Protein 8ACX (pdb70)

Radius of gyration: 32.26 Å; Cα contacts (8 Å, |Δi|>4): 2413; chains: 8; bounding box: 73×63×104 Å

Solvent-accessible surface area: 36405 Å² total

Secondary structure (P-SEA, 3-state):
cccccbbbbbbbbcccccccaaaaaaaacccccccccccccccccccccccccccccccccccccccccaaaaaaaaaaaaaaccccccccccccccccccbbbbbbbbccc/ccccccbbbbbbbbbcccccccaaaaaaaaccccccccbbbbbccccccccccccccccccccccbbbbbcaaaaaaaaaaaaaacccccccccccccccccbbbbbbbbccc/cccccccbbbbbbbbbcccccccaaaaaaaaccccccccbbbbbccccccccccccccccccccccbbbbbcaaaaaaaaaaaaaaccccccccccccccccbbbbbbbccc/cccbbbbbbbbbcccccccaaaaaaaaccccccccbbbbbccccccccccccccccccccccccccccaaaaaaaaaaaaaaccccccccccccccccbbbbbbccc/ccccccbbbbbbbbbcccccccaaaaaaaaccccccccbbbbbccccccccccccccccccccccbbbbbcaaaaaaaaaaaaaaccccccccccccccccbbbbbbbccc/cbbbbbbbcccccccaaaaaaaacccccccccccccccccccccccccccccccccccbbbbbcaaaaaaaaaaaaaacccccccccccccccccbbbbbbcc/cccccbbbbbbbbbcccccccaaaaaaaaccccccccbbbbbccccccccccccccccccccccccccccaaaaaaaaaaaaaaccccccccccccccccccbbbbbbbccc/ccccbbbbbbbbcccccccaaaaaaaacccccccccccccccccccccccccccccccccccbbbbbcaaaaaaaaaaaaaacccccccccccccccccccbbbbbbbcc

Foldseek 3Di:
DFWPDWDKDQAADDPPFAFDVVQLVCCLVVPLVPPQDKDKAQAWDWPDGRAFKTKIKHFDPHVFIFIGHSVNCNVVSVVFSVVACHRFWMKIWIWGQRCVRTTIMIMIIGTD/DQAFWDDKDKDQAADDPPFAFDVVQLVCCLVVPLVPPQAKDKAQAWDWPDGRAFKTKIKHFPDHPWIFIHGSVNVNVVSVVFVVVACHRFWMWIWIWGPTCVTTIMIMIIGTD/DPFAFWDDKDKDQAADDDPFAFDVVQLVCCLVVPLVPDQAKDKAQAWDWPDGRAFKTKIKHFPDHPDIFIGTSVNVNVVSVVFSVVADVHRFWMWIWIAGNNTIMIMIIGTD/DWDPKDKDQADDDDPFAFDVVQLVCCLVVPLVPDQAKDKAQAWDWPDGRAFKTKIKHAPPHPFIFIGHSVNVNVVSVVFSVVPPVRFWMWIWIDGHSHIMIMIIGTD/DFAQWDDKDKDQAADDDPFAFDVVQLVCCLVVPLLPDQDKDKAQAWDWPDGRAFKTKIKHFDPHPQIFIGHSVNVNVVSVVFSVVACHRFWMWIWIQGHSSTIMIMIIGTD/DDKDQAADDDVFAFDVVQLVCCLVVPLVPDQDKDKAQAWDWPDGRPSKTKIKHAPDHPWIFIGGSVNVNVSSVPQSVVACHRFWMWDWDDGHTCHIMIMIIGD/DAFWDDKDKDFAADDDPFAFDVVQLVCCLVVPLVPPQDKDKAQAWDWPDGRAFKTKIKHFPPHPFIFIGGSVNVNVVSVVFSVVAPVHRFWMWIWIQGHRCSTIMIMIIGTD/DFDDKDKDQAKDFDPFAFDVVQLVCCLVVNLVPDQDKDKAQAWDWPDGRPSKTKIKHFDPHPDIFIGHSVNVNVNSVVFSVVADVRMGRFWMWIWTQGHVSTIMIMIIGD

Organism: NCBI:txid1276532

Structure (mmCIF, N/CA/C/O backbone):
data_8ACX
#
_entry.id   8ACX
#
_cell.length_a   109.108
_cell.length_b   109.108
_cell.length_c   252.755
_cell.angle_alpha   90.000
_cell.angle_beta   90.000
_cell.angle_gamma   120.000
#
_symmetry.space_group_name_H-M   'H 3'
#
loop_
_entity.id
_entity.type
_entity.pdbx_description
1 polymer 'Hce2 domain-containing protein'
2 water water
#
loop_
_atom_site.group_PDB
_atom_site.id
_atom_site.type_symbol
_atom_site.label_atom_id
_atom_site.label_alt_id
_atom_site.label_comp_id
_atom_site.label_asym_id
_atom_site.label_entity_id
_atom_site.label_seq_id
_atom_site.pdbx_PDB_ins_code
_atom_site.Cartn_x
_atom_site.Cartn_y
_atom_site.Cartn_z
_atom_site.occupancy
_atom_site.B_iso_or_equiv
_atom_site.auth_seq_id
_atom_site.auth_comp_id
_atom_site.auth_asym_id
_atom_site.auth_atom_id
_atom_site.pdbx_PDB_model_num
ATOM 1 N N . ASN A 1 19 ? 51.037 80.477 66.514 1.00 68.48 22 ASN A N 1
ATOM 2 C CA . ASN A 1 19 ? 50.297 80.432 65.225 1.00 66.26 22 ASN A CA 1
ATOM 3 C C . ASN A 1 19 ? 48.814 80.724 65.484 1.00 67.29 22 ASN A C 1
ATOM 4 O O . ASN A 1 19 ? 48.240 81.506 64.710 1.00 63.97 22 ASN A O 1
ATOM 9 N N . ASN A 1 20 ? 48.223 80.139 66.530 1.00 67.27 23 ASN A N 1
ATOM 10 C CA . ASN A 1 20 ? 46.811 80.482 66.849 1.00 62.98 23 ASN A CA 1
ATOM 11 C C . ASN A 1 20 ? 46.623 80.620 68.364 1.00 62.83 23 ASN A C 1
ATOM 12 O O . ASN A 1 20 ? 45.469 80.553 68.810 1.00 69.99 23 ASN A O 1
ATOM 17 N N . CYS A 1 21 ? 47.719 80.746 69.132 1.00 64.01 24 CYS A N 1
ATOM 18 C CA . CYS A 1 21 ? 47.629 80.803 70.623 1.00 67.20 24 CYS A CA 1
ATOM 19 C C . CYS A 1 21 ? 48.684 81.754 71.209 1.00 66.74 24 CYS A C 1
ATOM 20 O O . CYS A 1 21 ? 49.878 81.548 70.919 1.00 67.49 24 CYS A O 1
ATOM 23 N N . ASP A 1 22 ? 48.265 82.746 72.005 1.00 65.66 25 ASP A N 1
ATOM 24 C CA . ASP A 1 22 ? 49.171 83.771 72.608 1.00 65.68 25 ASP A CA 1
ATOM 25 C C . ASP A 1 22 ? 50.051 83.237 73.748 1.00 70.64 25 ASP A C 1
ATOM 26 O O . ASP A 1 22 ? 49.626 82.295 74.400 1.00 68.06 25 ASP A O 1
ATOM 31 N N . GLY A 1 23 ? 51.213 83.851 74.005 1.00 70.31 26 GLY A N 1
ATOM 32 C CA . GLY A 1 23 ? 52.100 83.492 75.142 1.00 66.63 26 GLY A CA 1
ATOM 33 C C . GLY A 1 23 ? 51.818 82.183 75.867 1.00 70.09 26 GLY A C 1
ATOM 34 O O . GLY A 1 23 ? 52.575 81.233 75.584 1.00 72.64 26 GLY A O 1
ATOM 35 N N . SER A 1 24 ? 50.827 82.129 76.774 1.00 65.98 27 SER A N 1
ATOM 36 C CA . SER A 1 24 ? 50.520 80.940 77.634 1.00 69.46 27 SER A CA 1
ATOM 37 C C . SER A 1 24 ? 51.194 81.014 79.009 1.00 62.82 27 SER A C 1
ATOM 38 O O . SER A 1 24 ? 51.911 82.002 79.263 1.00 63.36 27 SER A O 1
ATOM 41 N N . THR A 1 25 ? 50.969 80.002 79.859 1.00 66.77 28 THR A N 1
ATOM 42 C CA . THR A 1 25 ? 51.480 80.006 81.258 1.00 62.65 28 THR A CA 1
ATOM 43 C C . THR A 1 25 ? 52.127 78.655 81.579 1.00 60.12 28 THR A C 1
ATOM 44 O O . THR A 1 25 ? 51.801 77.678 80.880 1.00 59.83 28 THR A O 1
ATOM 48 N N . PHE A 1 26 ? 53.037 78.604 82.561 1.00 61.86 29 PHE A N 1
ATOM 49 C CA . PHE A 1 26 ? 53.761 77.327 82.819 1.00 61.50 29 PHE A CA 1
ATOM 50 C C . PHE A 1 26 ? 53.667 76.880 84.287 1.00 61.54 29 PHE A C 1
ATOM 51 O O . PHE A 1 26 ? 54.129 77.628 85.169 1.00 61.74 29 PHE A O 1
ATOM 59 N N . VAL A 1 27 ? 53.092 75.699 84.532 1.00 60.92 30 VAL A N 1
ATOM 60 C CA . VAL A 1 27 ? 52.957 75.085 85.883 1.00 59.66 30 VAL A CA 1
ATOM 61 C C . VAL A 1 27 ? 53.733 73.777 85.871 1.00 61.92 30 VAL A C 1
ATOM 62 O O . VAL A 1 27 ? 53.398 72.864 85.115 1.00 57.46 30 VAL A O 1
ATOM 66 N N . PRO A 1 28 ? 54.784 73.623 86.704 1.00 56.00 31 PRO A N 1
ATOM 67 C CA . PRO A 1 28 ? 55.471 72.345 86.808 1.00 61.68 31 PRO A CA 1
ATOM 68 C C . PRO A 1 28 ? 54.545 71.353 87.532 1.00 56.46 31 PRO A C 1
ATOM 69 O O . PRO A 1 28 ? 53.987 71.658 88.558 1.00 57.58 31 PRO A O 1
ATOM 73 N N . VAL A 1 29 ? 54.346 70.206 86.907 1.00 55.58 32 VAL A N 1
ATOM 74 C CA . VAL A 1 29 ? 53.475 69.113 87.423 1.00 60.55 32 VAL A CA 1
ATOM 75 C C . VAL A 1 29 ? 54.360 68.153 88.226 1.00 56.98 32 VAL A C 1
ATOM 76 O O . VAL A 1 29 ? 55.359 67.676 87.708 1.00 58.28 32 VAL A O 1
ATOM 80 N N . THR A 1 30 ? 53.993 67.922 89.479 1.00 57.15 33 THR A N 1
ATOM 81 C CA . THR A 1 30 ? 54.710 67.032 90.413 1.00 55.82 33 THR A CA 1
ATOM 82 C C . THR A 1 30 ? 53.997 65.673 90.425 1.00 55.76 33 THR A C 1
ATOM 83 O O . THR A 1 30 ? 52.778 65.601 90.185 1.00 58.34 33 THR A O 1
ATOM 87 N N . GLY A 1 31 ? 54.755 64.621 90.693 1.00 59.35 34 GLY A N 1
ATOM 88 C CA . GLY A 1 31 ? 54.256 63.247 90.796 1.00 59.61 34 GLY A CA 1
ATOM 89 C C . GLY A 1 31 ? 55.283 62.325 91.398 1.00 58.61 34 GLY A C 1
ATOM 90 O O . GLY A 1 31 ? 56.357 62.803 91.751 1.00 58.17 34 GLY A O 1
ATOM 91 N N . SER A 1 32 ? 54.957 61.041 91.486 1.00 56.41 35 SER A N 1
ATOM 92 C CA . SER A 1 32 ? 55.841 59.983 92.026 1.00 60.91 35 SER A CA 1
ATOM 93 C C . SER A 1 32 ? 57.104 59.842 91.160 1.00 59.82 35 SER A C 1
ATOM 94 O O . SER A 1 32 ? 57.032 59.970 89.918 1.00 57.54 35 SER A O 1
ATOM 97 N N . ALA A 1 33 ? 58.244 59.676 91.813 1.00 59.17 36 ALA A N 1
ATOM 98 C CA . ALA A 1 33 ? 59.493 59.147 91.220 1.00 62.29 36 ALA A CA 1
ATOM 99 C C . ALA A 1 33 ? 59.149 57.903 90.390 1.00 55.57 36 ALA A C 1
ATOM 100 O O . ALA A 1 33 ? 58.468 56.997 90.906 1.00 58.84 36 ALA A O 1
ATOM 102 N N . GLY A 1 34 ? 59.547 57.910 89.124 1.00 61.05 37 GLY A N 1
ATOM 103 C CA . GLY A 1 34 ? 59.313 56.843 88.161 1.00 59.00 37 GLY A CA 1
ATOM 104 C C . GLY A 1 34 ? 58.243 57.222 87.177 1.00 57.28 37 GLY A C 1
ATOM 105 O O . GLY A 1 34 ? 58.109 56.490 86.271 1.00 60.38 37 GLY A O 1
ATOM 106 N N . ASN A 1 35 ? 57.559 58.355 87.320 1.00 59.43 38 ASN A N 1
ATOM 107 C CA . ASN A 1 35 ? 56.375 58.650 86.465 1.00 57.61 38 ASN A CA 1
ATOM 108 C C . ASN A 1 35 ? 56.650 59.802 85.515 1.00 55.20 38 ASN A C 1
ATOM 109 O O . ASN A 1 35 ? 55.684 60.277 84.880 1.00 56.56 38 ASN A O 1
ATOM 114 N N . ALA A 1 36 ? 57.890 60.246 85.434 1.00 56.39 39 ALA A N 1
ATOM 115 C CA . ALA A 1 36 ? 58.373 61.240 84.454 1.00 56.87 39 ALA A CA 1
ATOM 116 C C . ALA A 1 36 ? 58.519 60.547 83.109 1.00 57.79 39 ALA A C 1
ATOM 117 O O . ALA A 1 36 ? 59.003 59.425 83.084 1.00 56.19 39 ALA A O 1
ATOM 119 N N . PRO A 1 37 ? 58.147 61.176 81.968 1.00 57.66 40 PRO A N 1
ATOM 120 C CA . PRO A 1 37 ? 58.498 60.637 80.649 1.00 55.89 40 PRO A CA 1
ATOM 121 C C . PRO A 1 37 ? 60.009 60.747 80.464 1.00 59.00 40 PRO A C 1
ATOM 122 O O . PRO A 1 37 ? 60.607 61.622 81.051 1.00 58.63 40 PRO A O 1
ATOM 126 N N . SER A 1 38 ? 60.564 59.874 79.646 1.00 53.74 41 SER A N 1
ATOM 127 C CA . SER A 1 38 ? 61.926 60.014 79.093 1.00 59.35 41 SER A CA 1
ATOM 128 C C . SER A 1 38 ? 61.997 61.304 78.270 1.00 58.96 41 SER A C 1
ATOM 129 O O . SER A 1 38 ? 61.141 61.508 77.397 1.00 54.79 41 SER A O 1
ATOM 132 N N . LYS A 1 39 ? 63.032 62.095 78.514 1.00 55.87 42 LYS A N 1
ATOM 133 C CA . LYS A 1 39 ? 63.253 63.399 77.858 1.00 62.67 42 LYS A CA 1
ATOM 134 C C . LYS A 1 39 ? 63.631 63.201 76.387 1.00 57.80 42 LYS A C 1
ATOM 135 O O . LYS A 1 39 ? 63.227 64.028 75.574 1.00 60.74 42 LYS A O 1
ATOM 141 N N . TRP A 1 40 ? 64.311 62.109 76.057 1.00 60.20 43 TRP A N 1
ATOM 142 C CA . TRP A 1 40 ? 64.587 61.670 74.665 1.00 64.09 43 TRP A CA 1
ATOM 143 C C . TRP A 1 40 ? 63.259 61.496 73.907 1.00 57.45 43 TRP A C 1
ATOM 144 O O . TRP A 1 40 ? 63.158 62.068 72.800 1.00 58.02 43 TRP A O 1
ATOM 155 N N . ASP A 1 41 ? 62.286 60.806 74.502 1.00 60.27 44 ASP A N 1
ATOM 156 C CA . ASP A 1 41 ? 60.922 60.594 73.920 1.00 58.63 44 ASP A CA 1
ATOM 157 C C . ASP A 1 41 ? 60.271 61.968 73.676 1.00 58.62 44 ASP A C 1
ATOM 158 O O . ASP A 1 41 ? 59.705 62.167 72.592 1.00 57.47 44 ASP A O 1
ATOM 163 N N . CYS A 1 42 ? 60.421 62.914 74.602 1.00 56.09 45 CYS A N 1
ATOM 164 C CA . CYS A 1 42 ? 59.837 64.290 74.496 1.00 56.02 45 CYS A CA 1
ATOM 165 C C . CYS A 1 42 ? 60.519 65.088 73.382 1.00 57.65 45 CYS A C 1
ATOM 166 O O . CYS A 1 42 ? 59.792 65.765 72.646 1.00 60.25 45 CYS A O 1
ATOM 169 N N . GLN A 1 43 ? 61.844 64.942 73.208 1.00 58.16 46 GLN A N 1
ATOM 170 C CA . GLN A 1 43 ? 62.639 65.559 72.109 1.00 62.85 46 GLN A CA 1
ATOM 171 C C . GLN A 1 43 ? 62.096 65.074 70.736 1.00 58.83 46 GLN A C 1
ATOM 172 O O . GLN A 1 43 ? 61.817 65.943 69.847 1.00 56.34 46 GLN A O 1
ATOM 178 N N . LEU A 1 44 ? 61.988 63.750 70.560 1.00 58.00 47 LEU A N 1
ATOM 179 C CA . LEU A 1 44 ? 61.461 63.097 69.349 1.00 59.11 47 LEU A CA 1
ATOM 180 C C . LEU A 1 44 ? 60.020 63.546 69.097 1.00 57.68 47 LEU A C 1
ATOM 181 O O . LEU A 1 44 ? 59.693 63.747 67.927 1.00 60.99 47 LEU A O 1
ATOM 186 N N . LEU A 1 45 ? 59.191 63.641 70.139 1.00 58.97 48 LEU A N 1
ATOM 187 C CA . LEU A 1 45 ? 57.792 64.123 70.013 1.00 60.79 48 LEU A CA 1
ATOM 188 C C . LEU A 1 45 ? 57.801 65.512 69.356 1.00 55.90 48 LEU A C 1
ATOM 189 O O . LEU A 1 45 ? 57.043 65.703 68.414 1.00 58.75 48 LEU A O 1
ATOM 194 N N . ARG A 1 46 ? 58.626 66.448 69.819 1.00 59.38 49 ARG A N 1
ATOM 195 C CA . ARG A 1 46 ? 58.635 67.831 69.292 1.00 58.19 49 ARG A CA 1
ATOM 196 C C . ARG A 1 46 ? 59.165 67.831 67.853 1.00 62.51 49 ARG A C 1
ATOM 197 O O . ARG A 1 46 ? 58.415 68.324 66.951 1.00 62.49 49 ARG A O 1
ATOM 205 N N . ASP A 1 47 ? 60.357 67.270 67.628 1.00 64.41 50 ASP A N 1
ATOM 206 C CA . ASP A 1 47 ? 61.122 67.454 66.365 1.00 61.94 50 ASP A CA 1
ATOM 207 C C . ASP A 1 47 ? 60.733 66.431 65.305 1.00 61.36 50 ASP A C 1
ATOM 208 O O . ASP A 1 47 ? 60.689 66.820 64.115 1.00 67.12 50 ASP A O 1
ATOM 213 N N . GLY A 1 48 ? 60.560 65.180 65.723 1.00 59.94 51 GLY A N 1
ATOM 214 C CA . GLY A 1 48 ? 60.263 64.034 64.838 1.00 62.63 51 GLY A CA 1
ATOM 215 C C . GLY A 1 48 ? 58.787 64.000 64.492 1.00 64.37 51 GLY A C 1
ATOM 216 O O . GLY A 1 48 ? 58.454 63.781 63.283 1.00 67.51 51 GLY A O 1
ATOM 217 N N . TYR A 1 49 ? 57.911 64.258 65.452 1.00 61.90 52 TYR A N 1
ATOM 218 C CA . TYR A 1 49 ? 56.458 64.086 65.229 1.00 55.01 52 TYR A CA 1
ATOM 219 C C . TYR A 1 49 ? 55.782 65.444 65.016 1.00 62.20 52 TYR A C 1
ATOM 220 O O . TYR A 1 49 ? 55.279 65.614 63.887 1.00 59.32 52 TYR A O 1
ATOM 229 N N . ILE A 1 50 ? 55.743 66.336 66.013 1.00 58.66 53 ILE A N 1
ATOM 230 C CA . ILE A 1 50 ? 54.875 67.558 65.981 1.00 58.85 53 ILE A CA 1
ATOM 231 C C . ILE A 1 50 ? 55.347 68.424 64.829 1.00 61.07 53 ILE A C 1
ATOM 232 O O . ILE A 1 50 ? 54.469 68.888 64.073 1.00 61.10 53 ILE A O 1
ATOM 237 N N . ALA A 1 51 ? 56.665 68.561 64.689 1.00 61.98 54 ALA A N 1
ATOM 238 C CA . ALA A 1 51 ? 57.311 69.431 63.689 1.00 62.66 54 ALA A CA 1
ATOM 239 C C . ALA A 1 51 ? 56.828 69.058 62.299 1.00 61.37 54 ALA A C 1
ATOM 240 O O . ALA A 1 51 ? 56.758 69.936 61.495 1.00 65.50 54 ALA A O 1
ATOM 242 N N . LYS A 1 52 ? 56.423 67.809 62.057 1.00 65.67 55 LYS A N 1
ATOM 243 C CA . LYS A 1 52 ? 56.030 67.337 60.698 1.00 62.25 55 LYS A CA 1
ATOM 244 C C . LYS A 1 52 ? 54.522 67.443 60.509 1.00 63.88 55 LYS A C 1
ATOM 245 O O . LYS A 1 52 ? 54.045 67.112 59.426 1.00 62.08 55 LYS A O 1
ATOM 251 N N . GLN A 1 53 ? 53.771 67.867 61.510 1.00 64.73 56 GLN A N 1
ATOM 252 C CA . GLN A 1 53 ? 52.293 67.928 61.392 1.00 67.72 56 GLN A CA 1
ATOM 253 C C . GLN A 1 53 ? 51.910 69.341 60.930 1.00 63.20 56 GLN A C 1
ATOM 254 O O . GLN A 1 53 ? 51.844 70.255 61.774 1.00 65.04 56 GLN A O 1
ATOM 260 N N . ASN A 1 54 ? 51.665 69.519 59.646 1.00 61.64 57 ASN A N 1
ATOM 261 C CA . ASN A 1 54 ? 51.381 70.847 59.080 1.00 64.45 57 ASN A CA 1
ATOM 262 C C . ASN A 1 54 ? 49.907 71.152 59.307 1.00 67.53 57 ASN A C 1
ATOM 263 O O . ASN A 1 54 ? 49.146 71.100 58.362 1.00 66.37 57 ASN A O 1
ATOM 268 N N . LYS A 1 55 ? 49.514 71.444 60.543 1.00 62.22 58 LYS A N 1
ATOM 269 C CA . LYS A 1 55 ? 48.082 71.564 60.895 1.00 63.03 58 LYS A CA 1
ATOM 270 C C . LYS A 1 55 ? 47.898 72.275 62.221 1.00 63.68 58 LYS A C 1
ATOM 271 O O . LYS A 1 55 ? 48.870 72.588 62.891 1.00 62.38 58 LYS A O 1
ATOM 277 N N . SER A 1 56 ? 46.622 72.529 62.492 1.00 64.58 59 SER A N 1
ATOM 278 C CA . SER A 1 56 ? 46.058 73.003 63.764 1.00 64.63 59 SER A CA 1
ATOM 279 C C . SER A 1 56 ? 45.028 71.965 64.241 1.00 63.87 59 SER A C 1
ATOM 280 O O . SER A 1 56 ? 44.496 71.206 63.421 1.00 65.66 59 SER A O 1
ATOM 283 N N . TRP A 1 57 ? 44.814 71.886 65.545 1.00 63.38 60 TRP A N 1
ATOM 284 C CA . TRP A 1 57 ? 43.880 70.914 66.149 1.00 64.33 60 TRP A CA 1
ATOM 285 C C . TRP A 1 57 ? 42.742 71.683 66.806 1.00 60.08 60 TRP A C 1
ATOM 286 O O . TRP A 1 57 ? 43.020 72.645 67.545 1.00 61.09 60 TRP A O 1
ATOM 297 N N . LEU A 1 58 ? 41.518 71.276 66.550 1.00 62.80 61 LEU A N 1
ATOM 298 C CA . LEU A 1 58 ? 40.339 71.841 67.234 1.00 63.00 61 LEU A CA 1
ATOM 299 C C . LEU A 1 58 ? 40.166 71.106 68.564 1.00 60.81 61 LEU A C 1
ATOM 300 O O . LEU A 1 58 ? 40.074 69.860 68.539 1.00 63.84 61 LEU A O 1
ATOM 305 N N . ILE A 1 59 ? 40.155 71.856 69.663 1.00 56.13 62 ILE A N 1
ATOM 306 C CA . ILE A 1 59 ? 40.087 71.316 71.050 1.00 60.01 62 ILE A CA 1
ATOM 307 C C . ILE A 1 59 ? 38.736 71.694 71.636 1.00 58.63 62 ILE A C 1
ATOM 308 O O . ILE A 1 59 ? 38.488 72.901 71.808 1.00 61.29 62 ILE A O 1
ATOM 313 N N . SER A 1 60 ? 37.909 70.715 71.951 1.00 59.24 63 SER A N 1
ATOM 314 C CA . SER A 1 60 ? 36.586 70.927 72.595 1.00 63.21 63 SER A CA 1
ATOM 315 C C . SER A 1 60 ? 36.460 70.025 73.820 1.00 66.25 63 SER A C 1
ATOM 316 O O . SER A 1 60 ? 35.327 69.824 74.315 1.00 64.77 63 SER A O 1
ATOM 319 N N . GLY A 1 61 ? 37.567 69.456 74.264 1.00 63.00 64 GLY A N 1
ATOM 320 C CA . GLY A 1 61 ? 37.558 68.348 75.215 1.00 63.48 64 GLY A CA 1
ATOM 321 C C . GLY A 1 61 ? 38.947 67.733 75.282 1.00 60.16 64 GLY A C 1
ATOM 322 O O . GLY A 1 61 ? 39.830 68.079 74.501 1.00 58.01 64 GLY A O 1
ATOM 323 N N . PRO A 1 62 ? 39.158 66.811 76.238 1.00 61.65 65 PRO A N 1
ATOM 324 C CA . PRO A 1 62 ? 40.425 66.104 76.336 1.00 58.04 65 PRO A CA 1
ATOM 325 C C . PRO A 1 62 ? 40.800 65.463 74.998 1.00 56.18 65 PRO A C 1
ATOM 326 O O . PRO A 1 62 ? 40.094 64.680 74.502 1.00 60.82 65 PRO A O 1
ATOM 330 N N . ARG A 1 63 ? 41.973 65.798 74.496 1.00 55.15 66 ARG A N 1
ATOM 331 C CA . ARG A 1 63 ? 42.484 65.278 73.205 1.00 58.34 66 ARG A CA 1
ATOM 332 C C . ARG A 1 63 ? 43.993 65.127 73.298 1.00 55.71 66 ARG A C 1
ATOM 333 O O . ARG A 1 63 ? 44.676 66.119 73.600 1.00 58.87 66 ARG A O 1
ATOM 341 N N . ILE A 1 64 ? 44.493 63.943 72.990 1.00 56.68 67 ILE A N 1
ATOM 342 C CA . ILE A 1 64 ? 45.951 63.691 72.822 1.00 55.91 67 ILE A CA 1
ATOM 343 C C . ILE A 1 64 ? 46.344 64.103 71.402 1.00 56.15 67 ILE A C 1
ATOM 344 O O . ILE A 1 64 ? 45.714 63.652 70.474 1.00 55.32 67 ILE A O 1
ATOM 349 N N . ILE A 1 65 ? 47.327 64.993 71.287 1.00 54.16 68 ILE A N 1
ATOM 350 C CA . ILE A 1 65 ? 47.771 65.564 69.999 1.00 59.89 68 ILE A CA 1
ATOM 351 C C . ILE A 1 65 ? 48.906 64.700 69.456 1.00 58.26 68 ILE A C 1
ATOM 352 O O . ILE A 1 65 ? 48.913 64.454 68.250 1.00 60.36 68 ILE A O 1
ATOM 357 N N . GLY A 1 66 ? 49.811 64.231 70.306 1.00 56.66 69 GLY A N 1
ATOM 358 C CA . GLY A 1 66 ? 50.859 63.304 69.848 1.00 58.41 69 GLY A CA 1
ATOM 359 C C . GLY A 1 66 ? 51.529 62.582 70.986 1.00 56.27 69 GLY A C 1
ATOM 360 O O . GLY A 1 66 ? 51.503 63.138 72.089 1.00 55.45 69 GLY A O 1
ATOM 361 N N . THR A 1 67 ? 52.051 61.387 70.701 1.00 54.51 70 THR A N 1
ATOM 362 C CA . THR A 1 67 ? 52.712 60.441 71.607 1.00 54.62 70 THR A CA 1
ATOM 363 C C . THR A 1 67 ? 53.978 59.880 70.938 1.00 56.19 70 THR A C 1
ATOM 364 O O . THR A 1 67 ? 53.913 59.413 69.768 1.00 56.42 70 THR A O 1
ATOM 368 N N . VAL A 1 68 ? 55.085 59.933 71.663 1.00 57.76 71 VAL A N 1
ATOM 369 C CA . VAL A 1 68 ? 56.281 59.090 71.389 1.00 54.64 71 VAL A CA 1
ATOM 370 C C . VAL A 1 68 ? 56.600 58.330 72.664 1.00 56.12 71 VAL A C 1
ATOM 371 O O . VAL A 1 68 ? 57.124 58.950 73.581 1.00 56.01 71 VAL A O 1
ATOM 375 N N . ARG A 1 69 ? 56.263 57.023 72.662 1.00 57.50 72 ARG A N 1
ATOM 376 C CA . ARG A 1 69 ? 56.517 56.031 73.741 1.00 55.50 72 ARG A CA 1
ATOM 377 C C . ARG A 1 69 ? 56.014 56.639 75.053 1.00 54.89 72 ARG A C 1
ATOM 378 O O . ARG A 1 69 ? 54.787 56.826 75.151 1.00 56.88 72 ARG A O 1
ATOM 386 N N . THR A 1 70 ? 56.931 57.030 75.952 1.00 57.76 73 THR A N 1
ATOM 387 C CA . THR A 1 70 ? 56.634 57.520 77.329 1.00 60.72 73 THR A CA 1
ATOM 388 C C . THR A 1 70 ? 56.176 58.986 77.327 1.00 55.05 73 THR A C 1
ATOM 389 O O . THR A 1 70 ? 55.588 59.382 78.340 1.00 55.02 73 THR A O 1
ATOM 393 N N . CYS A 1 71 ? 56.391 59.758 76.264 1.00 55.10 74 CYS A N 1
ATOM 394 C CA . CYS A 1 71 ? 56.075 61.213 76.231 1.00 57.76 74 CYS A CA 1
ATOM 395 C C . CYS A 1 71 ? 54.850 61.532 75.352 1.00 55.08 74 CYS A C 1
ATOM 396 O O . CYS A 1 71 ? 54.705 60.989 74.2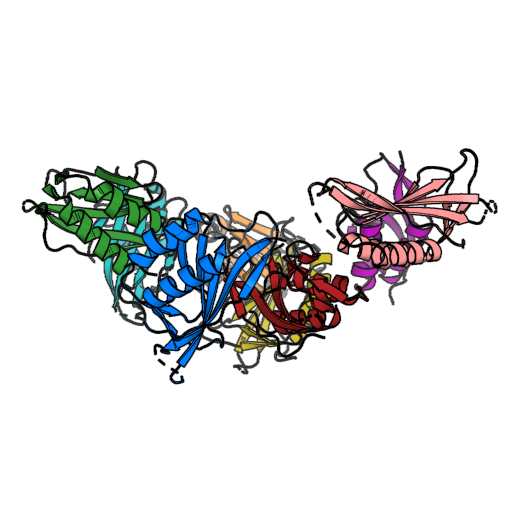80 1.00 57.37 74 CYS A O 1
ATOM 399 N N . GLN A 1 72 ? 54.081 62.514 75.795 1.00 55.29 75 GLN A N 1
ATOM 400 C CA . GLN A 1 72 ? 52.744 62.840 75.274 1.00 57.05 75 GLN A CA 1
ATOM 401 C C . GLN A 1 72 ? 52.432 64.321 75.448 1.00 57.84 75 GLN A C 1
ATOM 402 O O . GLN A 1 72 ? 52.594 64.905 76.566 1.00 55.53 75 GLN A O 1
ATOM 408 N N . PHE A 1 73 ? 51.928 64.914 74.370 1.00 54.47 76 PHE A N 1
ATOM 409 C CA . PHE A 1 73 ? 51.299 66.253 74.420 1.00 57.51 76 PHE A CA 1
ATOM 410 C C . PHE A 1 73 ? 49.790 66.100 74.272 1.00 53.88 76 PHE A C 1
ATOM 411 O O . PHE A 1 73 ? 49.316 65.494 73.297 1.00 57.03 76 PHE A O 1
ATOM 419 N N . SER A 1 74 ? 49.060 66.724 75.177 1.00 53.97 77 SER A N 1
ATOM 420 C CA . SER A 1 74 ? 47.580 66.727 75.171 1.00 55.46 77 SER A CA 1
ATOM 421 C C . SER A 1 74 ? 47.002 68.091 75.577 1.00 55.75 77 SER A C 1
ATOM 422 O O . SER A 1 74 ? 47.771 68.962 76.046 1.00 56.76 77 SER A O 1
ATOM 425 N N . ALA A 1 75 ? 45.698 68.293 75.348 1.00 59.10 78 ALA A N 1
ATOM 426 C CA . ALA A 1 75 ? 44.962 69.540 75.664 1.00 57.64 78 ALA A CA 1
ATOM 427 C C . ALA A 1 75 ? 43.460 69.292 75.881 1.00 55.98 78 ALA A C 1
ATOM 428 O O . ALA A 1 75 ? 42.890 68.300 75.396 1.00 55.40 78 ALA A O 1
ATOM 430 N N . THR A 1 76 ? 42.844 70.226 76.595 1.00 59.42 79 THR A N 1
ATOM 431 C CA . THR A 1 76 ? 41.392 70.324 76.807 1.00 58.83 79 THR A CA 1
ATOM 432 C C . THR A 1 76 ? 41.014 71.814 76.817 1.00 59.33 79 THR A C 1
ATOM 433 O O . THR A 1 76 ? 41.878 72.669 76.766 1.00 56.40 79 THR A O 1
ATOM 437 N N . VAL A 1 77 ? 39.740 72.093 76.938 1.00 59.36 80 VAL A N 1
ATOM 438 C CA . VAL A 1 77 ? 39.205 73.468 77.088 1.00 59.40 80 VAL A CA 1
ATOM 439 C C . VAL A 1 77 ? 38.972 73.685 78.574 1.00 63.61 80 VAL A C 1
ATOM 440 O O . VAL A 1 77 ? 38.475 72.746 79.250 1.00 60.39 80 VAL A O 1
ATOM 444 N N . ASP A 1 78 ? 39.370 74.824 79.134 1.00 58.50 81 ASP A N 1
ATOM 445 C CA . ASP A 1 78 ? 38.657 75.342 80.331 1.00 61.30 81 ASP A CA 1
ATOM 446 C C . ASP A 1 78 ? 37.346 75.890 79.769 1.00 66.78 81 ASP A C 1
ATOM 447 O O . ASP A 1 78 ? 37.338 76.532 78.624 1.00 68.74 81 ASP A O 1
ATOM 452 N N . VAL A 1 79 ? 36.283 75.673 80.500 1.00 68.09 82 VAL A N 1
ATOM 453 C CA . VAL A 1 79 ? 34.894 76.075 80.085 1.00 64.19 82 VAL A CA 1
ATOM 454 C C . VAL A 1 79 ? 34.383 75.042 79.078 1.00 63.05 82 VAL A C 1
ATOM 455 O O . VAL A 1 79 ? 34.727 75.073 77.860 1.00 66.49 82 VAL A O 1
ATOM 459 N N . SER A 1 80 ? 33.648 74.066 79.576 1.00 63.77 83 SER A N 1
ATOM 460 C CA . SER A 1 80 ? 33.066 73.012 78.718 1.00 60.54 83 SER A CA 1
ATOM 461 C C . SER A 1 80 ? 32.069 73.717 77.792 1.00 63.79 83 SER A C 1
ATOM 462 O O . SER A 1 80 ? 31.654 74.881 78.082 1.00 66.81 83 SER A O 1
ATOM 465 N N . GLY A 1 81 ? 31.776 73.121 76.648 1.00 61.93 84 GLY A N 1
ATOM 466 C CA . GLY A 1 81 ? 30.934 73.754 75.618 1.00 64.39 84 GLY A CA 1
ATOM 467 C C . GLY A 1 81 ? 31.738 74.694 74.745 1.00 62.92 84 GLY A C 1
ATOM 468 O O . GLY A 1 81 ? 31.212 75.053 73.692 1.00 68.86 84 GLY A O 1
ATOM 469 N N . THR A 1 82 ? 32.926 75.153 75.131 1.00 67.97 85 THR A N 1
ATOM 470 C CA . THR A 1 82 ? 33.813 75.952 74.223 1.00 64.73 85 THR A CA 1
ATOM 471 C C . THR A 1 82 ? 34.702 75.020 73.389 1.00 64.61 85 THR A C 1
ATOM 472 O O . THR A 1 82 ? 34.791 73.782 73.722 1.00 61.80 85 THR A O 1
ATOM 476 N N . ALA A 1 83 ? 35.294 75.605 72.335 1.00 62.12 86 ALA A N 1
ATOM 477 C CA . ALA A 1 83 ? 36.171 74.950 71.332 1.00 65.53 86 ALA A CA 1
ATOM 478 C C . ALA A 1 83 ? 37.160 75.975 70.744 1.00 67.22 86 ALA A C 1
ATOM 479 O O . ALA A 1 83 ? 36.756 77.117 70.475 1.00 65.41 86 ALA A O 1
ATOM 481 N N . GLY A 1 84 ? 38.420 75.578 70.558 1.00 66.53 87 GLY A N 1
ATOM 482 C CA . GLY A 1 84 ? 39.517 76.487 70.196 1.00 62.50 87 GLY A CA 1
ATOM 483 C C . GLY A 1 84 ? 40.606 75.763 69.428 1.00 62.54 87 GLY A C 1
ATOM 484 O O . GLY A 1 84 ? 40.729 74.507 69.560 1.00 65.18 87 GLY A O 1
ATOM 485 N N . TRP A 1 85 ? 41.376 76.522 68.654 1.00 63.84 88 TRP A N 1
ATOM 486 C CA . TRP A 1 85 ? 42.396 76.002 67.705 1.00 59.75 88 TRP A CA 1
ATOM 487 C C . TRP A 1 85 ? 43.777 76.165 68.334 1.00 63.49 88 TRP A C 1
ATOM 488 O O . TRP A 1 85 ? 44.134 77.306 68.747 1.00 63.93 88 TRP A O 1
ATOM 499 N N . ILE A 1 86 ? 44.513 75.064 68.435 1.00 64.51 89 ILE A N 1
ATOM 500 C CA . ILE A 1 86 ? 45.955 75.097 68.801 1.00 62.81 89 ILE A CA 1
ATOM 501 C C . ILE A 1 86 ? 46.738 74.624 67.575 1.00 55.20 89 ILE A C 1
ATOM 502 O O . ILE A 1 86 ? 46.368 73.601 67.023 1.00 59.20 89 ILE A O 1
ATOM 507 N N . GLY A 1 87 ? 47.787 75.337 67.181 1.00 63.02 90 GLY A N 1
ATOM 508 C CA . GLY A 1 87 ? 48.583 75.040 65.973 1.00 62.54 90 GLY A CA 1
ATOM 509 C C . GLY A 1 87 ? 49.897 74.358 66.302 1.00 60.26 90 GLY A C 1
ATOM 510 O O . GLY A 1 87 ? 50.370 74.524 67.413 1.00 62.69 90 GLY A O 1
ATOM 511 N N . ARG A 1 88 ? 50.451 73.656 65.333 1.00 58.76 91 ARG A N 1
ATOM 512 C CA . ARG A 1 88 ? 51.799 73.044 65.367 1.00 60.96 91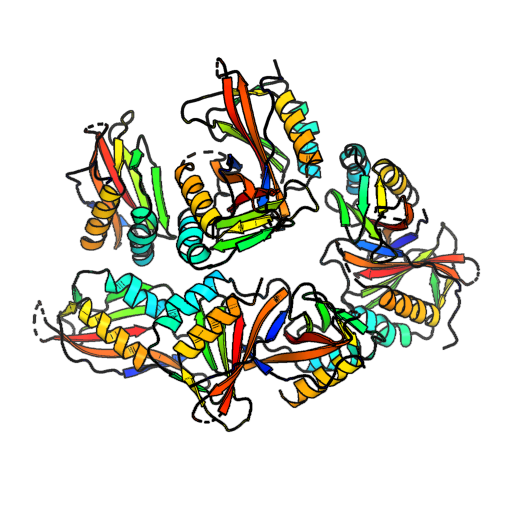 ARG A CA 1
ATOM 513 C C . ARG A 1 88 ? 52.795 73.984 66.033 1.00 61.78 91 ARG A C 1
ATOM 514 O O . ARG A 1 88 ? 53.556 73.498 66.856 1.00 62.33 91 ARG A O 1
ATOM 522 N N . ASP A 1 89 ? 52.842 75.259 65.646 1.00 61.23 92 ASP A N 1
ATOM 523 C CA . ASP A 1 89 ? 53.894 76.201 66.097 1.00 64.91 92 ASP A CA 1
ATOM 524 C C . ASP A 1 89 ? 53.649 76.601 67.547 1.00 59.09 92 ASP A C 1
ATOM 525 O O . ASP A 1 89 ? 54.644 76.847 68.238 1.00 66.55 92 ASP A O 1
ATOM 530 N N . ASP A 1 90 ? 52.393 76.643 67.985 1.00 61.36 93 ASP A N 1
ATOM 531 C CA . ASP A 1 90 ? 52.071 76.811 69.427 1.00 62.68 93 ASP A CA 1
ATOM 532 C C . ASP A 1 90 ? 52.729 75.676 70.221 1.00 57.65 93 ASP A C 1
ATOM 533 O O . ASP A 1 90 ? 53.445 75.959 71.201 1.00 64.32 93 ASP A O 1
ATOM 538 N N . ILE A 1 91 ? 52.513 74.438 69.793 1.00 61.24 94 ILE A N 1
ATOM 539 C CA . ILE A 1 91 ? 52.958 73.214 70.516 1.00 61.42 94 ILE A CA 1
ATOM 540 C C . ILE A 1 91 ? 54.479 73.153 70.479 1.00 59.33 94 ILE A C 1
ATOM 541 O O . ILE A 1 91 ? 55.048 72.890 71.564 1.00 59.00 94 ILE A O 1
ATOM 546 N N . MET A 1 92 ? 55.099 73.433 69.327 1.00 57.49 95 MET A N 1
ATOM 547 C CA . MET A 1 92 ? 56.575 73.554 69.188 1.00 65.00 95 MET A CA 1
ATOM 548 C C . MET A 1 92 ? 57.110 74.477 70.292 1.00 61.01 95 MET A C 1
ATOM 549 O O . MET A 1 92 ? 58.060 74.074 71.007 1.00 60.56 95 MET A O 1
ATOM 554 N N . ASP A 1 93 ? 56.548 75.689 70.407 1.00 62.41 96 ASP A N 1
ATOM 555 C CA . ASP A 1 93 ? 57.007 76.686 71.409 1.00 63.71 96 ASP A CA 1
ATOM 556 C C . ASP A 1 93 ? 56.726 76.197 72.847 1.00 59.80 96 ASP A C 1
ATOM 557 O O . ASP A 1 93 ? 57.642 76.273 73.690 1.00 62.81 96 ASP A O 1
ATOM 562 N N . LEU A 1 94 ? 55.520 75.692 73.132 1.00 62.19 97 LEU A N 1
ATOM 563 C CA . LEU A 1 94 ? 55.117 75.267 74.492 1.00 62.71 97 LEU A CA 1
ATOM 564 C C . LEU A 1 94 ? 56.026 74.123 74.946 1.00 58.94 97 LEU A C 1
ATOM 565 O O . LEU A 1 94 ? 56.424 74.158 76.119 1.00 58.27 97 LEU A O 1
ATOM 570 N N . MET A 1 95 ? 56.375 73.197 74.048 1.00 59.07 98 MET A N 1
ATOM 571 C CA . MET A 1 95 ? 57.264 72.058 74.340 1.00 57.94 98 MET A CA 1
ATOM 572 C C . MET A 1 95 ? 58.690 72.542 74.598 1.00 61.31 98 MET A C 1
ATOM 573 O O . MET A 1 95 ? 59.269 72.056 75.580 1.00 59.19 98 MET A O 1
ATOM 578 N N . LYS A 1 96 ? 59.225 73.443 73.748 1.00 61.08 99 LYS A N 1
ATOM 579 C CA . LYS A 1 96 ? 60.595 74.012 73.886 1.00 59.86 99 LYS A CA 1
ATOM 580 C C . LYS A 1 96 ? 60.706 74.704 75.243 1.00 61.35 99 LYS A C 1
ATOM 581 O O . LYS A 1 96 ? 61.634 74.423 75.959 1.00 63.41 99 LYS A O 1
ATOM 587 N N . ASP A 1 97 ? 59.755 75.575 75.568 1.00 63.13 100 ASP A N 1
ATOM 588 C CA . ASP A 1 97 ? 59.700 76.359 76.832 1.00 60.17 100 ASP A CA 1
ATOM 589 C C . ASP A 1 97 ? 59.588 75.409 78.028 1.00 61.18 100 ASP A C 1
ATOM 590 O O . ASP A 1 97 ? 60.250 75.671 79.045 1.00 60.83 100 ASP A O 1
ATOM 595 N N . SER A 1 98 ? 58.770 74.362 77.934 1.00 62.06 101 SER A N 1
ATOM 596 C CA . SER A 1 98 ? 58.518 73.403 79.039 1.00 64.49 101 SER A CA 1
ATOM 597 C C . SER A 1 98 ? 59.806 72.608 79.327 1.00 62.47 101 SER A C 1
ATOM 598 O O . SER A 1 98 ? 60.129 72.410 80.493 1.00 58.37 101 SER A O 1
ATOM 601 N N . LEU A 1 99 ? 60.507 72.137 78.300 1.00 57.80 102 LEU A N 1
ATOM 602 C CA . LEU A 1 99 ? 61.730 71.318 78.450 1.00 62.38 102 LEU A CA 1
ATOM 603 C C . LEU A 1 99 ? 62.889 72.192 78.938 1.00 63.53 102 LEU A C 1
ATOM 604 O O . LEU A 1 99 ? 63.688 71.666 79.707 1.00 61.30 102 LEU A O 1
ATOM 609 N N . ASN A 1 100 ? 62.906 73.487 78.599 1.00 66.13 103 ASN A N 1
ATOM 610 C CA . ASN A 1 100 ? 63.856 74.489 79.155 1.00 61.59 103 ASN A CA 1
ATOM 611 C C . ASN A 1 100 ? 63.562 74.711 80.645 1.00 58.25 103 ASN A C 1
ATOM 612 O O . ASN A 1 100 ? 64.506 74.800 81.407 1.00 58.23 103 ASN A O 1
ATOM 617 N N . LEU A 1 101 ? 62.287 74.786 81.026 1.00 64.76 104 LEU A N 1
ATOM 618 C CA . LEU A 1 101 ? 61.916 75.050 82.442 1.00 65.47 104 LEU A CA 1
ATOM 619 C C . LEU A 1 101 ? 62.164 73.798 83.289 1.00 59.59 104 LEU A C 1
ATOM 620 O O . LEU A 1 101 ? 62.457 73.945 84.482 1.00 62.95 104 LEU A O 1
ATOM 625 N N . TRP A 1 102 ? 62.039 72.618 82.689 1.00 60.97 105 TRP A N 1
ATOM 626 C CA . TRP A 1 102 ? 62.225 71.346 83.428 1.00 62.00 105 TRP A CA 1
ATOM 627 C C . TRP A 1 102 ? 63.716 71.128 83.706 1.00 66.05 105 TRP A C 1
ATOM 628 O O . TRP A 1 102 ? 64.055 70.966 84.889 1.00 61.37 105 TRP A O 1
ATOM 639 N N . ALA A 1 113 ? 58.782 62.092 95.010 1.00 60.28 116 ALA A N 1
ATOM 640 C CA . ALA A 1 113 ? 58.194 63.290 94.365 1.00 58.85 116 ALA A CA 1
ATOM 641 C C . ALA A 1 113 ? 59.177 63.854 93.335 1.00 57.75 116 ALA A C 1
ATOM 642 O O . ALA A 1 113 ? 60.248 64.341 93.747 1.00 59.15 116 ALA A O 1
ATOM 644 N N . MET A 1 114 ? 58.831 63.766 92.049 1.00 58.81 117 MET A N 1
ATOM 645 C CA . MET A 1 114 ? 59.713 64.277 90.968 1.00 59.61 117 MET A CA 1
ATOM 646 C C . MET A 1 114 ? 58.870 65.072 89.969 1.00 58.74 117 MET A C 1
ATOM 647 O O . MET A 1 114 ? 57.666 64.766 89.846 1.00 56.52 117 MET A O 1
ATOM 652 N N . GLN A 1 115 ? 59.463 66.061 89.293 1.00 55.37 118 GLN A N 1
ATOM 653 C CA . GLN A 1 115 ? 58.684 66.745 88.228 1.00 60.51 118 GLN A CA 1
ATOM 654 C C . GLN A 1 115 ? 58.362 65.684 87.174 1.00 60.74 118 GLN A C 1
ATOM 655 O O . GLN A 1 115 ? 59.294 64.972 86.754 1.00 58.36 118 GLN A O 1
ATOM 661 N N . VAL A 1 116 ? 57.094 65.570 86.786 1.00 55.18 119 VAL A N 1
ATOM 662 C CA . VAL A 1 116 ? 56.671 64.507 85.835 1.00 58.07 119 VAL A CA 1
ATOM 663 C C . VAL A 1 116 ? 56.082 65.147 84.588 1.00 56.70 119 VAL A C 1
ATOM 664 O O . VAL A 1 116 ? 55.746 64.386 83.639 1.00 56.36 119 VAL A O 1
ATOM 668 N N . GLY A 1 117 ? 55.990 66.478 84.563 1.00 58.25 120 GLY A N 1
ATOM 669 C CA . GLY A 1 117 ? 55.333 67.183 83.448 1.00 57.69 120 GLY A CA 1
ATOM 670 C C . GLY A 1 117 ? 55.327 68.697 83.584 1.00 58.50 120 GLY A C 1
ATOM 671 O O . GLY A 1 117 ? 55.900 69.256 84.569 1.00 55.06 120 GLY A O 1
ATOM 672 N N . GLU A 1 118 ? 54.795 69.332 82.520 1.00 57.26 121 GLU A N 1
ATOM 673 C CA . GLU A 1 118 ? 54.463 70.780 82.513 1.00 59.24 121 GLU A CA 1
ATOM 674 C C . GLU A 1 118 ? 53.053 70.918 81.963 1.00 58.99 121 GLU A C 1
ATOM 675 O O . GLU A 1 118 ? 52.711 70.235 80.973 1.00 56.20 121 GLU A O 1
ATOM 681 N N . SER A 1 119 ? 52.258 71.762 82.610 1.00 57.80 122 SER A N 1
ATOM 682 C CA . SER A 1 119 ? 50.940 72.202 82.130 1.00 57.82 122 SER A CA 1
ATOM 683 C C . SER A 1 119 ? 50.902 73.715 82.022 1.00 58.08 122 SER A C 1
ATOM 684 O O . SER A 1 119 ? 51.797 74.410 82.574 1.00 56.56 122 SER A O 1
ATOM 687 N N . GLY A 1 120 ? 49.870 74.185 81.339 1.00 57.13 123 GLY A N 1
ATOM 688 C CA . GLY A 1 120 ? 49.668 75.604 81.058 1.00 58.56 123 GLY A CA 1
ATOM 689 C C . GLY A 1 120 ? 48.279 75.894 80.557 1.00 59.37 123 GLY A C 1
ATOM 690 O O . GLY A 1 120 ? 47.557 74.983 80.084 1.00 58.38 123 GLY A O 1
ATOM 691 N N . ASP A 1 121 ? 47.920 77.159 80.696 1.00 60.98 124 ASP A N 1
ATOM 692 C CA . ASP A 1 121 ? 46.664 77.732 80.212 1.00 60.88 124 ASP A CA 1
ATOM 693 C C . ASP A 1 121 ? 47.023 78.823 79.221 1.00 59.90 124 ASP A C 1
ATOM 694 O O . ASP A 1 121 ? 47.858 79.703 79.528 1.00 61.52 124 ASP A O 1
ATOM 699 N N . VAL A 1 122 ? 46.410 78.745 78.050 1.00 60.72 125 VAL A N 1
ATOM 700 C CA . VAL A 1 122 ? 46.724 79.636 76.906 1.00 63.87 125 VAL A CA 1
ATOM 701 C C . VAL A 1 122 ? 45.414 80.013 76.212 1.00 61.17 125 VAL A C 1
ATOM 702 O O . VAL A 1 122 ? 44.433 79.224 76.286 1.00 62.89 125 VAL A O 1
ATOM 706 N N . ASN A 1 123 ? 45.391 81.213 75.640 1.00 65.30 126 ASN A N 1
ATOM 707 C CA . ASN A 1 123 ? 44.228 81.798 74.922 1.00 69.56 126 ASN A CA 1
ATOM 708 C C . ASN A 1 123 ? 44.456 81.588 73.423 1.00 65.59 126 ASN A C 1
ATOM 709 O O . ASN A 1 123 ? 45.532 81.954 72.915 1.00 66.01 126 ASN A O 1
ATOM 714 N N . CYS A 1 124 ? 43.467 80.972 72.770 1.00 60.42 127 CYS A N 1
ATOM 715 C CA . CYS A 1 124 ? 43.569 80.516 71.366 1.00 66.17 127 CYS A CA 1
ATOM 716 C C . CYS A 1 124 ? 42.340 80.990 70.607 1.00 62.79 127 CYS A C 1
ATOM 717 O O . CYS A 1 124 ? 41.295 81.168 71.240 1.00 63.70 127 CYS A O 1
ATOM 720 N N . VAL A 1 125 ? 42.476 81.112 69.284 1.00 68.23 128 VAL A N 1
ATOM 721 C CA . VAL A 1 125 ? 41.340 81.519 68.411 1.00 70.03 128 VAL A CA 1
ATOM 722 C C . VAL A 1 125 ? 40.194 80.536 68.638 1.00 67.44 128 VAL A C 1
ATOM 723 O O . VAL A 1 125 ? 40.457 79.322 68.670 1.00 63.28 128 VAL A O 1
ATOM 727 N N . ALA A 1 126 ? 38.976 81.045 68.818 1.00 66.58 129 ALA A N 1
ATOM 728 C CA . ALA A 1 126 ? 37.881 80.121 69.176 1.00 68.06 129 ALA A CA 1
ATOM 729 C C . ALA A 1 126 ? 37.624 79.099 68.074 1.00 65.05 129 ALA A C 1
ATOM 730 O O . ALA A 1 126 ? 37.525 77.912 68.365 1.00 67.20 129 ALA A O 1
ATOM 732 N N . GLY A 1 127 ? 37.562 79.527 66.827 1.00 71.17 130 GLY A N 1
ATOM 733 C CA . GLY A 1 127 ? 37.422 78.512 65.770 1.00 78.78 130 GLY A CA 1
ATOM 734 C C . GLY A 1 127 ? 36.023 77.941 65.842 1.00 82.70 130 GLY A C 1
ATOM 735 O O . GLY A 1 127 ? 35.751 76.943 65.153 1.00 68.95 130 GLY A O 1
ATOM 736 N N . GLY A 1 132 ? 32.702 83.465 72.328 1.00 68.40 135 GLY A N 1
ATOM 737 C CA . GLY A 1 132 ? 33.654 84.612 72.390 1.00 76.60 135 GLY A CA 1
ATOM 738 C C . GLY A 1 132 ? 34.664 84.663 71.233 1.00 68.39 135 GLY A C 1
ATOM 739 O O . GLY A 1 132 ? 34.515 83.860 70.310 1.00 70.52 135 GLY A O 1
ATOM 740 N N . GLN A 1 133 ? 35.623 85.606 71.239 1.00 64.48 136 GLN A N 1
ATOM 741 C CA . GLN A 1 133 ? 36.671 85.734 70.188 1.00 65.73 136 GLN A CA 1
ATOM 742 C C . GLN A 1 133 ? 37.861 84.809 70.537 1.00 67.52 136 GLN A C 1
ATOM 743 O O . GLN A 1 133 ? 38.494 84.246 69.630 1.00 65.99 136 GLN A O 1
ATOM 749 N N . LYS A 1 134 ? 38.123 84.592 71.830 1.00 69.57 137 LYS A N 1
ATOM 750 C CA . LYS A 1 134 ? 39.313 83.880 72.352 1.00 67.14 137 LYS A CA 1
ATOM 751 C C . LYS A 1 134 ? 38.858 82.775 73.298 1.00 62.86 137 LYS A C 1
ATOM 752 O O . LYS A 1 134 ? 37.823 82.973 74.024 1.00 64.01 137 LYS A O 1
ATOM 758 N N . VAL A 1 135 ? 39.569 81.633 73.285 1.00 68.19 138 VAL A N 1
ATOM 759 C CA . VAL A 1 135 ? 39.147 80.418 74.058 1.00 64.41 138 VAL A CA 1
ATOM 760 C C . VAL A 1 135 ? 40.328 79.950 74.909 1.00 63.10 138 VAL A C 1
ATOM 761 O O . VAL A 1 135 ? 41.462 79.913 74.391 1.00 64.01 138 VAL A O 1
ATOM 765 N N . ARG A 1 136 ? 40.072 79.629 76.186 1.00 63.84 139 ARG A N 1
ATOM 766 C CA . ARG A 1 136 ? 41.122 79.129 77.115 1.00 62.79 139 ARG A CA 1
ATOM 767 C C . ARG A 1 136 ? 41.323 77.630 76.885 1.00 58.97 139 ARG A C 1
ATOM 768 O O . ARG A 1 136 ? 40.340 76.864 76.961 1.00 60.32 139 ARG A O 1
ATOM 776 N N . ILE A 1 137 ? 42.545 77.268 76.505 1.00 62.07 140 ILE A N 1
ATOM 777 C CA . ILE A 1 137 ? 43.001 75.862 76.293 1.00 65.77 140 ILE A CA 1
ATOM 778 C C . ILE A 1 137 ? 44.031 75.551 77.379 1.00 61.14 140 ILE A C 1
ATOM 779 O O . ILE A 1 137 ? 45.012 76.304 77.548 1.00 58.87 140 ILE A O 1
ATOM 784 N N . ALA A 1 138 ? 43.764 74.469 78.113 1.00 56.28 141 ALA A N 1
ATOM 785 C CA . ALA A 1 138 ? 44.646 73.855 79.117 1.00 58.30 141 ALA A CA 1
ATOM 786 C C . ALA A 1 138 ? 45.431 72.743 78.432 1.00 61.02 141 ALA A C 1
ATOM 787 O O . ALA A 1 138 ? 44.799 71.735 78.050 1.00 57.33 141 ALA A O 1
ATOM 789 N N . TRP A 1 139 ? 46.742 72.926 78.270 1.00 55.98 142 TRP A N 1
ATOM 790 C CA . TRP A 1 139 ? 47.649 71.916 77.659 1.00 58.09 142 TRP A CA 1
ATOM 791 C C . TRP A 1 139 ? 48.454 71.195 78.758 1.00 55.87 142 TRP A C 1
ATOM 792 O O . TRP A 1 139 ? 48.533 71.722 79.894 1.00 56.11 142 TRP A O 1
ATOM 803 N N . THR A 1 140 ? 48.946 70.007 78.431 1.00 54.25 143 THR A N 1
ATOM 804 C CA . THR A 1 140 ? 49.807 69.129 79.245 1.00 53.64 143 THR A CA 1
ATOM 805 C C . THR A 1 140 ? 50.888 68.473 78.366 1.00 55.67 143 THR A C 1
ATOM 806 O O . THR A 1 140 ? 50.586 67.824 77.320 1.00 54.32 143 THR A O 1
ATOM 810 N N . LEU A 1 141 ? 52.122 68.604 78.822 1.00 55.94 144 LEU A N 1
ATOM 811 C CA . LEU A 1 141 ? 53.256 67.768 78.370 1.00 56.06 144 LEU A CA 1
ATOM 812 C C . LEU A 1 141 ? 53.582 66.793 79.506 1.00 53.88 144 LEU A C 1
ATOM 813 O O . LEU A 1 141 ? 53.832 67.244 80.626 1.00 57.42 144 LEU A O 1
ATOM 818 N N . GLY A 1 142 ? 53.524 65.497 79.253 1.00 54.07 145 GLY A N 1
ATOM 819 C CA . GLY A 1 142 ? 53.721 64.518 80.347 1.00 54.15 145 GLY A CA 1
ATOM 820 C C . GLY A 1 142 ? 53.836 63.082 79.882 1.00 52.12 145 GLY A C 1
ATOM 821 O O . GLY A 1 142 ? 53.952 62.868 78.679 1.00 54.96 145 GLY A O 1
ATOM 822 N N . HIS A 1 143 ? 53.777 62.142 80.817 1.00 54.49 146 HIS A N 1
ATOM 823 C CA . HIS A 1 143 ? 53.758 60.675 80.565 1.00 54.60 146 HIS A CA 1
ATOM 824 C C . HIS A 1 143 ? 52.512 60.294 79.747 1.00 53.37 146 HIS A C 1
ATOM 825 O O . HIS A 1 143 ? 51.402 60.706 80.097 1.00 57.28 146 HIS A O 1
ATOM 832 N N . SER A 1 144 ? 52.719 59.440 78.758 1.00 57.17 147 SER A N 1
ATOM 833 C CA . SER A 1 144 ? 51.720 58.707 77.928 1.00 57.02 147 SER A CA 1
ATOM 834 C C . SER A 1 144 ? 50.804 57.731 78.689 1.00 54.51 147 SER A C 1
ATOM 835 O O . SER A 1 144 ? 51.056 57.138 79.781 1.00 57.02 147 SER A O 1
ATOM 838 N N . LEU B 1 17 ? 0.551 26.772 77.238 1.00 57.23 20 LEU B N 1
ATOM 839 C CA . LEU B 1 17 ? 0.788 28.034 76.485 1.00 61.11 20 LEU B CA 1
ATOM 840 C C . LEU B 1 17 ? 2.240 28.500 76.657 1.00 62.81 20 LEU B C 1
ATOM 841 O O . LEU B 1 17 ? 2.733 28.468 77.795 1.00 60.77 20 LEU B O 1
ATOM 846 N N . ARG B 1 18 ? 2.890 28.910 75.561 1.00 62.64 21 ARG B N 1
ATOM 847 C CA . ARG B 1 18 ? 4.281 29.439 75.625 1.00 59.84 21 ARG B CA 1
ATOM 848 C C . ARG B 1 18 ? 4.208 30.942 75.906 1.00 60.12 21 ARG B C 1
ATOM 849 O O . ARG B 1 18 ? 5.211 31.494 76.371 1.00 57.60 21 ARG B O 1
ATOM 857 N N . ASN B 1 19 ? 3.091 31.588 75.567 1.00 57.93 22 ASN B N 1
ATOM 858 C CA . ASN B 1 19 ? 2.881 33.005 75.974 1.00 59.11 22 ASN B CA 1
ATOM 859 C C . ASN B 1 19 ? 2.129 33.043 77.307 1.00 58.47 22 ASN B C 1
ATOM 860 O O . ASN B 1 19 ? 0.933 32.724 77.315 1.00 61.53 22 ASN B O 1
ATOM 865 N N . ASN B 1 20 ? 2.801 33.455 78.374 1.00 60.07 23 ASN B N 1
ATOM 866 C CA . ASN B 1 20 ? 2.241 33.488 79.752 1.00 61.18 23 ASN B CA 1
ATOM 867 C C . ASN B 1 20 ? 2.211 34.917 80.299 1.00 59.05 23 ASN B C 1
ATOM 868 O O . ASN B 1 20 ? 1.711 35.094 81.419 1.00 62.72 23 ASN B O 1
ATOM 873 N N . CYS B 1 21 ? 2.846 35.858 79.610 1.00 56.14 24 CYS B N 1
ATOM 874 C CA . CYS B 1 21 ? 2.998 37.204 80.217 1.00 58.85 24 CYS B CA 1
ATOM 875 C C . CYS B 1 21 ? 2.514 38.316 79.288 1.00 60.55 24 CYS B C 1
ATOM 876 O O . CYS B 1 21 ? 2.482 38.096 78.066 1.00 59.67 24 CYS B O 1
ATOM 879 N N . ASP B 1 22 ? 2.161 39.462 79.871 1.00 61.17 25 ASP B N 1
ATOM 880 C CA . ASP B 1 22 ? 1.629 40.610 79.095 1.00 58.22 25 ASP B CA 1
ATOM 881 C C . ASP B 1 22 ? 2.686 41.700 78.926 1.00 58.96 25 ASP B C 1
ATOM 882 O O . ASP B 1 22 ? 3.862 41.357 78.733 1.00 58.15 25 ASP B O 1
ATOM 887 N N . GLY B 1 23 ? 2.257 42.963 78.947 1.00 64.18 26 GLY B N 1
ATOM 888 C CA . GLY B 1 23 ? 3.162 44.103 78.714 1.00 57.43 26 GLY B CA 1
ATOM 889 C C . GLY B 1 23 ? 4.270 44.291 79.731 1.00 57.05 26 GLY B C 1
ATOM 890 O O . GLY B 1 23 ? 3.959 44.517 80.913 1.00 62.91 26 GLY B O 1
ATOM 891 N N . SER B 1 24 ? 5.517 44.220 79.278 1.00 55.56 27 SER B N 1
ATOM 892 C CA . SER B 1 24 ? 6.711 44.485 80.137 1.00 61.59 27 SER B CA 1
ATOM 893 C C . SER B 1 24 ? 7.139 45.948 80.084 1.00 55.82 27 SER B C 1
ATOM 894 O O . SER B 1 24 ? 6.989 46.563 79.036 1.00 55.06 27 SER B O 1
ATOM 897 N N . THR B 1 25 ? 7.791 46.413 81.151 1.00 58.45 28 THR B N 1
ATOM 898 C CA . THR B 1 25 ? 8.659 47.618 81.144 1.00 57.26 28 THR B CA 1
ATOM 899 C C . THR B 1 25 ? 10.017 47.231 80.551 1.00 55.39 28 THR B C 1
ATOM 900 O O . THR B 1 25 ? 10.357 46.011 80.487 1.00 57.20 28 THR B O 1
ATOM 904 N N . PHE B 1 26 ? 10.748 48.231 80.090 1.00 54.63 29 PHE B N 1
ATOM 905 C CA . PHE B 1 26 ? 12.104 48.082 79.520 1.00 54.78 29 PHE B CA 1
ATOM 906 C C . PHE B 1 26 ? 13.014 49.151 80.133 1.00 53.88 29 PHE B C 1
ATOM 907 O O . PHE B 1 26 ? 12.766 50.305 79.920 1.00 54.44 29 PHE B O 1
ATOM 915 N N . VAL B 1 27 ? 14.010 48.727 80.893 1.00 53.87 30 VAL B N 1
ATOM 916 C CA . VAL B 1 27 ? 15.006 49.611 81.551 1.00 53.38 30 VAL B CA 1
ATOM 917 C C . VAL B 1 27 ? 16.385 49.270 81.004 1.00 55.48 30 VAL B C 1
ATOM 918 O O . VAL B 1 27 ? 16.861 48.149 81.194 1.00 53.20 30 VAL B O 1
ATOM 922 N N . PRO B 1 28 ? 17.085 50.210 80.323 1.00 55.22 31 PRO B N 1
ATOM 923 C CA . PRO B 1 28 ? 18.447 49.952 79.878 1.00 52.75 31 PRO B CA 1
ATOM 924 C C . PRO B 1 28 ? 19.365 49.939 81.106 1.00 53.09 31 PRO B C 1
ATOM 925 O O . PRO B 1 28 ? 19.310 50.816 81.919 1.00 56.10 31 PRO B O 1
ATOM 929 N N . VAL B 1 29 ? 20.147 48.869 81.225 1.00 52.22 32 VAL B N 1
ATOM 930 C CA . VAL B 1 29 ? 21.076 48.648 82.365 1.00 55.66 32 VAL B CA 1
ATOM 931 C C . VAL B 1 29 ? 22.454 49.187 81.959 1.00 51.01 32 VAL B C 1
ATOM 932 O O . VAL B 1 29 ? 22.953 48.824 80.911 1.00 54.51 32 VAL B O 1
ATOM 936 N N . THR B 1 30 ? 22.997 50.093 82.753 1.00 55.22 33 THR B N 1
ATOM 937 C CA . THR B 1 30 ? 24.274 50.773 82.537 1.00 54.22 33 THR B CA 1
ATOM 938 C C . THR B 1 30 ? 25.366 50.061 83.359 1.00 54.60 33 THR B C 1
ATOM 939 O O . THR B 1 30 ? 25.079 49.481 84.404 1.00 53.04 33 THR B O 1
ATOM 943 N N . GLY B 1 31 ? 26.592 50.093 82.853 1.00 55.18 34 GLY B N 1
ATOM 944 C CA . GLY B 1 31 ? 27.768 49.491 83.500 1.00 53.62 34 GLY B CA 1
ATOM 945 C C . GLY B 1 31 ? 29.048 49.905 82.830 1.00 54.83 34 GLY B C 1
ATOM 946 O O . GLY B 1 31 ? 28.992 50.684 81.882 1.00 56.91 34 GLY B O 1
ATOM 947 N N . SER B 1 32 ? 30.159 49.380 83.317 1.00 54.54 35 SER B N 1
ATOM 948 C CA . SER B 1 32 ? 31.530 49.641 82.776 1.00 55.19 35 SER B CA 1
ATOM 949 C C . SER B 1 32 ? 31.643 49.115 81.337 1.00 52.64 35 SER B C 1
ATOM 950 O O . SER B 1 32 ? 31.071 48.054 80.996 1.00 56.44 35 SER B O 1
ATOM 953 N N . ALA B 1 33 ? 32.276 49.916 80.488 1.00 59.27 36 ALA B N 1
ATOM 954 C CA . ALA B 1 33 ? 32.833 49.490 79.183 1.00 58.99 36 ALA B CA 1
ATOM 955 C C . ALA B 1 33 ? 33.600 48.166 79.383 1.00 59.14 36 ALA B C 1
ATOM 956 O O . ALA B 1 33 ? 34.459 48.074 80.300 1.00 59.72 36 ALA B O 1
ATOM 958 N N . GLY B 1 34 ? 33.242 47.161 78.603 1.00 59.06 37 GLY B N 1
ATOM 959 C CA . GLY B 1 34 ? 33.854 45.827 78.606 1.00 60.70 37 GLY B CA 1
ATOM 960 C C . GLY B 1 34 ? 32.946 44.824 79.279 1.00 57.46 37 GLY B C 1
ATOM 961 O O . GLY B 1 34 ? 33.242 43.677 79.180 1.00 60.76 37 GLY B O 1
ATOM 962 N N . ASN B 1 35 ? 31.834 45.233 79.853 1.00 57.18 38 ASN B N 1
ATOM 963 C CA . ASN B 1 35 ? 30.975 44.321 80.654 1.00 56.12 38 ASN B CA 1
ATOM 964 C C . ASN B 1 35 ? 29.659 44.069 79.950 1.00 52.23 38 ASN B C 1
ATOM 965 O O . ASN B 1 35 ? 28.783 43.458 80.568 1.00 57.41 38 ASN B O 1
ATOM 970 N N . ALA B 1 36 ? 29.531 44.524 78.704 1.00 55.35 39 ALA B N 1
ATOM 971 C CA . ALA B 1 36 ? 28.414 44.207 77.794 1.00 57.35 39 ALA B CA 1
ATOM 972 C C . ALA B 1 36 ? 28.637 42.805 77.262 1.00 52.72 39 ALA B C 1
ATOM 973 O O . ALA B 1 36 ? 29.755 42.465 76.953 1.00 55.70 39 ALA B O 1
ATOM 975 N N . PRO B 1 37 ? 27.592 41.952 77.136 1.00 56.49 40 PRO B N 1
ATOM 976 C CA . PRO B 1 37 ? 27.701 40.686 76.421 1.00 55.04 40 PRO B CA 1
ATOM 977 C C . PRO B 1 37 ? 27.921 40.988 74.943 1.00 55.50 40 PRO B C 1
ATOM 978 O O . PRO B 1 37 ? 27.478 42.031 74.491 1.00 54.75 40 PRO B O 1
ATOM 982 N N . SER B 1 38 ? 28.561 40.077 74.234 1.00 54.28 41 SER B N 1
ATOM 983 C CA . SER B 1 38 ? 28.552 40.039 72.759 1.00 58.36 41 SER B CA 1
ATOM 984 C C . SER B 1 38 ? 27.107 39.858 72.270 1.00 58.21 41 SER B C 1
ATOM 985 O O . SER B 1 38 ? 26.409 38.954 72.737 1.00 56.25 41 SER B O 1
ATOM 988 N N . LYS B 1 39 ? 26.711 40.677 71.311 1.00 56.66 42 LYS B N 1
ATOM 989 C CA . LYS B 1 39 ? 25.354 40.707 70.738 1.00 62.37 42 LYS B CA 1
ATOM 990 C C . LYS B 1 39 ? 25.113 39.475 69.873 1.00 57.79 42 LYS B C 1
ATOM 991 O O . LYS B 1 39 ? 23.990 39.019 69.841 1.00 57.92 42 LYS B O 1
ATOM 997 N N . TRP B 1 40 ? 26.135 38.929 69.244 1.00 60.99 43 TRP B N 1
ATOM 998 C CA . TRP B 1 40 ? 26.097 37.629 68.532 1.00 61.32 43 TRP B CA 1
ATOM 999 C C . TRP B 1 40 ? 25.673 36.537 69.519 1.00 54.56 43 TRP B C 1
ATOM 1000 O O . TRP B 1 40 ? 24.758 35.762 69.165 1.00 55.51 43 TRP B O 1
ATOM 1011 N N . ASP B 1 41 ? 26.283 36.484 70.715 1.00 57.04 44 ASP B N 1
ATOM 1012 C CA . ASP B 1 41 ? 25.948 35.515 71.793 1.00 55.68 44 ASP B CA 1
ATOM 1013 C C . ASP B 1 41 ? 24.457 35.688 72.157 1.00 56.84 44 ASP B C 1
ATOM 1014 O O . ASP B 1 41 ? 23.763 34.661 72.282 1.00 55.48 44 ASP B O 1
ATOM 1019 N N . CYS B 1 42 ? 23.964 36.919 72.236 1.00 53.37 45 CYS B N 1
ATOM 1020 C CA . CYS B 1 42 ? 22.556 37.252 72.586 1.00 59.33 45 CYS B CA 1
ATOM 1021 C C . CYS B 1 42 ? 21.598 36.795 71.480 1.00 52.20 45 CYS B C 1
ATOM 1022 O O . CYS B 1 42 ? 20.559 36.245 71.809 1.00 54.74 45 CYS B O 1
ATOM 1025 N N . GLN B 1 43 ? 21.991 36.961 70.215 1.00 56.54 46 GLN B N 1
ATOM 1026 C CA . GLN B 1 43 ? 21.255 36.475 69.022 1.00 54.48 46 GLN B CA 1
ATOM 1027 C C . GLN B 1 43 ? 21.090 34.945 69.065 1.00 55.56 46 GLN B C 1
ATOM 1028 O O . GLN B 1 43 ? 19.962 34.449 68.914 1.00 56.90 46 GLN B O 1
ATOM 1034 N N . LEU B 1 44 ? 22.189 34.221 69.252 1.00 56.86 47 LEU B N 1
ATOM 1035 C CA . LEU B 1 44 ? 22.216 32.735 69.403 1.00 59.28 47 LEU B CA 1
ATOM 1036 C C . LEU B 1 44 ? 21.381 32.300 70.600 1.00 56.55 47 LEU B C 1
ATOM 1037 O O . LEU B 1 44 ? 20.725 31.288 70.479 1.00 60.15 47 LEU B O 1
ATOM 1042 N N . LEU B 1 45 ? 21.445 33.024 71.724 1.00 57.55 48 LEU B N 1
ATOM 1043 C CA . LEU B 1 45 ? 20.616 32.719 72.913 1.00 55.52 48 LEU B CA 1
ATOM 1044 C C . LEU B 1 45 ? 19.139 32.730 72.505 1.00 56.09 48 LEU B C 1
ATOM 1045 O O . LEU B 1 45 ? 18.450 31.755 72.844 1.00 56.62 48 LEU B O 1
ATOM 1050 N N . ARG B 1 46 ? 18.673 33.744 71.781 1.00 52.59 49 ARG B N 1
ATOM 1051 C CA . ARG B 1 46 ? 17.244 33.862 71.405 1.00 55.82 49 ARG B CA 1
ATOM 1052 C C . ARG B 1 46 ? 16.886 32.767 70.393 1.00 55.41 49 ARG B C 1
ATOM 1053 O O . ARG B 1 46 ? 15.964 31.974 70.703 1.00 59.55 49 ARG B O 1
ATOM 1061 N N . ASP B 1 47 ? 17.619 32.674 69.291 1.00 58.10 50 ASP B N 1
ATOM 1062 C CA . ASP B 1 47 ? 17.234 31.883 68.098 1.00 59.43 50 ASP B CA 1
ATOM 1063 C C . ASP B 1 47 ? 17.693 30.431 68.202 1.00 59.87 50 ASP B C 1
ATOM 1064 O O . ASP B 1 47 ? 16.923 29.549 67.761 1.00 63.28 50 ASP B O 1
ATOM 1069 N N . GLY B 1 48 ? 18.908 30.213 68.683 1.00 58.70 51 GLY B N 1
ATOM 1070 C CA . GLY B 1 48 ? 19.553 28.888 68.765 1.00 59.66 51 GLY B CA 1
ATOM 1071 C C . GLY B 1 48 ? 19.105 28.156 70.011 1.00 59.08 51 GLY B C 1
ATOM 1072 O O . GLY B 1 48 ? 18.858 26.971 69.912 1.00 62.79 51 GLY B O 1
ATOM 1073 N N . TYR B 1 49 ? 18.973 28.840 71.143 1.00 56.29 52 TYR B N 1
ATOM 1074 C CA . TYR B 1 49 ? 18.690 28.168 72.429 1.00 53.54 52 TYR B CA 1
ATOM 1075 C C . TYR B 1 49 ? 17.213 28.341 72.794 1.00 55.02 52 TYR B C 1
ATOM 1076 O O . TYR B 1 49 ? 16.539 27.284 72.808 1.00 57.86 52 TYR B O 1
ATOM 1085 N N . ILE B 1 50 ? 16.732 29.571 73.072 1.00 56.27 53 ILE B N 1
ATOM 1086 C CA . ILE B 1 50 ? 15.382 29.779 73.698 1.00 54.46 53 ILE B CA 1
ATOM 1087 C C . ILE B 1 50 ? 14.353 29.258 72.704 1.00 57.82 53 ILE B C 1
ATOM 1088 O O . ILE B 1 50 ? 13.463 28.535 73.144 1.00 57.51 53 ILE B O 1
ATOM 1093 N N . ALA B 1 51 ? 14.527 29.595 71.429 1.00 56.59 54 ALA B N 1
ATOM 1094 C CA . ALA B 1 51 ? 13.570 29.286 70.349 1.00 62.17 54 ALA B CA 1
ATOM 1095 C C . ALA B 1 51 ? 13.363 27.754 70.280 1.00 58.72 54 ALA B C 1
ATOM 1096 O O . ALA B 1 51 ? 12.291 27.395 69.931 1.00 62.32 54 ALA B O 1
ATOM 1098 N N . LYS B 1 52 ? 14.301 26.924 70.738 1.00 64.55 55 LYS B N 1
ATOM 1099 C CA . LYS B 1 52 ? 14.179 25.443 70.656 1.00 58.13 55 LYS B CA 1
ATOM 1100 C C . LYS B 1 52 ? 13.585 24.863 71.928 1.00 60.26 55 LYS B C 1
ATOM 1101 O O . LYS B 1 52 ? 13.392 23.676 71.960 1.00 59.70 55 LYS B O 1
ATOM 1107 N N . GLN B 1 53 ? 13.323 25.674 72.938 1.00 59.52 56 GLN B N 1
ATOM 1108 C CA . GLN B 1 53 ? 12.804 25.152 74.225 1.00 59.39 56 GLN B CA 1
ATOM 1109 C C . GLN B 1 53 ? 11.282 25.256 74.173 1.00 64.25 56 GLN B C 1
ATOM 1110 O O . GLN B 1 53 ? 10.756 26.380 74.448 1.00 61.11 56 GLN B O 1
ATOM 1116 N N . ASN B 1 54 ? 10.572 24.179 73.822 1.00 59.23 57 ASN B N 1
ATOM 1117 C CA . ASN B 1 54 ? 9.091 24.271 73.754 1.00 60.09 57 ASN B CA 1
ATOM 1118 C C . ASN B 1 54 ? 8.549 24.096 75.179 1.00 59.69 57 ASN B C 1
ATOM 1119 O O . ASN B 1 54 ? 8.036 23.035 75.496 1.00 60.68 57 ASN B O 1
ATOM 1124 N N . LYS B 1 55 ? 8.684 25.125 76.009 1.00 61.99 58 LYS B N 1
ATOM 1125 C CA . LYS B 1 55 ? 8.321 25.033 77.453 1.00 59.90 58 LYS B CA 1
ATOM 1126 C C . LYS B 1 55 ? 8.103 26.415 78.036 1.00 57.95 58 LYS B C 1
ATOM 1127 O O . LYS B 1 55 ? 8.361 27.456 77.330 1.00 57.50 58 LYS B O 1
ATOM 1133 N N . SER B 1 56 ? 7.710 26.407 79.302 1.00 56.73 59 SER B N 1
ATOM 1134 C CA . SER B 1 56 ? 7.632 27.574 80.207 1.00 58.09 59 SER B CA 1
ATOM 1135 C C . SER B 1 56 ? 8.466 27.280 81.458 1.00 55.35 59 SER B C 1
ATOM 1136 O O . SER B 1 56 ? 8.725 26.134 81.726 1.00 56.23 59 SER B O 1
ATOM 1139 N N . TRP B 1 57 ? 8.928 28.313 82.142 1.00 58.91 60 TRP B N 1
ATOM 1140 C CA . TRP B 1 57 ? 9.791 28.183 83.341 1.00 55.47 60 TRP B CA 1
ATOM 1141 C C . TRP B 1 57 ? 9.046 28.745 84.536 1.00 56.31 60 TRP B C 1
ATOM 1142 O O . TRP B 1 57 ? 8.510 29.856 84.415 1.00 58.15 60 TRP B O 1
ATOM 1153 N N . LEU B 1 58 ? 9.014 28.010 85.635 1.00 53.66 61 LEU B N 1
ATOM 1154 C CA . LEU B 1 58 ? 8.453 28.511 86.902 1.00 61.63 61 LEU B CA 1
ATOM 1155 C C . LEU B 1 58 ? 9.527 29.321 87.610 1.00 57.35 61 LEU B C 1
ATOM 1156 O O . LEU B 1 58 ? 10.615 28.764 87.845 1.00 56.80 61 LEU B O 1
ATOM 1161 N N . ILE B 1 59 ? 9.215 30.585 87.928 1.00 56.59 62 ILE B N 1
ATOM 1162 C CA . ILE B 1 59 ? 10.149 31.547 88.582 1.00 54.11 62 ILE B CA 1
ATOM 1163 C C . ILE B 1 59 ? 9.653 31.798 89.991 1.00 54.98 62 ILE B C 1
ATOM 1164 O O . ILE B 1 59 ? 8.552 32.366 90.127 1.00 57.87 62 ILE B O 1
ATOM 1169 N N . SER B 1 60 ? 10.433 31.416 90.989 1.00 56.53 63 SER B N 1
ATOM 1170 C CA . SER B 1 60 ? 10.071 31.657 92.428 1.00 58.93 63 SER B CA 1
ATOM 1171 C C . SER B 1 60 ? 11.241 32.334 93.141 1.00 54.52 63 SER B C 1
ATOM 1172 O O . SER B 1 60 ? 11.245 32.391 94.360 1.00 60.92 63 SER B O 1
ATOM 1175 N N . GLY B 1 61 ? 12.181 32.853 92.371 1.00 57.17 64 GLY B N 1
ATOM 1176 C CA . GLY B 1 61 ? 13.413 33.436 92.872 1.00 55.19 64 GLY B CA 1
ATOM 1177 C C . GLY B 1 61 ? 14.432 33.550 91.757 1.00 57.33 64 GLY B C 1
ATOM 1178 O O . GLY B 1 61 ? 14.114 33.260 90.605 1.00 56.92 64 GLY B O 1
ATOM 1179 N N . PRO B 1 62 ? 15.642 34.064 92.053 1.00 60.68 65 PRO B N 1
ATOM 1180 C CA . PRO B 1 62 ? 16.677 34.208 91.037 1.00 57.92 65 PRO B CA 1
ATOM 1181 C C . PRO B 1 62 ? 16.907 32.887 90.288 1.00 58.59 65 PRO B C 1
ATOM 1182 O O . PRO B 1 62 ? 17.234 31.882 90.908 1.00 55.42 65 PRO B O 1
ATOM 1186 N N . ARG B 1 63 ? 16.763 32.911 88.971 1.00 53.55 66 ARG B N 1
ATOM 1187 C CA . ARG B 1 63 ? 16.908 31.710 88.112 1.00 56.45 66 ARG B CA 1
ATOM 1188 C C . ARG B 1 63 ? 17.483 32.146 86.764 1.00 52.07 66 ARG B C 1
ATOM 1189 O O . ARG B 1 63 ? 16.887 33.014 86.118 1.00 54.54 66 ARG B O 1
ATOM 1197 N N . ILE B 1 64 ? 18.550 31.510 86.318 1.00 54.41 67 ILE B N 1
ATOM 1198 C CA . ILE B 1 64 ? 19.075 31.651 84.927 1.00 52.51 67 ILE B CA 1
ATOM 1199 C C . ILE B 1 64 ? 18.279 30.727 84.005 1.00 54.01 67 ILE B C 1
ATOM 1200 O O . ILE B 1 64 ? 18.171 29.561 84.305 1.00 54.39 67 ILE B O 1
ATOM 1205 N N . ILE B 1 65 ? 17.723 31.267 82.936 1.00 51.76 68 ILE B N 1
ATOM 1206 C CA . ILE B 1 65 ? 16.859 30.536 81.985 1.00 55.00 68 ILE B CA 1
ATOM 1207 C C . ILE B 1 65 ? 17.730 29.974 80.870 1.00 56.04 68 ILE B C 1
ATOM 1208 O O . ILE B 1 65 ? 17.516 28.796 80.492 1.00 54.87 68 ILE B O 1
ATOM 1213 N N . GLY B 1 66 ? 18.718 30.723 80.387 1.00 53.81 69 GLY B N 1
ATOM 1214 C CA . GLY B 1 66 ? 19.691 30.159 79.431 1.00 53.20 69 GLY B CA 1
ATOM 1215 C C . GLY B 1 66 ? 20.843 31.101 79.234 1.00 55.62 69 GLY B C 1
ATOM 1216 O O . GLY B 1 66 ? 20.707 32.335 79.566 1.00 53.66 69 GLY B O 1
ATOM 1217 N N . THR B 1 67 ? 21.951 30.518 78.786 1.00 53.39 70 THR B N 1
ATOM 1218 C CA . THR B 1 67 ? 23.285 31.144 78.589 1.00 57.75 70 THR B CA 1
ATOM 1219 C C . THR B 1 67 ? 23.861 30.681 77.245 1.00 53.96 70 THR B C 1
ATOM 1220 O O . THR B 1 67 ? 23.857 29.473 76.945 1.00 57.27 70 THR B O 1
ATOM 1224 N N . VAL B 1 68 ? 24.338 31.633 76.460 1.00 57.92 71 VAL B N 1
ATOM 1225 C CA . VAL B 1 68 ? 25.300 31.371 75.354 1.00 55.45 71 VAL B CA 1
ATOM 1226 C C . VAL B 1 68 ? 26.504 32.275 75.599 1.00 57.43 71 VAL B C 1
ATOM 1227 O O . VAL B 1 68 ? 26.383 33.488 75.360 1.00 55.98 71 VAL B O 1
ATOM 1231 N N . ARG B 1 69 ? 27.600 31.659 76.063 1.00 55.35 72 ARG B N 1
ATOM 1232 C CA . ARG B 1 69 ? 28.930 32.254 76.328 1.00 56.26 72 ARG B CA 1
ATOM 1233 C C . ARG B 1 69 ? 28.712 33.495 77.189 1.00 54.36 72 ARG B C 1
ATOM 1234 O O . ARG B 1 69 ? 28.302 33.316 78.326 1.00 54.29 72 ARG B O 1
ATOM 1242 N N . THR B 1 70 ? 28.894 34.690 76.622 1.00 53.57 73 THR B N 1
ATOM 1243 C CA . THR B 1 70 ? 28.872 35.999 77.332 1.00 59.49 73 THR B CA 1
ATOM 1244 C C . THR B 1 70 ? 27.430 36.470 77.592 1.00 53.55 73 THR B C 1
ATOM 1245 O O . THR B 1 70 ? 27.291 37.351 78.447 1.00 54.93 73 THR B O 1
ATOM 1249 N N . CYS B 1 71 ? 26.411 35.930 76.925 1.00 54.74 74 CYS B N 1
ATOM 1250 C CA . CYS B 1 71 ? 25.008 36.414 77.028 1.00 56.05 74 CYS B CA 1
ATOM 1251 C C . CYS B 1 71 ? 24.109 35.444 77.799 1.00 53.01 74 CYS B C 1
ATOM 1252 O O . CYS B 1 71 ? 24.167 34.253 77.590 1.00 55.20 74 CYS B O 1
ATOM 1255 N N . GLN B 1 72 ? 23.188 36.018 78.557 1.00 54.37 75 GLN B N 1
ATOM 1256 C CA . GLN B 1 72 ? 22.383 35.326 79.584 1.00 53.45 75 GLN B CA 1
ATOM 1257 C C . GLN B 1 72 ? 21.031 36.009 79.757 1.00 50.85 75 GLN B C 1
ATOM 1258 O O . GLN B 1 72 ? 20.939 37.238 79.948 1.00 52.14 75 GLN B O 1
ATOM 1264 N N . PHE B 1 73 ? 20.000 35.179 79.781 1.00 52.17 76 PHE B N 1
ATOM 1265 C CA . PHE B 1 73 ? 18.644 35.577 80.219 1.00 49.63 76 PHE B CA 1
ATOM 1266 C C . PHE B 1 73 ? 18.363 34.972 81.566 1.00 52.25 76 PHE B C 1
ATOM 1267 O O . PHE B 1 73 ? 18.475 33.750 81.739 1.00 52.98 76 PHE B O 1
ATOM 1275 N N . SER B 1 74 ? 17.938 35.813 82.494 1.00 50.57 77 SER B N 1
ATOM 1276 C CA . SER B 1 74 ? 17.574 35.388 83.860 1.00 57.29 77 SER B CA 1
ATOM 1277 C C . SER B 1 74 ? 16.340 36.149 84.373 1.00 52.47 77 SER B C 1
ATOM 1278 O O . SER B 1 74 ? 15.894 37.121 83.698 1.00 52.78 77 SER B O 1
ATOM 1281 N N . ALA B 1 75 ? 15.752 35.678 85.474 1.00 55.20 78 ALA B N 1
ATOM 1282 C CA . ALA B 1 75 ? 14.544 36.273 86.092 1.00 56.25 78 ALA B CA 1
ATOM 1283 C C . ALA B 1 75 ? 14.439 35.951 87.583 1.00 53.35 78 ALA B C 1
ATOM 1284 O O . ALA B 1 75 ? 15.045 34.974 88.105 1.00 53.27 78 ALA B O 1
ATOM 1286 N N . THR B 1 76 ? 13.658 36.770 88.264 1.00 53.67 79 THR B N 1
ATOM 1287 C CA . THR B 1 76 ? 13.258 36.578 89.671 1.00 52.39 79 THR B CA 1
ATOM 1288 C C . THR B 1 76 ? 11.814 37.056 89.818 1.00 53.99 79 THR B C 1
ATOM 1289 O O . THR B 1 76 ? 11.242 37.603 88.869 1.00 53.44 79 THR B O 1
ATOM 1293 N N . VAL B 1 77 ? 11.231 36.814 90.998 1.00 51.92 80 VAL B N 1
ATOM 1294 C CA . VAL B 1 77 ? 9.839 37.276 91.277 1.00 52.76 80 VAL B CA 1
ATOM 1295 C C . VAL B 1 77 ? 9.925 38.606 92.029 1.00 54.80 80 VAL B C 1
ATOM 1296 O O . VAL B 1 77 ? 10.821 38.743 92.884 1.00 56.93 80 VAL B O 1
ATOM 1300 N N . ASP B 1 78 ? 9.026 39.542 91.722 1.00 57.71 81 ASP B N 1
ATOM 1301 C CA . ASP B 1 78 ? 9.012 40.859 92.412 1.00 59.90 81 ASP B CA 1
ATOM 1302 C C . ASP B 1 78 ? 8.720 40.663 93.901 1.00 64.16 81 ASP B C 1
ATOM 1303 O O . ASP B 1 78 ? 9.346 41.367 94.717 1.00 61.94 81 ASP B O 1
ATOM 1308 N N . VAL B 1 79 ? 7.808 39.750 94.238 1.00 61.39 82 VAL B N 1
ATOM 1309 C CA . VAL B 1 79 ? 7.404 39.598 95.666 1.00 63.26 82 VAL B CA 1
ATOM 1310 C C . VAL B 1 79 ? 7.952 38.276 96.207 1.00 62.56 82 VAL B C 1
ATOM 1311 O O . VAL B 1 79 ? 7.727 37.232 95.566 1.00 58.70 82 VAL B O 1
ATOM 1315 N N . SER B 1 80 ? 8.648 38.332 97.344 1.00 61.47 83 SER B N 1
ATOM 1316 C CA . SER B 1 80 ? 9.159 37.090 97.977 1.00 64.11 83 SER B CA 1
ATOM 1317 C C . SER B 1 80 ? 7.974 36.177 98.299 1.00 64.91 83 SER B C 1
ATOM 1318 O O . SER B 1 80 ? 6.929 36.699 98.736 1.00 63.92 83 SER B O 1
ATOM 1321 N N . GLY B 1 81 ? 8.133 34.871 98.084 1.00 62.20 84 GLY B N 1
ATOM 1322 C CA . GLY B 1 81 ? 7.054 33.920 98.369 1.00 64.27 84 GLY B CA 1
ATOM 1323 C C . GLY B 1 81 ? 6.111 33.737 97.190 1.00 64.81 84 GLY B C 1
ATOM 1324 O O . GLY B 1 81 ? 5.327 32.817 97.265 1.00 63.32 84 GLY B O 1
ATOM 1325 N N . THR B 1 82 ? 6.120 34.593 96.164 1.00 61.23 85 THR B N 1
ATOM 1326 C CA . THR B 1 82 ? 5.317 34.374 94.926 1.00 61.84 85 THR B CA 1
ATOM 1327 C C . THR B 1 82 ? 6.121 33.517 93.926 1.00 63.80 85 THR B C 1
ATOM 1328 O O . THR B 1 82 ? 7.372 33.305 94.135 1.00 63.75 85 THR B O 1
ATOM 1332 N N . ALA B 1 83 ? 5.419 33.029 92.895 1.00 61.26 86 ALA B N 1
ATOM 1333 C CA . ALA B 1 83 ? 5.913 32.170 91.790 1.00 60.29 86 ALA B CA 1
ATOM 1334 C C . ALA B 1 83 ? 5.069 32.421 90.520 1.00 55.97 86 ALA B C 1
ATOM 1335 O O . ALA B 1 83 ? 3.857 32.568 90.608 1.00 60.38 86 ALA B O 1
ATOM 1337 N N . GLY B 1 84 ? 5.702 32.439 89.362 1.00 61.69 87 GLY B N 1
ATOM 1338 C CA . GLY B 1 84 ? 5.103 32.829 88.081 1.00 57.27 87 GLY B CA 1
ATOM 1339 C C . GLY B 1 84 ? 5.746 32.102 86.917 1.00 57.80 87 GLY B C 1
ATOM 1340 O O . GLY B 1 84 ? 6.932 31.731 87.017 1.00 60.18 87 GLY B O 1
ATOM 1341 N N . TRP B 1 85 ? 4.996 31.932 85.842 1.00 59.06 88 TRP B N 1
ATOM 1342 C CA . TRP B 1 85 ? 5.381 31.176 84.628 1.00 58.77 88 TRP B CA 1
ATOM 1343 C C . TRP B 1 85 ? 5.792 32.170 83.550 1.00 56.56 88 TRP B C 1
ATOM 1344 O O . TRP B 1 85 ? 4.989 33.105 83.229 1.00 60.05 88 TRP B O 1
ATOM 1355 N N . ILE B 1 86 ? 7.003 32.025 83.044 1.00 55.12 89 ILE B N 1
ATOM 1356 C CA . ILE B 1 86 ? 7.463 32.787 81.851 1.00 57.78 89 ILE B CA 1
ATOM 1357 C C . ILE B 1 86 ? 7.697 31.758 80.744 1.00 54.69 89 ILE B C 1
ATOM 1358 O O . ILE B 1 86 ? 8.324 30.757 81.016 1.00 57.17 89 ILE B O 1
ATOM 1363 N N . GLY B 1 87 ? 7.166 31.990 79.557 1.00 57.46 90 GLY B N 1
ATOM 1364 C CA . GLY B 1 87 ? 7.220 31.049 78.432 1.00 54.43 90 GLY B CA 1
ATOM 1365 C C . GLY B 1 87 ? 8.218 31.421 77.389 1.00 58.39 90 GLY B C 1
ATOM 1366 O O . GLY B 1 87 ? 8.585 32.596 77.337 1.00 56.95 90 GLY B O 1
ATOM 1367 N N . ARG B 1 88 ? 8.615 30.434 76.584 1.00 57.07 91 ARG B N 1
ATOM 1368 C CA . ARG B 1 88 ? 9.518 30.602 75.422 1.00 58.95 91 ARG B CA 1
ATOM 1369 C C . ARG B 1 88 ? 9.172 31.882 74.659 1.00 58.50 91 ARG B C 1
ATOM 1370 O O . ARG B 1 88 ? 10.096 32.625 74.341 1.00 58.33 91 ARG B O 1
ATOM 1378 N N . ASP B 1 89 ? 7.893 32.086 74.326 1.00 58.58 92 ASP B N 1
ATOM 1379 C CA . ASP B 1 89 ? 7.471 33.186 73.413 1.00 60.35 92 ASP B CA 1
ATOM 1380 C C . ASP B 1 89 ? 7.545 34.521 74.132 1.00 57.26 92 ASP B C 1
ATOM 1381 O O . ASP B 1 89 ? 7.818 35.506 73.457 1.00 57.30 92 ASP B O 1
ATOM 1386 N N . ASP B 1 90 ? 7.355 34.538 75.437 1.00 54.61 93 ASP B N 1
ATOM 1387 C CA . ASP B 1 90 ? 7.598 35.766 76.254 1.00 59.65 93 ASP B CA 1
ATOM 1388 C C . ASP B 1 90 ? 9.061 36.189 76.088 1.00 57.84 93 ASP B C 1
ATOM 1389 O O . ASP B 1 90 ? 9.307 37.381 75.742 1.00 55.65 93 ASP B O 1
ATOM 1394 N N . ILE B 1 91 ? 9.985 35.249 76.285 1.00 55.72 94 ILE B N 1
ATOM 1395 C CA . ILE B 1 91 ? 11.441 35.525 76.296 1.00 53.78 94 ILE B CA 1
ATOM 1396 C C . ILE B 1 91 ? 11.882 35.906 74.883 1.00 55.37 94 ILE B C 1
ATOM 1397 O O . ILE B 1 91 ? 12.614 36.894 74.770 1.00 54.03 94 ILE B O 1
ATOM 1402 N N . MET B 1 92 ? 11.403 35.201 73.865 1.00 54.76 95 MET B N 1
ATOM 1403 C CA . MET B 1 92 ? 11.610 35.558 72.433 1.00 57.54 95 MET B CA 1
ATOM 1404 C C . MET B 1 92 ? 11.267 37.038 72.223 1.00 54.81 95 MET B C 1
ATOM 1405 O O . MET B 1 92 ? 12.092 37.771 71.648 1.00 57.60 95 MET B O 1
ATOM 1410 N N . ASP B 1 93 ? 10.075 37.464 72.623 1.00 55.59 96 ASP B N 1
ATOM 1411 C CA . ASP B 1 93 ? 9.622 38.871 72.437 1.00 57.59 96 ASP B CA 1
ATOM 1412 C C . ASP B 1 93 ? 10.459 39.848 73.291 1.00 53.15 96 ASP B C 1
ATOM 1413 O O . ASP B 1 93 ? 10.896 40.880 72.743 1.00 54.81 96 ASP B O 1
ATOM 1418 N N . LEU B 1 94 ? 10.713 39.539 74.555 1.00 55.43 97 LEU B N 1
ATOM 1419 C CA . LEU B 1 94 ? 11.481 40.415 75.476 1.00 57.46 97 LEU B CA 1
ATOM 1420 C C . LEU B 1 94 ? 12.889 40.609 74.940 1.00 54.47 97 LEU B C 1
ATOM 1421 O O . LEU B 1 94 ? 13.372 41.741 74.989 1.00 56.36 97 LEU B O 1
ATOM 1426 N N . MET B 1 95 ? 13.504 39.561 74.407 1.00 54.71 98 MET B N 1
ATOM 1427 C CA . MET B 1 95 ? 14.865 39.599 73.826 1.00 56.35 98 MET B CA 1
ATOM 1428 C C . MET B 1 95 ? 14.860 40.416 72.538 1.00 54.48 98 MET B C 1
ATOM 1429 O O . MET B 1 95 ? 15.769 41.229 72.405 1.00 53.77 98 MET B O 1
ATOM 1434 N N . LYS B 1 96 ? 13.887 40.216 71.651 1.00 55.79 99 LYS B N 1
ATOM 1435 C CA . LYS B 1 96 ? 13.748 40.947 70.372 1.00 57.21 99 LYS B CA 1
ATOM 1436 C C . LYS B 1 96 ? 13.625 42.447 70.661 1.00 53.67 99 LYS B C 1
ATOM 1437 O O . LYS B 1 96 ? 14.378 43.212 70.090 1.00 56.99 99 LYS B O 1
ATOM 1443 N N . ASP B 1 97 ? 12.710 42.815 71.544 1.00 54.33 100 ASP B N 1
ATOM 1444 C CA . ASP B 1 97 ? 12.445 44.209 71.979 1.00 58.08 100 ASP B CA 1
ATOM 1445 C C . ASP B 1 97 ? 13.691 44.807 72.640 1.00 55.79 100 ASP B C 1
ATOM 1446 O O . ASP B 1 97 ? 13.989 45.972 72.342 1.00 59.43 100 ASP B O 1
ATOM 1451 N N . SER B 1 98 ? 14.394 44.062 73.476 1.00 54.49 101 SER B N 1
ATOM 1452 C CA . SER B 1 98 ? 15.592 44.554 74.213 1.00 57.01 101 SER B CA 1
ATOM 1453 C C . SER B 1 98 ? 16.733 44.859 73.227 1.00 55.49 101 SER B C 1
ATOM 1454 O O . SER B 1 98 ? 17.370 45.890 73.368 1.00 55.59 101 SER B O 1
ATOM 1457 N N . LEU B 1 99 ? 16.976 43.961 72.268 1.00 54.82 102 LEU B N 1
ATOM 1458 C CA . LEU B 1 99 ? 18.070 44.093 71.279 1.00 58.45 102 LEU B CA 1
ATOM 1459 C C . LEU B 1 99 ? 17.730 45.205 70.284 1.00 54.47 102 LEU B C 1
ATOM 1460 O O . LEU B 1 99 ? 18.647 45.852 69.857 1.00 56.14 102 LEU B O 1
ATOM 1465 N N . ASN B 1 100 ? 16.455 45.450 69.996 1.00 58.72 103 ASN B N 1
ATOM 1466 C CA . ASN B 1 100 ? 15.976 46.611 69.187 1.00 58.64 103 ASN B CA 1
ATOM 1467 C C . ASN B 1 100 ? 16.188 47.910 69.953 1.00 53.96 103 ASN B C 1
ATOM 1468 O O . ASN B 1 100 ? 16.563 48.851 69.345 1.00 56.04 103 ASN B O 1
ATOM 1473 N N . LEU B 1 101 ? 15.905 47.954 71.249 1.00 57.01 104 LEU B N 1
ATOM 1474 C CA . LEU B 1 101 ? 16.062 49.170 72.096 1.00 60.86 104 LEU B CA 1
ATOM 1475 C C . LEU B 1 101 ? 17.539 49.483 72.345 1.00 57.04 104 LEU B C 1
ATOM 1476 O O . LEU B 1 101 ? 17.860 50.597 72.532 1.00 57.12 104 LEU B O 1
ATOM 1481 N N . TRP B 1 102 ? 18.409 48.509 72.268 1.00 56.58 105 TRP B N 1
ATOM 1482 C CA . TRP B 1 102 ? 19.857 48.590 72.498 1.00 58.69 105 TRP B CA 1
ATOM 1483 C C . TRP B 1 102 ? 20.572 48.859 71.187 1.00 57.94 105 TRP B C 1
ATOM 1484 O O . TRP B 1 102 ? 21.292 49.895 71.159 1.00 60.86 105 TRP B O 1
ATOM 1495 N N . ALA B 1 113 ? 31.513 54.001 80.497 1.00 57.90 116 ALA B N 1
ATOM 1496 C CA . ALA B 1 113 ? 30.125 53.490 80.642 1.00 57.08 116 ALA B CA 1
ATOM 1497 C C . ALA B 1 113 ? 29.543 53.150 79.277 1.00 56.20 116 ALA B C 1
ATOM 1498 O O . ALA B 1 113 ? 29.963 53.735 78.268 1.00 58.87 116 ALA B O 1
ATOM 1500 N N . MET B 1 114 ? 28.652 52.171 79.249 1.00 57.81 117 MET B N 1
ATOM 1501 C CA . MET B 1 114 ? 27.857 51.743 78.065 1.00 55.02 117 MET B CA 1
ATOM 1502 C C . MET B 1 114 ? 26.593 51.052 78.599 1.00 54.73 117 MET B C 1
ATOM 1503 O O . MET B 1 114 ? 26.511 50.767 79.825 1.00 55.31 117 MET B O 1
ATOM 1508 N N . GLN B 1 115 ? 25.647 50.736 77.713 1.00 54.64 118 GLN B N 1
ATOM 1509 C CA . GLN B 1 115 ? 24.569 49.771 78.033 1.00 56.88 118 GLN B CA 1
ATOM 1510 C C . GLN B 1 115 ? 25.175 48.355 78.112 1.00 53.12 118 GLN B C 1
ATOM 1511 O O . GLN B 1 115 ? 25.884 47.926 77.183 1.00 54.28 118 GLN B O 1
ATOM 1517 N N . VAL B 1 116 ? 24.971 47.661 79.230 1.00 49.84 119 VAL B N 1
ATOM 1518 C CA . VAL B 1 116 ? 25.506 46.286 79.433 1.00 55.75 119 VAL B CA 1
ATOM 1519 C C . VAL B 1 116 ? 24.358 45.285 79.487 1.00 53.41 119 VAL B C 1
ATOM 1520 O O . VAL B 1 116 ? 24.643 44.047 79.581 1.00 53.69 119 VAL B O 1
ATOM 1524 N N . GLY B 1 117 ? 23.125 45.764 79.389 1.00 51.90 120 GLY B N 1
ATOM 1525 C CA . GLY B 1 117 ? 21.933 44.919 79.533 1.00 56.08 120 GLY B CA 1
ATOM 1526 C C . GLY B 1 117 ? 20.605 45.651 79.395 1.00 51.39 120 GLY B C 1
ATOM 1527 O O . GLY B 1 117 ? 20.581 46.855 79.115 1.00 51.62 120 GLY B O 1
ATOM 1528 N N . GLU B 1 118 ? 19.529 44.866 79.443 1.00 52.39 121 GLU B N 1
ATOM 1529 C CA . GLU B 1 118 ? 18.130 45.340 79.571 1.00 55.31 121 GLU B CA 1
ATOM 1530 C C . GLU B 1 118 ? 17.459 44.520 80.659 1.00 52.07 121 GLU B C 1
ATOM 1531 O O . GLU B 1 118 ? 17.659 43.296 80.720 1.00 52.22 121 GLU B O 1
ATOM 1537 N N . SER B 1 119 ? 16.709 45.198 81.504 1.00 54.26 122 SER B N 1
ATOM 1538 C CA . SER B 1 119 ? 15.810 44.598 82.498 1.00 52.30 122 SER B CA 1
ATOM 1539 C C . SER B 1 119 ? 14.395 45.129 82.292 1.00 55.38 122 SER B C 1
ATOM 1540 O O . SER B 1 119 ? 14.186 46.146 81.568 1.00 53.40 122 SER B O 1
ATOM 1543 N N . GLY B 1 120 ? 13.458 44.454 82.941 1.00 53.40 123 GLY B N 1
ATOM 1544 C CA . GLY B 1 120 ? 12.026 44.735 82.818 1.00 54.78 123 GLY B CA 1
ATOM 1545 C C . GLY B 1 120 ? 11.229 44.031 83.890 1.00 53.88 123 GLY B C 1
ATOM 1546 O O . GLY B 1 120 ? 11.718 43.039 84.527 1.00 53.92 123 GLY B O 1
ATOM 1547 N N . ASP B 1 121 ? 10.040 44.569 84.096 1.00 55.59 124 ASP B N 1
ATOM 1548 C CA . ASP B 1 121 ? 9.033 44.014 85.008 1.00 55.55 124 ASP B CA 1
ATOM 1549 C C . ASP B 1 121 ? 7.790 43.691 84.183 1.00 54.26 124 ASP B C 1
ATOM 1550 O O . ASP B 1 121 ? 7.303 44.543 83.365 1.00 57.93 124 ASP B O 1
ATOM 1555 N N . VAL B 1 122 ? 7.302 42.471 84.353 1.00 58.39 125 VAL B N 1
ATOM 1556 C CA . VAL B 1 122 ? 6.201 41.919 83.522 1.00 57.78 125 VAL B CA 1
ATOM 1557 C C . VAL B 1 122 ? 5.301 41.084 84.421 1.00 59.14 125 VAL B C 1
ATOM 1558 O O . VAL B 1 122 ? 5.810 40.534 85.440 1.00 56.80 125 VAL B O 1
ATOM 1562 N N . ASN B 1 123 ? 4.002 41.064 84.088 1.00 60.86 126 ASN B N 1
ATOM 1563 C CA . ASN B 1 123 ? 2.969 40.263 84.790 1.00 60.18 126 ASN B CA 1
ATOM 1564 C C . ASN B 1 123 ? 2.753 38.953 84.053 1.00 57.95 126 ASN B C 1
ATOM 1565 O O . ASN B 1 123 ? 2.539 38.976 82.819 1.00 57.94 126 ASN B O 1
ATOM 1570 N N . CYS B 1 124 ? 2.873 37.847 84.798 1.00 57.20 127 CYS B N 1
ATOM 1571 C CA . CYS B 1 124 ? 2.829 36.471 84.257 1.00 59.37 127 CYS B CA 1
ATOM 1572 C C . CYS B 1 124 ? 1.832 35.653 85.055 1.00 56.73 127 CYS B C 1
ATOM 1573 O O . CYS B 1 124 ? 1.624 35.963 86.227 1.00 58.63 127 CYS B O 1
ATOM 1576 N N . VAL B 1 125 ? 1.319 34.588 84.446 1.00 63.10 128 VAL B N 1
ATOM 1577 C CA . VAL B 1 125 ? 0.405 33.590 85.082 1.00 57.78 128 VAL B CA 1
ATOM 1578 C C . VAL B 1 125 ? 1.068 33.072 86.358 1.00 59.02 128 VAL B C 1
ATOM 1579 O O . VAL B 1 125 ? 2.275 32.759 86.305 1.00 60.04 128 VAL B O 1
ATOM 1583 N N . ALA B 1 126 ? 0.324 33.016 87.456 1.00 60.44 129 ALA B N 1
ATOM 1584 C CA . ALA B 1 126 ? 0.793 32.556 88.784 1.00 60.47 129 ALA B CA 1
ATOM 1585 C C . ALA B 1 126 ? 1.171 31.070 88.727 1.00 58.87 129 ALA B C 1
ATOM 1586 O O . ALA B 1 126 ? 0.634 30.331 87.851 1.00 63.23 129 ALA B O 1
ATOM 1588 N N . GLY B 1 127 ? 2.032 30.620 89.634 1.00 66.29 130 GLY B N 1
ATOM 1589 C CA . GLY B 1 127 ? 2.326 29.191 89.875 1.00 63.26 130 GLY B CA 1
ATOM 1590 C C . GLY B 1 127 ? 1.492 28.724 91.054 1.00 64.62 130 GLY B C 1
ATOM 1591 O O . GLY B 1 127 ? 0.499 28.022 90.790 1.00 61.78 130 GLY B O 1
ATOM 1592 N N . GLN B 1 133 ? -4.156 35.476 90.163 1.00 65.31 136 GLN B N 1
ATOM 1593 C CA . GLN B 1 133 ? -3.911 34.820 88.852 1.00 66.90 136 GLN B CA 1
ATOM 1594 C C . GLN B 1 133 ? -2.728 35.480 88.131 1.00 66.26 136 GLN B C 1
ATOM 1595 O O . GLN B 1 133 ? -2.414 35.035 87.016 1.00 62.94 136 GLN B O 1
ATOM 1601 N N . LYS B 1 134 ? -2.098 36.491 88.739 1.00 64.33 137 LYS B N 1
ATOM 1602 C CA . LYS B 1 134 ? -0.994 37.227 88.067 1.00 60.42 137 LYS B CA 1
ATOM 1603 C C . LYS B 1 134 ? 0.185 37.424 89.025 1.00 61.51 137 LYS B C 1
ATOM 1604 O O . LYS B 1 134 ? -0.067 37.582 90.231 1.00 63.48 137 LYS B O 1
ATOM 1610 N N . VAL B 1 135 ? 1.412 37.468 88.497 1.00 59.92 138 VAL B N 1
ATOM 1611 C CA . VAL B 1 135 ? 2.646 37.544 89.332 1.00 58.32 138 VAL B CA 1
ATOM 1612 C C . VAL B 1 135 ? 3.661 38.450 88.631 1.00 58.60 138 VAL B C 1
ATOM 1613 O O . VAL B 1 135 ? 3.855 38.274 87.416 1.00 57.18 138 VAL B O 1
ATOM 1617 N N . ARG B 1 136 ? 4.256 39.391 89.368 1.00 56.33 139 ARG B N 1
ATOM 1618 C CA . ARG B 1 136 ? 5.310 40.271 88.811 1.00 62.53 139 ARG B CA 1
ATOM 1619 C C . ARG B 1 136 ? 6.641 39.516 88.735 1.00 53.23 139 ARG B C 1
ATOM 1620 O O . ARG B 1 136 ? 7.114 39.009 89.759 1.00 58.25 139 ARG B O 1
ATOM 1628 N N . ILE B 1 137 ? 7.150 39.403 87.523 1.00 53.36 140 ILE B N 1
ATOM 1629 C CA . ILE B 1 137 ? 8.482 38.795 87.197 1.00 58.60 140 ILE B CA 1
ATOM 1630 C C . ILE B 1 137 ? 9.398 39.909 86.696 1.00 53.21 140 ILE B C 1
ATOM 1631 O O . ILE B 1 137 ? 9.013 40.642 85.753 1.00 54.44 140 ILE B O 1
ATOM 1636 N N . ALA B 1 138 ? 10.549 40.028 87.367 1.00 53.62 141 ALA B N 1
ATOM 1637 C CA . ALA B 1 138 ? 11.660 40.925 87.010 1.00 52.59 141 ALA B CA 1
ATOM 1638 C C . ALA B 1 138 ? 12.662 40.107 86.198 1.00 54.11 141 ALA B C 1
ATOM 1639 O O . ALA B 1 138 ? 13.301 39.203 86.791 1.00 54.47 141 ALA B O 1
ATOM 1641 N N . TRP B 1 139 ? 12.793 40.409 84.911 1.00 51.83 142 TRP B N 1
ATOM 1642 C CA . TRP B 1 139 ? 13.724 39.704 83.986 1.00 53.18 142 TRP B CA 1
ATOM 1643 C C . TRP B 1 139 ? 14.945 40.584 83.713 1.00 52.80 142 TRP B C 1
ATOM 1644 O O . TRP B 1 139 ? 14.885 41.804 83.978 1.00 52.95 142 TRP B O 1
ATOM 1655 N N . THR B 1 140 ? 16.039 39.926 83.290 1.00 53.77 143 THR B N 1
ATOM 1656 C CA . THR B 1 140 ? 17.338 40.526 82.919 1.00 55.03 143 THR B CA 1
ATOM 1657 C C . THR B 1 140 ? 17.907 39.804 81.695 1.00 50.46 143 THR B C 1
ATOM 1658 O O . THR B 1 140 ? 18.079 38.545 81.697 1.00 50.44 143 THR B O 1
ATOM 1662 N N . LEU B 1 141 ? 18.233 40.587 80.685 1.00 49.91 144 LEU B N 1
ATOM 1663 C CA . LEU B 1 141 ? 19.120 40.178 79.580 1.00 54.09 144 LEU B CA 1
ATOM 1664 C C . LEU B 1 141 ? 20.479 40.862 79.788 1.00 52.23 144 LEU B C 1
ATOM 1665 O O . LEU B 1 141 ? 20.509 42.076 79.876 1.00 53.20 144 LEU B O 1
ATOM 1670 N N . GLY B 1 142 ? 21.559 40.095 79.932 1.00 53.47 145 GLY B N 1
ATOM 1671 C CA . GLY B 1 142 ? 22.854 40.687 80.310 1.00 54.21 145 GLY B CA 1
ATOM 1672 C C . GLY B 1 142 ? 24.028 39.726 80.187 1.00 52.12 145 GLY B C 1
ATOM 1673 O O . GLY B 1 142 ? 23.845 38.628 79.678 1.00 52.63 145 GLY B O 1
ATOM 1674 N N . HIS B 1 143 ? 25.182 40.115 80.732 1.00 52.59 146 HIS B N 1
ATOM 1675 C CA . HIS B 1 143 ? 26.394 39.260 80.674 1.00 55.07 146 HIS B CA 1
ATOM 1676 C C . HIS B 1 143 ? 26.250 38.046 81.598 1.00 53.46 146 HIS B C 1
ATOM 1677 O O . HIS B 1 143 ? 25.805 38.210 82.743 1.00 53.96 146 HIS B O 1
ATOM 1684 N N . SER B 1 144 ? 26.627 36.876 81.080 1.00 55.63 147 SER B N 1
ATOM 1685 C CA . SER B 1 144 ? 26.970 35.669 81.877 1.00 55.03 147 SER B CA 1
ATOM 1686 C C . SER B 1 144 ? 27.652 36.061 83.192 1.00 55.66 147 SER B C 1
ATOM 1687 O O . SER B 1 144 ? 28.634 36.819 83.127 1.00 54.92 147 SER B O 1
ATOM 1690 N N . GLY C 1 16 ? 63.523 63.533 43.861 1.00 68.94 19 GLY C N 1
ATOM 1691 C CA . GLY C 1 16 ? 62.927 62.186 43.781 1.00 62.56 19 GLY C CA 1
ATOM 1692 C C . GLY C 1 16 ? 62.076 62.011 42.539 1.00 64.91 19 GLY C C 1
ATOM 1693 O O . GLY C 1 16 ? 61.002 62.627 42.476 1.00 65.69 19 GLY C O 1
ATOM 1694 N N . LEU C 1 17 ? 62.556 61.228 41.574 1.00 60.44 20 LEU C N 1
ATOM 1695 C CA . LEU C 1 17 ? 61.826 61.030 40.293 1.00 63.79 20 LEU C CA 1
ATOM 1696 C C . LEU C 1 17 ? 61.014 59.728 40.273 1.00 62.04 20 LEU C C 1
ATOM 1697 O O . LEU C 1 17 ? 60.455 59.427 39.207 1.00 65.56 20 LEU C O 1
ATOM 1702 N N . ARG C 1 18 ? 60.976 58.968 41.368 1.00 63.09 21 ARG C N 1
ATOM 1703 C CA . ARG C 1 18 ? 60.284 57.648 41.345 1.00 61.32 21 ARG C CA 1
ATOM 1704 C C . ARG C 1 18 ? 58.780 57.801 41.610 1.00 60.54 21 ARG C C 1
ATOM 1705 O O . ARG C 1 18 ? 58.322 57.349 42.673 1.00 57.95 21 ARG C O 1
ATOM 1713 N N . ASN C 1 19 ? 58.036 58.350 40.650 1.00 59.70 22 ASN C N 1
ATOM 1714 C CA . ASN C 1 19 ? 56.559 58.466 40.762 1.00 61.45 22 ASN C CA 1
ATOM 1715 C C . ASN C 1 19 ? 55.985 57.691 39.576 1.00 63.87 22 ASN C C 1
ATOM 1716 O O . ASN C 1 19 ? 55.869 58.283 38.492 1.00 68.34 22 ASN C O 1
ATOM 1721 N N . ASN C 1 20 ? 55.657 56.415 39.770 1.00 60.34 23 ASN C N 1
ATOM 1722 C CA . ASN C 1 20 ? 55.213 55.552 38.645 1.00 63.42 23 ASN C CA 1
ATOM 1723 C C . ASN C 1 20 ? 53.685 55.452 38.612 1.00 65.32 23 ASN C C 1
ATOM 1724 O O . ASN C 1 20 ? 53.166 54.723 37.751 1.00 64.11 23 ASN C O 1
ATOM 1729 N N . CYS C 1 21 ? 52.997 56.102 39.546 1.00 60.54 24 CYS C N 1
ATOM 1730 C CA . CYS C 1 21 ? 51.522 55.964 39.619 1.00 62.35 24 CYS C CA 1
ATOM 1731 C C . CYS C 1 21 ? 50.848 57.336 39.626 1.00 63.98 24 CYS C C 1
ATOM 1732 O O . CYS C 1 21 ? 51.523 58.324 39.973 1.00 67.34 24 CYS C O 1
ATOM 1735 N N . ASP C 1 22 ? 49.565 57.386 39.257 1.00 62.54 25 ASP C N 1
ATOM 1736 C CA . ASP C 1 22 ? 48.795 58.652 39.310 1.00 60.25 25 ASP C CA 1
ATOM 1737 C C . ASP C 1 22 ? 47.354 58.401 39.751 1.00 64.00 25 ASP C C 1
ATOM 1738 O O . ASP C 1 22 ? 46.852 57.293 39.508 1.00 72.23 25 ASP C O 1
ATOM 1743 N N . GLY C 1 23 ? 46.721 59.393 40.374 1.00 63.09 26 GLY C N 1
ATOM 1744 C CA . GLY C 1 23 ? 45.287 59.292 40.705 1.00 65.39 26 GLY C CA 1
ATOM 1745 C C . GLY C 1 23 ? 44.915 58.202 41.687 1.00 65.35 26 GLY C C 1
ATOM 1746 O O . GLY C 1 23 ? 44.351 57.187 41.241 1.00 64.27 26 GLY C O 1
ATOM 1747 N N . SER C 1 24 ? 45.182 58.406 42.977 1.00 61.89 27 SER C N 1
ATOM 1748 C CA . SER C 1 24 ? 44.703 57.425 43.999 1.00 63.84 27 SER C CA 1
ATOM 1749 C C . SER C 1 24 ? 43.385 57.869 44.650 1.00 62.97 27 SER C C 1
ATOM 1750 O O . SER C 1 24 ? 43.202 59.065 44.885 1.00 60.11 27 SER C O 1
ATOM 1753 N N . THR C 1 25 ? 42.548 56.887 44.981 1.00 59.54 28 THR C N 1
ATOM 1754 C CA . THR C 1 25 ? 41.432 57.022 45.955 1.00 64.90 28 THR C CA 1
ATOM 1755 C C . THR C 1 25 ? 42.004 56.937 47.374 1.00 60.71 28 THR C C 1
ATOM 1756 O O . THR C 1 25 ? 43.146 56.451 47.547 1.00 58.40 28 THR C O 1
ATOM 1760 N N . PHE C 1 26 ? 41.242 57.442 48.343 1.00 61.36 29 PHE C N 1
ATOM 1761 C CA . PHE C 1 26 ? 41.590 57.447 49.780 1.00 60.21 29 PHE C CA 1
ATOM 1762 C C . PHE C 1 26 ? 40.381 57.000 50.574 1.00 59.58 29 PHE C C 1
ATOM 1763 O O . PHE C 1 26 ? 39.384 57.714 50.573 1.00 59.99 29 PHE C O 1
ATOM 1771 N N . VAL C 1 27 ? 40.475 55.832 51.198 1.00 56.87 30 VAL C N 1
ATOM 1772 C CA . VAL C 1 27 ? 39.377 55.234 52.008 1.00 61.03 30 VAL C CA 1
ATOM 1773 C C . VAL C 1 27 ? 39.880 55.081 53.435 1.00 56.32 30 VAL C C 1
ATOM 1774 O O . VAL C 1 27 ? 40.829 54.341 53.670 1.00 56.84 30 VAL C O 1
ATOM 1778 N N . PRO C 1 28 ? 39.265 55.741 54.439 1.00 57.31 31 PRO C N 1
ATOM 1779 C CA . PRO C 1 28 ? 39.648 55.526 55.827 1.00 58.95 31 PRO C CA 1
ATOM 1780 C C . PRO C 1 28 ? 39.171 54.124 56.249 1.00 60.35 31 PRO C C 1
ATOM 1781 O O . PRO C 1 28 ? 38.040 53.750 56.015 1.00 58.30 31 PRO C O 1
ATOM 1785 N N . VAL C 1 29 ? 40.094 53.353 56.803 1.00 56.94 32 VAL C N 1
ATOM 1786 C CA . VAL C 1 29 ? 39.845 51.961 57.271 1.00 56.49 32 VAL C CA 1
ATOM 1787 C C . VAL C 1 29 ? 39.492 52.017 58.757 1.00 55.85 32 VAL C C 1
ATOM 1788 O O . VAL C 1 29 ? 40.229 52.616 59.530 1.00 57.54 32 VAL C O 1
ATOM 1792 N N . THR C 1 30 ? 38.341 51.457 59.122 1.00 56.38 33 THR C N 1
ATOM 1793 C CA . THR C 1 30 ? 37.814 51.438 60.506 1.00 55.26 33 THR C CA 1
ATOM 1794 C C . THR C 1 30 ? 38.156 50.089 61.152 1.00 57.66 33 THR C C 1
ATOM 1795 O O . THR C 1 30 ? 38.278 49.072 60.420 1.00 54.95 33 THR C O 1
ATOM 1799 N N . GLY C 1 31 ? 38.301 50.080 62.473 1.00 56.24 34 GLY C N 1
ATOM 1800 C CA . GLY C 1 31 ? 38.561 48.869 63.264 1.00 57.68 34 GLY C CA 1
ATOM 1801 C C . GLY C 1 31 ? 38.439 49.128 64.743 1.00 54.94 34 GLY C C 1
ATOM 1802 O O . GLY C 1 31 ? 38.080 50.262 65.115 1.00 57.60 34 GLY C O 1
ATOM 1803 N N . SER C 1 32 ? 38.719 48.127 65.560 1.00 55.22 35 SER C N 1
ATOM 1804 C CA . SER C 1 32 ? 38.680 48.191 67.032 1.00 59.05 35 SER C CA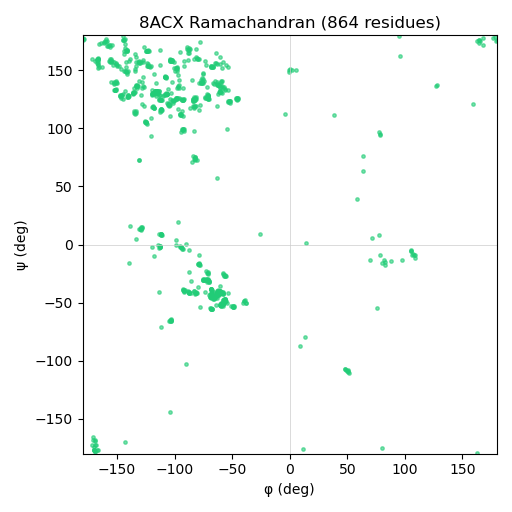 1
ATOM 1805 C C . SER C 1 32 ? 39.705 49.210 67.556 1.00 61.62 35 SER C C 1
ATOM 1806 O O . SER C 1 32 ? 40.824 49.324 67.005 1.00 56.76 35 SER C O 1
ATOM 1809 N N . ALA C 1 33 ? 39.275 49.989 68.553 1.00 64.30 36 ALA C N 1
ATOM 1810 C CA . ALA C 1 33 ? 40.157 50.774 69.451 1.00 65.72 36 ALA C CA 1
ATOM 1811 C C . ALA C 1 33 ? 41.305 49.876 69.911 1.00 65.47 36 ALA C C 1
ATOM 1812 O O . ALA C 1 33 ? 41.018 48.744 70.412 1.00 61.88 36 ALA C O 1
ATOM 1814 N N . GLY C 1 34 ? 42.543 50.325 69.675 1.00 65.72 37 GLY C N 1
ATOM 1815 C CA . GLY C 1 34 ? 43.754 49.603 70.082 1.00 63.23 37 GLY C CA 1
ATOM 1816 C C . GLY C 1 34 ? 44.427 48.954 68.906 1.00 59.18 37 GLY C C 1
ATOM 1817 O O . GLY C 1 34 ? 45.538 48.518 69.073 1.00 59.18 37 GLY C O 1
ATOM 1818 N N . ASN C 1 35 ? 43.845 49.013 67.717 1.00 59.45 38 ASN C N 1
ATOM 1819 C CA . ASN C 1 35 ? 44.398 48.305 66.538 1.00 57.24 38 ASN C CA 1
ATOM 1820 C C . ASN C 1 35 ? 44.929 49.283 65.511 1.00 54.22 38 ASN C C 1
ATOM 1821 O O . ASN C 1 35 ? 45.269 48.831 64.393 1.00 59.63 38 ASN C O 1
ATOM 1826 N N . ALA C 1 36 ? 44.993 50.551 65.866 1.00 54.41 39 ALA C N 1
ATOM 1827 C CA . ALA C 1 36 ? 45.624 51.635 65.094 1.00 57.43 39 ALA C CA 1
ATOM 1828 C C . ALA C 1 36 ? 47.123 51.502 65.275 1.00 55.29 39 ALA C C 1
ATOM 1829 O O . ALA C 1 36 ? 47.556 51.250 66.374 1.00 57.46 39 ALA C O 1
ATOM 1831 N N . PRO C 1 37 ? 47.951 51.685 64.218 1.00 56.83 40 PRO C N 1
ATOM 1832 C CA . PRO C 1 37 ? 49.388 51.848 64.397 1.00 54.65 40 PRO C CA 1
ATOM 1833 C C . PRO C 1 37 ? 49.651 53.165 65.120 1.00 56.14 40 PRO C C 1
ATOM 1834 O O . PRO C 1 37 ? 48.864 54.076 64.977 1.00 58.68 40 PRO C O 1
ATOM 1838 N N . SER C 1 38 ? 50.759 53.222 65.848 1.00 54.33 41 SER C N 1
ATOM 1839 C CA . SER C 1 38 ? 51.358 54.478 66.338 1.00 57.71 41 SER C CA 1
ATOM 1840 C C . SER C 1 38 ? 51.718 55.352 65.146 1.00 58.19 41 SER C C 1
ATOM 1841 O O . SER C 1 38 ? 52.389 54.872 64.225 1.00 53.06 41 SER C O 1
ATOM 1844 N N . LYS C 1 39 ? 51.316 56.623 65.201 1.00 58.88 42 LYS C N 1
ATOM 1845 C CA . LYS C 1 39 ? 51.525 57.596 64.112 1.00 60.15 42 LYS C CA 1
ATOM 1846 C C . LYS C 1 39 ? 53.006 57.979 64.030 1.00 58.58 42 LYS C C 1
ATOM 1847 O O . LYS C 1 39 ? 53.451 58.226 62.918 1.00 58.61 42 LYS C O 1
ATOM 1853 N N . TRP C 1 40 ? 53.733 57.971 65.138 1.00 63.13 43 TRP C N 1
ATOM 1854 C CA . TRP C 1 40 ? 55.214 58.110 65.181 1.00 59.26 43 TRP C CA 1
ATOM 1855 C C . TRP C 1 40 ? 55.854 57.027 64.304 1.00 54.94 43 TRP C C 1
ATOM 1856 O O . TRP C 1 40 ? 56.696 57.394 63.466 1.00 55.22 43 TRP C O 1
ATOM 1867 N N . ASP C 1 41 ? 55.438 55.760 64.475 1.00 58.29 44 ASP C N 1
ATOM 1868 C CA . ASP C 1 41 ? 55.917 54.598 63.666 1.00 54.19 44 ASP C CA 1
ATOM 1869 C C . ASP C 1 41 ? 55.636 54.865 62.185 1.00 55.60 44 ASP C C 1
ATOM 1870 O O . ASP C 1 41 ? 56.540 54.631 61.376 1.00 55.07 44 ASP C O 1
ATOM 1875 N N . CYS C 1 42 ? 54.466 55.410 61.853 1.00 55.05 45 CYS C N 1
ATOM 1876 C CA . CYS C 1 42 ? 54.057 55.724 60.447 1.00 59.74 45 CYS C CA 1
ATOM 1877 C C . CYS C 1 42 ? 54.912 56.852 59.871 1.00 57.02 45 CYS C C 1
ATOM 1878 O O . CYS C 1 42 ? 55.329 56.736 58.714 1.00 56.29 45 CYS C O 1
ATOM 1881 N N . GLN C 1 43 ? 55.231 57.871 60.683 1.00 58.55 46 GLN C N 1
ATOM 1882 C CA . GLN C 1 43 ? 56.141 58.989 60.310 1.00 56.99 46 GLN C CA 1
ATOM 1883 C C . GLN C 1 43 ? 57.545 58.455 59.954 1.00 56.49 46 GLN C C 1
ATOM 1884 O O . GLN C 1 43 ? 58.091 58.805 58.894 1.00 56.49 46 GLN C O 1
ATOM 1890 N N . LEU C 1 44 ? 58.126 57.654 60.830 1.00 57.63 47 LEU C N 1
ATOM 1891 C CA . LEU C 1 44 ? 59.438 56.986 60.633 1.00 59.10 47 LEU C CA 1
ATOM 1892 C C . LEU C 1 44 ? 59.409 56.069 59.421 1.00 56.37 47 LEU C C 1
ATOM 1893 O O . LEU C 1 44 ? 60.420 56.033 58.733 1.00 59.93 47 LEU C O 1
ATOM 1898 N N . LEU C 1 45 ? 58.318 55.335 59.189 1.00 56.67 48 LEU C N 1
ATOM 1899 C CA . LEU C 1 45 ? 58.167 54.482 57.986 1.00 57.73 48 LEU C CA 1
ATOM 1900 C C . LEU C 1 45 ? 58.342 55.354 56.742 1.00 52.47 48 LEU C C 1
ATOM 1901 O O . LEU C 1 45 ? 59.112 54.951 55.871 1.00 56.08 48 LEU C O 1
ATOM 1906 N N . ARG C 1 46 ? 57.691 56.513 56.660 1.00 55.37 49 ARG C N 1
ATOM 1907 C CA . ARG C 1 46 ? 57.757 57.389 55.465 1.00 56.52 49 ARG C CA 1
ATOM 1908 C C . ARG C 1 46 ? 59.174 57.961 55.326 1.00 55.15 49 ARG C C 1
ATOM 1909 O O . ARG C 1 46 ? 59.812 57.732 54.282 1.00 57.02 49 ARG C O 1
ATOM 1917 N N . ASP C 1 47 ? 59.666 58.625 56.373 1.00 56.48 50 ASP C N 1
ATOM 1918 C CA . ASP C 1 47 ? 60.852 59.514 56.338 1.00 59.16 50 ASP C CA 1
ATOM 1919 C C . ASP C 1 47 ? 62.144 58.756 56.575 1.00 59.00 50 ASP C C 1
ATOM 1920 O O . ASP C 1 47 ? 63.134 59.117 55.917 1.00 63.20 50 ASP C O 1
ATOM 1925 N N . GLY C 1 48 ? 62.141 57.811 57.501 1.00 60.19 51 GLY C N 1
ATOM 1926 C CA . GLY C 1 48 ? 63.308 57.005 57.871 1.00 58.30 51 GLY C CA 1
ATOM 1927 C C . GLY C 1 48 ? 63.501 55.859 56.920 1.00 58.71 51 GLY C C 1
ATOM 1928 O O . GLY C 1 48 ? 64.661 55.610 56.538 1.00 68.99 51 GLY C O 1
ATOM 1929 N N . TYR C 1 49 ? 62.435 55.180 56.511 1.00 59.27 52 TYR C N 1
ATOM 1930 C CA . TYR C 1 49 ? 62.575 53.901 55.771 1.00 59.62 52 TYR C CA 1
ATOM 1931 C C . TYR C 1 49 ? 62.299 54.138 54.290 1.00 57.79 52 TYR C C 1
ATOM 1932 O O . TYR C 1 49 ? 63.289 53.951 53.518 1.00 57.14 52 TYR C O 1
ATOM 1941 N N . ILE C 1 50 ? 61.065 54.525 53.908 1.00 56.76 53 ILE C N 1
ATOM 1942 C CA . ILE C 1 50 ? 60.655 54.535 52.469 1.00 58.85 53 ILE C CA 1
ATOM 1943 C C . ILE C 1 50 ? 61.543 55.553 51.757 1.00 58.98 53 ILE C C 1
ATOM 1944 O O . ILE C 1 50 ? 62.052 55.216 50.661 1.00 57.12 53 ILE C O 1
ATOM 1949 N N . ALA C 1 51 ? 61.745 56.709 52.391 1.00 57.94 54 ALA C N 1
ATOM 1950 C CA . ALA C 1 51 ? 62.487 57.852 51.832 1.00 58.14 54 ALA C CA 1
ATOM 1951 C C . ALA C 1 51 ? 63.897 57.403 51.429 1.00 56.48 54 ALA C C 1
ATOM 1952 O O . ALA C 1 51 ? 64.391 57.963 50.512 1.00 62.19 54 ALA C O 1
ATOM 1954 N N . LYS C 1 52 ? 64.473 56.357 52.034 1.00 59.12 55 LYS C N 1
ATOM 1955 C CA . LYS C 1 52 ? 65.862 55.916 51.727 1.00 59.69 55 LYS C CA 1
ATOM 1956 C C . LYS C 1 52 ? 65.867 54.808 50.677 1.00 61.69 55 LYS C C 1
ATOM 1957 O O . LYS C 1 52 ? 66.949 54.362 50.330 1.00 59.86 55 LYS C O 1
ATOM 1963 N N . GLN C 1 53 ? 64.715 54.347 50.213 1.00 61.23 56 GLN C N 1
ATOM 1964 C CA . GLN C 1 53 ? 64.679 53.210 49.261 1.00 59.25 56 GLN C CA 1
ATOM 1965 C C . GLN C 1 53 ? 64.684 53.749 47.831 1.00 59.99 56 GLN C C 1
ATOM 1966 O O . GLN C 1 53 ? 63.606 54.148 47.355 1.00 60.35 56 GLN C O 1
ATOM 1972 N N . ASN C 1 54 ? 65.841 53.762 47.177 1.00 62.37 57 ASN C N 1
ATOM 1973 C CA . ASN C 1 54 ? 65.947 54.316 45.812 1.00 66.20 57 ASN C CA 1
ATOM 1974 C C . ASN C 1 54 ? 65.490 53.242 44.839 1.00 61.48 57 ASN C C 1
ATOM 1975 O O . ASN C 1 54 ? 66.370 52.574 44.216 1.00 61.39 57 ASN C O 1
ATOM 1980 N N . LYS C 1 55 ? 64.183 53.027 44.756 1.00 63.47 58 LYS C N 1
ATOM 1981 C CA . LYS C 1 55 ? 63.638 51.903 43.958 1.00 59.51 58 LYS C CA 1
ATOM 1982 C C . LYS C 1 55 ? 62.135 52.091 43.740 1.00 59.61 58 LYS C C 1
ATOM 1983 O O . LYS C 1 55 ? 61.513 52.992 44.289 1.00 59.56 58 LYS C O 1
ATOM 1989 N N . SER C 1 56 ? 61.658 51.189 42.894 1.00 58.65 59 SER C N 1
ATOM 1990 C CA . SER C 1 56 ? 60.250 50.882 42.619 1.00 61.71 59 SER C CA 1
ATOM 1991 C C . SER C 1 56 ? 60.041 49.398 42.955 1.00 60.64 59 SER C C 1
ATOM 1992 O O . SER C 1 56 ? 60.994 48.605 42.940 1.00 59.27 59 SER C O 1
ATOM 1995 N N . TRP C 1 57 ? 58.822 49.043 43.302 1.00 64.82 60 TRP C N 1
ATOM 1996 C CA . TRP C 1 57 ? 58.459 47.656 43.675 1.00 58.42 60 TRP C CA 1
ATOM 1997 C C . TRP C 1 57 ? 57.484 47.131 42.648 1.00 58.54 60 TRP C C 1
ATOM 1998 O O . TRP C 1 57 ? 56.512 47.850 42.338 1.00 62.82 60 TRP C O 1
ATOM 2009 N N . LEU C 1 58 ? 57.745 45.926 42.163 1.00 61.54 61 LEU C N 1
ATOM 2010 C CA . LEU C 1 58 ? 56.798 45.234 41.269 1.00 63.57 61 LEU C CA 1
ATOM 2011 C C . LEU C 1 58 ? 55.744 44.546 42.142 1.00 63.57 61 LEU C C 1
ATOM 2012 O O . LEU C 1 58 ? 56.149 43.746 43.014 1.00 63.92 61 LEU C O 1
ATOM 2017 N N . ILE C 1 59 ? 54.465 44.855 41.904 1.00 58.88 62 ILE C N 1
ATOM 2018 C CA . ILE C 1 59 ? 53.317 44.339 42.702 1.00 61.62 62 ILE C CA 1
ATOM 2019 C C . ILE C 1 59 ? 52.527 43.404 41.808 1.00 61.14 62 ILE C C 1
ATOM 2020 O O . ILE C 1 59 ? 51.955 43.899 40.804 1.00 68.12 62 ILE C O 1
ATOM 2025 N N . SER C 1 60 ? 52.481 42.120 42.169 1.00 63.87 63 SER C N 1
ATOM 2026 C CA . SER C 1 60 ? 51.708 41.103 41.409 1.00 66.05 63 SER C CA 1
ATOM 2027 C C . SER C 1 60 ? 50.793 40.336 42.358 1.00 66.14 63 SER C C 1
ATOM 2028 O O . SER C 1 60 ? 50.258 39.286 41.969 1.00 68.96 63 SER C O 1
ATOM 2031 N N . GLY C 1 61 ? 50.613 40.857 43.567 1.00 63.29 64 GLY C N 1
ATOM 2032 C CA . GLY C 1 61 ? 49.969 40.121 44.652 1.00 62.03 64 GLY C CA 1
ATOM 2033 C C . GLY C 1 61 ? 50.251 40.803 45.976 1.00 60.67 64 GLY C C 1
ATOM 2034 O O . GLY C 1 61 ? 50.959 41.802 46.011 1.00 62.02 64 GLY C O 1
ATOM 2035 N N . PRO C 1 62 ? 49.665 40.311 47.086 1.00 60.72 65 PRO C N 1
ATOM 2036 C CA . PRO C 1 62 ? 49.932 40.884 48.403 1.00 56.66 65 PRO C CA 1
ATOM 2037 C C . PRO C 1 62 ? 51.446 40.950 48.665 1.00 59.33 65 PRO C C 1
ATOM 2038 O O . PRO C 1 62 ? 52.123 39.939 48.641 1.00 57.27 65 PRO C O 1
ATOM 2042 N N . ARG C 1 63 ? 51.934 42.153 48.943 1.00 53.86 66 ARG C N 1
ATOM 2043 C CA . ARG C 1 63 ? 53.356 42.401 49.245 1.00 57.29 66 ARG C CA 1
ATOM 2044 C C . ARG C 1 63 ? 53.440 43.517 50.284 1.00 53.13 66 ARG C C 1
ATOM 2045 O O . ARG C 1 63 ? 52.889 44.591 50.060 1.00 57.22 66 ARG C O 1
ATOM 2053 N N . ILE C 1 64 ? 54.178 43.289 51.351 1.00 56.46 67 ILE C N 1
ATOM 2054 C CA . ILE C 1 64 ? 54.562 44.350 52.322 1.00 59.47 67 ILE C CA 1
ATOM 2055 C C . ILE C 1 64 ? 55.777 45.095 51.776 1.00 57.28 67 ILE C C 1
ATOM 2056 O O . ILE C 1 64 ? 56.752 44.444 51.426 1.00 57.30 67 ILE C O 1
ATOM 2061 N N . ILE C 1 65 ? 55.683 46.410 51.685 1.00 55.73 68 ILE C N 1
ATOM 2062 C CA . ILE C 1 65 ? 56.737 47.269 51.099 1.00 57.37 68 ILE C CA 1
ATOM 2063 C C . ILE C 1 65 ? 57.673 47.718 52.225 1.00 54.09 68 ILE C C 1
ATOM 2064 O O . ILE C 1 65 ? 58.902 47.706 52.004 1.00 58.34 68 ILE C O 1
ATOM 2069 N N . GLY C 1 66 ? 57.151 48.059 53.390 1.00 55.13 69 GLY C N 1
ATOM 2070 C CA . GLY C 1 66 ? 57.981 48.355 54.552 1.00 54.88 69 GLY C CA 1
ATOM 2071 C C . GLY C 1 66 ? 57.169 48.408 55.828 1.00 54.46 69 GLY C C 1
ATOM 2072 O O . GLY C 1 66 ? 55.952 48.596 55.752 1.00 54.10 69 GLY C O 1
ATOM 2073 N N . THR C 1 67 ? 57.878 48.185 56.934 1.00 56.97 70 THR C N 1
ATOM 2074 C CA . THR C 1 67 ? 57.387 48.082 58.333 1.00 57.44 70 THR C CA 1
ATOM 2075 C C . THR C 1 67 ? 58.319 48.867 59.257 1.00 54.61 70 THR C C 1
ATOM 2076 O O . THR C 1 67 ? 59.558 48.709 59.165 1.00 56.14 70 THR C O 1
ATOM 2080 N N . VAL C 1 68 ? 57.732 49.713 60.095 1.00 56.90 71 VAL C N 1
ATOM 2081 C CA . VAL C 1 68 ? 58.399 50.231 61.315 1.00 55.68 71 VAL C CA 1
ATOM 2082 C C . VAL C 1 68 ? 57.467 49.921 62.480 1.00 55.17 71 VAL C C 1
ATOM 2083 O O . VAL C 1 68 ? 56.428 50.632 62.616 1.00 58.41 71 VAL C O 1
ATOM 2087 N N . ARG C 1 69 ? 57.856 48.917 63.278 1.00 54.65 72 ARG C N 1
ATOM 2088 C CA . ARG C 1 69 ? 57.162 48.453 64.507 1.00 55.41 72 ARG C CA 1
ATOM 2089 C C . ARG C 1 69 ? 55.694 48.229 64.187 1.00 55.22 72 ARG C C 1
ATOM 2090 O O . ARG C 1 69 ? 55.426 47.331 63.384 1.00 56.17 72 ARG C O 1
ATOM 2098 N N . THR C 1 70 ? 54.806 49.090 64.712 1.00 56.38 73 THR C N 1
ATOM 2099 C CA . THR C 1 70 ? 53.324 48.961 64.615 1.00 56.90 73 THR C CA 1
ATOM 2100 C C . THR C 1 70 ? 52.804 49.414 63.243 1.00 56.44 73 THR C C 1
ATOM 2101 O O . THR C 1 70 ? 51.674 49.044 62.924 1.00 54.60 73 THR C O 1
ATOM 2105 N N . CYS C 1 71 ? 53.574 50.161 62.438 1.00 53.49 74 CYS C N 1
ATOM 2106 C CA . CYS C 1 71 ? 53.094 50.727 61.154 1.00 57.61 74 CYS C CA 1
ATOM 2107 C C . CYS C 1 71 ? 53.699 50.032 59.941 1.00 54.13 74 CYS C C 1
ATOM 2108 O O . CYS C 1 71 ? 54.892 49.732 59.930 1.00 57.89 74 CYS C O 1
ATOM 2111 N N . GLN C 1 72 ? 52.889 49.906 58.911 1.00 54.97 75 GLN C N 1
ATOM 2112 C CA . GLN C 1 72 ? 53.152 49.060 57.726 1.00 56.95 75 GLN C CA 1
ATOM 2113 C C . GLN C 1 72 ? 52.475 49.630 56.485 1.00 52.06 75 GLN C C 1
ATOM 2114 O O . GLN C 1 72 ? 51.262 49.971 56.502 1.00 55.60 75 GLN C O 1
ATOM 2120 N N . PHE C 1 73 ? 53.235 49.696 55.416 1.00 53.26 76 PHE C N 1
ATOM 2121 C CA . PHE C 1 73 ? 52.715 49.952 54.064 1.00 55.20 76 PHE C CA 1
ATOM 2122 C C . PHE C 1 73 ? 52.763 48.666 53.256 1.00 54.63 76 PHE C C 1
ATOM 2123 O O . PHE C 1 73 ? 53.833 48.036 53.125 1.00 55.84 76 PHE C O 1
ATOM 2131 N N . SER C 1 74 ? 51.638 48.336 52.645 1.00 53.74 77 SER C N 1
ATOM 2132 C CA . SER C 1 74 ? 51.498 47.128 51.802 1.00 57.12 77 SER C CA 1
ATOM 2133 C C . SER C 1 74 ? 50.613 47.399 50.576 1.00 54.02 77 SER C C 1
ATOM 2134 O O . SER C 1 74 ? 49.970 48.438 50.515 1.00 56.97 77 SER C O 1
ATOM 2137 N N . ALA C 1 75 ? 50.639 46.488 49.601 1.00 56.34 78 ALA C N 1
ATOM 2138 C CA . ALA C 1 75 ? 49.922 46.616 48.307 1.00 57.09 78 ALA C CA 1
ATOM 2139 C C . ALA C 1 75 ? 49.654 45.264 47.660 1.00 58.59 78 ALA C C 1
ATOM 2140 O O . ALA C 1 75 ? 50.354 44.248 47.933 1.00 54.73 78 ALA C O 1
ATOM 2142 N N . THR C 1 76 ? 48.678 45.260 46.749 1.00 56.02 79 THR C N 1
ATOM 2143 C CA . THR C 1 76 ? 48.374 44.039 45.959 1.00 59.54 79 THR C CA 1
ATOM 2144 C C . THR C 1 76 ? 48.011 44.524 44.551 1.00 61.99 79 THR C C 1
ATOM 2145 O O . THR C 1 76 ? 48.202 45.728 44.285 1.00 59.93 79 THR C O 1
ATOM 2149 N N . VAL C 1 77 ? 47.495 43.647 43.688 1.00 61.03 80 VAL C N 1
ATOM 2150 C CA . VAL C 1 77 ? 47.043 44.111 42.341 1.00 63.47 80 VAL C CA 1
ATOM 2151 C C . VAL C 1 77 ? 45.539 43.869 42.218 1.00 62.32 80 VAL C C 1
ATOM 2152 O O . VAL C 1 77 ? 45.094 42.750 42.538 1.00 63.06 80 VAL C O 1
ATOM 2156 N N . ASP C 1 78 ? 44.789 44.878 41.769 1.00 60.13 81 ASP C N 1
ATOM 2157 C CA . ASP C 1 78 ? 43.342 44.649 41.532 1.00 66.53 81 ASP C CA 1
ATOM 2158 C C . ASP C 1 78 ? 43.237 43.605 40.421 1.00 72.71 81 ASP C C 1
ATOM 2159 O O . ASP C 1 78 ? 44.081 43.664 39.502 1.00 74.54 81 ASP C O 1
ATOM 2164 N N . VAL C 1 79 ? 42.294 42.663 40.538 1.00 70.01 82 VAL C N 1
ATOM 2165 C CA . VAL C 1 79 ? 42.157 41.550 39.547 1.00 69.66 82 VAL C CA 1
ATOM 2166 C C . VAL C 1 79 ? 43.221 40.504 39.911 1.00 68.75 82 VAL C C 1
ATOM 2167 O O . VAL C 1 79 ? 43.903 40.699 40.936 1.00 65.44 82 VAL C O 1
ATOM 2171 N N . SER C 1 80 ? 43.366 39.445 39.112 1.00 66.63 83 SER C N 1
ATOM 2172 C CA . SER C 1 80 ? 44.431 38.440 39.364 1.00 71.82 83 SER C CA 1
ATOM 2173 C C . SER C 1 80 ? 45.227 38.218 38.075 1.00 70.53 83 SER C C 1
ATOM 2174 O O . SER C 1 80 ? 44.603 38.187 36.997 1.00 67.32 83 SER C O 1
ATOM 2177 N N . GLY C 1 81 ? 46.552 38.079 38.184 1.00 69.72 84 GLY C N 1
ATOM 2178 C CA . GLY C 1 81 ? 47.373 37.911 36.979 1.00 73.23 84 GLY C CA 1
ATOM 2179 C C . GLY C 1 81 ? 48.013 39.205 36.498 1.00 76.05 84 GLY C C 1
ATOM 2180 O O . GLY C 1 81 ? 48.815 39.096 35.587 1.00 69.20 84 GLY C O 1
ATOM 2181 N N . THR C 1 82 ? 47.618 40.392 36.982 1.00 69.58 85 THR C N 1
ATOM 2182 C CA . THR C 1 82 ? 48.278 41.669 36.574 1.00 66.02 85 THR C CA 1
ATOM 2183 C C . THR C 1 82 ? 49.465 41.960 37.500 1.00 68.68 85 THR C C 1
ATOM 2184 O O . THR C 1 82 ? 49.601 41.288 38.548 1.00 67.12 85 THR C O 1
ATOM 2188 N N . ALA C 1 83 ? 50.326 42.888 37.053 1.00 69.62 86 ALA C N 1
ATOM 2189 C CA . ALA C 1 83 ? 51.570 43.334 37.748 1.00 63.03 86 ALA C CA 1
ATOM 2190 C C . ALA C 1 83 ? 51.882 44.793 37.401 1.00 64.22 86 ALA C C 1
ATOM 2191 O O . ALA C 1 83 ? 51.707 45.190 36.202 1.00 70.59 86 ALA C O 1
ATOM 2193 N N . GLY C 1 84 ? 52.303 45.579 38.391 1.00 63.50 87 GLY C N 1
ATOM 2194 C CA . GLY C 1 84 ? 52.453 47.031 38.247 1.00 59.55 87 GLY C CA 1
ATOM 2195 C C . GLY C 1 84 ? 53.511 47.572 39.203 1.00 66.20 87 GLY C C 1
ATOM 2196 O O . GLY C 1 84 ? 53.823 46.893 40.235 1.00 65.07 87 GLY C O 1
ATOM 2197 N N . TRP C 1 85 ? 54.106 48.716 38.820 1.00 57.94 88 TRP C N 1
ATOM 2198 C CA . TRP C 1 85 ? 55.276 49.313 39.500 1.00 59.77 88 TRP C CA 1
ATOM 2199 C C . TRP C 1 85 ? 54.809 50.459 40.389 1.00 62.15 88 TRP C C 1
ATOM 2200 O O . TRP C 1 85 ? 54.166 51.393 39.875 1.00 62.37 88 TRP C O 1
ATOM 2211 N N . ILE C 1 86 ? 55.097 50.384 41.683 1.00 63.11 89 ILE C N 1
ATOM 2212 C CA . ILE C 1 86 ? 54.865 51.508 42.630 1.00 57.04 89 ILE C CA 1
ATOM 2213 C C . ILE C 1 86 ? 56.240 51.989 43.079 1.00 57.40 89 ILE C C 1
ATOM 2214 O O . ILE C 1 86 ? 57.042 51.144 43.436 1.00 55.59 89 ILE C O 1
ATOM 2219 N N . GLY C 1 87 ? 56.492 53.297 42.985 1.00 58.11 90 GLY C N 1
ATOM 2220 C CA . GLY C 1 87 ? 57.808 53.894 43.277 1.00 61.68 90 GLY C CA 1
ATOM 2221 C C . GLY C 1 87 ? 57.852 54.526 44.648 1.00 57.79 90 GLY C C 1
ATOM 2222 O O . GLY C 1 87 ? 56.766 54.862 45.187 1.00 59.06 90 GLY C O 1
ATOM 2223 N N . ARG C 1 88 ? 59.068 54.662 45.187 1.00 57.16 91 ARG C N 1
ATOM 2224 C CA . ARG C 1 88 ? 59.344 55.381 46.451 1.00 59.93 91 ARG C CA 1
ATOM 2225 C C . ARG C 1 88 ? 58.452 56.635 46.584 1.00 60.11 91 ARG C C 1
ATOM 2226 O O . ARG C 1 88 ? 57.895 56.873 47.634 1.00 57.50 91 ARG C O 1
ATOM 2234 N N . ASP C 1 89 ? 58.414 57.468 45.553 1.00 59.43 92 ASP C N 1
ATOM 2235 C CA . ASP C 1 89 ? 57.811 58.826 45.600 1.00 58.98 92 ASP C CA 1
ATOM 2236 C C . ASP C 1 89 ? 56.294 58.707 45.591 1.00 52.69 92 ASP C C 1
ATOM 2237 O O . ASP C 1 89 ? 55.638 59.574 46.195 1.00 60.90 92 ASP C O 1
ATOM 2242 N N . ASP C 1 90 ? 55.750 57.673 44.966 1.00 59.19 93 ASP C N 1
ATOM 2243 C CA . ASP C 1 90 ? 54.299 57.347 45.078 1.00 62.38 93 ASP C CA 1
ATOM 2244 C C . ASP C 1 90 ? 53.946 57.123 46.555 1.00 56.95 93 ASP C C 1
ATOM 2245 O O . ASP C 1 90 ? 52.984 57.778 47.058 1.00 57.53 93 ASP C O 1
ATOM 2250 N N . ILE C 1 91 ? 54.717 56.277 47.223 1.00 60.65 94 ILE C N 1
ATOM 2251 C CA . ILE C 1 91 ? 54.430 55.848 48.620 1.00 57.03 94 ILE C CA 1
ATOM 2252 C C . ILE C 1 91 ? 54.637 57.035 49.558 1.00 57.32 94 ILE C C 1
ATOM 2253 O O . ILE C 1 91 ? 53.761 57.237 50.421 1.00 56.93 94 ILE C O 1
ATOM 2258 N N . MET C 1 92 ? 55.711 57.824 49.355 1.00 57.29 95 MET C N 1
ATOM 2259 C CA . MET C 1 92 ? 55.943 59.099 50.083 1.00 55.47 95 MET C CA 1
ATOM 2260 C C . MET C 1 92 ? 54.664 59.945 50.038 1.00 58.29 95 MET C C 1
ATOM 2261 O O . MET C 1 92 ? 54.191 60.414 51.109 1.00 58.12 95 MET C O 1
ATOM 2266 N N . ASP C 1 93 ? 54.122 60.183 48.841 1.00 56.46 96 ASP C N 1
ATOM 2267 C CA . ASP C 1 93 ? 52.917 61.042 48.671 1.00 57.50 96 ASP C CA 1
ATOM 2268 C C . ASP C 1 93 ? 51.669 60.385 49.291 1.00 55.57 96 ASP C C 1
ATOM 2269 O O . ASP C 1 93 ? 50.922 61.096 50.017 1.00 58.85 96 ASP C O 1
ATOM 2274 N N . LEU C 1 94 ? 51.450 59.088 49.052 1.00 59.29 97 LEU C N 1
ATOM 2275 C CA . LEU C 1 94 ? 50.267 58.360 49.571 1.00 60.04 97 LEU C CA 1
ATOM 2276 C C . LEU C 1 94 ? 50.273 58.395 51.096 1.00 56.49 97 LEU C C 1
ATOM 2277 O O . LEU C 1 94 ? 49.201 58.598 51.666 1.00 58.01 97 LEU C O 1
ATOM 2282 N N . MET C 1 95 ? 51.434 58.243 51.715 1.00 55.41 98 MET C N 1
ATOM 2283 C CA . MET C 1 95 ? 51.595 58.261 53.192 1.00 56.42 98 MET C CA 1
ATOM 2284 C C . MET C 1 95 ? 51.347 59.671 53.731 1.00 55.83 98 MET C C 1
ATOM 2285 O O . MET C 1 95 ? 50.630 59.759 54.723 1.00 55.87 98 MET C O 1
ATOM 2290 N N . LYS C 1 96 ? 51.904 60.710 53.091 1.00 58.75 99 LYS C N 1
ATOM 2291 C CA . LYS C 1 96 ? 51.729 62.130 53.486 1.00 57.56 99 LYS C CA 1
ATOM 2292 C C . LYS C 1 96 ? 50.230 62.476 53.467 1.00 55.59 99 LYS C C 1
ATOM 2293 O O . LYS C 1 96 ? 49.728 62.987 54.479 1.00 59.27 99 LYS C O 1
ATOM 2299 N N . ASP C 1 97 ? 49.560 62.169 52.358 1.00 58.39 100 ASP C N 1
ATOM 2300 C CA . ASP C 1 97 ? 48.111 62.411 52.163 1.00 60.72 100 ASP C CA 1
ATOM 2301 C C . ASP C 1 97 ? 47.288 61.626 53.186 1.00 59.86 100 ASP C C 1
ATOM 2302 O O . ASP C 1 97 ? 46.319 62.213 53.702 1.00 60.18 100 ASP C O 1
ATOM 2307 N N . SER C 1 98 ? 47.636 60.370 53.456 1.00 60.59 101 SER C N 1
ATOM 2308 C CA . SER C 1 98 ? 46.878 59.476 54.377 1.00 62.63 101 SER C CA 1
ATOM 2309 C C . SER C 1 98 ? 46.951 60.023 55.813 1.00 55.45 101 SER C C 1
ATOM 2310 O O . SER C 1 98 ? 45.913 60.056 56.490 1.00 57.37 101 SER C O 1
ATOM 2313 N N . LEU C 1 99 ? 48.144 60.428 56.251 1.00 57.07 102 LEU C N 1
ATOM 2314 C CA . LEU C 1 99 ? 48.370 60.922 57.625 1.00 60.79 102 LEU C CA 1
ATOM 2315 C C . LEU C 1 99 ? 47.725 62.302 57.795 1.00 53.50 102 LEU C C 1
ATOM 2316 O O . LEU C 1 99 ? 47.259 62.555 58.889 1.00 56.33 102 LEU C O 1
ATOM 2321 N N . ASN C 1 100 ? 47.643 63.108 56.737 1.00 58.61 103 ASN C N 1
ATOM 2322 C CA . ASN C 1 100 ? 46.895 64.397 56.733 1.00 63.18 103 ASN C CA 1
ATOM 2323 C C . ASN C 1 100 ? 45.392 64.146 56.834 1.00 58.61 103 ASN C C 1
ATOM 2324 O O . ASN C 1 100 ? 44.753 64.883 57.562 1.00 61.50 103 ASN C O 1
ATOM 2329 N N . LEU C 1 101 ? 44.859 63.167 56.104 1.00 62.64 104 LEU C N 1
ATOM 2330 C CA . LEU C 1 101 ? 43.402 62.853 56.092 1.00 60.49 104 LEU C CA 1
ATOM 2331 C C . LEU C 1 101 ? 42.973 62.218 57.420 1.00 58.84 104 LEU C C 1
ATOM 2332 O O . LEU C 1 101 ? 41.851 62.375 57.768 1.00 58.98 104 LEU C O 1
ATOM 2337 N N . TRP C 1 102 ? 43.868 61.597 58.170 1.00 61.83 105 TRP C N 1
ATOM 2338 C CA . TRP C 1 102 ? 43.543 60.776 59.358 1.00 57.12 105 TRP C CA 1
ATOM 2339 C C . TRP C 1 102 ? 43.343 61.598 60.650 1.00 58.00 105 TRP C C 1
ATOM 2340 O O . TRP C 1 102 ? 44.292 62.162 61.147 1.00 62.25 105 TRP C O 1
ATOM 2351 N N . LYS C 1 103 ? 42.149 61.532 61.226 1.00 62.34 106 LYS C N 1
ATOM 2352 C CA . LYS C 1 103 ? 41.812 62.078 62.564 1.00 62.49 106 LYS C CA 1
ATOM 2353 C C . LYS C 1 103 ? 41.528 60.925 63.539 1.00 64.90 106 LYS C C 1
ATOM 2354 O O . LYS C 1 103 ? 42.359 60.806 64.524 1.00 64.47 106 LYS C O 1
ATOM 2356 N N . ALA C 1 113 ? 35.510 51.706 68.371 1.00 61.24 116 ALA C N 1
ATOM 2357 C CA . ALA C 1 113 ? 35.950 51.918 66.965 1.00 59.33 116 ALA C CA 1
ATOM 2358 C C . ALA C 1 113 ? 36.804 53.186 66.869 1.00 60.38 116 ALA C C 1
ATOM 2359 O O . ALA C 1 113 ? 36.618 54.084 67.663 1.00 57.98 116 ALA C O 1
ATOM 2361 N N . MET C 1 114 ? 37.733 53.193 65.923 1.00 60.78 117 MET C N 1
ATOM 2362 C CA . MET C 1 114 ? 38.571 54.341 65.502 1.00 56.84 117 MET C CA 1
ATOM 2363 C C . MET C 1 114 ? 39.046 54.063 64.069 1.00 58.81 117 MET C C 1
ATOM 2364 O O . MET C 1 114 ? 38.835 52.934 63.562 1.00 56.76 117 MET C O 1
ATOM 2369 N N . GLN C 1 115 ? 39.684 55.047 63.423 1.00 54.96 118 GLN C N 1
ATOM 2370 C CA . GLN C 1 115 ? 40.435 54.807 62.179 1.00 58.76 118 GLN C CA 1
ATOM 2371 C C . GLN C 1 115 ? 41.715 54.016 62.515 1.00 56.61 118 GLN C C 1
ATOM 2372 O O . GLN C 1 115 ? 42.453 54.393 63.419 1.00 57.37 118 GLN C O 1
ATOM 2378 N N . VAL C 1 116 ? 41.924 52.884 61.850 1.00 55.99 119 VAL C N 1
ATOM 2379 C CA . VAL C 1 116 ? 43.120 52.023 62.093 1.00 54.39 119 VAL C CA 1
ATOM 2380 C C . VAL C 1 116 ? 44.020 52.032 60.869 1.00 56.77 119 VAL C C 1
ATOM 2381 O O . VAL C 1 116 ? 45.113 51.430 60.945 1.00 56.74 119 VAL C O 1
ATOM 2385 N N . GLY C 1 117 ? 43.615 52.738 59.812 1.00 56.04 120 GLY C N 1
ATOM 2386 C CA . GLY C 1 117 ? 44.362 52.735 58.547 1.00 56.82 120 GLY C CA 1
ATOM 2387 C C . GLY C 1 117 ? 43.771 53.606 57.454 1.00 56.89 120 GLY C C 1
ATOM 2388 O O . GLY C 1 117 ? 42.757 54.288 57.683 1.00 54.93 120 GLY C O 1
ATOM 2389 N N . GLU C 1 118 ? 44.483 53.656 56.318 1.00 55.80 121 GLU C N 1
ATOM 2390 C CA . GLU C 1 118 ? 44.019 54.250 55.043 1.00 55.96 121 GLU C CA 1
ATOM 2391 C C . GLU C 1 118 ? 44.361 53.269 53.936 1.00 54.28 121 GLU C C 1
ATOM 2392 O O . GLU C 1 118 ? 45.456 52.697 53.950 1.00 56.03 121 GLU C O 1
ATOM 2398 N N . SER C 1 119 ? 43.421 53.059 53.028 1.00 59.94 122 SER C N 1
ATOM 2399 C CA . SER C 1 119 ? 43.605 52.306 51.780 1.00 56.80 122 SER C CA 1
ATOM 2400 C C . SER C 1 119 ? 43.225 53.172 50.589 1.00 56.95 122 SER C C 1
ATOM 2401 O O . SER C 1 119 ? 42.563 54.235 50.763 1.00 58.12 122 SER C O 1
ATOM 2404 N N . GLY C 1 120 ? 43.626 52.693 49.420 1.00 55.67 123 GLY C N 1
ATOM 2405 C CA . GLY C 1 120 ? 43.439 53.390 48.155 1.00 60.85 123 GLY C CA 1
ATOM 2406 C C . GLY C 1 120 ? 43.695 52.500 46.962 1.00 58.69 123 GLY C C 1
ATOM 2407 O O . GLY C 1 120 ? 44.356 51.442 47.075 1.00 58.17 123 GLY C O 1
ATOM 2408 N N . ASP C 1 121 ? 43.153 52.948 45.844 1.00 60.32 124 ASP C N 1
ATOM 2409 C CA . ASP C 1 121 ? 43.325 52.330 44.520 1.00 64.12 124 ASP C CA 1
ATOM 2410 C C . ASP C 1 121 ? 43.974 53.371 43.612 1.00 59.40 124 ASP C C 1
ATOM 2411 O O . ASP C 1 121 ? 43.485 54.515 43.534 1.00 61.68 124 ASP C O 1
ATOM 2416 N N . VAL C 1 122 ? 45.036 52.962 42.945 1.00 61.53 125 VAL C N 1
ATOM 2417 C CA . VAL C 1 122 ? 45.891 53.864 42.128 1.00 63.02 125 VAL C CA 1
ATOM 2418 C C . VAL C 1 122 ? 46.330 53.084 40.884 1.00 62.38 125 VAL C C 1
ATOM 2419 O O . VAL C 1 122 ? 46.410 51.819 40.935 1.00 62.50 125 VAL C O 1
ATOM 2423 N N . ASN C 1 123 ? 46.519 53.815 39.788 1.00 67.46 126 ASN C N 1
ATOM 2424 C CA . ASN C 1 123 ? 46.944 53.287 38.466 1.00 69.15 126 ASN C CA 1
ATOM 2425 C C . ASN C 1 123 ? 48.444 53.503 38.317 1.00 61.91 126 ASN C C 1
ATOM 2426 O O . ASN C 1 123 ? 48.893 54.618 38.513 1.00 63.43 126 ASN C O 1
ATOM 2431 N N . CYS C 1 124 ? 49.166 52.426 38.029 1.00 62.94 127 CYS C N 1
ATOM 2432 C CA . CYS C 1 124 ? 50.641 52.378 37.971 1.00 61.95 127 CYS C CA 1
ATOM 2433 C C . CYS C 1 124 ? 51.103 51.709 36.681 1.00 63.48 127 CYS C C 1
ATOM 2434 O O . CYS C 1 124 ? 50.335 50.913 36.143 1.00 63.65 127 CYS C O 1
ATOM 2437 N N . VAL C 1 125 ? 52.337 51.968 36.253 1.00 66.29 128 VAL C N 1
ATOM 2438 C CA . VAL C 1 125 ? 52.948 51.376 35.016 1.00 68.02 128 VAL C CA 1
ATOM 2439 C C . VAL C 1 125 ? 52.868 49.843 35.077 1.00 69.26 128 VAL C C 1
ATOM 2440 O O . VAL C 1 125 ? 52.317 49.200 34.106 1.00 64.29 128 VAL C O 1
ATOM 2444 N N . LYS C 1 134 ? 48.735 50.592 31.976 1.00 74.54 137 LYS C N 1
ATOM 2445 C CA . LYS C 1 134 ? 48.503 51.038 33.387 1.00 65.51 137 LYS C CA 1
ATOM 2446 C C . LYS C 1 134 ? 47.667 49.993 34.126 1.00 66.77 137 LYS C C 1
ATOM 2447 O O . LYS C 1 134 ? 46.755 49.388 33.532 1.00 67.24 137 LYS C O 1
ATOM 2453 N N . VAL C 1 135 ? 48.011 49.733 35.387 1.00 66.81 138 VAL C N 1
ATOM 2454 C CA . VAL C 1 135 ? 47.518 48.583 36.203 1.00 63.61 138 VAL C CA 1
ATOM 2455 C C . VAL C 1 135 ? 47.046 49.114 37.558 1.00 63.85 138 VAL C C 1
ATOM 2456 O O . VAL C 1 135 ? 47.743 50.017 38.135 1.00 67.05 138 VAL C O 1
ATOM 2460 N N . ARG C 1 136 ? 45.928 48.561 38.063 1.00 66.93 139 ARG C N 1
ATOM 2461 C CA . ARG C 1 136 ? 45.310 48.999 39.332 1.00 65.79 139 ARG C CA 1
ATOM 2462 C C . ARG C 1 136 ? 46.023 48.302 40.494 1.00 59.83 139 ARG C C 1
ATOM 2463 O O . ARG C 1 136 ? 46.062 47.065 40.526 1.00 61.99 139 ARG C O 1
ATOM 2471 N N . ILE C 1 137 ? 46.620 49.117 41.360 1.00 63.53 140 ILE C N 1
ATOM 2472 C CA . ILE C 1 137 ? 47.265 48.720 42.631 1.00 59.48 140 ILE C CA 1
ATOM 2473 C C . ILE C 1 137 ? 46.421 49.256 43.781 1.00 56.52 140 ILE C C 1
ATOM 2474 O O . ILE C 1 137 ? 46.136 50.462 43.818 1.00 60.07 140 ILE C O 1
ATOM 2479 N N . ALA C 1 138 ? 46.029 48.324 44.650 1.00 60.21 141 ALA C N 1
ATOM 2480 C CA . ALA C 1 138 ? 45.353 48.563 45.930 1.00 57.31 141 ALA C CA 1
ATOM 2481 C C . ALA C 1 138 ? 46.419 48.615 47.016 1.00 54.77 141 ALA C C 1
ATOM 2482 O O . ALA C 1 138 ? 46.988 47.546 47.299 1.00 60.25 141 ALA C O 1
ATOM 2484 N N . TRP C 1 139 ? 46.646 49.783 47.607 1.00 54.14 142 TRP C N 1
ATOM 2485 C CA . TRP C 1 139 ? 47.601 49.988 48.718 1.00 55.77 142 TRP C CA 1
ATOM 2486 C C . TRP C 1 139 ? 46.854 50.109 50.052 1.00 53.41 142 TRP C C 1
ATOM 2487 O O . TRP C 1 139 ? 45.650 50.349 50.052 1.00 55.78 142 TRP C O 1
ATOM 2498 N N . THR C 1 140 ? 47.585 49.862 51.144 1.00 57.93 143 THR C N 1
ATOM 2499 C CA . THR C 1 140 ? 47.173 49.927 52.558 1.00 56.70 143 THR C CA 1
ATOM 2500 C C . THR C 1 140 ? 48.306 50.514 53.400 1.00 53.40 143 THR C C 1
ATOM 2501 O O . THR C 1 140 ? 49.449 49.984 53.392 1.00 52.49 143 THR C O 1
ATOM 2505 N N . LEU C 1 141 ? 47.955 51.538 54.156 1.00 51.73 144 LEU C N 1
ATOM 2506 C CA . LEU C 1 141 ? 48.737 52.003 55.329 1.00 55.46 144 LEU C CA 1
ATOM 2507 C C . LEU C 1 141 ? 48.001 51.566 56.591 1.00 53.72 144 LEU C C 1
ATOM 2508 O O . LEU C 1 141 ? 46.846 51.890 56.738 1.00 56.43 144 LEU C O 1
ATOM 2513 N N . GLY C 1 142 ? 48.627 50.794 57.459 1.00 54.57 145 GLY C N 1
ATOM 2514 C CA . GLY C 1 142 ? 47.925 50.195 58.615 1.00 54.38 145 GLY C CA 1
ATOM 2515 C C . GLY C 1 142 ? 48.830 49.509 59.607 1.00 51.84 145 GLY C C 1
ATOM 2516 O O . GLY C 1 142 ? 50.044 49.639 59.468 1.00 56.23 145 GLY C O 1
ATOM 2517 N N . HIS C 1 143 ? 48.251 48.817 60.586 1.00 54.33 146 HIS C N 1
ATOM 2518 C CA . HIS C 1 143 ? 48.969 47.997 61.596 1.00 59.58 146 HIS C CA 1
ATOM 2519 C C . HIS C 1 143 ? 49.771 46.886 60.905 1.00 54.32 146 HIS C C 1
ATOM 2520 O O . HIS C 1 143 ? 49.197 46.169 60.049 1.00 55.03 146 HIS C O 1
ATOM 2527 N N . SER C 1 144 ? 51.012 46.715 61.352 1.00 54.89 147 SER C N 1
ATOM 2528 C CA . SER C 1 144 ? 51.941 45.595 61.049 1.00 56.31 147 SER C CA 1
ATOM 2529 C C . SER C 1 144 ? 51.444 44.201 61.467 1.00 56.35 147 SER C C 1
ATOM 2530 O O . SER C 1 144 ? 50.777 43.946 62.520 1.00 58.78 147 SER C O 1
ATOM 2533 N N . ASN D 1 20 ? 47.923 81.162 104.138 1.00 65.62 23 ASN D N 1
ATOM 2534 C CA . ASN D 1 20 ? 49.303 81.472 103.675 1.00 64.64 23 ASN D CA 1
ATOM 2535 C C . ASN D 1 20 ? 49.328 81.493 102.144 1.00 66.24 23 ASN D C 1
ATOM 2536 O O . ASN D 1 20 ? 50.155 82.234 101.581 1.00 72.30 23 ASN D O 1
ATOM 2541 N N . CYS D 1 21 ? 48.448 80.719 101.504 1.00 67.26 24 CYS D N 1
ATOM 2542 C CA . CYS D 1 21 ? 48.444 80.626 100.019 1.00 68.01 24 CYS D CA 1
ATOM 2543 C C . CYS D 1 21 ? 47.108 81.152 99.481 1.00 61.61 24 CYS D C 1
ATOM 2544 O O . CYS D 1 21 ? 46.061 80.705 99.987 1.00 69.12 24 CYS D O 1
ATOM 2547 N N . ASP D 1 22 ? 47.142 82.065 98.503 1.00 69.76 25 ASP D N 1
ATOM 2548 C CA . ASP D 1 22 ? 45.889 82.713 98.023 1.00 68.44 25 ASP D CA 1
ATOM 2549 C C . ASP D 1 22 ? 45.876 82.878 96.499 1.00 76.31 25 ASP D C 1
ATOM 2550 O O . ASP D 1 22 ? 46.970 82.883 95.900 1.00 76.36 25 ASP D O 1
ATOM 2555 N N . GLY D 1 23 ? 44.684 83.006 95.899 1.00 73.19 26 GLY D N 1
ATOM 2556 C CA . GLY D 1 23 ? 44.574 83.266 94.446 1.00 69.12 26 GLY D CA 1
ATOM 2557 C C . GLY D 1 23 ? 45.242 82.209 93.586 1.00 66.16 26 GLY D C 1
ATOM 2558 O O . GLY D 1 23 ? 45.872 82.582 92.578 1.00 69.22 26 GLY D O 1
ATOM 2559 N N . SER D 1 24 ? 45.117 80.937 93.968 1.00 65.61 27 SER D N 1
ATOM 2560 C CA . SER D 1 24 ? 45.791 79.844 93.222 1.00 67.96 27 SER D CA 1
ATOM 2561 C C . SER D 1 24 ? 45.143 79.598 91.856 1.00 62.07 27 SER D C 1
ATOM 2562 O O . SER D 1 24 ? 43.920 79.401 91.823 1.00 63.13 27 SER D O 1
ATOM 2565 N N . THR D 1 25 ? 45.922 79.645 90.773 1.00 64.26 28 THR D N 1
ATOM 2566 C CA . THR D 1 25 ? 45.424 79.252 89.432 1.00 64.20 28 THR D CA 1
ATOM 2567 C C . THR D 1 25 ? 44.980 77.786 89.489 1.00 60.90 28 THR D C 1
ATOM 2568 O O . THR D 1 25 ? 45.350 77.062 90.440 1.00 59.08 28 THR D O 1
ATOM 2572 N N . PHE D 1 26 ? 44.172 77.380 88.529 1.00 60.02 29 PHE D N 1
ATOM 2573 C CA . PHE D 1 26 ? 43.639 76.010 88.370 1.00 59.95 29 PHE D CA 1
ATOM 2574 C C . PHE D 1 26 ? 43.774 75.622 86.902 1.00 59.80 29 PHE D C 1
ATOM 2575 O O . PHE D 1 26 ? 43.142 76.238 86.065 1.00 59.94 29 PHE D O 1
ATOM 2583 N N . VAL D 1 27 ? 44.608 74.627 86.622 1.00 58.07 30 VAL D N 1
ATOM 2584 C CA . VAL D 1 27 ? 44.874 74.107 85.252 1.00 60.04 30 VAL D CA 1
ATOM 2585 C C . VAL D 1 27 ? 44.461 72.640 85.232 1.00 58.27 30 VAL D C 1
ATOM 2586 O O . VAL D 1 27 ? 45.031 71.833 85.955 1.00 55.88 30 VAL D O 1
ATOM 2590 N N . PRO D 1 28 ? 43.481 72.234 84.397 1.00 58.58 31 PRO D N 1
ATOM 2591 C CA . PRO D 1 28 ? 43.139 70.821 84.272 1.00 60.11 31 PRO D CA 1
ATOM 2592 C C . PRO D 1 28 ? 44.278 70.114 83.521 1.00 58.11 31 PRO D C 1
ATOM 2593 O O . PRO D 1 28 ? 44.727 70.574 82.506 1.00 60.32 31 PRO D O 1
ATOM 2597 N N . VAL D 1 29 ? 44.766 69.035 84.110 1.00 58.37 32 VAL D N 1
ATOM 2598 C CA . VAL D 1 29 ? 45.881 68.208 83.559 1.00 58.83 32 VAL D CA 1
ATOM 2599 C C . VAL D 1 29 ? 45.264 67.076 82.737 1.00 54.25 32 VAL D C 1
ATOM 2600 O O . VAL D 1 29 ? 44.430 66.363 83.248 1.00 56.47 32 VAL D O 1
ATOM 2604 N N . THR D 1 30 ? 45.660 66.970 81.474 1.00 56.11 33 THR D N 1
ATOM 2605 C CA . THR D 1 30 ? 45.155 65.955 80.523 1.00 55.64 33 THR D CA 1
ATOM 2606 C C . THR D 1 30 ? 46.173 64.805 80.451 1.00 56.58 33 THR D C 1
ATOM 2607 O O . THR D 1 30 ? 47.381 65.034 80.672 1.00 58.79 33 THR D O 1
ATOM 2611 N N . GLY D 1 31 ? 45.697 63.600 80.153 1.00 59.25 34 GLY D N 1
ATOM 2612 C CA . GLY D 1 31 ? 46.524 62.391 80.032 1.00 60.39 34 GLY D CA 1
ATOM 2613 C C . GLY D 1 31 ? 45.749 61.233 79.455 1.00 58.53 34 GLY D C 1
ATOM 2614 O O . GLY D 1 31 ? 44.573 61.424 79.116 1.00 57.58 34 GLY D O 1
ATOM 2615 N N . SER D 1 32 ? 46.395 60.072 79.358 1.00 56.93 35 SER D N 1
ATOM 2616 C CA . SER D 1 32 ? 45.797 58.825 78.842 1.00 57.92 35 SER D CA 1
ATOM 2617 C C . SER D 1 32 ? 44.625 58.363 79.721 1.00 58.29 35 SER D C 1
ATOM 2618 O O . SER D 1 32 ? 44.678 58.489 80.956 1.00 59.91 35 SER D O 1
ATOM 2621 N N . ALA D 1 33 ? 43.557 57.923 79.064 1.00 57.71 36 ALA D N 1
ATOM 2622 C CA . ALA D 1 33 ? 42.490 57.091 79.660 1.00 62.37 36 ALA D CA 1
ATOM 2623 C C . ALA D 1 33 ? 43.146 55.953 80.454 1.00 60.94 36 ALA D C 1
ATOM 2624 O O . ALA D 1 33 ? 44.012 55.252 79.904 1.00 63.92 36 ALA D O 1
ATOM 2626 N N . GLY D 1 34 ? 42.781 55.830 81.721 1.00 62.47 37 GLY D N 1
ATOM 2627 C CA . GLY D 1 34 ? 43.294 54.815 82.640 1.00 64.41 37 GLY D CA 1
ATOM 2628 C C . GLY D 1 34 ? 44.221 55.447 83.651 1.00 61.17 37 GLY D C 1
ATOM 2629 O O . GLY D 1 34 ? 44.539 54.764 84.607 1.00 58.61 37 GLY D O 1
ATOM 2630 N N . ASN D 1 35 ? 44.601 56.710 83.510 1.00 60.38 38 ASN D N 1
ATOM 2631 C CA . ASN D 1 35 ? 45.671 57.294 84.362 1.00 57.39 38 ASN D CA 1
ATOM 2632 C C . ASN D 1 35 ? 45.106 58.344 85.300 1.00 57.80 38 ASN D C 1
ATOM 2633 O O . ASN D 1 35 ? 45.919 59.027 85.947 1.00 58.78 38 ASN D O 1
ATOM 2638 N N . ALA D 1 36 ? 43.774 58.467 85.355 1.00 56.64 39 ALA D N 1
ATOM 2639 C CA . ALA D 1 36 ? 43.067 59.308 86.347 1.00 55.81 39 ALA D CA 1
ATOM 2640 C C . ALA D 1 36 ? 43.084 58.575 87.686 1.00 55.12 39 ALA D C 1
ATOM 2641 O O . ALA D 1 36 ? 42.880 57.376 87.698 1.00 56.48 39 ALA D O 1
ATOM 2643 N N . PRO D 1 37 ? 43.288 59.253 88.838 1.00 58.04 40 PRO D N 1
ATOM 2644 C CA . PRO D 1 37 ? 43.087 58.631 90.147 1.00 56.49 40 PRO D CA 1
ATOM 2645 C C . PRO D 1 37 ? 41.587 58.382 90.317 1.00 58.84 40 PRO D C 1
ATOM 2646 O O . PRO D 1 37 ? 40.800 59.109 89.729 1.00 59.15 40 PRO D O 1
ATOM 2650 N N . SER D 1 38 ? 41.234 57.370 91.111 1.00 56.37 41 SER D N 1
ATOM 2651 C CA . SER D 1 38 ? 39.877 57.193 91.659 1.00 59.49 41 SER D CA 1
ATOM 2652 C C . SER D 1 38 ? 39.506 58.416 92.488 1.00 59.87 41 SER D C 1
ATOM 2653 O O . SER D 1 38 ? 40.305 58.814 93.379 1.00 57.23 41 SER D O 1
ATOM 2656 N N . LYS D 1 39 ? 38.329 58.979 92.238 1.00 58.22 42 LYS D N 1
ATOM 2657 C CA . LYS D 1 39 ? 37.840 60.208 92.915 1.00 64.17 42 LYS D CA 1
ATOM 2658 C C . LYS D 1 39 ? 37.474 59.886 94.365 1.00 58.64 42 LYS D C 1
ATOM 2659 O O . LYS D 1 39 ? 37.644 60.774 95.190 1.00 59.08 42 LYS D O 1
ATOM 2665 N N . TRP D 1 40 ? 37.030 58.663 94.666 1.00 60.33 43 TRP D N 1
ATOM 2666 C CA . TRP D 1 40 ? 36.849 58.164 96.054 1.00 60.83 43 TRP D CA 1
ATOM 2667 C C . TRP D 1 40 ? 38.178 58.288 96.829 1.00 61.44 43 TRP D C 1
ATOM 2668 O O . TRP D 1 40 ? 38.134 58.838 97.956 1.00 60.11 43 TRP D O 1
ATOM 2679 N N . ASP D 1 41 ? 39.300 57.844 96.244 1.00 60.33 44 ASP D N 1
ATOM 2680 C CA . ASP D 1 41 ? 40.668 57.951 96.842 1.00 57.79 44 ASP D CA 1
ATOM 2681 C C . ASP D 1 41 ? 40.984 59.433 97.106 1.00 58.41 44 ASP D C 1
ATOM 2682 O O . ASP D 1 41 ? 41.483 59.735 98.210 1.00 59.34 44 ASP D O 1
ATOM 2687 N N . CYS D 1 42 ? 40.626 60.332 96.187 1.00 55.74 45 CYS D N 1
ATOM 2688 C CA . CYS D 1 42 ? 40.871 61.796 96.309 1.00 55.67 45 CYS D CA 1
ATOM 2689 C C . CYS D 1 42 ? 40.019 62.400 97.423 1.00 54.74 45 CYS D C 1
ATOM 2690 O O . CYS D 1 42 ? 40.556 63.223 98.175 1.00 59.16 45 CYS D O 1
ATOM 2693 N N . GLN D 1 43 ? 38.779 61.946 97.572 1.00 63.16 46 GLN D N 1
ATOM 2694 C CA . GLN D 1 43 ? 37.850 62.341 98.677 1.00 58.66 46 GLN D CA 1
ATOM 2695 C C . GLN D 1 43 ? 38.446 61.969 100.044 1.00 59.15 46 GLN D C 1
ATOM 2696 O O . GLN D 1 43 ? 38.504 62.845 100.942 1.00 60.11 46 GLN D O 1
ATOM 2702 N N . LEU D 1 44 ? 38.866 60.710 100.205 1.00 63.64 47 LEU D N 1
ATOM 2703 C CA . LEU D 1 44 ? 39.521 60.189 101.431 1.00 61.60 47 LEU D CA 1
ATOM 2704 C C . LEU D 1 44 ? 40.822 60.949 101.699 1.00 60.69 47 LEU D C 1
ATOM 2705 O O . LEU D 1 44 ? 41.090 61.203 102.874 1.00 61.84 47 LEU D O 1
ATOM 2710 N N . LEU D 1 45 ? 41.611 61.264 100.664 1.00 62.08 48 LEU D N 1
ATOM 2711 C CA . LEU D 1 45 ? 42.859 62.058 100.830 1.00 57.99 48 LEU D CA 1
ATOM 2712 C C . LEU D 1 45 ? 42.502 63.400 101.498 1.00 59.18 48 LEU D C 1
ATOM 2713 O O . LEU D 1 45 ? 43.172 63.756 102.455 1.00 60.14 48 LEU D O 1
ATOM 2718 N N . ARG D 1 46 ? 41.470 64.099 101.040 1.00 61.38 49 ARG D N 1
ATOM 2719 C CA . ARG D 1 46 ? 41.099 65.431 101.588 1.00 62.74 49 ARG D CA 1
ATOM 2720 C C . ARG D 1 46 ? 40.578 65.277 103.016 1.00 62.75 49 ARG D C 1
ATOM 2721 O O . ARG D 1 46 ? 41.154 65.912 103.938 1.00 61.05 49 ARG D O 1
ATOM 2729 N N . ASP D 1 47 ? 39.559 64.441 103.209 1.00 62.85 50 ASP D N 1
ATOM 2730 C CA . ASP D 1 47 ? 38.728 64.399 104.446 1.00 60.37 50 ASP D CA 1
ATOM 2731 C C . ASP D 1 47 ? 39.338 63.486 105.493 1.00 61.79 50 ASP D C 1
ATOM 2732 O O . ASP D 1 47 ? 39.247 63.846 106.689 1.00 68.12 50 ASP D O 1
ATOM 2737 N N . GLY D 1 48 ? 39.845 62.330 105.073 1.00 63.23 51 GLY D N 1
ATOM 2738 C CA . GLY D 1 48 ? 40.423 61.306 105.965 1.00 63.20 51 GLY D CA 1
ATOM 2739 C C . GLY D 1 48 ? 41.853 61.639 106.329 1.00 62.80 51 GLY D C 1
ATOM 2740 O O . GLY D 1 48 ? 42.202 61.467 107.498 1.00 67.28 51 GLY D O 1
ATOM 2741 N N . TYR D 1 49 ? 42.656 62.116 105.385 1.00 61.34 52 TYR D N 1
ATOM 2742 C CA . TYR D 1 49 ? 44.114 62.292 105.622 1.00 58.85 52 TYR D CA 1
ATOM 2743 C C . TYR D 1 49 ? 44.423 63.771 105.865 1.00 60.44 52 TYR D C 1
ATOM 2744 O O . TYR D 1 49 ? 44.855 64.041 106.994 1.00 60.84 52 TYR D O 1
ATOM 2753 N N . ILE D 1 50 ? 44.239 64.666 104.885 1.00 60.63 53 ILE D N 1
ATOM 2754 C CA . ILE D 1 50 ? 44.765 66.064 104.951 1.00 60.01 53 ILE D CA 1
ATOM 2755 C C . ILE D 1 50 ? 44.066 66.751 106.116 1.00 62.67 53 ILE D C 1
ATOM 2756 O O . ILE D 1 50 ? 44.766 67.408 106.906 1.00 62.92 53 ILE D O 1
ATOM 2761 N N . ALA D 1 51 ? 42.753 66.547 106.232 1.00 65.25 54 ALA D N 1
ATOM 2762 C CA . ALA D 1 51 ? 41.888 67.189 107.238 1.00 64.66 54 ALA D CA 1
ATOM 2763 C C . ALA D 1 51 ? 42.417 66.875 108.639 1.00 65.74 54 ALA D C 1
ATOM 2764 O O . ALA D 1 51 ? 42.246 67.721 109.466 1.00 66.47 54 ALA D O 1
ATOM 2766 N N . LYS D 1 52 ? 43.134 65.772 108.855 1.00 64.19 55 LYS D N 1
ATOM 2767 C CA . LYS D 1 52 ? 43.627 65.393 110.210 1.00 62.47 55 LYS D CA 1
ATOM 2768 C C . LYS D 1 52 ? 45.048 65.897 110.432 1.00 62.60 55 LYS D C 1
ATOM 2769 O O . LYS D 1 52 ? 45.566 65.672 111.511 1.00 65.94 55 LYS D O 1
ATOM 2775 N N . GLN D 1 53 ? 45.673 66.540 109.454 1.00 64.27 56 GLN D N 1
ATOM 2776 C CA . GLN D 1 53 ? 47.080 66.982 109.603 1.00 64.07 56 GLN D CA 1
ATOM 2777 C C . GLN D 1 53 ? 47.064 68.416 110.122 1.00 69.43 56 GLN D C 1
ATOM 2778 O O . GLN D 1 53 ? 46.952 69.333 109.298 1.00 63.54 56 GLN D O 1
ATOM 2784 N N . ASN D 1 54 ? 47.250 68.611 111.424 1.00 62.24 57 ASN D N 1
ATOM 2785 C CA . ASN D 1 54 ? 47.278 69.977 111.972 1.00 68.82 57 ASN D CA 1
ATOM 2786 C C . ASN D 1 54 ? 48.709 70.490 111.785 1.00 66.39 57 ASN D C 1
ATOM 2787 O O . ASN D 1 54 ? 49.473 70.525 112.746 1.00 69.03 57 ASN D O 1
ATOM 2792 N N . LYS D 1 55 ? 49.051 70.869 110.558 1.00 68.24 58 LYS D N 1
ATOM 2793 C CA . LYS D 1 55 ? 50.410 71.329 110.229 1.00 64.78 58 LYS D CA 1
ATOM 2794 C C . LYS D 1 55 ? 50.411 72.135 108.942 1.00 65.45 58 LYS D C 1
ATOM 2795 O O . LYS D 1 55 ? 49.351 72.256 108.267 1.00 67.77 58 LYS D O 1
ATOM 2801 N N . SER D 1 56 ? 51.602 72.650 108.657 1.00 65.05 59 SER D N 1
ATOM 2802 C CA . SER D 1 56 ? 52.011 73.261 107.378 1.00 67.50 59 SER D CA 1
ATOM 2803 C C . SER D 1 56 ? 53.247 72.504 106.875 1.00 66.92 59 SER D C 1
ATOM 2804 O O . SER D 1 56 ? 53.936 71.851 107.674 1.00 63.21 59 SER D O 1
ATOM 2807 N N . TRP D 1 57 ? 53.482 72.518 105.577 1.00 69.93 60 TRP D N 1
ATOM 2808 C CA . TRP D 1 57 ? 54.610 71.794 104.948 1.00 64.98 60 TRP D CA 1
ATOM 2809 C C . TRP D 1 57 ? 55.546 72.820 104.325 1.00 66.62 60 TRP D C 1
ATOM 2810 O O . TRP D 1 57 ? 55.043 73.715 103.617 1.00 65.99 60 TRP D O 1
ATOM 2821 N N . LEU D 1 58 ? 56.842 72.680 104.583 1.00 66.10 61 LEU D N 1
ATOM 2822 C CA . LEU D 1 58 ? 57.859 73.521 103.918 1.00 68.92 61 LEU D CA 1
ATOM 2823 C C . LEU D 1 58 ? 58.179 72.899 102.563 1.00 64.59 61 LEU D C 1
ATOM 2824 O O . LEU D 1 58 ? 58.549 71.706 102.535 1.00 70.12 61 LEU D O 1
ATOM 2829 N N . ILE D 1 59 ? 58.035 73.684 101.494 1.00 68.06 62 ILE D N 1
ATOM 2830 C CA . ILE D 1 59 ? 58.213 73.225 100.084 1.00 65.49 62 ILE D CA 1
ATOM 2831 C C . ILE D 1 59 ? 59.448 73.917 99.532 1.00 64.56 62 ILE D C 1
ATOM 2832 O O . ILE D 1 59 ? 59.417 75.151 99.407 1.00 65.42 62 ILE D O 1
ATOM 2837 N N . SER D 1 60 ? 60.475 73.150 99.205 1.00 60.18 63 SER D N 1
ATOM 2838 C CA . SER D 1 60 ? 61.743 73.671 98.652 1.00 66.21 63 SER D CA 1
ATOM 2839 C C . SER D 1 60 ? 62.112 72.911 97.384 1.00 64.81 63 SER D C 1
ATOM 2840 O O . SER D 1 60 ? 63.241 73.042 96.902 1.00 69.26 63 SER D O 1
ATOM 2843 N N . GLY D 1 61 ? 61.168 72.148 96.858 1.00 65.64 64 GLY D N 1
ATOM 2844 C CA . GLY D 1 61 ? 61.449 71.163 95.801 1.00 63.10 64 GLY D CA 1
ATOM 2845 C C . GLY D 1 61 ? 60.298 70.182 95.719 1.00 63.10 64 GLY D C 1
ATOM 2846 O O . GLY D 1 61 ? 59.352 70.267 96.502 1.00 65.60 64 GLY D O 1
ATOM 2847 N N . PRO D 1 62 ? 60.330 69.265 94.737 1.00 63.69 65 PRO D N 1
ATOM 2848 C CA . PRO D 1 62 ? 59.275 68.260 94.609 1.00 60.91 65 PRO D CA 1
ATOM 2849 C C . PRO D 1 62 ? 59.079 67.506 95.919 1.00 60.52 65 PRO D C 1
ATOM 2850 O O . PRO D 1 62 ? 59.991 66.905 96.403 1.00 59.77 65 PRO D O 1
ATOM 2854 N N . ARG D 1 63 ? 57.853 67.521 96.434 1.00 59.06 66 ARG D N 1
ATOM 2855 C CA . ARG D 1 63 ? 57.509 66.859 97.717 1.00 61.31 66 ARG D CA 1
ATOM 2856 C C . ARG D 1 63 ? 56.069 66.351 97.630 1.00 57.08 66 ARG D C 1
ATOM 2857 O O . ARG D 1 63 ? 55.179 67.162 97.348 1.00 59.09 66 ARG D O 1
ATOM 2865 N N . ILE D 1 64 ? 55.849 65.081 97.935 1.00 58.76 67 ILE D N 1
ATOM 2866 C CA . ILE D 1 64 ? 54.500 64.498 98.123 1.00 60.33 67 ILE D CA 1
ATOM 2867 C C . ILE D 1 64 ? 54.003 64.821 99.536 1.00 62.99 67 ILE D C 1
ATOM 2868 O O . ILE D 1 64 ? 54.719 64.559 100.486 1.00 58.65 67 ILE D O 1
ATOM 2873 N N . ILE D 1 65 ? 52.825 65.441 99.634 1.00 59.12 68 ILE D N 1
ATOM 2874 C CA . ILE D 1 65 ? 52.233 65.873 100.925 1.00 56.88 68 ILE D CA 1
ATOM 2875 C C . ILE D 1 65 ? 51.355 64.756 101.466 1.00 60.31 68 ILE D C 1
ATOM 2876 O O . ILE D 1 65 ? 51.412 64.545 102.676 1.00 59.45 68 ILE D O 1
ATOM 2881 N N . GLY D 1 66 ? 50.605 64.062 100.612 1.00 56.25 69 GLY D N 1
ATOM 2882 C CA . GLY D 1 66 ? 49.840 62.896 101.069 1.00 60.88 69 GLY D CA 1
ATOM 2883 C C . GLY D 1 66 ? 49.332 62.069 99.915 1.00 57.25 69 GLY D C 1
ATOM 2884 O O . GLY D 1 66 ? 49.218 62.626 98.794 1.00 58.94 69 GLY D O 1
ATOM 2885 N N . THR D 1 67 ? 49.107 60.787 100.201 1.00 58.34 70 THR D N 1
ATOM 2886 C CA . THR D 1 67 ? 48.677 59.723 99.257 1.00 60.30 70 THR D CA 1
ATOM 2887 C C . THR D 1 67 ? 47.581 58.880 99.909 1.00 58.17 70 THR D C 1
ATOM 2888 O O . THR D 1 67 ? 47.747 58.428 101.076 1.00 60.44 70 THR D O 1
ATOM 2892 N N . VAL D 1 68 ? 46.493 58.675 99.175 1.00 56.79 71 VAL D N 1
ATOM 2893 C CA . VAL D 1 68 ? 45.528 57.581 99.442 1.00 57.07 71 VAL D CA 1
ATOM 2894 C C . VAL D 1 68 ? 45.399 56.780 98.154 1.00 59.03 71 VAL D C 1
ATOM 2895 O O . VAL D 1 68 ? 44.736 57.264 97.226 1.00 58.24 71 VAL D O 1
ATOM 2899 N N . ARG D 1 69 ? 46.022 55.587 98.155 1.00 60.50 72 ARG D N 1
ATOM 2900 C CA . ARG D 1 69 ? 46.058 54.582 97.069 1.00 58.89 72 ARG D CA 1
ATOM 2901 C C . ARG D 1 69 ? 46.397 55.307 95.766 1.00 57.68 72 ARG D C 1
ATOM 2902 O O . ARG D 1 69 ? 47.545 55.792 95.686 1.00 57.51 72 ARG D O 1
ATOM 2910 N N . THR D 1 70 ? 45.429 55.477 94.854 1.00 57.61 73 THR D N 1
ATOM 2911 C CA . THR D 1 70 ? 45.620 56.016 93.476 1.00 61.04 73 THR D CA 1
ATOM 2912 C C . THR D 1 70 ? 45.721 57.545 93.487 1.00 57.17 73 THR D C 1
ATOM 2913 O O . THR D 1 70 ? 46.200 58.068 92.476 1.00 56.77 73 THR D O 1
ATOM 2917 N N . CYS D 1 71 ? 45.310 58.244 94.558 1.00 55.89 74 CYS D N 1
ATOM 2918 C CA . CYS D 1 71 ? 45.271 59.725 94.589 1.00 55.40 74 CYS D CA 1
ATOM 2919 C C . CYS D 1 71 ? 46.372 60.313 95.485 1.00 55.12 74 CYS D C 1
ATOM 2920 O O . CYS D 1 71 ? 46.628 59.802 96.562 1.00 58.89 74 CYS D O 1
ATOM 2923 N N . GLN D 1 72 ? 46.894 61.447 95.058 1.00 55.20 75 GLN D N 1
ATOM 2924 C CA . GLN D 1 72 ? 48.105 62.083 95.589 1.00 56.97 75 GLN D CA 1
ATOM 2925 C C . GLN D 1 72 ? 48.060 63.601 95.419 1.00 54.58 75 GLN D C 1
ATOM 2926 O O . GLN D 1 72 ? 47.819 64.129 94.308 1.00 54.98 75 GLN D O 1
ATOM 2932 N N . PHE D 1 73 ? 48.394 64.285 96.505 1.00 59.54 76 PHE D N 1
ATOM 2933 C CA . PHE D 1 73 ? 48.693 65.730 96.484 1.00 57.48 76 PHE D CA 1
ATOM 2934 C C . PHE D 1 73 ? 50.185 65.949 96.656 1.00 58.62 76 PHE D C 1
ATOM 2935 O O . PHE D 1 73 ? 50.805 65.437 97.623 1.00 58.03 76 PHE D O 1
ATOM 2943 N N . SER D 1 74 ? 50.747 66.749 95.771 1.00 58.13 77 SER D N 1
ATOM 2944 C CA . SER D 1 74 ? 52.201 67.056 95.762 1.00 61.93 77 SER D CA 1
ATOM 2945 C C . SER D 1 74 ? 52.457 68.513 95.346 1.00 58.06 77 SER D C 1
ATOM 2946 O O . SER D 1 74 ? 51.494 69.202 94.886 1.00 57.65 77 SER D O 1
ATOM 2949 N N . ALA D 1 75 ? 53.665 69.022 95.599 1.00 55.44 78 ALA D N 1
ATOM 2950 C CA . ALA D 1 75 ? 54.031 70.442 95.361 1.00 61.51 78 ALA D CA 1
ATOM 2951 C C . ALA D 1 75 ? 55.545 70.605 95.161 1.00 58.48 78 ALA D C 1
ATOM 2952 O O . ALA D 1 75 ? 56.358 69.780 95.645 1.00 61.10 78 ALA D O 1
ATOM 2954 N N . THR D 1 76 ? 55.892 71.699 94.491 1.00 58.22 79 THR D N 1
ATOM 2955 C CA . THR D 1 76 ? 57.273 72.155 94.285 1.00 62.18 79 THR D CA 1
ATOM 2956 C C . THR D 1 76 ? 57.272 73.688 94.317 1.00 61.49 79 THR D C 1
ATOM 2957 O O . THR D 1 76 ? 56.226 74.307 94.384 1.00 61.86 79 THR D O 1
ATOM 2961 N N . VAL D 1 77 ? 58.447 74.258 94.223 1.00 63.52 80 VAL D N 1
ATOM 2962 C CA . VAL D 1 77 ? 58.648 75.726 94.095 1.00 65.96 80 VAL D CA 1
ATOM 2963 C C . VAL D 1 77 ? 58.821 76.013 92.607 1.00 61.69 80 VAL D C 1
ATOM 2964 O O . VAL D 1 77 ? 59.514 75.227 91.938 1.00 59.61 80 VAL D O 1
ATOM 2968 N N . ASP D 1 78 ? 58.190 77.056 92.103 1.00 60.13 81 ASP D N 1
ATOM 2969 C CA . ASP D 1 78 ? 58.626 77.610 90.800 1.00 61.69 81 ASP D CA 1
ATOM 2970 C C . ASP D 1 78 ? 60.074 78.083 90.760 1.00 65.81 81 ASP D C 1
ATOM 2971 O O . ASP D 1 78 ? 60.701 77.731 89.779 1.00 66.06 81 ASP D O 1
ATOM 2976 N N . VAL D 1 79 ? 60.582 78.902 91.677 1.00 70.41 82 VAL D N 1
ATOM 2977 C CA . VAL D 1 79 ? 61.872 79.619 91.505 1.00 62.29 82 VAL D CA 1
ATOM 2978 C C . VAL D 1 79 ? 62.797 78.698 92.247 1.00 68.77 82 VAL D C 1
ATOM 2979 O O . VAL D 1 79 ? 62.503 78.466 93.474 1.00 64.32 82 VAL D O 1
ATOM 2983 N N . SER D 1 80 ? 63.770 78.098 91.584 1.00 66.74 83 SER D N 1
ATOM 2984 C CA . SER D 1 80 ? 64.761 77.227 92.227 1.00 70.77 83 SER D CA 1
ATOM 2985 C C . SER D 1 80 ? 65.422 77.991 93.383 1.00 72.79 83 SER D C 1
ATOM 2986 O O . SER D 1 80 ? 65.423 79.257 93.357 1.00 73.52 83 SER D O 1
ATOM 2989 N N . GLY D 1 81 ? 65.889 77.265 94.390 1.00 64.76 84 GLY D N 1
ATOM 2990 C CA . GLY D 1 81 ? 66.547 77.867 95.559 1.00 70.14 84 GLY D CA 1
ATOM 2991 C C . GLY D 1 81 ? 65.569 78.422 96.572 1.00 69.35 84 GLY D C 1
ATOM 2992 O O . GLY D 1 81 ? 66.045 78.793 97.622 1.00 70.40 84 GLY D O 1
ATOM 2993 N N . THR D 1 82 ? 64.295 78.635 96.247 1.00 73.10 85 THR D N 1
ATOM 2994 C CA . THR D 1 82 ? 63.300 79.219 97.197 1.00 66.70 85 THR D CA 1
ATOM 2995 C C . THR D 1 82 ? 62.629 78.098 98.005 1.00 72.30 85 THR D C 1
ATOM 2996 O O . THR D 1 82 ? 62.794 76.922 97.658 1.00 67.56 85 THR D O 1
ATOM 3000 N N . ALA D 1 83 ? 61.897 78.505 99.057 1.00 68.82 86 ALA D N 1
ATOM 3001 C CA . ALA D 1 83 ? 61.167 77.657 100.025 1.00 69.04 86 ALA D CA 1
ATOM 3002 C C . ALA D 1 83 ? 59.951 78.411 100.586 1.00 67.50 86 ALA D C 1
ATOM 3003 O O . ALA D 1 83 ? 60.060 79.627 100.867 1.00 73.43 86 ALA D O 1
ATOM 3005 N N . GLY D 1 84 ? 58.835 77.721 100.751 1.00 66.42 87 GLY D N 1
ATOM 3006 C CA . GLY D 1 84 ? 57.548 78.327 101.132 1.00 68.39 87 GLY D CA 1
ATOM 3007 C C . GLY D 1 84 ? 56.688 77.359 101.916 1.00 65.05 87 GLY D C 1
ATOM 3008 O O . GLY D 1 84 ? 56.858 76.115 101.729 1.00 69.48 87 GLY D O 1
ATOM 3009 N N . TRP D 1 85 ? 55.773 77.905 102.714 1.00 66.04 88 TRP D N 1
ATOM 3010 C CA . TRP D 1 85 ? 54.891 77.137 103.629 1.00 66.94 88 TRP D CA 1
ATOM 3011 C C . TRP D 1 85 ? 53.505 77.004 103.004 1.00 62.17 88 TRP D C 1
ATOM 3012 O O . TRP D 1 85 ? 52.904 78.033 102.632 1.00 67.72 88 TRP D O 1
ATOM 3023 N N . ILE D 1 86 ? 53.035 75.776 102.840 1.00 65.10 89 ILE D N 1
ATOM 3024 C CA . ILE D 1 86 ? 51.626 75.491 102.433 1.00 63.13 89 ILE D CA 1
ATOM 3025 C C . ILE D 1 86 ? 50.955 74.793 103.610 1.00 63.32 89 ILE D C 1
ATOM 3026 O O . ILE D 1 86 ? 51.563 73.856 104.132 1.00 64.69 89 ILE D O 1
ATOM 3031 N N . GLY D 1 87 ? 49.761 75.245 104.001 1.00 62.98 90 GLY D N 1
ATOM 3032 C CA . GLY D 1 87 ? 49.035 74.629 105.127 1.00 68.13 90 GLY D CA 1
ATOM 3033 C C . GLY D 1 87 ? 48.029 73.596 104.652 1.00 61.08 90 GLY D C 1
ATOM 3034 O O . GLY D 1 87 ? 47.682 73.615 103.453 1.00 64.67 90 GLY D O 1
ATOM 3035 N N . ARG D 1 88 ? 47.534 72.781 105.586 1.00 63.82 91 ARG D N 1
ATOM 3036 C CA . ARG D 1 88 ? 46.549 71.720 105.270 1.00 63.32 91 ARG D CA 1
ATOM 3037 C C . ARG D 1 88 ? 45.273 72.368 104.759 1.00 63.14 91 ARG D C 1
ATOM 3038 O O . ARG D 1 88 ? 44.688 71.875 103.786 1.00 66.88 91 ARG D O 1
ATOM 3046 N N . ASP D 1 89 ? 44.882 73.448 105.403 1.00 64.25 92 ASP D N 1
ATOM 3047 C CA . ASP D 1 89 ? 43.607 74.134 105.063 1.00 64.23 92 ASP D CA 1
ATOM 3048 C C . ASP D 1 89 ? 43.688 74.667 103.631 1.00 60.61 92 ASP D C 1
ATOM 3049 O O . ASP D 1 89 ? 42.683 74.553 102.903 1.00 64.43 92 ASP D O 1
ATOM 3054 N N . ASP D 1 90 ? 44.837 75.225 103.241 1.00 64.30 93 ASP D N 1
ATOM 3055 C CA . ASP D 1 90 ? 45.007 75.667 101.833 1.00 65.93 93 ASP D CA 1
ATOM 3056 C C . ASP D 1 90 ? 44.785 74.440 100.949 1.00 60.78 93 ASP D C 1
ATOM 3057 O O . ASP D 1 90 ? 44.011 74.538 99.977 1.00 60.68 93 ASP D O 1
ATOM 3062 N N . ILE D 1 91 ? 45.425 73.324 101.301 1.00 67.37 94 ILE D N 1
ATOM 3063 C CA . ILE D 1 91 ? 45.284 72.055 100.529 1.00 59.91 94 ILE D CA 1
ATOM 3064 C C . ILE D 1 91 ? 43.830 71.603 100.569 1.00 61.01 94 ILE D C 1
ATOM 3065 O O . ILE D 1 91 ? 43.338 71.222 99.507 1.00 62.24 94 ILE D O 1
ATOM 3070 N N . MET D 1 92 ? 43.157 71.712 101.725 1.00 62.76 95 MET D N 1
ATOM 3071 C CA . MET D 1 92 ? 41.700 71.455 101.857 1.00 59.29 95 MET D CA 1
ATOM 3072 C C . MET D 1 92 ? 40.953 72.227 100.762 1.00 61.25 95 MET D C 1
ATOM 3073 O O . MET D 1 92 ? 40.123 71.608 100.031 1.00 59.87 95 MET D O 1
ATOM 3078 N N . ASP D 1 93 ? 41.200 73.541 100.663 1.00 62.82 96 ASP D N 1
ATOM 3079 C CA . ASP D 1 93 ? 40.500 74.403 99.671 1.00 63.73 96 ASP D CA 1
ATOM 3080 C C . ASP D 1 93 ? 40.890 74.022 98.232 1.00 62.33 96 ASP D C 1
ATOM 3081 O O . ASP D 1 93 ? 39.965 73.880 97.387 1.00 62.53 96 ASP D O 1
ATOM 3086 N N . LEU D 1 94 ? 42.190 73.853 97.956 1.00 62.81 97 LEU D N 1
ATOM 3087 C CA . LEU D 1 94 ? 42.696 73.535 96.598 1.00 58.84 97 LEU D CA 1
ATOM 3088 C C . LEU D 1 94 ? 42.095 72.209 96.124 1.00 59.73 97 LEU D C 1
ATOM 3089 O O . LEU D 1 94 ? 41.693 72.144 94.941 1.00 59.80 97 LEU D O 1
ATOM 3094 N N . MET D 1 95 ? 41.995 71.220 97.012 1.00 57.59 98 MET D N 1
ATOM 3095 C CA . MET D 1 95 ? 41.405 69.897 96.691 1.00 63.26 98 MET D CA 1
ATOM 3096 C C . MET D 1 95 ? 39.900 70.011 96.426 1.00 58.38 98 MET D C 1
ATOM 3097 O O . MET D 1 95 ? 39.460 69.407 95.432 1.00 59.67 98 MET D O 1
ATOM 3102 N N . LYS D 1 96 ? 39.166 70.749 97.271 1.00 63.03 99 LYS D N 1
ATOM 3103 C CA . LYS D 1 96 ? 37.701 70.945 97.142 1.00 61.75 99 LYS D CA 1
ATOM 3104 C C . LYS D 1 96 ? 37.413 71.595 95.791 1.00 56.73 99 LYS D C 1
ATOM 3105 O O . LYS D 1 96 ? 36.579 71.055 95.036 1.00 61.67 99 LYS D O 1
ATOM 3111 N N . ASP D 1 97 ? 38.105 72.692 95.493 1.00 57.95 100 ASP D N 1
ATOM 3112 C CA . ASP D 1 97 ? 37.979 73.458 94.230 1.00 61.68 100 ASP D CA 1
ATOM 3113 C C . ASP D 1 97 ? 38.338 72.584 93.032 1.00 64.32 100 ASP D C 1
ATOM 3114 O O . ASP D 1 97 ? 37.595 72.685 92.016 1.00 60.53 100 ASP D O 1
ATOM 3119 N N . SER D 1 98 ? 39.386 71.769 93.117 1.00 57.72 101 SER D N 1
ATOM 3120 C CA . SER D 1 98 ? 39.872 70.934 91.986 1.00 58.69 101 SER D CA 1
ATOM 3121 C C . SER D 1 98 ? 38.826 69.853 91.663 1.00 55.93 101 SER D C 1
ATOM 3122 O O . SER D 1 98 ? 38.569 69.611 90.507 1.00 57.46 101 SER D O 1
ATOM 3125 N N . LEU D 1 99 ? 38.280 69.199 92.679 1.00 58.54 102 LEU D N 1
ATOM 3126 C CA . LEU D 1 99 ? 37.300 68.090 92.506 1.00 57.37 102 LEU D CA 1
ATOM 3127 C C . LEU D 1 99 ? 35.965 68.645 92.020 1.00 55.60 102 LEU D C 1
ATOM 3128 O O . LEU D 1 99 ? 35.348 67.958 91.234 1.00 58.62 102 LEU D O 1
ATOM 3133 N N . ASN D 1 100 ? 35.619 69.886 92.382 1.00 63.39 103 ASN D N 1
ATOM 3134 C CA . ASN D 1 100 ? 34.444 70.623 91.834 1.00 61.05 103 ASN D CA 1
ATOM 3135 C C . ASN D 1 100 ? 34.670 70.961 90.358 1.00 64.26 103 ASN D C 1
ATOM 3136 O O . ASN D 1 100 ? 33.769 70.843 89.604 1.00 65.02 103 ASN D O 1
ATOM 3141 N N . LEU D 1 101 ? 35.855 71.430 89.994 1.00 63.17 104 LEU D N 1
ATOM 3142 C CA . LEU D 1 101 ? 36.281 71.645 88.581 1.00 62.99 104 LEU D CA 1
ATOM 3143 C C . LEU D 1 101 ? 36.772 70.275 88.114 1.00 62.15 104 LEU D C 1
ATOM 3144 O O . LEU D 1 101 ? 38.043 70.048 88.303 1.00 73.68 104 LEU D O 1
ATOM 3149 N N . TRP D 1 102 ? 36.041 69.442 87.428 1.00 59.21 105 TRP D N 1
ATOM 3150 C CA . TRP D 1 102 ? 36.524 68.074 87.038 1.00 61.36 105 TRP D CA 1
ATOM 3151 C C . TRP D 1 102 ? 35.302 67.204 86.741 1.00 61.76 105 TRP D C 1
ATOM 3152 O O . TRP D 1 102 ? 34.525 67.002 87.706 1.00 63.38 105 TRP D O 1
ATOM 3163 N N . LYS D 1 103 ? 35.115 66.630 85.534 1.00 61.69 106 LYS D N 1
ATOM 3164 C CA . LYS D 1 103 ? 33.947 65.712 85.286 1.00 64.22 106 LYS D CA 1
ATOM 3165 C C . LYS D 1 103 ? 34.337 64.506 84.427 1.00 62.67 106 LYS D C 1
ATOM 3166 O O . LYS D 1 103 ? 34.626 63.530 85.110 1.00 62.09 106 LYS D O 1
ATOM 3168 N N . MET D 1 114 ? 41.534 61.954 78.769 1.00 60.45 117 MET D N 1
ATOM 3169 C CA . MET D 1 114 ? 40.648 62.369 79.893 1.00 59.43 117 MET D CA 1
ATOM 3170 C C . MET D 1 114 ? 41.418 63.357 80.787 1.00 55.23 117 MET D C 1
ATOM 3171 O O . MET D 1 114 ? 42.642 63.487 80.628 1.00 57.32 117 MET D O 1
ATOM 3176 N N . GLN D 1 115 ? 40.736 64.015 81.717 1.00 55.17 118 GLN D N 1
ATOM 3177 C CA . GLN D 1 115 ? 41.405 64.777 82.795 1.00 60.31 118 GLN D CA 1
ATOM 3178 C C . GLN D 1 115 ? 41.984 63.763 83.796 1.00 58.13 118 GLN D C 1
ATOM 3179 O O . GLN D 1 115 ? 41.272 62.847 84.233 1.00 57.89 118 GLN D O 1
ATOM 3185 N N . VAL D 1 116 ? 43.265 63.864 84.105 1.00 54.92 119 VAL D N 1
ATOM 3186 C CA . VAL D 1 116 ? 43.944 62.914 85.043 1.00 57.69 119 VAL D CA 1
ATOM 3187 C C . VAL D 1 116 ? 44.371 63.653 86.301 1.00 53.90 119 VAL D C 1
ATOM 3188 O O . VAL D 1 116 ? 44.872 62.981 87.227 1.00 57.09 119 VAL D O 1
ATOM 3192 N N . GLY D 1 117 ? 44.142 64.963 86.347 1.00 55.19 120 GLY D N 1
ATOM 3193 C CA . GLY D 1 117 ? 44.614 65.791 87.459 1.00 58.04 120 GLY D CA 1
ATOM 3194 C C . GLY D 1 117 ? 44.232 67.252 87.362 1.00 56.07 120 GLY D C 1
ATOM 3195 O O . GLY D 1 117 ? 43.529 67.666 86.420 1.00 55.25 120 GLY D O 1
ATOM 3196 N N . GLU D 1 118 ? 44.604 67.986 88.410 1.00 56.82 121 GLU D N 1
ATOM 3197 C CA . GLU D 1 118 ? 44.559 69.469 88.469 1.00 57.87 121 GLU D CA 1
ATOM 3198 C C . GLU D 1 118 ? 45.906 69.938 89.027 1.00 55.69 121 GLU D C 1
ATOM 3199 O O . GLU D 1 118 ? 46.401 69.342 89.992 1.00 56.57 121 GLU D O 1
ATOM 3205 N N . SER D 1 119 ? 46.456 70.974 88.419 1.00 57.44 122 SER D N 1
ATOM 3206 C CA . SER D 1 119 ? 47.608 71.730 88.925 1.00 56.98 122 SER D CA 1
ATOM 3207 C C . SER D 1 119 ? 47.242 73.207 89.078 1.00 57.08 122 SER D C 1
ATOM 3208 O O . SER D 1 119 ? 46.228 73.660 88.528 1.00 55.72 122 SER D O 1
ATOM 3211 N N . GLY D 1 120 ? 48.113 73.911 89.788 1.00 60.96 123 GLY D N 1
ATOM 3212 C CA . GLY D 1 120 ? 47.942 75.333 90.116 1.00 58.47 123 GLY D CA 1
ATOM 3213 C C . GLY D 1 120 ? 49.211 75.949 90.639 1.00 55.86 123 GLY D C 1
ATOM 3214 O O . GLY D 1 120 ? 50.144 75.229 91.105 1.00 59.47 123 GLY D O 1
ATOM 3215 N N . ASP D 1 121 ? 49.245 77.261 90.532 1.00 64.64 124 ASP D N 1
ATOM 3216 C CA . ASP D 1 121 ? 50.326 78.108 91.067 1.00 60.08 124 ASP D CA 1
ATOM 3217 C C . ASP D 1 121 ? 49.702 79.054 92.102 1.00 65.91 124 ASP D C 1
ATOM 3218 O O . ASP D 1 121 ? 48.670 79.722 91.802 1.00 63.17 124 ASP D O 1
ATOM 3223 N N . VAL D 1 122 ? 50.323 79.109 93.267 1.00 63.11 125 VAL 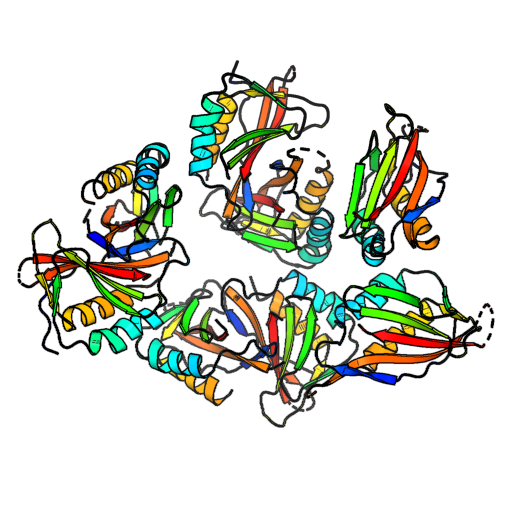D N 1
ATOM 3224 C CA . VAL D 1 122 ? 49.808 79.858 94.434 1.00 63.43 125 VAL D CA 1
ATOM 3225 C C . VAL D 1 122 ? 50.989 80.522 95.156 1.00 64.84 125 VAL D C 1
ATOM 3226 O O . VAL D 1 122 ? 52.133 79.995 95.064 1.00 61.61 125 VAL D O 1
ATOM 3230 N N . ASN D 1 123 ? 50.726 81.687 95.764 1.00 68.23 126 ASN D N 1
ATOM 3231 C CA . ASN D 1 123 ? 51.720 82.489 96.518 1.00 72.52 126 ASN D CA 1
ATOM 3232 C C . ASN D 1 123 ? 51.570 82.205 98.004 1.00 64.35 126 ASN D C 1
ATOM 3233 O O . ASN D 1 123 ? 50.434 82.306 98.515 1.00 68.41 126 ASN D O 1
ATOM 3238 N N . CYS D 1 124 ? 52.669 81.817 98.647 1.00 63.41 127 CYS D N 1
ATOM 3239 C CA . CYS D 1 124 ? 52.676 81.368 100.065 1.00 65.54 127 CYS D CA 1
ATOM 3240 C C . CYS D 1 124 ? 53.788 82.068 100.834 1.00 66.67 127 CYS D C 1
ATOM 3241 O O . CYS D 1 124 ? 54.759 82.468 100.210 1.00 70.30 127 CYS D O 1
ATOM 3244 N N . VAL D 1 125 ? 53.652 82.154 102.156 1.00 67.28 128 VAL D N 1
ATOM 3245 C CA . VAL D 1 125 ? 54.658 82.781 103.065 1.00 68.09 128 VAL D CA 1
ATOM 3246 C C . VAL D 1 125 ? 55.992 82.047 102.873 1.00 67.86 128 VAL D C 1
ATOM 3247 O O . VAL D 1 125 ? 55.984 80.782 102.829 1.00 73.61 128 VAL D O 1
ATOM 3251 N N . ALA D 1 126 ? 57.089 82.806 102.761 1.00 67.92 129 ALA D N 1
ATOM 3252 C CA . ALA D 1 126 ? 58.481 82.301 102.745 1.00 66.86 129 ALA D CA 1
ATOM 3253 C C . ALA D 1 126 ? 58.785 81.635 104.100 1.00 71.41 129 ALA D C 1
ATOM 3254 O O . ALA D 1 126 ? 59.428 80.556 104.110 1.00 67.60 129 ALA D O 1
ATOM 3256 N N . VAL D 1 135 ? 56.254 83.451 98.144 1.00 67.73 138 VAL D N 1
ATOM 3257 C CA . VAL D 1 135 ? 56.990 82.435 97.333 1.00 68.24 138 VAL D CA 1
ATOM 3258 C C . VAL D 1 135 ? 55.965 81.673 96.476 1.00 69.48 138 VAL D C 1
ATOM 3259 O O . VAL D 1 135 ? 54.863 81.286 97.023 1.00 68.48 138 VAL D O 1
ATOM 3263 N N . ARG D 1 136 ? 56.298 81.431 95.195 1.00 68.56 139 ARG D N 1
ATOM 3264 C CA . ARG D 1 136 ? 55.388 80.730 94.249 1.00 67.36 139 ARG D CA 1
ATOM 3265 C C . ARG D 1 136 ? 55.549 79.217 94.428 1.00 64.25 139 ARG D C 1
ATOM 3266 O O . ARG D 1 136 ? 56.698 78.704 94.325 1.00 65.45 139 ARG D O 1
ATOM 3274 N N . ILE D 1 137 ? 54.446 78.569 94.803 1.00 58.31 140 ILE D N 1
ATOM 3275 C CA . ILE D 1 137 ? 54.332 77.093 94.967 1.00 61.21 140 ILE D CA 1
ATOM 3276 C C . ILE D 1 137 ? 53.403 76.559 93.874 1.00 60.78 140 ILE D C 1
ATOM 3277 O O . ILE D 1 137 ? 52.283 77.064 93.714 1.00 61.56 140 ILE D O 1
ATOM 3282 N N . ALA D 1 138 ? 53.929 75.608 93.108 1.00 63.41 141 ALA D N 1
ATOM 3283 C CA . ALA D 1 138 ? 53.231 74.834 92.063 1.00 58.31 141 ALA D CA 1
ATOM 3284 C C . ALA D 1 138 ? 52.752 73.535 92.706 1.00 61.90 141 ALA D C 1
ATOM 3285 O O . ALA D 1 138 ? 53.625 72.690 93.043 1.00 59.30 141 ALA D O 1
ATOM 3287 N N . TRP D 1 139 ? 51.442 73.372 92.850 1.00 58.47 142 TRP D N 1
ATOM 3288 C CA . TRP D 1 139 ? 50.818 72.152 93.421 1.00 54.62 142 TRP D CA 1
ATOM 3289 C C . TRP D 1 139 ? 50.211 71.293 92.304 1.00 55.14 142 TRP D C 1
ATOM 3290 O O . TRP D 1 139 ? 50.009 71.811 91.180 1.00 58.61 142 TRP D O 1
ATOM 3301 N N . THR D 1 140 ? 50.032 70.005 92.599 1.00 57.19 143 THR D N 1
ATOM 3302 C CA . THR D 1 140 ? 49.427 68.962 91.753 1.00 55.85 143 THR D CA 1
ATOM 3303 C C . THR D 1 140 ? 48.544 68.045 92.606 1.00 55.59 143 THR D C 1
ATOM 3304 O O . THR D 1 140 ? 48.994 67.485 93.642 1.00 55.89 143 THR D O 1
ATOM 3308 N N . LEU D 1 141 ? 47.311 67.879 92.152 1.00 55.88 144 LEU D N 1
ATOM 3309 C CA . LEU D 1 141 ? 46.412 66.773 92.554 1.00 59.55 144 LEU D CA 1
ATOM 3310 C C . LEU D 1 141 ? 46.359 65.770 91.403 1.00 52.50 144 LEU D C 1
ATOM 3311 O O . LEU D 1 141 ? 46.008 66.156 90.309 1.00 57.02 144 LEU D O 1
ATOM 3316 N N . GLY D 1 142 ? 46.763 64.530 91.622 1.00 55.88 145 GLY D N 1
ATOM 3317 C CA . GLY D 1 142 ? 46.803 63.541 90.530 1.00 57.10 145 GLY D CA 1
ATOM 3318 C C . GLY D 1 142 ? 47.030 62.112 90.982 1.00 54.07 145 GLY D C 1
ATOM 3319 O O . GLY D 1 142 ? 46.950 61.859 92.174 1.00 58.48 145 GLY D O 1
ATOM 3320 N N . HIS D 1 143 ? 47.301 61.212 90.034 1.00 55.07 146 HIS D N 1
ATOM 3321 C CA . HIS D 1 143 ? 47.691 59.797 90.277 1.00 58.06 146 HIS D CA 1
ATOM 3322 C C . HIS D 1 143 ? 48.965 59.718 91.125 1.00 53.94 146 HIS D C 1
ATOM 3323 O O . HIS D 1 143 ? 49.928 60.404 90.808 1.00 55.30 146 HIS D O 1
ATOM 3330 N N . SER D 1 144 ? 48.956 58.814 92.094 1.00 59.80 147 SER D N 1
ATOM 3331 C CA . SER D 1 144 ? 50.103 58.318 92.917 1.00 59.31 147 SER D CA 1
ATOM 3332 C C . SER D 1 144 ? 51.244 57.640 92.141 1.00 57.97 147 SER D C 1
ATOM 3333 O O . SER D 1 144 ? 51.114 56.965 91.162 1.00 58.98 147 SER D O 1
ATOM 3336 N N . LEU E 1 17 ? 15.427 50.266 115.813 1.00 62.04 20 LEU E N 1
ATOM 3337 C CA . LEU E 1 17 ? 15.369 49.401 117.022 1.00 65.20 20 LEU E CA 1
ATOM 3338 C C . LEU E 1 17 ? 15.314 47.934 116.585 1.00 63.30 20 LEU E C 1
ATOM 3339 O O . LEU E 1 17 ? 14.217 47.471 116.217 1.00 63.19 20 LEU E O 1
ATOM 3344 N N . ARG E 1 18 ? 16.455 47.239 116.620 1.00 62.76 21 ARG E N 1
ATOM 3345 C CA . ARG E 1 18 ? 16.508 45.822 116.175 1.00 61.91 21 ARG E CA 1
ATOM 3346 C C . ARG E 1 18 ? 17.216 44.974 117.238 1.00 59.86 21 ARG E C 1
ATOM 3347 O O . ARG E 1 18 ? 18.358 44.547 116.985 1.00 59.22 21 ARG E O 1
ATOM 3355 N N . ASN E 1 19 ? 16.551 44.723 118.369 1.00 66.27 22 ASN E N 1
ATOM 3356 C CA . ASN E 1 19 ? 17.138 43.859 119.429 1.00 60.79 22 ASN E CA 1
ATOM 3357 C C . ASN E 1 19 ? 16.098 42.813 119.841 1.00 60.10 22 ASN E C 1
ATOM 3358 O O . ASN E 1 19 ? 15.553 42.931 120.955 1.00 65.41 22 ASN E O 1
ATOM 3363 N N . ASN E 1 20 ? 15.845 41.829 118.975 1.00 60.70 23 ASN E N 1
ATOM 3364 C CA . ASN E 1 20 ? 14.844 40.768 119.270 1.00 62.91 23 ASN E CA 1
ATOM 3365 C C . ASN E 1 20 ? 15.518 39.627 120.038 1.00 62.28 23 ASN E C 1
ATOM 3366 O O . ASN E 1 20 ? 14.802 38.681 120.422 1.00 64.83 23 ASN E O 1
ATOM 3371 N N . CYS E 1 21 ? 16.837 39.700 120.236 1.00 62.11 24 CYS E N 1
ATOM 3372 C CA . CYS E 1 21 ? 17.559 38.562 120.867 1.00 58.90 24 CYS E CA 1
ATOM 3373 C C . CYS E 1 21 ? 18.175 38.944 122.217 1.00 64.18 24 CYS E C 1
ATOM 3374 O O . CYS E 1 21 ? 18.731 40.055 122.315 1.00 63.88 24 CYS E O 1
ATOM 3377 N N . ASP E 1 22 ? 18.082 38.053 123.210 1.00 66.29 25 ASP E N 1
ATOM 3378 C CA . ASP E 1 22 ? 18.685 38.273 124.532 1.00 62.20 25 ASP E CA 1
ATOM 3379 C C . ASP E 1 22 ? 19.238 36.937 125.033 1.00 68.64 25 ASP E C 1
ATOM 3380 O O . ASP E 1 22 ? 18.910 35.833 124.480 1.00 70.01 25 ASP E O 1
ATOM 3385 N N . GLY E 1 23 ? 20.194 37.031 125.950 1.00 63.33 26 GLY E N 1
ATOM 3386 C CA . GLY E 1 23 ? 20.874 35.896 126.614 1.00 67.56 26 GLY E CA 1
ATOM 3387 C C . GLY E 1 23 ? 21.673 35.023 125.654 1.00 66.08 26 GLY E C 1
ATOM 3388 O O . GLY E 1 23 ? 21.370 33.819 125.558 1.00 62.49 26 GLY E O 1
ATOM 3389 N N . SER E 1 24 ? 22.711 35.576 125.019 1.00 63.08 27 SER E N 1
ATOM 3390 C CA . SER E 1 24 ? 23.692 34.831 124.186 1.00 65.41 27 SER E CA 1
ATOM 3391 C C . SER E 1 24 ? 24.799 34.235 125.047 1.00 61.59 27 SER E C 1
ATOM 3392 O O . SER E 1 24 ? 25.264 34.919 125.962 1.00 60.65 27 SER E O 1
ATOM 3395 N N . THR E 1 25 ? 25.220 33.026 124.678 1.00 63.04 28 THR E N 1
ATOM 3396 C CA . THR E 1 25 ? 26.507 32.426 125.095 1.00 58.89 28 THR E CA 1
ATOM 3397 C C . THR E 1 25 ? 27.607 33.004 124.208 1.00 58.45 28 THR E C 1
ATOM 3398 O O . THR E 1 25 ? 27.307 33.590 123.121 1.00 60.11 28 THR E O 1
ATOM 3402 N N . PHE E 1 26 ? 28.840 32.904 124.689 1.00 61.63 29 PHE E N 1
ATOM 3403 C CA . PHE E 1 26 ? 30.054 33.374 123.994 1.00 60.17 29 PHE E CA 1
ATOM 3404 C C . PHE E 1 26 ? 31.112 32.285 124.078 1.00 60.63 29 PHE E C 1
ATOM 3405 O O . PHE E 1 26 ? 31.549 31.978 125.159 1.00 59.34 29 PHE E O 1
ATOM 3413 N N . VAL E 1 27 ? 31.438 31.706 122.923 1.00 61.21 30 VAL E N 1
ATOM 3414 C CA . VAL E 1 27 ? 32.439 30.616 122.802 1.00 58.93 30 VAL E CA 1
ATOM 3415 C C . VAL E 1 27 ? 33.573 31.118 121.921 1.00 56.87 30 VAL E C 1
ATOM 3416 O O . VAL E 1 27 ? 33.357 31.406 120.754 1.00 55.26 30 VAL E O 1
ATOM 3420 N N . PRO E 1 28 ? 34.819 31.219 122.430 1.00 58.62 31 PRO E N 1
ATOM 3421 C CA . PRO E 1 28 ? 35.947 31.574 121.589 1.00 60.86 31 PRO E CA 1
ATOM 3422 C C . PRO E 1 28 ? 36.260 30.388 120.663 1.00 57.75 31 PRO E C 1
ATOM 3423 O O . PRO E 1 28 ? 36.337 29.279 121.086 1.00 60.13 31 PRO E O 1
ATOM 3427 N N . VAL E 1 29 ? 36.338 30.683 119.374 1.00 59.43 32 VAL E N 1
ATOM 3428 C CA . VAL E 1 29 ? 36.595 29.681 118.298 1.00 61.37 32 VAL E CA 1
ATOM 3429 C C . VAL E 1 29 ? 38.103 29.641 118.041 1.00 54.53 32 VAL E C 1
ATOM 3430 O O . VAL E 1 29 ? 38.696 30.693 117.793 1.00 58.18 32 VAL E O 1
ATOM 3434 N N . THR E 1 30 ? 38.695 28.453 118.147 1.00 55.80 33 THR E N 1
ATOM 3435 C CA . THR E 1 30 ? 40.159 28.247 117.956 1.00 59.59 33 THR E CA 1
ATOM 3436 C C . THR E 1 30 ? 40.396 27.733 116.527 1.00 60.01 33 THR E C 1
ATOM 3437 O O . THR E 1 30 ? 39.481 27.066 115.951 1.00 58.46 33 THR E O 1
ATOM 3441 N N . GLY E 1 31 ? 41.571 28.019 115.978 1.00 59.47 34 GLY E N 1
ATOM 3442 C CA . GLY E 1 31 ? 41.974 27.594 114.630 1.00 59.98 34 GLY E CA 1
ATOM 3443 C C . GLY E 1 31 ? 43.457 27.867 114.393 1.00 57.89 34 GLY E C 1
ATOM 3444 O O . GLY E 1 31 ? 44.120 28.348 115.311 1.00 56.95 34 GLY E O 1
ATOM 3445 N N . SER E 1 32 ? 43.941 27.585 113.191 1.00 56.53 35 SER E N 1
ATOM 3446 C CA . SER E 1 32 ? 45.362 27.780 112.802 1.00 58.36 35 SER E CA 1
ATOM 3447 C C . SER E 1 32 ? 45.706 29.283 112.796 1.00 58.32 35 SER E C 1
ATOM 3448 O O . SER E 1 32 ? 44.882 30.114 112.449 1.00 58.58 35 SER E O 1
ATOM 3451 N N . ALA E 1 33 ? 46.883 29.604 113.302 1.00 58.90 36 ALA E N 1
ATOM 3452 C CA . ALA E 1 33 ? 47.601 30.886 113.091 1.00 61.98 36 ALA E CA 1
ATOM 3453 C C . ALA E 1 33 ? 47.525 31.236 111.599 1.00 59.79 36 ALA E C 1
ATOM 3454 O O . ALA E 1 33 ? 47.877 30.376 110.758 1.00 61.73 36 ALA E O 1
ATOM 3456 N N . GLY E 1 34 ? 47.031 32.423 111.278 1.00 62.27 37 GLY E N 1
ATOM 3457 C CA . GLY E 1 34 ? 46.866 32.891 109.893 1.00 64.77 37 GLY E CA 1
ATOM 3458 C C . GLY E 1 34 ? 45.413 32.880 109.484 1.00 57.31 37 GLY E C 1
ATOM 3459 O O . GLY E 1 34 ? 45.125 33.456 108.461 1.00 64.45 37 GLY E O 1
ATOM 3460 N N . ASN E 1 35 ? 44.509 32.321 110.276 1.00 60.20 38 ASN E N 1
ATOM 3461 C CA . ASN E 1 35 ? 43.108 32.132 109.841 1.00 53.10 38 ASN E CA 1
ATOM 3462 C C . ASN E 1 35 ? 42.156 33.033 110.610 1.00 56.54 38 ASN E C 1
ATOM 3463 O O . ASN E 1 35 ? 40.945 32.861 110.450 1.00 57.95 38 ASN E O 1
ATOM 3468 N N . ALA E 1 36 ? 42.697 33.950 111.400 1.00 57.81 39 ALA E N 1
ATOM 3469 C CA . ALA E 1 36 ? 41.946 34.994 112.123 1.00 58.30 39 ALA E CA 1
ATOM 3470 C C . ALA E 1 36 ? 41.611 36.084 111.136 1.00 58.23 39 ALA E C 1
ATOM 3471 O O . ALA E 1 36 ? 42.472 36.437 110.327 1.00 57.24 39 ALA E O 1
ATOM 3473 N N . PRO E 1 37 ? 40.388 36.671 111.156 1.00 57.55 40 PRO E N 1
ATOM 3474 C CA . PRO E 1 37 ? 40.113 37.883 110.402 1.00 58.60 40 PRO E CA 1
ATOM 3475 C C . PRO E 1 37 ? 40.917 39.025 111.010 1.00 56.40 40 PRO E C 1
ATOM 3476 O O . PRO E 1 37 ? 41.176 38.988 112.213 1.00 55.56 40 PRO E O 1
ATOM 3480 N N . SER E 1 38 ? 41.244 40.010 110.183 1.00 55.47 41 SER E N 1
ATOM 3481 C CA . SER E 1 38 ? 41.734 41.321 110.637 1.00 59.88 41 SER E CA 1
ATOM 3482 C C . SER E 1 38 ? 40.647 41.973 111.496 1.00 58.77 41 SER E C 1
ATOM 3483 O O . SER E 1 38 ? 39.498 42.048 111.071 1.00 54.89 41 SER E O 1
ATOM 3486 N N . LYS E 1 39 ? 41.047 42.461 112.676 1.00 59.20 42 LYS E N 1
ATOM 3487 C CA . LYS E 1 39 ? 40.166 43.089 113.668 1.00 61.30 42 LYS E CA 1
ATOM 3488 C C . LYS E 1 39 ? 39.677 44.444 113.150 1.00 57.70 42 LYS E C 1
ATOM 3489 O O . LYS E 1 39 ? 38.552 44.778 113.460 1.00 58.49 42 LYS E O 1
ATOM 3495 N N . TRP E 1 40 ? 40.486 45.155 112.363 1.00 58.93 43 TRP E N 1
ATOM 3496 C CA . TRP E 1 40 ? 40.072 46.380 111.631 1.00 60.71 43 TRP E CA 1
ATOM 3497 C C . TRP E 1 40 ? 38.857 46.066 110.739 1.00 55.94 43 TRP E C 1
ATOM 3498 O O . TRP E 1 40 ? 37.887 46.819 110.827 1.00 57.04 43 TRP E O 1
ATOM 3509 N N . ASP E 1 41 ? 38.911 44.982 109.955 1.00 61.01 44 ASP E N 1
ATOM 3510 C CA . ASP E 1 41 ? 37.809 44.509 109.070 1.00 58.16 44 ASP E CA 1
ATOM 3511 C C . ASP E 1 41 ? 36.559 44.253 109.944 1.00 57.56 44 ASP E C 1
ATOM 3512 O O . ASP E 1 41 ? 35.470 44.698 109.551 1.00 55.69 44 ASP E O 1
ATOM 3517 N N . CYS E 1 42 ? 36.723 43.643 111.124 1.00 56.22 45 CYS E N 1
ATOM 3518 C CA . CYS E 1 42 ? 35.600 43.334 112.062 1.00 56.69 45 CYS E CA 1
ATOM 3519 C C . CYS E 1 42 ? 35.007 44.614 112.650 1.00 57.49 45 CYS E C 1
ATOM 3520 O O . CYS E 1 42 ? 33.776 44.687 112.739 1.00 56.44 45 CYS E O 1
ATOM 3523 N N . GLN E 1 43 ? 35.842 45.613 112.969 1.00 61.57 46 GLN E N 1
ATOM 3524 C CA . GLN E 1 43 ? 35.421 46.962 113.444 1.00 58.44 46 GLN E CA 1
ATOM 3525 C C . GLN E 1 43 ? 34.548 47.652 112.380 1.00 55.66 46 GLN E C 1
ATOM 3526 O O . GLN E 1 43 ? 33.443 48.149 112.726 1.00 57.74 46 GLN E O 1
ATOM 3532 N N . LEU E 1 44 ? 35.022 47.715 111.145 1.00 55.18 47 LEU E N 1
ATOM 3533 C CA . LEU E 1 44 ? 34.307 48.286 109.984 1.00 61.64 47 LEU E CA 1
ATOM 3534 C C . LEU E 1 44 ? 33.008 47.522 109.735 1.00 56.44 47 LEU E C 1
ATOM 3535 O O . LEU E 1 44 ? 32.028 48.185 109.388 1.00 58.90 47 LEU E O 1
ATOM 3540 N N . LEU E 1 45 ? 33.009 46.189 109.857 1.00 57.72 48 LEU E N 1
ATOM 3541 C CA . LEU E 1 45 ? 31.775 45.382 109.702 1.00 56.50 48 LEU E CA 1
ATOM 3542 C C . LEU E 1 45 ? 30.717 45.889 110.703 1.00 58.42 48 LEU E C 1
ATOM 3543 O O . LEU E 1 45 ? 29.582 46.103 110.273 1.00 56.33 48 LEU E O 1
ATOM 3548 N N . ARG E 1 46 ? 31.075 46.104 111.978 1.00 56.78 49 ARG E N 1
ATOM 3549 C CA . ARG E 1 46 ? 30.118 46.531 113.021 1.00 57.10 49 ARG E CA 1
ATOM 3550 C C . ARG E 1 46 ? 29.635 47.952 112.724 1.00 56.89 49 ARG E C 1
ATOM 3551 O O . ARG E 1 46 ? 28.404 48.144 112.580 1.00 58.57 49 ARG E O 1
ATOM 3559 N N . ASP E 1 47 ? 30.569 48.891 112.592 1.00 58.44 50 ASP E N 1
ATOM 3560 C CA . ASP E 1 47 ? 30.304 50.356 112.598 1.00 60.35 50 ASP E CA 1
ATOM 3561 C C . ASP E 1 47 ? 29.930 50.882 111.219 1.00 61.90 50 ASP E C 1
ATOM 3562 O O . ASP E 1 47 ? 29.074 51.760 111.153 1.00 63.96 50 ASP E O 1
ATOM 3567 N N . GLY E 1 48 ? 30.633 50.415 110.193 1.00 61.40 51 GLY E N 1
ATOM 3568 C CA . GLY E 1 48 ? 30.487 50.866 108.799 1.00 59.34 51 GLY E CA 1
ATOM 3569 C C . GLY E 1 48 ? 29.346 50.157 108.125 1.00 61.78 51 GLY E C 1
ATOM 3570 O O . GLY E 1 48 ? 28.587 50.846 107.397 1.00 62.61 51 GLY E O 1
ATOM 3571 N N . TYR E 1 49 ? 29.161 48.871 108.350 1.00 60.01 52 TYR E N 1
ATOM 3572 C CA . TYR E 1 49 ? 28.147 48.091 107.602 1.00 56.82 52 TYR E CA 1
ATOM 3573 C C . TYR E 1 49 ? 26.928 47.841 108.491 1.00 57.72 52 TYR E C 1
ATOM 3574 O O . TYR E 1 49 ? 25.881 48.380 108.102 1.00 59.16 52 TYR E O 1
ATOM 3583 N N . ILE E 1 50 ? 27.035 47.070 109.585 1.00 56.06 53 ILE E N 1
ATOM 3584 C CA . ILE E 1 50 ? 25.846 46.548 110.327 1.00 57.46 53 ILE E CA 1
ATOM 3585 C C . ILE E 1 50 ? 25.087 47.747 110.878 1.00 55.56 53 ILE E C 1
ATOM 3586 O O . ILE E 1 50 ? 23.857 47.777 110.725 1.00 57.13 53 ILE E O 1
ATOM 3591 N N . ALA E 1 51 ? 25.829 48.704 111.436 1.00 59.30 54 ALA E N 1
ATOM 3592 C CA . ALA E 1 51 ? 25.286 49.896 112.118 1.00 61.12 54 ALA E CA 1
ATOM 3593 C C . ALA E 1 51 ? 24.381 50.658 111.160 1.00 56.02 54 ALA E C 1
ATOM 3594 O O . ALA E 1 51 ? 23.493 51.262 111.626 1.00 62.83 54 ALA E O 1
ATOM 3596 N N . LYS E 1 52 ? 24.592 50.563 109.840 1.00 59.79 55 LYS E N 1
ATOM 3597 C CA . LYS E 1 52 ? 23.809 51.333 108.842 1.00 59.69 55 LYS E CA 1
ATOM 3598 C C . LYS E 1 52 ? 22.614 50.522 108.347 1.00 59.29 55 LYS E C 1
ATOM 3599 O O . LYS E 1 52 ? 21.866 51.045 107.585 1.00 63.13 55 LYS E O 1
ATOM 3605 N N . GLN E 1 53 ? 22.457 49.276 108.764 1.00 60.13 56 GLN E N 1
ATOM 3606 C CA . GLN E 1 53 ? 21.363 48.414 108.244 1.00 62.03 56 GLN E CA 1
ATOM 3607 C C . GLN E 1 53 ? 20.155 48.549 109.161 1.00 59.90 56 GLN E C 1
ATOM 3608 O O . GLN E 1 53 ? 20.117 47.882 110.197 1.00 61.70 56 GLN E O 1
ATOM 3614 N N . ASN E 1 54 ? 19.176 49.367 108.779 1.00 58.36 57 ASN E N 1
ATOM 3615 C CA . ASN E 1 54 ? 17.959 49.541 109.592 1.00 60.39 57 ASN E CA 1
ATOM 3616 C C . ASN E 1 54 ? 17.030 48.359 109.300 1.00 58.30 57 ASN E C 1
ATOM 3617 O O . ASN E 1 54 ? 16.037 48.557 108.686 1.00 60.79 57 ASN E O 1
ATOM 3622 N N . LYS E 1 55 ? 17.366 47.172 109.787 1.00 59.70 58 LYS E N 1
ATOM 3623 C CA . LYS E 1 55 ? 16.603 45.943 109.504 1.00 58.75 58 LYS E CA 1
ATOM 3624 C C . LYS E 1 55 ? 16.909 44.856 110.514 1.00 56.85 58 LYS E C 1
ATOM 3625 O O . LYS E 1 55 ? 17.791 45.015 111.376 1.00 59.26 58 LYS E O 1
ATOM 3631 N N . SER E 1 56 ? 16.133 43.799 110.360 1.00 59.34 59 SER E N 1
ATOM 3632 C CA . SER E 1 56 ? 16.277 42.478 110.995 1.00 57.53 59 SER E CA 1
ATOM 3633 C C . SER E 1 56 ? 16.389 41.438 109.871 1.00 59.71 59 SER E C 1
ATOM 3634 O O . SER E 1 56 ? 15.931 41.689 108.740 1.00 62.10 59 SER E O 1
ATOM 3637 N N . TRP E 1 57 ? 17.038 40.321 110.154 1.00 59.74 60 TRP E N 1
ATOM 3638 C CA . TRP E 1 57 ? 17.250 39.235 109.167 1.00 59.25 60 TRP E CA 1
ATOM 3639 C C . TRP E 1 57 ? 16.509 38.005 109.655 1.00 57.55 60 TRP E C 1
ATOM 3640 O O . TRP E 1 57 ? 16.654 37.667 110.848 1.00 58.05 60 TRP E O 1
ATOM 3651 N N . LEU E 1 58 ? 15.752 37.374 108.777 1.00 57.68 61 LEU E N 1
ATOM 3652 C CA . LEU E 1 58 ? 15.093 36.086 109.100 1.00 60.22 61 LEU E CA 1
ATOM 3653 C C . LEU E 1 58 ? 16.095 34.968 108.867 1.00 58.72 61 LEU E C 1
ATOM 3654 O O . LEU E 1 58 ? 16.614 34.889 107.744 1.00 58.48 61 LEU E O 1
ATOM 3659 N N . ILE E 1 59 ? 16.355 34.155 109.893 1.00 57.17 62 ILE E N 1
ATOM 3660 C CA . ILE E 1 59 ? 17.370 33.066 109.878 1.00 60.50 62 ILE E CA 1
ATOM 3661 C C . ILE E 1 59 ? 16.629 31.744 109.945 1.00 58.86 62 ILE E C 1
ATOM 3662 O O . ILE E 1 59 ? 15.962 31.486 110.962 1.00 60.41 62 ILE E O 1
ATOM 3667 N N . SER E 1 60 ? 16.748 30.938 108.905 1.00 62.43 63 SER E N 1
ATOM 3668 C CA . SER E 1 60 ? 16.089 29.608 108.819 1.00 64.76 63 SER E CA 1
ATOM 3669 C C . SER E 1 60 ? 17.118 28.561 108.416 1.00 66.92 63 SER E C 1
ATOM 3670 O O . SER E 1 60 ? 16.712 27.439 108.054 1.00 65.51 63 SER E O 1
ATOM 3673 N N . GLY E 1 61 ? 18.395 28.909 108.488 1.00 60.53 64 GLY E N 1
ATOM 3674 C CA . GLY E 1 61 ? 19.477 28.089 107.931 1.00 59.22 64 GLY E CA 1
ATOM 3675 C C . GLY E 1 61 ? 20.746 28.939 107.850 1.00 60.74 64 GLY E C 1
ATOM 3676 O O . GLY E 1 61 ? 20.732 30.128 108.187 1.00 58.64 64 GLY E O 1
ATOM 3677 N N . PRO E 1 62 ? 21.881 28.338 107.451 1.00 58.40 65 PRO E N 1
ATOM 3678 C CA . PRO E 1 62 ? 23.129 29.081 107.318 1.00 57.61 65 PRO E CA 1
ATOM 3679 C C . PRO E 1 62 ? 22.948 30.314 106.430 1.00 60.98 65 PRO E C 1
ATOM 3680 O O . PRO E 1 62 ? 22.536 30.189 105.291 1.00 59.37 65 PRO E O 1
ATOM 3684 N N . ARG E 1 63 ? 23.269 31.489 106.954 1.00 53.25 66 ARG E N 1
ATOM 3685 C CA . ARG E 1 63 ? 23.126 32.768 106.219 1.00 55.22 66 ARG E CA 1
ATOM 3686 C C . ARG E 1 63 ? 24.251 33.711 106.655 1.00 54.46 66 ARG E C 1
ATOM 3687 O O . ARG E 1 63 ? 24.382 33.963 107.858 1.00 55.39 66 ARG E O 1
ATOM 3695 N N . ILE E 1 64 ? 24.973 34.277 105.716 1.00 54.15 67 ILE E N 1
ATOM 3696 C CA . ILE E 1 64 ? 25.927 35.387 105.946 1.00 53.17 67 ILE E CA 1
ATOM 3697 C C . ILE E 1 64 ? 25.157 36.711 105.982 1.00 57.30 67 ILE E C 1
ATOM 3698 O O . ILE E 1 64 ? 24.409 36.976 105.067 1.00 55.75 67 ILE E O 1
ATOM 3703 N N . ILE E 1 65 ? 25.318 37.474 107.066 1.00 55.98 68 ILE E N 1
ATOM 3704 C CA . ILE E 1 65 ? 24.590 38.739 107.295 1.00 56.45 68 ILE E CA 1
ATOM 3705 C C . ILE E 1 65 ? 25.422 39.891 106.752 1.00 55.18 68 ILE E C 1
ATOM 3706 O O . ILE E 1 65 ? 24.841 40.781 106.128 1.00 56.04 68 ILE E O 1
ATOM 3711 N N . GLY E 1 66 ? 26.732 39.858 106.919 1.00 54.95 69 GLY E N 1
ATOM 3712 C CA . GLY E 1 66 ? 27.587 40.923 106.353 1.00 53.23 69 GLY E CA 1
ATOM 3713 C C . GLY E 1 66 ? 29.039 40.505 106.381 1.00 53.93 69 GLY E C 1
ATOM 3714 O O . GLY E 1 66 ? 29.403 39.657 107.232 1.00 56.71 69 GLY E O 1
ATOM 3715 N N . THR E 1 67 ? 29.799 41.048 105.425 1.00 56.74 70 THR E N 1
ATOM 3716 C CA . THR E 1 67 ? 31.234 40.798 105.159 1.00 59.42 70 THR E CA 1
ATOM 3717 C C . THR E 1 67 ? 31.945 42.135 104.912 1.00 53.54 70 THR E C 1
ATOM 3718 O O . THR E 1 67 ? 31.455 42.957 104.131 1.00 56.31 70 THR E O 1
ATOM 3722 N N . VAL E 1 68 ? 33.058 42.331 105.599 1.00 56.00 71 VAL E N 1
ATOM 3723 C CA . VAL E 1 68 ? 34.071 43.342 105.215 1.00 55.33 71 VAL E CA 1
ATOM 3724 C C . VAL E 1 68 ? 35.406 42.606 105.096 1.00 57.34 71 VAL E C 1
ATOM 3725 O O . VAL E 1 68 ? 35.981 42.266 106.141 1.00 57.60 71 VAL E O 1
ATOM 3729 N N . ARG E 1 69 ? 35.838 42.394 103.845 1.00 57.35 72 ARG E N 1
ATOM 3730 C CA . ARG E 1 69 ? 37.086 41.728 103.419 1.00 55.94 72 ARG E CA 1
ATOM 3731 C C . ARG E 1 69 ? 37.223 40.423 104.193 1.00 57.12 72 ARG E C 1
ATOM 3732 O O . ARG E 1 69 ? 36.364 39.540 103.953 1.00 56.99 72 ARG E O 1
ATOM 3740 N N . THR E 1 70 ? 38.158 40.353 105.168 1.00 54.89 73 THR E N 1
ATOM 3741 C CA . THR E 1 70 ? 38.525 39.132 105.920 1.00 57.97 73 THR E CA 1
ATOM 3742 C C . THR E 1 70 ? 37.499 38.812 107.016 1.00 57.43 73 THR E C 1
ATOM 3743 O O . THR E 1 70 ? 37.517 37.667 107.475 1.00 54.90 73 THR E O 1
ATOM 3747 N N . CYS E 1 71 ? 36.639 39.753 107.427 1.00 54.74 74 CYS E N 1
ATOM 3748 C CA . CYS E 1 71 ? 35.707 39.558 108.569 1.00 55.37 74 CYS E CA 1
ATOM 3749 C C . CYS E 1 71 ? 34.259 39.421 108.116 1.00 53.64 74 CYS E C 1
ATOM 3750 O O . CYS E 1 71 ? 33.817 40.137 107.241 1.00 58.19 74 CYS E O 1
ATOM 3753 N N . GLN E 1 72 ? 33.534 38.568 108.833 1.00 56.36 75 GLN E N 1
ATOM 3754 C CA . GLN E 1 72 ? 32.200 38.079 108.457 1.00 55.96 75 GLN E CA 1
ATOM 3755 C C . GLN E 1 72 ? 31.376 37.751 109.699 1.00 53.03 75 GLN E C 1
ATOM 3756 O O . GLN E 1 72 ? 31.840 37.024 110.610 1.00 54.93 75 GLN E O 1
ATOM 3762 N N . PHE E 1 73 ? 30.138 38.214 109.681 1.00 53.85 76 PHE E N 1
ATOM 3763 C CA . PHE E 1 73 ? 29.093 37.780 110.619 1.00 54.11 76 PHE E CA 1
ATOM 3764 C C . PHE E 1 73 ? 28.113 36.885 109.884 1.00 52.84 76 PHE E C 1
ATOM 3765 O O . PHE E 1 73 ? 27.530 37.296 108.867 1.00 56.04 76 PHE E O 1
ATOM 3773 N N . SER E 1 74 ? 27.852 35.727 110.475 1.00 55.91 77 SER E N 1
ATOM 3774 C CA . SER E 1 74 ? 26.891 34.741 109.934 1.00 56.82 77 SER E CA 1
ATOM 3775 C C . SER E 1 74 ? 26.078 34.068 111.057 1.00 56.66 77 SER E C 1
ATOM 3776 O O . SER E 1 74 ? 26.421 34.242 112.235 1.00 56.07 77 SER E O 1
ATOM 3779 N N . ALA E 1 75 ? 25.002 33.360 110.696 1.00 59.01 78 ALA E N 1
ATOM 3780 C CA . ALA E 1 75 ? 24.072 32.695 111.639 1.00 59.48 78 ALA E CA 1
ATOM 3781 C C . ALA E 1 75 ? 23.319 31.535 110.991 1.00 56.30 78 ALA E C 1
ATOM 3782 O O . ALA E 1 75 ? 23.132 31.500 109.756 1.00 56.87 78 ALA E O 1
ATOM 3784 N N . THR E 1 76 ? 22.843 30.634 111.839 1.00 55.62 79 THR E N 1
ATOM 3785 C CA . THR E 1 76 ? 21.950 29.521 111.485 1.00 58.96 79 THR E CA 1
ATOM 3786 C C . THR E 1 76 ? 20.962 29.306 112.631 1.00 57.99 79 THR E C 1
ATOM 3787 O O . THR E 1 76 ? 21.087 29.944 113.679 1.00 55.97 79 THR E O 1
ATOM 3791 N N . VAL E 1 77 ? 20.036 28.387 112.422 1.00 62.92 80 VAL E N 1
ATOM 3792 C CA . VAL E 1 77 ? 19.104 27.931 113.483 1.00 64.58 80 VAL E CA 1
ATOM 3793 C C . VAL E 1 77 ? 19.706 26.665 114.087 1.00 59.17 80 VAL E C 1
ATOM 3794 O O . VAL E 1 77 ? 20.159 25.800 113.317 1.00 58.43 80 VAL E O 1
ATOM 3798 N N . ASP E 1 78 ? 19.720 26.543 115.402 1.00 60.83 81 ASP E N 1
ATOM 3799 C CA . ASP E 1 78 ? 19.703 25.191 116.011 1.00 61.25 81 ASP E CA 1
ATOM 3800 C C . ASP E 1 78 ? 18.239 24.771 115.868 1.00 67.26 81 ASP E C 1
ATOM 3801 O O . ASP E 1 78 ? 17.297 25.659 116.044 1.00 78.98 81 ASP E O 1
ATOM 3806 N N . VAL E 1 79 ? 18.012 23.520 115.577 1.00 64.51 82 VAL E N 1
ATOM 3807 C CA . VAL E 1 79 ? 16.641 22.969 115.302 1.00 63.29 82 VAL E CA 1
ATOM 3808 C C . VAL E 1 79 ? 16.267 23.357 113.868 1.00 65.09 82 VAL E C 1
ATOM 3809 O O . VAL E 1 79 ? 15.782 24.515 113.611 1.00 65.49 82 VAL E O 1
ATOM 3813 N N . SER E 1 80 ? 16.534 22.447 112.940 1.00 65.37 83 SER E N 1
ATOM 3814 C CA . SER E 1 80 ? 16.198 22.687 111.515 1.00 71.93 83 SER E CA 1
ATOM 3815 C C . SER E 1 80 ? 14.678 22.813 111.433 1.00 66.70 83 SER E C 1
ATOM 3816 O O . SER E 1 80 ? 13.963 22.368 112.393 1.00 69.95 83 SER E O 1
ATOM 3819 N N . GLY E 1 81 ? 14.185 23.514 110.413 1.00 66.23 84 GLY E N 1
ATOM 3820 C CA . GLY E 1 81 ? 12.742 23.750 110.262 1.00 67.44 84 GLY E CA 1
ATOM 3821 C C . GLY E 1 81 ? 12.252 24.903 111.115 1.00 67.30 84 GLY E C 1
ATOM 3822 O O . GLY E 1 81 ? 11.130 25.308 110.892 1.00 67.78 84 GLY E O 1
ATOM 3823 N N . THR E 1 82 ? 13.021 25.419 112.077 1.00 67.10 85 THR E N 1
ATOM 3824 C CA . THR E 1 82 ? 12.687 26.694 112.779 1.00 69.38 85 THR E CA 1
ATOM 3825 C C . THR E 1 82 ? 13.244 27.892 111.998 1.00 66.54 85 THR E C 1
ATOM 3826 O O . THR E 1 82 ? 14.071 27.686 111.052 1.00 68.24 85 THR E O 1
ATOM 3830 N N . ALA E 1 83 ? 12.794 29.095 112.395 1.00 67.09 86 ALA E N 1
ATOM 3831 C CA . ALA E 1 83 ? 13.158 30.415 111.819 1.00 65.35 86 ALA E CA 1
ATOM 3832 C C . ALA E 1 83 ? 13.017 31.511 112.880 1.00 62.60 86 ALA E C 1
ATOM 3833 O O . ALA E 1 83 ? 12.038 31.505 113.653 1.00 67.09 86 ALA E O 1
ATOM 3835 N N . GLY E 1 84 ? 13.954 32.447 112.906 1.00 64.69 87 GLY E N 1
ATOM 3836 C CA . GLY E 1 84 ? 14.111 33.453 113.971 1.00 67.68 87 GLY E CA 1
ATOM 3837 C C . GLY E 1 84 ? 14.635 34.750 113.374 1.00 58.95 87 GLY E C 1
ATOM 3838 O O . GLY E 1 84 ? 15.375 34.710 112.359 1.00 61.09 87 GLY E O 1
ATOM 3839 N N . TRP E 1 85 ? 14.284 35.866 113.998 1.00 63.47 88 TRP E N 1
ATOM 3840 C CA . TRP E 1 85 ? 14.673 37.233 113.602 1.00 59.34 88 TRP E CA 1
ATOM 3841 C C . TRP E 1 85 ? 15.866 37.672 114.451 1.00 64.47 88 TRP E C 1
ATOM 3842 O O . TRP E 1 85 ? 15.800 37.585 115.713 1.00 62.90 88 TRP E O 1
ATOM 3853 N N . ILE E 1 86 ? 16.934 38.082 113.777 1.00 58.26 89 ILE E N 1
ATOM 3854 C CA . ILE E 1 86 ? 18.094 38.722 114.456 1.00 58.30 89 ILE E CA 1
ATOM 3855 C C . ILE E 1 86 ? 18.158 40.137 113.914 1.00 59.04 89 ILE E C 1
ATOM 3856 O O . ILE E 1 86 ? 18.110 40.289 112.692 1.00 57.84 89 ILE E O 1
ATOM 3861 N N . GLY E 1 87 ? 18.246 41.134 114.792 1.00 59.80 90 GLY E N 1
ATOM 3862 C CA . GLY E 1 87 ? 18.204 42.555 114.418 1.00 58.32 90 GLY E CA 1
ATOM 3863 C C . GLY E 1 87 ? 19.562 43.187 114.443 1.00 56.78 90 GLY E C 1
ATOM 3864 O O . GLY E 1 87 ? 20.415 42.681 115.142 1.00 56.23 90 GLY E O 1
ATOM 3865 N N . ARG E 1 88 ? 19.699 44.298 113.712 1.00 57.54 91 ARG E N 1
ATOM 3866 C CA . ARG E 1 88 ? 20.882 45.175 113.720 1.00 56.77 91 ARG E CA 1
ATOM 3867 C C . ARG E 1 88 ? 21.433 45.335 115.150 1.00 58.45 91 ARG E C 1
ATOM 3868 O O . ARG E 1 88 ? 22.644 45.190 115.284 1.00 59.67 91 ARG E O 1
ATOM 3876 N N . ASP E 1 89 ? 20.614 45.636 116.137 1.00 58.02 92 ASP E N 1
ATOM 3877 C CA . ASP E 1 89 ? 21.089 45.994 117.502 1.00 59.13 92 ASP E CA 1
ATOM 3878 C C . ASP E 1 89 ? 21.556 44.743 118.240 1.00 56.38 92 ASP E C 1
ATOM 3879 O O . ASP E 1 89 ? 22.477 44.872 119.054 1.00 60.58 92 ASP E O 1
ATOM 3884 N N . ASP E 1 90 ? 20.980 43.591 117.933 1.00 57.23 93 ASP E N 1
ATOM 3885 C CA . ASP E 1 90 ? 21.496 42.290 118.445 1.00 58.76 93 ASP E CA 1
ATOM 3886 C C . ASP E 1 90 ? 22.946 42.120 117.985 1.00 57.61 93 ASP E C 1
ATOM 3887 O O . ASP E 1 90 ? 23.841 41.854 118.828 1.00 56.73 93 ASP E O 1
ATOM 3892 N N . ILE E 1 91 ? 23.168 42.291 116.681 1.00 58.51 94 ILE E N 1
ATOM 3893 C CA . ILE E 1 91 ? 24.477 42.026 116.037 1.00 57.03 94 ILE E CA 1
ATOM 3894 C C . ILE E 1 91 ? 25.486 43.056 116.520 1.00 55.28 94 ILE E C 1
ATOM 3895 O O . ILE E 1 91 ? 26.610 42.644 116.858 1.00 56.52 94 ILE E O 1
ATOM 3900 N N . MET E 1 92 ? 25.093 44.324 116.612 1.00 55.98 95 MET E N 1
ATOM 3901 C CA . MET E 1 92 ? 25.921 45.408 117.214 1.00 59.35 95 MET E CA 1
ATOM 3902 C C . MET E 1 92 ? 26.446 44.946 118.573 1.00 60.04 95 MET E C 1
ATOM 3903 O O . MET E 1 92 ? 27.668 45.037 118.807 1.00 57.60 95 MET E O 1
ATOM 3908 N N . ASP E 1 93 ? 25.552 44.495 119.450 1.00 58.91 96 ASP E N 1
ATOM 3909 C CA . ASP E 1 93 ? 25.934 44.048 120.819 1.00 60.53 96 ASP E CA 1
ATOM 3910 C C . ASP E 1 93 ? 26.816 42.780 120.781 1.00 57.83 96 ASP E C 1
ATOM 3911 O O . ASP E 1 93 ? 27.856 42.762 121.474 1.00 58.85 96 ASP E O 1
ATOM 3916 N N . LEU E 1 94 ? 26.439 41.770 119.983 1.00 60.31 97 LEU E N 1
ATOM 3917 C CA . LEU E 1 94 ? 27.181 40.492 119.892 1.00 58.52 97 LEU E CA 1
ATOM 3918 C C . LEU E 1 94 ? 28.599 40.752 119.388 1.00 56.64 97 LEU E C 1
ATOM 3919 O O . LEU E 1 94 ? 29.528 40.153 119.934 1.00 59.37 97 LEU E O 1
ATOM 3924 N N . MET E 1 95 ? 28.757 41.650 118.425 1.00 59.17 98 MET E N 1
ATOM 3925 C CA . MET E 1 95 ? 30.068 42.033 117.858 1.00 62.47 98 MET E CA 1
ATOM 3926 C C . MET E 1 95 ? 30.904 42.801 118.890 1.00 56.63 98 MET E C 1
ATOM 3927 O O . MET E 1 95 ? 32.076 42.477 119.012 1.00 57.48 98 MET E O 1
ATOM 3932 N N . LYS E 1 96 ? 30.312 43.761 119.599 1.00 60.21 99 LYS E N 1
ATOM 3933 C CA . LYS E 1 96 ? 30.976 44.588 120.660 1.00 59.69 99 LYS E CA 1
ATOM 3934 C C . LYS E 1 96 ? 31.526 43.648 121.733 1.00 55.08 99 LYS E C 1
ATOM 3935 O O . LYS E 1 96 ? 32.698 43.734 122.056 1.00 58.80 99 LYS E O 1
ATOM 3941 N N . ASP E 1 97 ? 30.664 42.777 122.244 1.00 55.77 100 ASP E N 1
ATOM 3942 C CA . ASP E 1 97 ? 30.999 41.787 123.297 1.00 59.29 100 ASP E CA 1
ATOM 3943 C C . ASP E 1 97 ? 32.066 40.816 122.798 1.00 58.47 100 ASP E C 1
ATOM 3944 O O . ASP E 1 97 ? 32.959 40.501 123.600 1.00 60.21 100 ASP E O 1
ATOM 3949 N N . SER E 1 98 ? 31.991 40.343 121.552 1.00 60.07 101 SER E N 1
ATOM 3950 C CA . SER E 1 98 ? 32.946 39.357 120.973 1.00 60.98 101 SER E CA 1
ATOM 3951 C C . SER E 1 98 ? 34.351 39.976 120.870 1.00 56.75 101 SER E C 1
ATOM 3952 O O . SER E 1 98 ? 35.320 39.298 121.244 1.00 55.35 101 SER E O 1
ATOM 3955 N N . LEU E 1 99 ? 34.429 41.220 120.375 1.00 58.70 102 LEU E N 1
ATOM 3956 C CA . LEU E 1 99 ? 35.706 41.927 120.169 1.00 62.04 102 LEU E CA 1
ATOM 3957 C C . LEU E 1 99 ? 36.316 42.297 121.528 1.00 59.67 102 LEU E C 1
ATOM 3958 O O . LEU E 1 99 ? 37.549 42.245 121.618 1.00 57.19 102 LEU E O 1
ATOM 3963 N N . ASN E 1 100 ? 35.496 42.572 122.545 1.00 59.64 103 ASN E N 1
ATOM 3964 C CA . ASN E 1 100 ? 35.940 42.802 123.945 1.00 63.44 103 ASN E CA 1
ATOM 3965 C C . ASN E 1 100 ? 36.486 41.503 124.549 1.00 63.38 103 ASN E C 1
ATOM 3966 O O . ASN E 1 100 ? 37.482 41.590 125.224 1.00 62.10 103 ASN E O 1
ATOM 3971 N N . LEU E 1 101 ? 35.829 40.354 124.333 1.00 64.35 104 LEU E N 1
ATOM 3972 C CA . LEU E 1 101 ? 36.268 39.053 124.888 1.00 59.59 104 LEU E CA 1
ATOM 3973 C C . LEU E 1 101 ? 37.539 38.538 124.204 1.00 59.25 104 LEU E C 1
ATOM 3974 O O . LEU E 1 101 ? 38.270 37.846 124.824 1.00 60.48 104 LEU E O 1
ATOM 3979 N N . TRP E 1 102 ? 37.815 38.949 122.983 1.00 64.51 105 TRP E N 1
ATOM 3980 C CA . TRP E 1 102 ? 38.941 38.479 122.152 1.00 64.14 105 TRP E CA 1
ATOM 3981 C C . TRP E 1 102 ? 40.211 39.309 122.406 1.00 61.25 105 TRP E C 1
ATOM 3982 O O . TRP E 1 102 ? 41.227 38.683 122.861 1.00 62.05 105 TRP E O 1
ATOM 3993 N N . ALA E 1 113 ? 48.188 27.687 116.728 1.00 62.79 116 ALA E N 1
ATOM 3994 C CA . ALA E 1 113 ? 46.791 27.990 117.124 1.00 61.10 116 ALA E CA 1
ATOM 3995 C C . ALA E 1 113 ? 46.670 29.426 117.647 1.0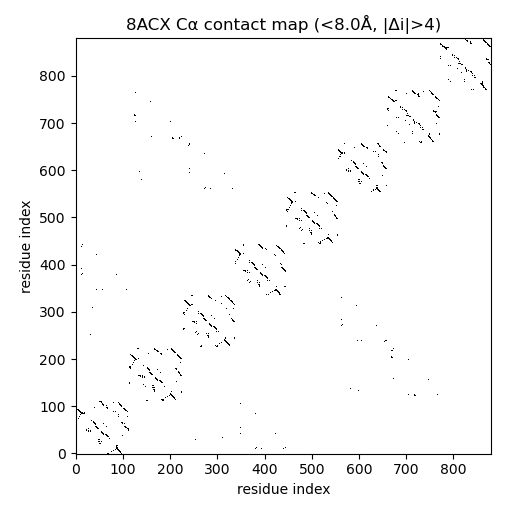0 61.21 116 ALA E C 1
ATOM 3996 O O . ALA E 1 113 ? 47.631 29.962 118.125 1.00 60.64 116 ALA E O 1
ATOM 3998 N N . MET E 1 114 ? 45.496 30.012 117.474 1.00 62.62 117 MET E N 1
ATOM 3999 C CA . MET E 1 114 ? 45.064 31.334 117.971 1.00 59.88 117 MET E CA 1
ATOM 4000 C C . MET E 1 114 ? 43.529 31.336 118.009 1.00 57.93 117 MET E C 1
ATOM 4001 O O . MET E 1 114 ? 42.899 30.397 117.458 1.00 57.35 117 MET E O 1
ATOM 4006 N N . GLN E 1 115 ? 42.922 32.360 118.604 1.00 58.46 118 GLN E N 1
ATOM 4007 C CA . GLN E 1 115 ? 41.478 32.614 118.442 1.00 61.77 118 GLN E CA 1
ATOM 4008 C C . GLN E 1 115 ? 41.238 33.138 117.013 1.00 55.50 118 GLN E C 1
ATOM 4009 O O . GLN E 1 115 ? 41.924 34.083 116.567 1.00 59.98 118 GLN E O 1
ATOM 4015 N N . VAL E 1 116 ? 40.340 32.503 116.271 1.00 56.03 119 VAL E N 1
ATOM 4016 C CA . VAL E 1 116 ? 40.039 32.901 114.863 1.00 57.61 119 VAL E CA 1
ATOM 4017 C C . VAL E 1 116 ? 38.624 33.446 114.780 1.00 54.17 119 VAL E C 1
ATOM 4018 O O . VAL E 1 116 ? 38.213 33.902 113.681 1.00 55.26 119 VAL E O 1
ATOM 4022 N N . GLY E 1 117 ? 37.904 33.444 115.897 1.00 56.98 120 GLY E N 1
ATOM 4023 C CA . GLY E 1 117 ? 36.484 33.855 115.896 1.00 56.58 120 GLY E CA 1
ATOM 4024 C C . GLY E 1 117 ? 35.801 33.712 117.222 1.00 55.46 120 GLY E C 1
ATOM 4025 O O . GLY E 1 117 ? 36.472 33.410 118.254 1.00 55.94 120 GLY E O 1
ATOM 4026 N N . GLU E 1 118 ? 34.528 34.130 117.245 1.00 55.64 121 GLU E N 1
ATOM 4027 C CA . GLU E 1 118 ? 33.604 33.968 118.393 1.00 59.59 121 GLU E CA 1
ATOM 4028 C C . GLU E 1 118 ? 32.286 33.441 117.831 1.00 54.39 121 GLU E C 1
ATOM 4029 O O . GLU E 1 118 ? 31.838 33.933 116.792 1.00 55.34 121 GLU E O 1
ATOM 4035 N N . SER E 1 119 ? 31.709 32.476 118.524 1.00 56.98 122 SER E N 1
ATOM 4036 C CA . SER E 1 119 ? 30.357 31.953 118.278 1.00 57.23 122 SER E CA 1
ATOM 4037 C C . SER E 1 119 ? 29.531 32.032 119.556 1.00 56.43 122 SER E C 1
ATOM 4038 O O . SER E 1 119 ? 30.090 32.240 120.678 1.00 58.00 122 SER E O 1
ATOM 4041 N N . GLY E 1 120 ? 28.231 31.854 119.370 1.00 56.17 123 GLY E N 1
ATOM 4042 C CA . GLY E 1 120 ? 27.244 31.972 120.444 1.00 56.46 123 GLY E CA 1
ATOM 4043 C C . GLY E 1 120 ? 25.900 31.418 120.041 1.00 58.84 123 GLY E C 1
ATOM 4044 O O . GLY E 1 120 ? 25.594 31.275 118.827 1.00 58.87 123 GLY E O 1
ATOM 4045 N N . ASP E 1 121 ? 25.129 31.109 121.068 1.00 58.00 124 ASP E N 1
ATOM 4046 C CA . ASP E 1 121 ? 23.745 30.635 120.965 1.00 62.81 124 ASP E CA 1
ATOM 4047 C C . ASP E 1 121 ? 22.864 31.645 121.706 1.00 56.25 124 ASP E C 1
ATOM 4048 O O . ASP E 1 121 ? 23.158 31.989 122.867 1.00 60.54 124 ASP E O 1
ATOM 4053 N N . VAL E 1 122 ? 21.811 32.080 121.044 1.00 56.59 125 VAL E N 1
ATOM 4054 C CA . VAL E 1 122 ? 20.942 33.189 121.532 1.00 60.25 125 VAL E CA 1
ATOM 4055 C C . VAL E 1 122 ? 19.499 32.864 121.144 1.00 59.10 125 VAL E C 1
ATOM 4056 O O . VAL E 1 122 ? 19.279 32.134 120.135 1.00 62.45 125 VAL E O 1
ATOM 4060 N N . ASN E 1 123 ? 18.562 33.328 121.977 1.00 62.35 126 ASN E N 1
ATOM 4061 C CA . ASN E 1 123 ? 17.104 33.155 121.817 1.00 62.49 126 ASN E CA 1
ATOM 4062 C C . ASN E 1 123 ? 16.545 34.423 121.197 1.00 62.15 126 ASN E C 1
ATOM 4063 O O . ASN E 1 123 ? 16.786 35.538 121.738 1.00 62.60 126 ASN E O 1
ATOM 4068 N N . CYS E 1 124 ? 15.834 34.268 120.089 1.00 60.82 127 CYS E N 1
ATOM 4069 C CA . CYS E 1 124 ? 15.320 35.376 119.256 1.00 59.44 127 CYS E CA 1
ATOM 4070 C C . CYS E 1 124 ? 13.844 35.143 118.957 1.00 62.30 127 CYS E C 1
ATOM 4071 O O . CYS E 1 124 ? 13.414 33.996 118.978 1.00 62.30 127 CYS E O 1
ATOM 4074 N N . VAL E 1 125 ? 13.140 36.234 118.641 1.00 65.95 128 VAL E N 1
ATOM 4075 C CA . VAL E 1 125 ? 11.707 36.233 118.244 1.00 67.62 128 VAL E CA 1
ATOM 4076 C C . VAL E 1 125 ? 11.552 35.295 117.047 1.00 62.54 128 VAL E C 1
ATOM 4077 O O . VAL E 1 125 ? 12.363 35.382 116.108 1.00 67.11 128 VAL E O 1
ATOM 4081 N N . ALA E 1 126 ? 10.536 34.425 117.097 1.00 67.10 129 ALA E N 1
ATOM 4082 C CA . ALA E 1 126 ? 10.098 33.541 115.992 1.00 65.46 129 ALA E CA 1
ATOM 4083 C C . ALA E 1 126 ? 9.601 34.402 114.829 1.00 70.66 129 ALA E C 1
ATOM 4084 O O . ALA E 1 126 ? 9.989 34.088 113.659 1.00 68.46 129 ALA E O 1
ATOM 4086 N N . LYS E 1 134 ? 10.220 31.955 121.365 1.00 70.47 137 LYS E N 1
ATOM 4087 C CA . LYS E 1 134 ? 11.701 32.123 121.214 1.00 73.16 137 LYS E CA 1
ATOM 4088 C C . LYS E 1 134 ? 12.267 30.992 120.353 1.00 69.04 137 LYS E C 1
ATOM 4089 O O . LYS E 1 134 ? 11.839 29.844 120.475 1.00 69.02 137 LYS E O 1
ATOM 4095 N N . VAL E 1 135 ? 13.251 31.336 119.527 1.00 70.51 138 VAL E N 1
ATOM 4096 C CA . VAL E 1 135 ? 13.951 30.411 118.586 1.00 61.10 138 VAL E CA 1
ATOM 4097 C C . VAL E 1 135 ? 15.457 30.541 118.822 1.00 66.97 138 VAL E C 1
ATOM 4098 O O . VAL E 1 135 ? 15.950 31.702 118.976 1.00 67.98 138 VAL E O 1
ATOM 4102 N N . ARG E 1 136 ? 16.162 29.391 118.851 1.00 64.74 139 ARG E N 1
ATOM 4103 C CA . ARG E 1 136 ? 17.621 29.342 119.079 1.00 65.83 139 ARG E CA 1
ATOM 4104 C C . ARG E 1 136 ? 18.356 29.645 117.765 1.00 63.83 139 ARG E C 1
ATOM 4105 O O . ARG E 1 136 ? 18.133 28.943 116.765 1.00 65.47 139 ARG E O 1
ATOM 4113 N N . ILE E 1 137 ? 19.141 30.720 117.801 1.00 58.27 140 ILE E N 1
ATOM 4114 C CA . ILE E 1 137 ? 20.023 31.168 116.691 1.00 63.35 140 ILE E CA 1
ATOM 4115 C C . ILE E 1 137 ? 21.463 31.008 117.158 1.00 58.20 140 ILE E C 1
ATOM 4116 O O . ILE E 1 137 ? 21.827 31.508 118.230 1.00 57.92 140 ILE E O 1
ATOM 4121 N N . ALA E 1 138 ? 22.231 30.258 116.366 1.00 61.62 141 ALA E N 1
ATOM 4122 C CA . ALA E 1 138 ? 23.687 30.066 116.493 1.00 59.21 141 ALA E CA 1
ATOM 4123 C C . ALA E 1 138 ? 24.358 31.063 115.562 1.00 57.32 141 ALA E C 1
ATOM 4124 O O . ALA E 1 138 ? 24.217 30.889 114.341 1.00 58.21 141 ALA E O 1
ATOM 4126 N N . TRP E 1 139 ? 25.051 32.052 116.115 1.00 55.03 142 TRP E N 1
ATOM 4127 C CA . TRP E 1 139 ? 25.804 33.076 115.340 1.00 54.92 142 TRP E CA 1
ATOM 4128 C C . TRP E 1 139 ? 27.307 32.786 115.378 1.00 56.06 142 TRP E C 1
ATOM 4129 O O . TRP E 1 139 ? 27.753 32.004 116.251 1.00 56.07 142 TRP E O 1
ATOM 4140 N N . THR E 1 140 ? 28.030 33.348 114.394 1.00 55.72 143 THR E N 1
ATOM 4141 C CA . THR E 1 140 ? 29.499 33.289 114.217 1.00 54.45 143 THR E CA 1
ATOM 4142 C C . THR E 1 140 ? 30.025 34.648 113.731 1.00 56.16 143 THR E C 1
ATOM 4143 O O . THR E 1 140 ? 29.534 35.209 112.709 1.00 54.84 143 THR E O 1
ATOM 4147 N N . LEU E 1 141 ? 31.016 35.159 114.432 1.00 51.90 144 LEU E N 1
ATOM 4148 C CA . LEU E 1 141 ? 31.928 36.209 113.965 1.00 53.99 144 LEU E CA 1
ATOM 4149 C C . LEU E 1 141 ? 33.274 35.563 113.607 1.00 54.41 144 LEU E C 1
ATOM 4150 O O . LEU E 1 141 ? 33.849 34.926 114.457 1.00 54.87 144 LEU E O 1
ATOM 4155 N N . GLY E 1 142 ? 33.737 35.673 112.375 1.00 56.09 145 GLY E N 1
ATOM 4156 C CA . GLY E 1 142 ? 34.891 34.873 111.903 1.00 57.39 145 GLY E CA 1
ATOM 4157 C C . GLY E 1 142 ? 35.427 35.307 110.546 1.00 54.82 145 GLY E C 1
ATOM 4158 O O . GLY E 1 142 ? 34.924 36.297 109.997 1.00 53.81 145 GLY E O 1
ATOM 4159 N N . HIS E 1 143 ? 36.432 34.586 110.025 1.00 55.56 146 HIS E N 1
ATOM 4160 C CA . HIS E 1 143 ? 37.005 34.776 108.662 1.00 56.05 146 HIS E CA 1
ATOM 4161 C C . HIS E 1 143 ? 35.921 34.546 107.605 1.00 53.09 146 HIS E C 1
ATOM 4162 O O . HIS E 1 143 ? 35.225 33.534 107.673 1.00 55.25 146 HIS E O 1
ATOM 4169 N N . SER E 1 144 ? 35.868 35.441 106.622 1.00 56.50 147 SER E N 1
ATOM 4170 C CA . SER E 1 144 ? 35.094 35.381 105.355 1.00 56.55 147 SER E CA 1
ATOM 4171 C C . SER E 1 144 ? 35.392 34.166 104.449 1.00 55.99 147 SER E C 1
ATOM 4172 O O . SER E 1 144 ? 36.547 33.659 104.275 1.00 55.47 147 SER E O 1
ATOM 4175 N N . SER F 1 24 ? 29.056 51.624 45.679 1.00 62.56 27 SER F N 1
ATOM 4176 C CA . SER F 1 24 ? 30.263 51.444 46.545 1.00 69.19 27 SER F CA 1
ATOM 4177 C C . SER F 1 24 ? 31.486 51.099 45.708 1.00 64.81 27 SER F C 1
ATOM 4178 O O . SER F 1 24 ? 31.381 50.303 44.772 1.00 66.78 27 SER F O 1
ATOM 4181 N N . THR F 1 25 ? 32.627 51.644 46.112 1.00 66.17 28 THR F N 1
ATOM 4182 C CA . THR F 1 25 ? 33.976 51.182 45.699 1.00 67.60 28 THR F CA 1
ATOM 4183 C C . THR F 1 25 ? 34.348 49.967 46.551 1.00 62.43 28 THR F C 1
ATOM 4184 O O . THR F 1 25 ? 33.697 49.717 47.608 1.00 66.96 28 THR F O 1
ATOM 4188 N N . PHE F 1 26 ? 35.295 49.183 46.058 1.00 62.87 29 PHE F N 1
ATOM 4189 C CA . PHE F 1 26 ? 35.789 47.950 46.726 1.00 61.71 29 PHE F CA 1
ATOM 4190 C C . PHE F 1 26 ? 37.306 47.963 46.651 1.00 64.39 29 PHE F C 1
ATOM 4191 O O . PHE F 1 26 ? 37.844 47.902 45.535 1.00 62.84 29 PHE F O 1
ATOM 4199 N N . VAL F 1 27 ? 37.960 48.089 47.800 1.00 62.39 30 VAL F N 1
ATOM 4200 C CA . VAL F 1 27 ? 39.446 48.148 47.907 1.00 60.65 30 VAL F CA 1
ATOM 4201 C C . VAL F 1 27 ? 39.889 46.966 48.755 1.00 59.56 30 VAL F C 1
ATOM 4202 O O . VAL F 1 27 ? 39.525 46.884 49.928 1.00 58.64 30 VAL F O 1
ATOM 4206 N N . PRO F 1 28 ? 40.700 46.027 48.222 1.00 55.28 31 PRO F N 1
ATOM 4207 C CA . PRO F 1 28 ? 41.244 44.952 49.040 1.00 58.47 31 PRO F CA 1
ATOM 4208 C C . PRO F 1 28 ? 42.291 45.559 49.987 1.00 56.52 31 PRO F C 1
ATOM 4209 O O . PRO F 1 28 ? 43.153 46.291 49.573 1.00 59.86 31 PRO F O 1
ATOM 4213 N N . VAL F 1 29 ? 42.119 45.289 51.272 1.00 56.29 32 VAL F N 1
ATOM 4214 C CA . VAL F 1 29 ? 43.005 45.766 52.361 1.00 58.46 32 VAL F CA 1
ATOM 4215 C C . VAL F 1 29 ? 44.074 44.699 52.601 1.00 55.72 32 VAL F C 1
ATOM 4216 O O . VAL F 1 29 ? 43.740 43.549 52.803 1.00 61.13 32 VAL F O 1
ATOM 4220 N N . THR F 1 30 ? 45.331 45.112 52.538 1.00 56.72 33 THR F N 1
ATOM 4221 C CA . THR F 1 30 ? 46.509 44.225 52.661 1.00 59.15 33 THR F CA 1
ATOM 4222 C C . THR F 1 30 ? 47.054 44.361 54.088 1.00 59.88 33 THR F C 1
ATOM 4223 O O . THR F 1 30 ? 46.873 45.432 54.749 1.00 57.00 33 THR F O 1
ATOM 4227 N N . GLY F 1 31 ? 47.683 43.309 54.582 1.00 57.74 34 GLY F N 1
ATOM 4228 C CA . GLY F 1 31 ? 48.312 43.282 55.907 1.00 57.89 34 GLY F CA 1
ATOM 4229 C C . GLY F 1 31 ? 49.156 42.058 56.116 1.00 55.47 34 GLY F C 1
ATOM 4230 O O . GLY F 1 31 ? 49.273 41.272 55.172 1.00 55.73 34 GLY F O 1
ATOM 4231 N N . SER F 1 32 ? 49.672 41.896 57.335 1.00 58.24 35 SER F N 1
ATOM 4232 C CA . SER F 1 32 ? 50.539 40.752 57.716 1.00 57.90 35 SER F CA 1
ATOM 4233 C C . SER F 1 32 ? 49.737 39.450 57.669 1.00 60.23 35 SER F C 1
ATOM 4234 O O . SER F 1 32 ? 48.558 39.428 58.027 1.00 59.30 35 SER F O 1
ATOM 4237 N N . ALA F 1 33 ? 50.351 38.395 57.140 1.00 62.87 36 ALA F N 1
ATOM 4238 C CA . ALA F 1 33 ? 49.966 36.983 57.371 1.00 65.91 36 ALA F CA 1
ATOM 4239 C C . ALA F 1 33 ? 49.708 36.792 58.879 1.00 64.04 36 ALA F C 1
ATOM 4240 O O . ALA F 1 33 ? 50.560 37.140 59.700 1.00 60.80 36 ALA F O 1
ATOM 4242 N N . GLY F 1 34 ? 48.536 36.286 59.221 1.00 65.52 37 GLY F N 1
ATOM 4243 C CA . GLY F 1 34 ? 48.102 36.048 60.605 1.00 61.15 37 GLY F CA 1
ATOM 4244 C C . GLY F 1 34 ? 47.026 37.038 60.973 1.00 60.63 37 GLY F C 1
ATOM 4245 O O . GLY F 1 34 ? 46.394 36.808 61.977 1.00 61.62 37 GLY F O 1
ATOM 4246 N N . ASN F 1 35 ? 46.771 38.074 60.187 1.00 58.40 38 ASN F N 1
ATOM 4247 C CA . ASN F 1 35 ? 45.896 39.189 60.633 1.00 58.99 38 ASN F CA 1
ATOM 4248 C C . ASN F 1 35 ? 44.616 39.227 59.823 1.00 53.39 38 ASN F C 1
ATOM 4249 O O . ASN F 1 35 ? 43.870 40.215 59.995 1.00 59.72 38 ASN F O 1
ATOM 4254 N N . ALA F 1 36 ? 44.374 38.207 59.004 1.00 58.00 39 ALA F N 1
ATOM 4255 C CA . ALA F 1 36 ? 43.087 38.011 58.298 1.00 58.01 39 ALA F CA 1
ATOM 4256 C C . ALA F 1 36 ? 42.065 37.480 59.293 1.00 56.49 39 ALA F C 1
ATOM 4257 O O . ALA F 1 36 ? 42.424 36.618 60.080 1.00 58.55 39 ALA F O 1
ATOM 4259 N N . PRO F 1 37 ? 40.790 37.921 59.268 1.00 57.51 40 PRO F N 1
ATOM 4260 C CA . PRO F 1 37 ? 39.738 37.270 60.055 1.00 58.71 40 PRO F CA 1
ATOM 4261 C C . PRO F 1 37 ? 39.500 35.884 59.447 1.00 61.67 40 PRO F C 1
ATOM 4262 O O . PRO F 1 37 ? 39.729 35.711 58.248 1.00 61.04 40 PRO F O 1
ATOM 4266 N N . SER F 1 38 ? 39.048 34.946 60.271 1.00 58.19 41 SER F N 1
ATOM 4267 C CA . SER F 1 38 ? 38.468 33.674 59.805 1.00 62.51 41 SER F CA 1
ATOM 4268 C C . SER F 1 38 ? 37.238 33.983 58.943 1.00 60.98 41 SER F C 1
ATOM 4269 O O . SER F 1 38 ? 36.362 34.732 59.377 1.00 57.91 41 SER F O 1
ATOM 4272 N N . LYS F 1 39 ? 37.175 33.354 57.773 1.00 59.25 42 LYS F N 1
ATOM 4273 C CA . LYS F 1 39 ? 36.092 33.561 56.794 1.00 61.74 42 LYS F CA 1
ATOM 4274 C C . LYS F 1 39 ? 34.807 32.905 57.300 1.00 62.89 42 LYS F C 1
ATOM 4275 O O . LYS F 1 39 ? 33.750 33.456 56.994 1.00 68.55 42 LYS F O 1
ATOM 4281 N N . TRP F 1 40 ? 34.886 31.829 58.081 1.00 62.83 43 TRP F N 1
ATOM 4282 C CA . TRP F 1 40 ? 33.723 31.245 58.823 1.00 65.40 43 TRP F CA 1
ATOM 4283 C C . TRP F 1 40 ? 33.083 32.321 59.717 1.00 61.09 43 TRP F C 1
ATOM 4284 O O . TRP F 1 40 ? 31.842 32.480 59.638 1.00 61.91 43 TRP F O 1
ATOM 4295 N N . ASP F 1 41 ? 33.880 33.051 60.493 1.00 62.70 44 ASP F N 1
ATOM 4296 C CA . ASP F 1 41 ? 33.432 34.158 61.384 1.00 59.96 44 ASP F CA 1
ATOM 4297 C C . ASP F 1 41 ? 32.732 35.222 60.521 1.00 58.91 44 ASP F C 1
ATOM 4298 O O . ASP F 1 41 ? 31.645 35.683 60.928 1.00 60.31 44 ASP F O 1
ATOM 4303 N N . CYS F 1 42 ? 33.269 35.547 59.340 1.00 62.23 45 CYS F N 1
ATOM 4304 C CA . CYS F 1 42 ? 32.700 36.566 58.413 1.00 59.70 45 CYS F CA 1
ATOM 4305 C C . CYS F 1 42 ? 31.374 36.092 57.832 1.00 60.29 45 CYS F C 1
ATOM 4306 O O . CYS F 1 42 ? 30.451 36.923 57.752 1.00 60.09 45 CYS F O 1
ATOM 4309 N N . GLN F 1 43 ? 31.256 34.800 57.517 1.00 66.70 46 GLN F N 1
ATOM 4310 C CA . GLN F 1 43 ? 30.004 34.144 57.050 1.00 61.59 46 GLN F CA 1
ATOM 4311 C C . GLN F 1 43 ? 28.897 34.278 58.099 1.00 62.26 46 GLN F C 1
ATOM 4312 O O . GLN F 1 43 ? 27.770 34.737 57.739 1.00 65.55 46 GLN F O 1
ATOM 4318 N N . LEU F 1 44 ? 29.185 33.879 59.340 1.00 59.25 47 LEU F N 1
ATOM 4319 C CA . LEU F 1 44 ? 28.270 33.991 60.503 1.00 63.05 47 LEU F CA 1
ATOM 4320 C C . LEU F 1 44 ? 27.900 35.446 60.739 1.00 61.68 47 LEU F C 1
ATOM 4321 O O . LEU F 1 44 ? 26.719 35.673 61.066 1.00 68.32 47 LEU F O 1
ATOM 4326 N N . LEU F 1 45 ? 28.852 36.382 60.631 1.00 62.41 48 LEU F N 1
ATOM 4327 C CA . LEU F 1 45 ? 28.551 37.829 60.791 1.00 64.15 48 LEU F CA 1
ATOM 4328 C C . LEU F 1 45 ? 27.460 38.237 59.794 1.00 62.12 48 LEU F C 1
ATOM 4329 O O . LEU F 1 45 ? 26.510 38.890 60.220 1.00 61.47 48 LEU F O 1
ATOM 4334 N N . ARG F 1 46 ? 27.568 37.858 58.524 1.00 61.11 49 ARG F N 1
ATOM 4335 C CA . ARG F 1 46 ? 26.589 38.262 57.479 1.00 62.14 49 ARG F CA 1
ATOM 4336 C C . ARG F 1 46 ? 25.243 37.586 57.750 1.00 62.67 49 ARG F C 1
ATOM 4337 O O . ARG F 1 46 ? 24.222 38.311 57.904 1.00 66.23 49 ARG F O 1
ATOM 4345 N N . ASP F 1 47 ? 25.237 36.256 57.850 1.00 64.62 50 ASP F N 1
ATOM 4346 C CA . ASP F 1 47 ? 24.010 35.417 57.781 1.00 62.76 50 ASP F CA 1
ATOM 4347 C C . ASP F 1 47 ? 23.372 35.243 59.147 1.00 64.36 50 ASP F C 1
ATOM 4348 O O . ASP F 1 47 ? 22.119 35.237 59.192 1.00 68.42 50 ASP F O 1
ATOM 4353 N N . GLY F 1 48 ? 24.188 35.034 60.183 1.00 67.95 51 GLY F N 1
ATOM 4354 C CA . GLY F 1 48 ? 23.723 34.814 61.569 1.00 68.04 51 GLY F CA 1
ATOM 4355 C C . GLY F 1 48 ? 23.401 36.122 62.249 1.00 70.81 51 GLY F C 1
ATOM 4356 O O . GLY F 1 48 ? 22.375 36.174 62.935 1.00 72.22 51 GLY F O 1
ATOM 4357 N N . TYR F 1 49 ? 24.218 37.162 62.060 1.00 68.86 52 TYR F N 1
ATOM 4358 C CA . TYR F 1 49 ? 24.076 38.402 62.858 1.00 62.09 52 TYR F CA 1
ATOM 4359 C C . TYR F 1 49 ? 23.408 39.489 62.026 1.00 64.42 52 TYR F C 1
ATOM 4360 O O . TYR F 1 49 ? 22.302 39.870 62.439 1.00 65.02 52 TYR F O 1
ATOM 4369 N N . ILE F 1 50 ? 24.030 39.979 60.942 1.00 65.40 53 ILE F N 1
ATOM 4370 C CA . ILE F 1 50 ? 23.555 41.202 60.221 1.00 57.32 53 ILE F CA 1
ATOM 4371 C C . ILE F 1 50 ? 22.174 40.894 59.664 1.00 65.64 53 ILE F C 1
ATOM 4372 O O . ILE F 1 50 ? 21.293 41.755 59.819 1.00 68.14 53 ILE F O 1
ATOM 4377 N N . ALA F 1 51 ? 22.007 39.695 59.099 1.00 67.59 54 ALA F N 1
ATOM 4378 C CA . ALA F 1 51 ? 20.763 39.243 58.443 1.00 68.40 54 ALA F CA 1
ATOM 4379 C C . ALA F 1 51 ? 19.589 39.362 59.417 1.00 69.43 54 ALA F C 1
ATOM 4380 O O . ALA F 1 51 ? 18.541 39.612 58.955 1.00 71.79 54 ALA F O 1
ATOM 4382 N N . LYS F 1 52 ? 19.809 39.287 60.730 1.00 71.66 55 LYS F N 1
ATOM 4383 C CA . LYS F 1 52 ? 18.713 39.319 61.737 1.00 68.94 55 LYS F CA 1
ATOM 4384 C C . LYS F 1 52 ? 18.497 40.731 62.258 1.00 67.93 55 LYS F C 1
ATOM 4385 O O . LYS F 1 52 ? 17.605 40.903 63.091 1.00 70.38 55 LYS F O 1
ATOM 4391 N N . GLN F 1 53 ? 19.271 41.716 61.819 1.00 69.00 56 GLN F N 1
ATOM 4392 C CA . GLN F 1 53 ? 19.116 43.095 62.343 1.00 69.99 56 GLN F CA 1
ATOM 4393 C C . GLN F 1 53 ? 18.149 43.845 61.434 1.00 65.11 56 GLN F C 1
ATOM 4394 O O . GLN F 1 53 ? 18.615 44.369 60.425 1.00 72.22 56 GLN F O 1
ATOM 4400 N N . ASN F 1 54 ? 16.867 43.949 61.791 1.00 72.61 57 ASN F N 1
ATOM 4401 C CA . ASN F 1 54 ? 15.919 44.712 60.943 1.00 70.54 57 ASN F CA 1
ATOM 4402 C C . ASN F 1 54 ? 16.073 46.194 61.295 1.00 74.48 57 ASN F C 1
ATOM 4403 O O . ASN F 1 54 ? 15.205 46.741 61.933 1.00 70.59 57 ASN F O 1
ATOM 4408 N N . LYS F 1 55 ? 17.176 46.813 60.860 1.00 76.06 58 LYS F N 1
ATOM 4409 C CA . LYS F 1 55 ? 17.473 48.222 61.208 1.00 64.87 58 LYS F CA 1
ATOM 4410 C C . LYS F 1 55 ? 18.441 48.832 60.218 1.00 67.97 58 LYS F C 1
ATOM 4411 O O . LYS F 1 55 ? 18.947 48.119 59.323 1.00 69.59 58 LYS F O 1
ATOM 4417 N N . SER F 1 56 ? 18.651 50.116 60.424 1.00 68.94 59 SER F N 1
ATOM 4418 C CA . SER F 1 56 ? 19.671 50.972 59.797 1.00 70.76 59 SER F CA 1
ATOM 4419 C C . SER F 1 56 ? 20.491 51.607 60.924 1.00 72.05 59 SER F C 1
ATOM 4420 O O . SER F 1 56 ? 19.996 51.709 62.079 1.00 69.70 59 SER F O 1
ATOM 4423 N N . TRP F 1 57 ? 21.744 51.952 60.630 1.00 68.67 60 TRP F N 1
ATOM 4424 C CA . TRP F 1 57 ? 22.661 52.533 61.637 1.00 62.91 60 TRP F CA 1
ATOM 4425 C C . TRP F 1 57 ? 23.005 53.939 61.184 1.00 60.82 60 TRP F C 1
ATOM 4426 O O . TRP F 1 57 ? 23.354 54.108 59.994 1.00 66.37 60 TRP F O 1
ATOM 4437 N N . LEU F 1 58 ? 22.914 54.899 62.088 1.00 62.11 61 LEU F N 1
ATOM 4438 C CA . LEU F 1 58 ? 23.373 56.277 61.813 1.00 66.12 61 LEU F CA 1
ATOM 4439 C C . LEU F 1 58 ? 24.878 56.344 62.049 1.00 66.25 61 LEU F C 1
ATOM 4440 O O . LEU F 1 58 ? 25.311 55.989 63.155 1.00 63.48 61 LEU F O 1
ATOM 4445 N N . ILE F 1 59 ? 25.627 56.774 61.036 1.00 70.98 62 ILE F N 1
ATOM 4446 C CA . ILE F 1 59 ? 27.122 56.828 61.038 1.00 68.54 62 ILE F CA 1
ATOM 4447 C C . ILE F 1 59 ? 27.532 58.287 61.033 1.00 63.89 62 ILE F C 1
ATOM 4448 O O . ILE F 1 59 ? 27.260 58.968 60.046 1.00 64.96 62 ILE F O 1
ATOM 4453 N N . SER F 1 60 ? 28.168 58.738 62.099 1.00 69.18 63 SER F N 1
ATOM 4454 C CA . SER F 1 60 ? 28.665 60.126 62.243 1.00 70.88 63 SER F CA 1
ATOM 4455 C C . SER F 1 60 ? 30.129 60.093 62.662 1.00 65.87 63 SER F C 1
ATOM 4456 O O . SER F 1 60 ? 30.635 61.143 63.074 1.00 69.65 63 SER F O 1
ATOM 4459 N N . GLY F 1 61 ? 30.771 58.937 62.539 1.00 64.96 64 GLY F N 1
ATOM 4460 C CA . GLY F 1 61 ? 32.082 58.696 63.133 1.00 64.22 64 GLY F CA 1
ATOM 4461 C C . GLY F 1 61 ? 32.375 57.204 63.149 1.00 62.74 64 GLY F C 1
ATOM 4462 O O . GLY F 1 61 ? 31.531 56.402 62.782 1.00 61.24 64 GLY F O 1
ATOM 4463 N N . PRO F 1 62 ? 33.603 56.812 63.547 1.00 61.23 65 PRO F N 1
ATOM 4464 C CA . PRO F 1 62 ? 33.951 55.399 63.644 1.00 60.49 65 PRO F CA 1
ATOM 4465 C C . PRO F 1 62 ? 32.933 54.645 64.511 1.00 62.51 65 PRO F C 1
ATOM 4466 O O . PRO F 1 62 ? 32.739 54.989 65.656 1.00 59.47 65 PRO F O 1
ATOM 4470 N N . ARG F 1 63 ? 32.316 53.610 63.948 1.00 61.38 66 ARG F N 1
ATOM 4471 C CA . ARG F 1 63 ? 31.293 52.799 64.645 1.00 59.96 66 ARG F CA 1
ATOM 4472 C C . ARG F 1 63 ? 31.409 51.356 64.167 1.00 59.34 66 ARG F C 1
ATOM 4473 O O . ARG F 1 63 ? 31.340 51.118 62.951 1.00 61.93 66 ARG F O 1
ATOM 4481 N N . ILE F 1 64 ? 31.510 50.420 65.098 1.00 58.75 67 ILE F N 1
ATOM 4482 C CA . ILE F 1 64 ? 31.430 48.969 64.799 1.00 57.87 67 ILE F CA 1
ATOM 4483 C C . ILE F 1 64 ? 29.956 48.571 64.758 1.00 59.94 67 ILE F C 1
ATOM 4484 O O . ILE F 1 64 ? 29.229 48.884 65.689 1.00 57.62 67 ILE F O 1
ATOM 4489 N N . ILE F 1 65 ? 29.537 47.963 63.652 1.00 61.35 68 ILE F N 1
ATOM 4490 C CA . ILE F 1 65 ? 28.119 47.598 63.416 1.00 62.91 68 ILE F CA 1
ATOM 4491 C C . ILE F 1 65 ? 27.902 46.164 63.905 1.00 58.67 68 ILE F C 1
ATOM 4492 O O . ILE F 1 65 ? 26.865 45.907 64.477 1.00 59.90 68 ILE F O 1
ATOM 4497 N N . GLY F 1 66 ? 28.854 45.267 63.717 1.00 58.64 69 GLY F N 1
ATOM 4498 C CA . GLY F 1 66 ? 28.738 43.905 64.272 1.00 57.35 69 GLY F CA 1
ATOM 4499 C C . GLY F 1 66 ? 30.050 43.167 64.239 1.00 58.99 69 GLY F C 1
ATOM 4500 O O . GLY F 1 66 ? 30.889 43.525 63.393 1.00 58.36 69 GLY F O 1
ATOM 4501 N N . THR F 1 67 ? 30.197 42.233 65.175 1.00 56.81 70 THR F N 1
ATOM 4502 C CA . THR F 1 67 ? 31.392 41.392 65.428 1.00 60.95 70 THR F CA 1
ATOM 4503 C C . THR F 1 67 ? 30.954 39.938 65.661 1.00 59.00 70 THR F C 1
ATOM 4504 O O . THR F 1 67 ? 30.020 39.682 66.473 1.00 59.11 70 THR F O 1
ATOM 4508 N N . VAL F 1 68 ? 31.606 39.021 64.957 1.00 60.18 71 VAL F N 1
ATOM 4509 C CA . VAL F 1 68 ? 31.618 37.588 65.313 1.00 58.99 71 VAL F CA 1
ATOM 4510 C C . VAL F 1 68 ? 33.083 37.164 65.411 1.00 60.54 71 VAL F C 1
ATOM 4511 O O . VAL F 1 68 ? 33.726 37.021 64.350 1.00 59.66 71 VAL F O 1
ATOM 4515 N N . ARG F 1 69 ? 33.549 36.994 66.653 1.00 60.54 72 ARG F N 1
ATOM 4516 C CA . ARG F 1 69 ? 34.915 36.572 67.053 1.00 58.50 72 ARG F CA 1
ATOM 4517 C C . ARG F 1 69 ? 35.924 37.422 66.294 1.00 57.33 72 ARG F C 1
ATOM 4518 O O . ARG F 1 69 ? 35.931 38.617 66.564 1.00 58.52 72 ARG F O 1
ATOM 4526 N N . THR F 1 70 ? 36.626 36.839 65.317 1.00 55.43 73 THR F N 1
ATOM 4527 C CA . THR F 1 70 ? 37.742 37.465 64.565 1.00 61.04 73 THR F CA 1
ATOM 4528 C C . THR F 1 70 ? 37.226 38.415 63.475 1.00 60.62 73 THR F C 1
ATOM 4529 O O . THR F 1 70 ? 38.044 39.219 63.019 1.00 58.41 73 THR F O 1
ATOM 4533 N N . CYS F 1 71 ? 35.957 38.357 63.062 1.00 57.17 74 CYS F N 1
ATOM 4534 C CA . CYS F 1 71 ? 35.409 39.166 61.945 1.00 57.40 74 CYS F CA 1
ATOM 4535 C C . CYS F 1 71 ? 34.481 40.287 62.422 1.00 57.52 74 CYS F C 1
ATOM 4536 O O . CYS F 1 71 ? 33.680 40.089 63.307 1.00 59.89 74 CYS F O 1
ATOM 4539 N N . GLN F 1 72 ? 34.543 41.410 61.714 1.00 57.92 75 GLN F N 1
ATOM 4540 C CA . GLN F 1 72 ? 33.959 42.692 62.100 1.00 57.47 75 GLN F CA 1
ATOM 4541 C C . GLN F 1 72 ? 33.596 43.528 60.877 1.00 55.52 75 GLN F C 1
ATOM 4542 O O . GLN F 1 72 ? 34.395 43.674 59.939 1.00 58.39 75 GLN F O 1
ATOM 4548 N N . PHE F 1 73 ? 32.389 44.065 60.916 1.00 55.74 76 PHE F N 1
ATOM 4549 C CA . PHE F 1 73 ? 31.962 45.136 59.996 1.00 56.29 76 PHE F CA 1
ATOM 4550 C C . PHE F 1 73 ? 31.878 46.440 60.759 1.00 57.59 76 PHE F C 1
ATOM 4551 O O . PHE F 1 73 ? 31.196 46.537 61.796 1.00 57.27 76 PHE F O 1
ATOM 4559 N N . SER F 1 74 ? 32.494 47.465 60.200 1.00 55.68 77 SER F N 1
ATOM 4560 C CA . SER F 1 74 ? 32.526 48.824 60.791 1.00 60.67 77 SER F CA 1
ATOM 4561 C C . SER F 1 74 ? 32.463 49.908 59.706 1.00 5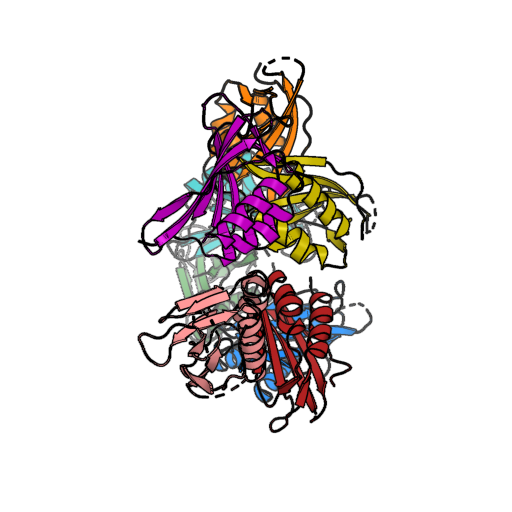9.53 77 SER F C 1
ATOM 4562 O O . SER F 1 74 ? 32.577 49.571 58.497 1.00 57.68 77 SER F O 1
ATOM 4565 N N . ALA F 1 75 ? 32.210 51.164 60.113 1.00 59.21 78 ALA F N 1
ATOM 4566 C CA . ALA F 1 75 ? 32.040 52.309 59.189 1.00 65.57 78 ALA F CA 1
ATOM 4567 C C . ALA F 1 75 ? 32.321 53.651 59.877 1.00 65.01 78 ALA F C 1
ATOM 4568 O O . ALA F 1 75 ? 32.232 53.774 61.143 1.00 61.87 78 ALA F O 1
ATOM 4570 N N . THR F 1 76 ? 32.639 54.642 59.047 1.00 60.61 79 THR F N 1
ATOM 4571 C CA . THR F 1 76 ? 32.823 56.048 59.456 1.00 61.83 79 THR F CA 1
ATOM 4572 C C . THR F 1 76 ? 32.309 56.940 58.319 1.00 58.43 79 THR F C 1
ATOM 4573 O O . THR F 1 76 ? 31.945 56.441 57.257 1.00 61.42 79 THR F O 1
ATOM 4577 N N . VAL F 1 77 ? 32.399 58.254 58.532 1.00 64.28 80 VAL F N 1
ATOM 4578 C CA . VAL F 1 77 ? 32.018 59.239 57.478 1.00 67.28 80 VAL F CA 1
ATOM 4579 C C . VAL F 1 77 ? 33.309 59.834 56.904 1.00 61.69 80 VAL F C 1
ATOM 4580 O O . VAL F 1 77 ? 34.186 60.208 57.699 1.00 62.38 80 VAL F O 1
ATOM 4584 N N . ASP F 1 78 ? 33.414 59.921 55.578 1.00 68.47 81 ASP F N 1
ATOM 4585 C CA . ASP F 1 78 ? 34.614 60.502 54.922 1.00 61.39 81 ASP F CA 1
ATOM 4586 C C . ASP F 1 78 ? 34.748 61.972 55.321 1.00 68.81 81 ASP F C 1
ATOM 4587 O O . ASP F 1 78 ? 35.881 62.419 55.564 1.00 78.30 81 ASP F O 1
ATOM 4592 N N . VAL F 1 79 ? 33.624 62.684 55.394 1.00 72.86 82 VAL F N 1
ATOM 4593 C CA . VAL F 1 79 ? 33.666 64.124 55.768 1.00 69.09 82 VAL F CA 1
ATOM 4594 C C . VAL F 1 79 ? 33.202 64.232 57.218 1.00 65.98 82 VAL F C 1
ATOM 4595 O O . VAL F 1 79 ? 32.123 63.721 57.532 1.00 70.23 82 VAL F O 1
ATOM 4599 N N . SER F 1 80 ? 34.012 64.854 58.070 1.00 65.46 83 SER F N 1
ATOM 4600 C CA . SER F 1 80 ? 33.667 64.951 59.508 1.00 65.39 83 SER F CA 1
ATOM 4601 C C . SER F 1 80 ? 32.396 65.784 59.661 1.00 69.35 83 SER F C 1
ATOM 4602 O O . SER F 1 80 ? 32.041 66.490 58.702 1.00 69.91 83 SER F O 1
ATOM 4605 N N . GLY F 1 81 ? 31.753 65.731 60.829 1.00 67.19 84 GLY F N 1
ATOM 4606 C CA . GLY F 1 81 ? 30.584 66.609 60.999 1.00 69.18 84 GLY F CA 1
ATOM 4607 C C . GLY F 1 81 ? 29.416 66.176 60.133 1.00 71.20 84 GLY F C 1
ATOM 4608 O O . GLY F 1 81 ? 28.332 66.682 60.386 1.00 76.83 84 GLY F O 1
ATOM 4609 N N . THR F 1 82 ? 29.588 65.282 59.147 1.00 68.13 85 THR F N 1
ATOM 4610 C CA . THR F 1 82 ? 28.440 64.681 58.411 1.00 68.62 85 THR F CA 1
ATOM 4611 C C . THR F 1 82 ? 27.963 63.424 59.143 1.00 67.32 85 THR F C 1
ATOM 4612 O O . THR F 1 82 ? 28.676 62.934 60.074 1.00 70.60 85 THR F O 1
ATOM 4616 N N . ALA F 1 83 ? 26.786 62.936 58.740 1.00 70.50 86 ALA F N 1
ATOM 4617 C CA . ALA F 1 83 ? 26.066 61.762 59.310 1.00 67.08 86 ALA F CA 1
ATOM 4618 C C . ALA F 1 83 ? 25.176 61.131 58.236 1.00 70.67 86 ALA F C 1
ATOM 4619 O O . ALA F 1 83 ? 24.538 61.868 57.470 1.00 77.12 86 ALA F O 1
ATOM 4621 N N . GLY F 1 84 ? 25.147 59.802 58.168 1.00 69.39 87 GLY F N 1
ATOM 4622 C CA . GLY F 1 84 ? 24.482 59.058 57.092 1.00 67.40 87 GLY F CA 1
ATOM 4623 C C . GLY F 1 84 ? 23.984 57.719 57.596 1.00 71.82 87 GLY F C 1
ATOM 4624 O O . GLY F 1 84 ? 24.553 57.177 58.590 1.00 68.24 87 GLY F O 1
ATOM 4625 N N . TRP F 1 85 ? 22.957 57.187 56.936 1.00 66.31 88 TRP F N 1
ATOM 4626 C CA . TRP F 1 85 ? 22.266 55.936 57.313 1.00 66.22 88 TRP F CA 1
ATOM 4627 C C . TRP F 1 85 ? 22.778 54.794 56.438 1.00 66.57 88 TRP F C 1
ATOM 4628 O O . TRP F 1 85 ? 22.731 54.926 55.203 1.00 68.18 88 TRP F O 1
ATOM 4639 N N . ILE F 1 86 ? 23.277 53.726 57.055 1.00 62.98 89 ILE F N 1
ATOM 4640 C CA . ILE F 1 86 ? 23.603 52.469 56.323 1.00 61.41 89 ILE F CA 1
ATOM 4641 C C . ILE F 1 86 ? 22.647 51.396 56.842 1.00 61.83 89 ILE F C 1
ATOM 4642 O O . ILE F 1 86 ? 22.504 51.299 58.071 1.00 67.88 89 ILE F O 1
ATOM 4647 N N . GLY F 1 87 ? 21.985 50.661 55.950 1.00 71.44 90 GLY F N 1
ATOM 4648 C CA . GLY F 1 87 ? 20.944 49.680 56.306 1.00 65.03 90 GLY F CA 1
ATOM 4649 C C . GLY F 1 87 ? 21.463 48.254 56.251 1.00 66.01 90 GLY F C 1
ATOM 4650 O O . GLY F 1 87 ? 22.480 48.013 55.572 1.00 64.28 90 GLY F O 1
ATOM 4651 N N . ARG F 1 88 ? 20.793 47.357 56.968 1.00 63.14 91 ARG F N 1
ATOM 4652 C CA . ARG F 1 88 ? 21.030 45.905 56.953 1.00 63.53 91 ARG F CA 1
ATOM 4653 C C . ARG F 1 88 ? 21.333 45.410 55.535 1.00 68.31 91 ARG F C 1
ATOM 4654 O O . ARG F 1 88 ? 22.291 44.651 55.401 1.00 68.37 91 ARG F O 1
ATOM 4662 N N . ASP F 1 89 ? 20.536 45.794 54.541 1.00 71.39 92 ASP F N 1
ATOM 4663 C CA . ASP F 1 89 ? 20.613 45.216 53.175 1.00 74.31 92 ASP F CA 1
ATOM 4664 C C . ASP F 1 89 ? 21.835 45.769 52.455 1.00 69.33 92 ASP F C 1
ATOM 4665 O O . ASP F 1 89 ? 22.390 45.031 51.634 1.00 64.08 92 ASP F O 1
ATOM 4670 N N . ASP F 1 90 ? 22.250 46.995 52.770 1.00 73.10 93 ASP F N 1
ATOM 4671 C CA . ASP F 1 90 ? 23.530 47.547 52.258 1.00 68.36 93 ASP F CA 1
ATOM 4672 C C . ASP F 1 90 ? 24.669 46.626 52.716 1.00 67.17 93 ASP F C 1
ATOM 4673 O O . ASP F 1 90 ? 25.474 46.174 51.854 1.00 65.89 93 ASP F O 1
ATOM 4678 N N . ILE F 1 91 ? 24.715 46.333 54.014 1.00 65.22 94 ILE F N 1
ATOM 4679 C CA . ILE F 1 91 ? 25.834 45.579 54.643 1.00 59.49 94 ILE F CA 1
ATOM 4680 C C . ILE F 1 91 ? 25.800 44.141 54.134 1.00 63.71 94 ILE F C 1
ATOM 4681 O O . ILE F 1 91 ? 26.888 43.647 53.773 1.00 66.14 94 ILE F O 1
ATOM 4686 N N . MET F 1 92 ? 24.618 43.522 54.059 1.00 64.47 95 MET F N 1
ATOM 4687 C CA . MET F 1 92 ? 24.425 42.183 53.431 1.00 67.41 95 MET F CA 1
ATOM 4688 C C . MET F 1 92 ? 25.113 42.157 52.062 1.00 63.46 95 MET F C 1
ATOM 4689 O O . MET F 1 92 ? 25.904 41.227 51.794 1.00 67.90 95 MET F O 1
ATOM 4694 N N . ASP F 1 93 ? 24.795 43.115 51.197 1.00 65.27 96 ASP F N 1
ATOM 4695 C CA . ASP F 1 93 ? 25.359 43.152 49.819 1.00 71.00 96 ASP F CA 1
ATOM 4696 C C . ASP F 1 93 ? 26.873 43.435 49.843 1.00 66.44 96 ASP F C 1
ATOM 4697 O O . ASP F 1 93 ? 27.627 42.689 49.125 1.00 66.35 96 ASP F O 1
ATOM 4702 N N . LEU F 1 94 ? 27.333 44.415 50.638 1.00 64.39 97 LEU F N 1
ATOM 4703 C CA . LEU F 1 94 ? 28.770 44.783 50.709 1.00 62.76 97 LEU F CA 1
ATOM 4704 C C . LEU F 1 94 ? 29.576 43.572 51.180 1.00 61.68 97 LEU F C 1
ATOM 4705 O O . LEU F 1 94 ? 30.647 43.344 50.625 1.00 60.19 97 LEU F O 1
ATOM 4710 N N . MET F 1 95 ? 29.003 42.775 52.081 1.00 61.90 98 MET F N 1
ATOM 4711 C CA . MET F 1 95 ? 29.707 41.586 52.630 1.00 64.74 98 MET F CA 1
ATOM 4712 C C . MET F 1 95 ? 29.637 40.406 51.652 1.00 64.38 98 MET F C 1
ATOM 4713 O O . MET F 1 95 ? 30.618 39.657 51.593 1.00 62.74 98 MET F O 1
ATOM 4718 N N . LYS F 1 96 ? 28.515 40.234 50.941 1.00 67.51 99 LYS F N 1
ATOM 4719 C CA . LYS F 1 96 ? 28.424 39.141 49.937 1.00 65.71 99 LYS F CA 1
ATOM 4720 C C . LYS F 1 96 ? 29.462 39.393 48.849 1.00 63.72 99 LYS F C 1
ATOM 4721 O O . LYS F 1 96 ? 30.191 38.454 48.498 1.00 61.22 99 LYS F O 1
ATOM 4727 N N . ASP F 1 97 ? 29.582 40.642 48.408 1.00 63.81 100 ASP F N 1
ATOM 4728 C CA . ASP F 1 97 ? 30.681 40.959 47.469 1.00 69.28 100 ASP F CA 1
ATOM 4729 C C . ASP F 1 97 ? 31.900 41.051 48.377 1.00 65.98 100 ASP F C 1
ATOM 4730 O O . ASP F 1 97 ? 31.696 40.958 49.593 1.00 70.30 100 ASP F O 1
ATOM 4735 N N . SER F 1 98 ? 33.098 41.216 47.836 1.00 63.60 101 SER F N 1
ATOM 4736 C CA . SER F 1 98 ? 34.250 41.379 48.764 1.00 64.69 101 SER F CA 1
ATOM 4737 C C . SER F 1 98 ? 34.564 40.000 49.330 1.00 65.74 101 SER F C 1
ATOM 4738 O O . SER F 1 98 ? 35.715 39.568 49.213 1.00 60.85 101 SER F O 1
ATOM 4741 N N . LEU F 1 99 ? 33.568 39.340 49.916 1.00 65.52 102 LEU F N 1
ATOM 4742 C CA . LEU F 1 99 ? 33.825 37.935 50.326 1.00 62.58 102 LEU F CA 1
ATOM 4743 C C . LEU F 1 99 ? 34.082 37.147 49.042 1.00 64.66 102 LEU F C 1
ATOM 4744 O O . LEU F 1 99 ? 35.008 36.322 49.029 1.00 65.18 102 LEU F O 1
ATOM 4749 N N . ASN F 1 100 ? 33.300 37.415 47.999 1.00 62.25 103 ASN F N 1
ATOM 4750 C CA . ASN F 1 100 ? 33.550 36.781 46.685 1.00 69.41 103 ASN F CA 1
ATOM 4751 C C . ASN F 1 100 ? 34.853 37.340 46.110 1.00 68.83 103 ASN F C 1
ATOM 4752 O O . ASN F 1 100 ? 35.609 36.559 45.516 1.00 67.25 103 ASN F O 1
ATOM 4757 N N . LEU F 1 101 ? 35.102 38.641 46.286 1.00 72.77 104 LEU F N 1
ATOM 4758 C CA . LEU F 1 101 ? 36.301 39.259 45.659 1.00 65.77 104 LEU F CA 1
ATOM 4759 C C . LEU F 1 101 ? 37.549 38.757 46.379 1.00 62.35 104 LEU F C 1
ATOM 4760 O O . LEU F 1 101 ? 38.601 38.642 45.736 1.00 66.92 104 LEU F O 1
ATOM 4765 N N . TRP F 1 102 ? 37.421 38.483 47.669 1.00 63.40 105 TRP F N 1
ATOM 4766 C CA . TRP F 1 102 ? 38.556 37.949 48.461 1.00 60.89 105 TRP F CA 1
ATOM 4767 C C . TRP F 1 102 ? 39.078 36.672 47.796 1.00 65.72 105 TRP F C 1
ATOM 4768 O O . TRP F 1 102 ? 39.131 35.643 48.491 1.00 70.79 105 TRP F O 1
ATOM 4779 N N . ALA F 1 113 ? 52.527 38.656 53.625 1.00 58.53 116 ALA F N 1
ATOM 4780 C CA . ALA F 1 113 ? 51.395 39.564 53.318 1.00 60.68 116 ALA F CA 1
ATOM 4781 C C . ALA F 1 113 ? 50.259 38.755 52.694 1.00 56.22 116 ALA F C 1
ATOM 4782 O O . ALA F 1 113 ? 50.503 37.782 51.996 1.00 57.91 116 ALA F O 1
ATOM 4784 N N . MET F 1 114 ? 49.038 39.183 52.942 1.00 60.02 117 MET F N 1
ATOM 4785 C CA . MET F 1 114 ? 47.776 38.574 52.445 1.00 62.54 117 MET F CA 1
ATOM 4786 C C . MET F 1 114 ? 46.711 39.681 52.458 1.00 61.27 117 MET F C 1
ATOM 4787 O O . MET F 1 114 ? 46.940 40.749 53.019 1.00 57.91 117 MET F O 1
ATOM 4792 N N . GLN F 1 115 ? 45.554 39.418 51.864 1.00 56.99 118 GLN F N 1
ATOM 4793 C CA . GLN F 1 115 ? 44.356 40.253 52.058 1.00 59.33 118 GLN F CA 1
ATOM 4794 C C . GLN F 1 115 ? 43.818 39.985 53.472 1.00 60.76 118 GLN F C 1
ATOM 4795 O O . GLN F 1 115 ? 43.655 38.820 53.878 1.00 57.73 118 GLN F O 1
ATOM 4801 N N . VAL F 1 116 ? 43.638 41.042 54.258 1.00 59.20 119 VAL F N 1
ATOM 4802 C CA . VAL F 1 116 ? 43.147 40.929 55.661 1.00 59.57 119 VAL F CA 1
ATOM 4803 C C . VAL F 1 116 ? 41.776 41.586 55.754 1.00 55.36 119 VAL F C 1
ATOM 4804 O O . VAL F 1 116 ? 41.177 41.569 56.858 1.00 55.72 119 VAL F O 1
ATOM 4808 N N . GLY F 1 117 ? 41.266 42.123 54.651 1.00 55.26 120 GLY F N 1
ATOM 4809 C CA . GLY F 1 117 ? 39.993 42.853 54.652 1.00 57.88 120 GLY F CA 1
ATOM 4810 C C . GLY F 1 117 ? 39.586 43.438 53.316 1.00 56.75 120 GLY F C 1
ATOM 4811 O O . GLY F 1 117 ? 40.259 43.216 52.299 1.00 58.80 120 GLY F O 1
ATOM 4812 N N . GLU F 1 118 ? 38.411 44.067 53.337 1.00 57.19 121 GLU F N 1
ATOM 4813 C CA . GLU F 1 118 ? 37.837 44.841 52.211 1.00 58.66 121 GLU F CA 1
ATOM 4814 C C . GLU F 1 118 ? 37.295 46.133 52.809 1.00 57.37 121 GLU F C 1
ATOM 4815 O O . GLU F 1 118 ? 36.644 46.078 53.853 1.00 59.59 121 GLU F O 1
ATOM 4821 N N . SER F 1 119 ? 37.586 47.246 52.162 1.00 60.17 122 SER F N 1
ATOM 4822 C CA . SER F 1 119 ? 36.993 48.561 52.445 1.00 61.39 122 SER F CA 1
ATOM 4823 C C . SER F 1 119 ? 36.363 49.118 51.177 1.00 59.00 122 SER F C 1
ATOM 4824 O O . SER F 1 119 ? 36.636 48.619 50.058 1.00 59.68 122 SER F O 1
ATOM 4827 N N . GLY F 1 120 ? 35.564 50.156 51.379 1.00 59.73 123 GLY F N 1
ATOM 4828 C CA . GLY F 1 120 ? 34.793 50.814 50.330 1.00 57.45 123 GLY F CA 1
ATOM 4829 C C . GLY F 1 120 ? 34.227 52.138 50.769 1.00 63.26 123 GLY F C 1
ATOM 4830 O O . GLY F 1 120 ? 34.114 52.414 51.992 1.00 67.21 123 GLY F O 1
ATOM 4831 N N . ASP F 1 121 ? 33.905 52.938 49.766 1.00 60.95 124 ASP F N 1
ATOM 4832 C CA . ASP F 1 121 ? 33.242 54.242 49.914 1.00 67.11 124 ASP F CA 1
ATOM 4833 C C . ASP F 1 121 ? 31.907 54.171 49.169 1.00 64.40 124 ASP F C 1
ATOM 4834 O O . ASP F 1 121 ? 31.880 53.755 48.012 1.00 62.29 124 ASP F O 1
ATOM 4839 N N . VAL F 1 122 ? 30.846 54.573 49.846 1.00 63.06 125 VAL F N 1
ATOM 4840 C CA . VAL F 1 122 ? 29.455 54.459 49.349 1.00 65.29 125 VAL F CA 1
ATOM 4841 C C . VAL F 1 122 ? 28.685 55.706 49.793 1.00 68.54 125 VAL F C 1
ATOM 4842 O O . VAL F 1 122 ? 29.050 56.318 50.837 1.00 66.33 125 VAL F O 1
ATOM 4846 N N . ASN F 1 123 ? 27.703 56.102 48.975 1.00 71.62 126 ASN F N 1
ATOM 4847 C CA . ASN F 1 123 ? 26.823 57.275 49.194 1.00 71.87 126 ASN F CA 1
ATOM 4848 C C . ASN F 1 123 ? 25.521 56.785 49.796 1.00 69.07 126 ASN F C 1
ATOM 4849 O O . ASN F 1 123 ? 24.897 55.864 49.218 1.00 68.01 126 ASN F O 1
ATOM 4854 N N . CYS F 1 124 ? 25.149 57.365 50.937 1.00 71.62 127 CYS F N 1
ATOM 4855 C CA . CYS F 1 124 ? 23.976 56.958 51.734 1.00 68.60 127 CYS F CA 1
ATOM 4856 C C . CYS F 1 124 ? 23.132 58.186 52.066 1.00 72.01 127 CYS F C 1
ATOM 4857 O O . CYS F 1 124 ? 23.691 59.289 52.114 1.00 72.96 127 CYS F O 1
ATOM 4860 N N . VAL F 1 125 ? 21.845 57.981 52.339 1.00 69.46 128 VAL F N 1
ATOM 4861 C CA . VAL F 1 125 ? 20.902 59.065 52.758 1.00 71.17 128 VAL F CA 1
ATOM 4862 C C . VAL F 1 125 ? 21.467 59.727 54.029 1.00 72.63 128 VAL F C 1
ATOM 4863 O O . VAL F 1 125 ? 21.934 58.992 54.922 1.00 73.17 128 VAL F O 1
ATOM 4867 N N . ALA F 1 126 ? 21.441 61.061 54.066 1.00 68.23 129 ALA F N 1
ATOM 4868 C CA . ALA F 1 126 ? 21.850 61.916 55.198 1.00 70.96 129 ALA F CA 1
ATOM 4869 C C . ALA F 1 126 ? 21.068 61.613 56.487 1.00 70.43 129 ALA F C 1
ATOM 4870 O O . ALA F 1 126 ? 19.945 61.104 56.432 1.00 72.27 129 ALA F O 1
ATOM 4872 N N . GLY F 1 127 ? 21.680 61.971 57.627 1.00 75.18 130 GLY F N 1
ATOM 4873 C CA . GLY F 1 127 ? 21.150 61.866 59.009 1.00 70.36 130 GLY F CA 1
ATOM 4874 C C . GLY F 1 127 ? 19.635 61.892 59.096 1.00 71.86 130 GLY F C 1
ATOM 4875 O O . GLY F 1 127 ? 19.108 63.012 59.307 1.00 78.63 130 GLY F O 1
ATOM 4876 N N . VAL F 1 135 ? 25.482 61.268 51.591 1.00 77.37 138 VAL F N 1
ATOM 4877 C CA . VAL F 1 135 ? 26.647 61.366 52.518 1.00 76.43 138 VAL F CA 1
ATOM 4878 C C . VAL F 1 135 ? 27.587 60.182 52.240 1.00 71.35 138 VAL F C 1
ATOM 4879 O O . VAL F 1 135 ? 27.088 59.023 52.085 1.00 68.36 138 VAL F O 1
ATOM 4883 N N . ARG F 1 136 ? 28.901 60.458 52.201 1.00 74.69 139 ARG F N 1
ATOM 4884 C CA . ARG F 1 136 ? 29.956 59.456 51.905 1.00 69.17 139 ARG F CA 1
ATOM 4885 C C . ARG F 1 136 ? 30.278 58.698 53.193 1.00 61.87 139 ARG F C 1
ATOM 4886 O O . ARG F 1 136 ? 30.642 59.342 54.216 1.00 67.08 139 ARG F O 1
ATOM 4894 N N . ILE F 1 137 ? 30.030 57.394 53.156 1.00 62.68 140 ILE F N 1
ATOM 4895 C CA . ILE F 1 137 ? 30.324 56.436 54.253 1.00 63.32 140 ILE F CA 1
ATOM 4896 C C . ILE F 1 137 ? 31.421 55.506 53.758 1.00 62.42 140 ILE F C 1
ATOM 4897 O O . ILE F 1 137 ? 31.268 54.882 52.667 1.00 61.63 140 ILE F O 1
ATOM 4902 N N . ALA F 1 138 ? 32.499 55.460 54.547 1.00 62.37 141 ALA F N 1
ATOM 4903 C CA . ALA F 1 138 ? 33.644 54.551 54.395 1.00 64.39 141 ALA F CA 1
ATOM 4904 C C . ALA F 1 138 ? 33.392 53.349 55.297 1.00 59.68 141 ALA F C 1
ATOM 4905 O O . ALA F 1 138 ? 33.425 53.535 56.527 1.00 61.18 141 ALA F O 1
ATOM 4907 N N . TRP F 1 139 ? 33.161 52.174 54.697 1.00 57.83 142 TRP F N 1
ATOM 4908 C CA . TRP F 1 139 ? 32.961 50.899 55.426 1.00 57.52 142 TRP F CA 1
ATOM 4909 C C . TRP F 1 139 ? 34.230 50.046 55.368 1.00 53.28 142 TRP F C 1
ATOM 4910 O O . TRP F 1 139 ? 35.103 50.313 54.515 1.00 60.16 142 TRP F O 1
ATOM 4921 N N . THR F 1 140 ? 34.344 49.119 56.322 1.00 56.95 143 THR F N 1
ATOM 4922 C CA . THR F 1 140 ? 35.422 48.120 56.479 1.00 55.46 143 THR F CA 1
ATOM 4923 C C . THR F 1 140 ? 34.836 46.775 56.921 1.00 55.38 143 THR F C 1
ATOM 4924 O O . THR F 1 140 ? 34.096 46.693 57.954 1.00 57.98 143 THR F O 1
ATOM 4928 N N . LEU F 1 141 ? 35.204 45.737 56.186 1.00 55.76 144 LEU F N 1
ATOM 4929 C CA . LEU F 1 141 ? 35.081 44.328 56.621 1.00 59.75 144 LEU F CA 1
ATOM 4930 C C . LEU F 1 141 ? 36.487 43.835 56.972 1.00 58.50 144 LEU F C 1
ATOM 4931 O O . LEU F 1 141 ? 37.374 43.907 56.124 1.00 60.80 144 LEU F O 1
ATOM 4936 N N . GLY F 1 142 ? 36.720 43.399 58.202 1.00 55.76 145 GLY F N 1
ATOM 4937 C CA . GLY F 1 142 ? 38.101 43.087 58.653 1.00 54.33 145 GLY F CA 1
ATOM 4938 C C . GLY F 1 142 ? 38.155 42.353 59.994 1.00 56.32 145 GLY F C 1
ATOM 4939 O O . GLY F 1 142 ? 37.129 42.024 60.494 1.00 57.19 145 GLY F O 1
ATOM 4940 N N . HIS F 1 143 ? 39.364 42.165 60.543 1.00 53.43 146 HIS F N 1
ATOM 4941 C CA . HIS F 1 143 ? 39.678 41.541 61.841 1.00 55.58 146 HIS F CA 1
ATOM 4942 C C . HIS F 1 143 ? 38.988 42.339 62.951 1.00 58.56 146 HIS F C 1
ATOM 4943 O O . HIS F 1 143 ? 39.182 43.589 63.013 1.00 58.75 146 HIS F O 1
ATOM 4950 N N . ARG G 1 18 ? 19.107 69.687 96.065 1.00 65.43 21 ARG G N 1
ATOM 4951 C CA . ARG G 1 18 ? 19.904 68.751 95.239 1.00 66.53 21 ARG G CA 1
ATOM 4952 C C . ARG G 1 18 ? 19.023 67.575 94.810 1.00 63.79 21 ARG G C 1
ATOM 4953 O O . ARG G 1 18 ? 19.569 66.491 94.543 1.00 60.89 21 ARG G O 1
ATOM 4961 N N . ASN G 1 19 ? 17.706 67.783 94.782 1.00 67.03 22 ASN G N 1
ATOM 4962 C CA . ASN G 1 19 ? 16.789 66.726 94.291 1.00 57.45 22 ASN G CA 1
ATOM 4963 C C . ASN G 1 19 ? 16.162 67.253 93.005 1.00 64.68 22 ASN G C 1
ATOM 4964 O O . ASN G 1 19 ? 15.605 68.360 93.038 1.00 59.76 22 ASN G O 1
ATOM 4969 N N . ASN G 1 20 ? 16.215 66.479 91.925 1.00 61.85 23 ASN G N 1
ATOM 4970 C CA . ASN G 1 20 ? 15.673 66.952 90.629 1.00 60.04 23 ASN G CA 1
ATOM 4971 C C . ASN G 1 20 ? 14.812 65.853 90.001 1.00 62.70 23 ASN G C 1
ATOM 4972 O O . ASN G 1 20 ? 14.374 66.050 88.857 1.00 62.58 23 ASN G O 1
ATOM 4977 N N . CYS G 1 21 ? 14.598 64.740 90.705 1.00 55.59 24 CYS G N 1
ATOM 4978 C CA . CYS G 1 21 ? 13.887 63.588 90.081 1.00 59.92 24 CYS G CA 1
ATOM 4979 C C . CYS G 1 21 ? 12.679 63.105 90.902 1.00 60.44 24 CYS G C 1
ATOM 4980 O O . CYS G 1 21 ? 12.802 63.025 92.133 1.00 63.96 24 CYS G O 1
ATOM 4983 N N . ASP G 1 22 ? 11.547 62.845 90.244 1.00 60.05 25 ASP G N 1
ATOM 4984 C CA . ASP G 1 22 ? 10.294 62.340 90.882 1.00 60.17 25 ASP G CA 1
ATOM 4985 C C . ASP G 1 22 ? 10.296 60.822 91.131 1.00 60.99 25 ASP G C 1
ATOM 4986 O O . ASP G 1 22 ? 11.242 60.189 90.726 1.00 61.90 25 ASP G O 1
ATOM 4991 N N . GLY G 1 23 ? 9.343 60.293 91.902 1.00 60.79 26 GLY G N 1
ATOM 4992 C CA . GLY G 1 23 ? 9.169 58.843 92.173 1.00 60.57 26 GLY G CA 1
ATOM 4993 C C . GLY G 1 23 ? 10.229 57.852 91.715 1.00 60.23 26 GLY G C 1
ATOM 4994 O O . GLY G 1 23 ? 11.073 57.529 92.567 1.00 63.23 26 GLY G O 1
ATOM 4995 N N . SER G 1 24 ? 10.162 57.339 90.479 1.00 56.12 27 SER G N 1
ATOM 4996 C CA . SER G 1 24 ? 11.081 56.278 89.951 1.00 59.33 27 SER G CA 1
ATOM 4997 C C . SER G 1 24 ? 10.507 54.864 90.083 1.00 54.53 27 SER G C 1
ATOM 4998 O O . SER G 1 24 ? 9.617 54.658 90.920 1.00 57.37 27 SER G O 1
ATOM 5001 N N . THR G 1 25 ? 11.067 53.923 89.325 1.00 56.45 28 THR G N 1
ATOM 5002 C CA . THR G 1 25 ? 10.626 52.506 89.324 1.00 58.58 28 THR G CA 1
ATOM 5003 C C . THR G 1 25 ? 11.815 51.670 89.795 1.00 55.93 28 THR G C 1
ATOM 5004 O O . THR G 1 25 ? 12.948 52.112 89.595 1.00 57.69 28 THR G O 1
ATOM 5008 N N . PHE G 1 26 ? 11.561 50.578 90.508 1.00 58.22 29 PHE G N 1
ATOM 5009 C CA . PHE G 1 26 ? 12.680 49.704 90.929 1.00 52.54 29 PHE G CA 1
ATOM 5010 C C . PHE G 1 26 ? 12.545 48.323 90.279 1.00 56.02 29 PHE G C 1
ATOM 5011 O O . PHE G 1 26 ? 11.484 47.695 90.417 1.00 55.43 29 PHE G O 1
ATOM 5019 N N . VAL G 1 27 ? 13.608 47.861 89.617 1.00 54.21 30 VAL G N 1
ATOM 5020 C CA . VAL G 1 27 ? 13.612 46.515 88.976 1.00 55.32 30 VAL G CA 1
ATOM 5021 C C . VAL G 1 27 ? 14.860 45.771 89.467 1.00 56.90 30 VAL G C 1
ATOM 5022 O O . VAL G 1 27 ? 15.972 46.287 89.263 1.00 54.36 30 VAL G O 1
ATOM 5026 N N . PRO G 1 28 ? 14.728 44.601 90.127 1.00 54.63 31 PRO G N 1
ATOM 5027 C CA . PRO G 1 28 ? 15.888 43.833 90.585 1.00 52.81 31 PRO G CA 1
ATOM 5028 C C . PRO G 1 28 ? 16.559 43.223 89.348 1.00 52.62 31 PRO G C 1
ATOM 5029 O O . PRO G 1 28 ? 15.893 42.648 88.479 1.00 55.86 31 PRO G O 1
ATOM 5033 N N . VAL G 1 29 ? 17.860 43.434 89.252 1.00 52.16 32 VAL G N 1
ATOM 5034 C CA . VAL G 1 29 ? 18.703 42.914 88.146 1.00 59.50 32 VAL G CA 1
ATOM 5035 C C . VAL G 1 29 ? 19.274 41.566 88.574 1.00 51.25 32 VAL G C 1
ATOM 5036 O O . VAL G 1 29 ? 19.881 41.480 89.636 1.00 53.54 32 VAL G O 1
ATOM 5040 N N . THR G 1 30 ? 19.043 40.546 87.763 1.00 53.48 33 THR G N 1
ATOM 5041 C CA . THR G 1 30 ? 19.469 39.160 88.025 1.00 56.51 33 THR G CA 1
ATOM 5042 C C . THR G 1 30 ? 20.759 38.906 87.224 1.00 54.70 33 THR G C 1
ATOM 5043 O O . THR G 1 30 ? 20.953 39.505 86.148 1.00 55.97 33 THR G O 1
ATOM 5047 N N . GLY G 1 31 ? 21.617 38.047 87.754 1.00 52.34 34 GLY G N 1
ATOM 5048 C CA . GLY G 1 31 ? 22.857 37.635 87.090 1.00 53.16 34 GLY G CA 1
ATOM 5049 C C . GLY G 1 31 ? 23.482 36.427 87.756 1.00 56.56 34 GLY G C 1
ATOM 5050 O O . GLY G 1 31 ? 22.892 35.921 88.710 1.00 56.48 34 GLY G O 1
ATOM 5051 N N . SER G 1 32 ? 24.650 36.017 87.271 1.00 56.17 35 SER G N 1
ATOM 5052 C CA . SER G 1 32 ? 25.443 34.890 87.814 1.00 57.22 35 SER G CA 1
ATOM 5053 C C . SER G 1 32 ? 25.867 35.175 89.259 1.00 55.73 35 SER G C 1
ATOM 5054 O O . SER G 1 32 ? 26.212 36.327 89.596 1.00 55.76 35 SER G O 1
ATOM 5057 N N . ALA G 1 33 ? 25.757 34.140 90.104 1.00 57.81 36 ALA G N 1
ATOM 5058 C CA . ALA G 1 33 ? 26.473 34.058 91.398 1.00 65.69 36 ALA G CA 1
ATOM 5059 C C . ALA G 1 33 ? 27.937 34.456 91.184 1.00 59.38 36 ALA G C 1
ATOM 5060 O O . ALA G 1 33 ? 28.591 33.910 90.285 1.00 60.33 36 ALA G O 1
ATOM 5062 N N . GLY G 1 34 ? 28.407 35.427 91.960 1.00 60.82 37 GLY G N 1
ATOM 5063 C CA . GLY G 1 34 ? 29.781 35.935 91.908 1.00 63.00 37 GLY G CA 1
ATOM 5064 C C . GLY G 1 34 ? 29.792 37.313 91.305 1.00 56.08 37 GLY G C 1
ATOM 5065 O O . GLY G 1 34 ? 30.822 37.944 91.412 1.00 65.05 37 GLY G O 1
ATOM 5066 N N . ASN G 1 35 ? 28.687 37.809 90.754 1.00 57.84 38 ASN G N 1
ATOM 5067 C CA . ASN G 1 35 ? 28.729 39.079 89.979 1.00 57.29 38 ASN G CA 1
ATOM 5068 C C . ASN G 1 35 ? 27.991 40.184 90.701 1.00 53.28 38 ASN G C 1
ATOM 5069 O O . ASN G 1 35 ? 27.790 41.242 90.072 1.00 58.15 38 ASN G O 1
ATOM 5074 N N . ALA G 1 36 ? 27.593 39.948 91.934 1.00 56.21 39 ALA G N 1
ATOM 5075 C CA . ALA G 1 36 ? 27.007 40.969 92.838 1.00 56.43 39 ALA G CA 1
ATOM 5076 C C . ALA G 1 36 ? 28.157 41.828 93.360 1.00 57.21 39 ALA G C 1
ATOM 5077 O O . ALA G 1 36 ? 29.188 41.281 93.698 1.00 57.89 39 ALA G O 1
ATOM 5079 N N . PRO G 1 37 ? 28.007 43.165 93.472 1.00 53.62 40 PRO G N 1
ATOM 5080 C CA . PRO G 1 37 ? 28.952 43.986 94.215 1.00 57.07 40 PRO G CA 1
ATOM 5081 C C . PRO G 1 37 ? 28.859 43.637 95.700 1.00 56.17 40 PRO G C 1
ATOM 5082 O O . PRO G 1 37 ? 27.822 43.207 96.137 1.00 55.55 40 PRO G O 1
ATOM 5086 N N . SER G 1 38 ? 29.940 43.834 96.420 1.00 54.19 41 SER G N 1
ATOM 5087 C CA . SER G 1 38 ? 29.960 43.869 97.898 1.00 58.22 41 SER G CA 1
ATOM 5088 C C . SER G 1 38 ? 29.054 45.004 98.381 1.00 59.03 41 SER G C 1
ATOM 5089 O O . SER G 1 38 ? 29.206 46.148 97.907 1.00 55.27 41 SER G O 1
ATOM 5092 N N . LYS G 1 39 ? 28.181 44.686 99.333 1.00 56.25 42 LYS G N 1
ATOM 5093 C CA . LYS G 1 39 ? 27.189 45.635 99.895 1.00 60.50 42 LYS G CA 1
ATOM 5094 C C . LYS G 1 39 ? 27.890 46.693 100.751 1.00 60.80 42 LYS G C 1
ATOM 5095 O O . LYS G 1 39 ? 27.399 47.820 100.761 1.00 60.07 42 LYS G O 1
ATOM 5101 N N . TRP G 1 40 ? 28.997 46.351 101.392 1.00 57.87 43 TRP G N 1
ATOM 5102 C CA . TRP G 1 40 ? 29.884 47.318 102.088 1.00 58.78 43 TRP G CA 1
ATOM 5103 C C . TRP G 1 40 ? 30.358 48.400 101.111 1.00 57.00 43 TRP G C 1
ATOM 5104 O O . TRP G 1 40 ? 30.221 49.605 101.455 1.00 56.91 43 TRP G O 1
ATOM 5115 N N . ASP G 1 41 ? 30.833 48.004 99.921 1.00 59.42 44 ASP G N 1
ATOM 5116 C CA . ASP G 1 41 ? 31.270 48.932 98.833 1.00 57.37 44 ASP G CA 1
ATOM 5117 C C . ASP G 1 41 ? 30.088 49.838 98.450 1.00 55.32 44 ASP G C 1
ATOM 5118 O O . ASP G 1 41 ? 30.303 51.057 98.311 1.00 56.23 44 ASP G O 1
ATOM 5123 N N . CYS G 1 42 ? 28.867 49.296 98.358 1.00 53.27 45 CYS G N 1
ATOM 5124 C CA . CYS G 1 42 ? 27.643 50.054 97.986 1.00 58.37 45 CYS G CA 1
ATOM 5125 C C . CYS G 1 42 ? 27.267 51.054 99.082 1.00 53.88 45 CYS G C 1
ATOM 5126 O O . CYS G 1 42 ? 26.921 52.199 98.739 1.00 56.84 45 CYS G O 1
ATOM 5129 N N . GLN G 1 43 ? 27.425 50.673 100.348 1.00 57.92 46 GLN G N 1
ATOM 5130 C CA . GLN G 1 43 ? 27.218 51.555 101.530 1.00 56.45 46 GLN G CA 1
ATOM 5131 C C . GLN G 1 43 ? 28.168 52.763 101.492 1.00 56.33 46 GLN G C 1
ATOM 5132 O O . GLN G 1 43 ? 27.700 53.911 101.635 1.00 58.68 46 GLN G O 1
ATOM 5138 N N . LEU G 1 44 ? 29.471 52.512 101.323 1.00 58.21 47 LEU G N 1
ATOM 5139 C CA . LEU G 1 44 ? 30.532 53.533 101.172 1.00 58.78 47 LEU G CA 1
ATOM 5140 C C . LEU G 1 44 ? 30.242 54.435 99.980 1.00 57.33 47 LEU G C 1
ATOM 5141 O O . LEU G 1 44 ? 30.488 55.636 100.117 1.00 57.23 47 LEU G O 1
ATOM 5146 N N . LEU G 1 45 ? 29.803 53.866 98.849 1.00 59.45 48 LEU G N 1
ATOM 5147 C CA . LEU G 1 45 ? 29.449 54.672 97.660 1.00 57.10 48 LEU G CA 1
ATOM 5148 C C . LEU G 1 45 ? 28.380 55.715 98.047 1.00 55.21 48 LEU G C 1
ATOM 5149 O O . LEU G 1 45 ? 28.561 56.875 97.712 1.00 55.19 48 LEU G O 1
ATOM 5154 N N . ARG G 1 46 ? 27.325 55.322 98.760 1.00 56.65 49 ARG G N 1
ATOM 5155 C CA . ARG G 1 46 ? 26.221 56.228 99.119 1.00 56.22 49 ARG G CA 1
ATOM 5156 C C . ARG G 1 46 ? 26.715 57.275 100.129 1.00 58.23 49 ARG G C 1
ATOM 5157 O O . ARG G 1 46 ? 26.628 58.487 99.822 1.00 57.02 49 ARG G O 1
ATOM 5165 N N . ASP G 1 47 ? 27.275 56.824 101.241 1.00 57.00 50 ASP G N 1
ATOM 5166 C CA . ASP G 1 47 ? 27.518 57.649 102.455 1.00 58.05 50 ASP G CA 1
ATOM 5167 C C . ASP G 1 47 ? 28.868 58.345 102.402 1.00 58.92 50 ASP G C 1
ATOM 5168 O O . ASP G 1 47 ? 28.930 59.497 102.870 1.00 62.70 50 ASP G O 1
ATOM 5173 N N . GLY G 1 48 ? 29.896 57.661 101.917 1.00 60.36 51 GLY G N 1
ATOM 5174 C CA . GLY G 1 48 ? 31.276 58.166 101.838 1.00 61.44 51 GLY G CA 1
ATOM 5175 C C . GLY G 1 48 ? 31.459 59.019 100.607 1.00 60.44 51 GLY G C 1
ATOM 5176 O O . GLY G 1 48 ? 32.095 60.064 100.721 1.00 68.00 51 GLY G O 1
ATOM 5177 N N . TYR G 1 49 ? 30.925 58.610 99.467 1.00 57.42 52 TYR G N 1
ATOM 5178 C CA . TYR G 1 49 ? 31.242 59.277 98.175 1.00 58.24 52 TYR G CA 1
ATOM 5179 C C . TYR G 1 49 ? 30.086 60.184 97.762 1.00 58.43 52 TYR G C 1
ATOM 5180 O O . TYR G 1 49 ? 30.358 61.403 97.717 1.00 59.85 52 TYR G O 1
ATOM 5189 N N . ILE G 1 50 ? 28.884 59.650 97.480 1.00 54.31 53 ILE G N 1
ATOM 5190 C CA . ILE G 1 50 ? 27.789 60.437 96.830 1.00 55.41 53 ILE G CA 1
ATOM 5191 C C . ILE G 1 50 ? 27.397 61.535 97.805 1.00 59.54 53 ILE G C 1
ATOM 5192 O O . ILE G 1 50 ? 27.253 62.661 97.353 1.00 57.80 53 ILE G O 1
ATOM 5197 N N . ALA G 1 51 ? 27.289 61.190 99.091 1.00 57.83 54 ALA G N 1
ATOM 5198 C CA . ALA G 1 51 ? 26.834 62.085 100.167 1.00 60.20 54 ALA G CA 1
ATOM 5199 C C . ALA G 1 51 ? 27.741 63.317 100.211 1.00 58.77 54 ALA G C 1
ATOM 5200 O O . ALA G 1 51 ? 27.216 64.327 100.564 1.00 65.07 54 ALA G O 1
ATOM 5202 N N . LYS G 1 52 ? 28.991 63.253 99.748 1.00 63.79 55 LYS G N 1
ATOM 5203 C CA . LYS G 1 52 ? 29.928 64.406 99.817 1.00 64.38 55 LYS G CA 1
ATOM 5204 C C . LYS G 1 52 ? 29.912 65.195 98.511 1.00 61.96 55 LYS G C 1
ATOM 5205 O O . LYS G 1 52 ? 30.614 66.193 98.423 1.00 62.36 55 LYS G O 1
ATOM 5211 N N . GLN G 1 53 ? 29.159 64.777 97.511 1.00 58.25 56 GLN G N 1
ATOM 5212 C CA . GLN G 1 53 ? 29.152 65.480 96.205 1.00 63.41 56 GLN G CA 1
ATOM 5213 C C . GLN G 1 53 ? 28.017 66.506 96.228 1.00 60.76 56 GLN G C 1
ATOM 5214 O O . GLN G 1 53 ? 26.865 66.113 95.967 1.00 63.44 56 GLN G O 1
ATOM 5220 N N . ASN G 1 54 ? 28.326 67.779 96.495 1.00 63.46 57 ASN G N 1
ATOM 5221 C CA . ASN G 1 54 ? 27.253 68.791 96.565 1.00 63.30 57 ASN G CA 1
ATOM 5222 C C . ASN G 1 54 ? 26.953 69.247 95.128 1.00 63.71 57 ASN G C 1
ATOM 5223 O O . ASN G 1 54 ? 27.360 70.338 94.771 1.00 59.50 57 ASN G O 1
ATOM 5228 N N . LYS G 1 55 ? 26.295 68.411 94.334 1.00 63.79 58 LYS G N 1
ATOM 5229 C CA . LYS G 1 55 ? 26.123 68.670 92.886 1.00 62.15 58 LYS G CA 1
ATOM 5230 C C . LYS G 1 55 ? 24.989 67.834 92.311 1.00 58.90 58 LYS G C 1
ATOM 5231 O O . LYS G 1 55 ? 24.426 66.999 92.999 1.00 57.17 58 LYS G O 1
ATOM 5237 N N . SER G 1 56 ? 24.727 68.114 91.049 1.00 57.75 59 SER G N 1
ATOM 5238 C CA . SER G 1 56 ? 23.857 67.381 90.118 1.00 57.76 59 SER G CA 1
ATOM 5239 C C . SER G 1 56 ? 24.690 66.992 88.890 1.00 60.06 59 SER G C 1
ATOM 5240 O O . SER G 1 56 ? 25.723 67.624 88.623 1.00 61.20 59 SER G O 1
ATOM 5243 N N . TRP G 1 57 ? 24.294 65.925 88.214 1.00 57.54 60 TRP G N 1
ATOM 5244 C CA . TRP G 1 57 ? 25.013 65.404 87.026 1.00 56.86 60 TRP G CA 1
ATOM 5245 C C . TRP G 1 57 ? 24.089 65.513 85.824 1.00 54.03 60 TRP G C 1
ATOM 5246 O O . TRP G 1 57 ? 22.916 65.111 85.934 1.00 57.59 60 TRP G O 1
ATOM 5257 N N . LEU G 1 58 ? 24.593 66.053 84.728 1.00 55.72 61 LEU G N 1
ATOM 5258 C CA . LEU G 1 58 ? 23.846 66.082 83.452 1.00 58.34 61 LEU G CA 1
ATOM 5259 C C . LEU G 1 58 ? 24.046 64.748 82.754 1.00 56.90 61 LEU G C 1
ATOM 5260 O O . LEU G 1 58 ? 25.204 64.396 82.526 1.00 58.35 61 LEU G O 1
ATOM 5265 N N . ILE G 1 59 ? 22.943 64.060 82.427 1.00 59.56 62 ILE G N 1
ATOM 5266 C CA . ILE G 1 59 ? 22.940 62.708 81.810 1.00 58.67 62 ILE G CA 1
ATOM 5267 C C . ILE G 1 59 ? 22.425 62.847 80.386 1.00 59.56 62 ILE G C 1
ATOM 5268 O O . ILE G 1 59 ? 21.249 63.220 80.225 1.00 56.87 62 ILE G O 1
ATOM 5273 N N . SER G 1 60 ? 23.275 62.537 79.408 1.00 59.24 63 SER G N 1
ATOM 5274 C CA . SER G 1 60 ? 22.893 62.587 77.973 1.00 60.23 63 SER G CA 1
ATOM 5275 C C . SER G 1 60 ? 23.258 61.278 77.289 1.00 57.16 63 SER G C 1
ATOM 5276 O O . SER G 1 60 ? 23.250 61.214 76.070 1.00 57.66 63 SER G O 1
ATOM 5279 N N . GLY G 1 61 ? 23.539 60.254 78.076 1.00 60.51 64 GLY G N 1
ATOM 5280 C CA . GLY G 1 61 ? 24.127 59.008 77.579 1.00 58.50 64 GLY G CA 1
ATOM 5281 C C . GLY G 1 61 ? 24.681 58.215 78.738 1.00 56.59 64 GLY G C 1
ATOM 5282 O O . GLY G 1 61 ? 24.637 58.671 79.883 1.00 59.12 64 GLY G O 1
ATOM 5283 N N . PRO G 1 62 ? 25.181 56.996 78.477 1.00 55.73 65 PRO G N 1
ATOM 5284 C CA . PRO G 1 62 ? 25.800 56.186 79.525 1.00 57.61 65 PRO G CA 1
ATOM 5285 C C . PRO G 1 62 ? 26.883 56.989 80.263 1.00 55.59 65 PRO G C 1
ATOM 5286 O O . PRO G 1 62 ? 27.822 57.445 79.659 1.00 56.92 65 PRO G O 1
ATOM 5290 N N . ARG G 1 63 ? 26.753 57.098 81.573 1.00 54.00 66 ARG G N 1
ATOM 5291 C CA . ARG G 1 63 ? 27.693 57.852 82.433 1.00 56.96 66 ARG G CA 1
ATOM 5292 C C . ARG G 1 63 ? 27.766 57.171 83.799 1.00 52.96 66 ARG G C 1
ATOM 5293 O O . ARG G 1 63 ? 26.728 56.979 84.424 1.00 55.34 66 ARG G O 1
ATOM 5301 N N . ILE G 1 64 ? 28.971 56.881 84.263 1.00 53.40 67 ILE G N 1
ATOM 5302 C CA . ILE G 1 64 ? 29.222 56.412 85.652 1.00 53.87 67 ILE G CA 1
ATOM 5303 C C . ILE G 1 64 ? 29.317 57.629 86.569 1.00 56.55 67 ILE G C 1
ATOM 5304 O O . ILE G 1 64 ? 30.063 58.550 86.266 1.00 55.77 67 ILE G O 1
ATOM 5309 N N . ILE G 1 65 ? 28.511 57.642 87.621 1.00 56.23 68 ILE G N 1
ATOM 5310 C CA . ILE G 1 65 ? 28.383 58.800 88.547 1.00 56.48 68 ILE G CA 1
ATOM 5311 C C . ILE G 1 65 ? 29.356 58.590 89.699 1.00 57.26 68 ILE G C 1
ATOM 5312 O O . ILE G 1 65 ? 30.025 59.580 90.086 1.00 57.90 68 ILE G O 1
ATOM 5317 N N . GLY G 1 66 ? 29.514 57.367 90.192 1.00 58.06 69 GLY G N 1
ATOM 5318 C CA . GLY G 1 66 ? 30.567 57.093 91.199 1.00 55.72 69 GLY G CA 1
ATOM 5319 C C . GLY G 1 66 ? 30.765 55.592 91.344 1.00 55.06 69 GLY G C 1
ATOM 5320 O O . GLY G 1 66 ? 29.834 54.815 90.996 1.00 54.11 69 GLY G O 1
ATOM 5321 N N . THR G 1 67 ? 31.967 55.236 91.791 1.00 56.33 70 THR G N 1
ATOM 5322 C CA . THR G 1 67 ? 32.486 53.869 92.010 1.00 58.64 70 THR G CA 1
ATOM 5323 C C . THR G 1 67 ? 33.200 53.797 93.366 1.00 57.95 70 THR G C 1
ATOM 5324 O O . THR G 1 67 ? 34.024 54.693 93.683 1.00 59.71 70 THR G O 1
ATOM 5328 N N . VAL G 1 68 ? 32.866 52.778 94.148 1.00 55.98 71 VAL G N 1
ATOM 5329 C CA . VAL G 1 68 ? 33.740 52.306 95.257 1.00 56.44 71 VAL G CA 1
ATOM 5330 C C . VAL G 1 68 ? 33.987 50.813 95.019 1.00 56.47 71 VAL G C 1
ATOM 5331 O O . VAL G 1 68 ? 33.046 50.025 95.255 1.00 57.83 71 VAL G O 1
ATOM 5335 N N . ARG G 1 69 ? 35.193 50.480 94.572 1.00 58.18 72 ARG G N 1
ATOM 5336 C CA . ARG G 1 69 ? 35.712 49.122 94.307 1.00 55.97 72 ARG G CA 1
ATOM 5337 C C . ARG G 1 69 ? 34.708 48.369 93.447 1.00 56.14 72 ARG G C 1
ATOM 5338 O O . ARG G 1 69 ? 34.535 48.789 92.312 1.00 56.43 72 ARG G O 1
ATOM 5346 N N . THR G 1 70 ? 34.015 47.388 94.031 1.00 55.80 73 THR G N 1
ATOM 5347 C CA . THR G 1 70 ? 33.075 46.461 93.335 1.00 60.27 73 THR G CA 1
ATOM 5348 C C . THR G 1 70 ? 31.714 47.127 93.073 1.00 54.79 73 THR G C 1
ATOM 5349 O O . THR G 1 70 ? 31.008 46.594 92.227 1.00 56.22 73 THR G O 1
ATOM 5353 N N . CYS G 1 71 ? 31.358 48.244 93.717 1.00 54.73 74 CYS G N 1
ATOM 5354 C CA . CYS G 1 71 ? 30.033 48.889 93.575 1.00 55.53 74 CYS G CA 1
ATOM 5355 C C . CYS G 1 71 ? 30.081 50.195 92.786 1.00 52.21 74 CYS G C 1
ATOM 5356 O O . CYS G 1 71 ? 30.994 50.984 92.971 1.00 56.82 74 CYS G O 1
ATOM 5359 N N . GLN G 1 72 ? 29.038 50.452 92.024 1.00 54.71 75 GLN G N 1
ATOM 5360 C CA . GLN G 1 72 ? 28.955 51.490 90.995 1.00 55.93 75 GLN G CA 1
ATOM 5361 C C . GLN G 1 72 ? 27.513 51.960 90.805 1.00 54.34 75 GLN G C 1
ATOM 5362 O O . GLN G 1 72 ? 26.565 51.126 90.590 1.00 54.35 75 GLN G O 1
ATOM 5368 N N . PHE G 1 73 ? 27.356 53.270 90.778 1.00 51.90 76 PHE G N 1
ATOM 5369 C CA . PHE G 1 73 ? 26.098 53.911 90.332 1.00 52.63 76 PHE G CA 1
ATOM 5370 C C . PHE G 1 73 ? 26.326 54.559 88.975 1.00 52.42 76 PHE G C 1
ATOM 5371 O O . PHE G 1 73 ? 27.250 55.360 88.810 1.00 56.57 76 PHE G O 1
ATOM 5379 N N . SER G 1 74 ? 25.443 54.251 88.044 1.00 52.88 77 SER G N 1
ATOM 5380 C CA . SER G 1 74 ? 25.503 54.794 86.665 1.00 57.12 77 SER G CA 1
ATOM 5381 C C . SER G 1 74 ? 24.097 55.120 86.134 1.00 52.92 77 SER G C 1
ATOM 5382 O O . SER G 1 74 ? 23.091 54.724 86.764 1.00 55.33 77 SER G O 1
ATOM 5385 N N . ALA G 1 75 ? 24.030 55.860 85.030 1.00 53.49 78 ALA G N 1
ATOM 5386 C CA . ALA G 1 75 ? 22.758 56.310 84.409 1.00 58.20 78 ALA G CA 1
ATOM 5387 C C . ALA G 1 75 ? 22.924 56.599 82.914 1.00 54.96 78 ALA G C 1
ATOM 5388 O O . ALA G 1 75 ? 24.062 56.876 82.418 1.00 55.64 78 ALA G O 1
ATOM 5390 N N . THR G 1 76 ? 21.792 56.555 82.225 1.00 54.54 79 THR G N 1
ATOM 5391 C CA . THR G 1 76 ? 21.654 56.933 80.810 1.00 53.44 79 THR G CA 1
ATOM 5392 C C . THR G 1 76 ? 20.280 57.585 80.635 1.00 53.12 79 THR G C 1
ATOM 5393 O O . THR G 1 76 ? 19.479 57.615 81.555 1.00 56.08 79 THR G O 1
ATOM 5397 N N . VAL G 1 77 ? 20.024 58.062 79.443 1.00 54.79 80 VAL G N 1
ATOM 5398 C CA . VAL G 1 77 ? 18.704 58.597 79.028 1.00 59.98 80 VAL G CA 1
ATOM 5399 C C . VAL G 1 77 ? 17.981 57.463 78.305 1.00 56.12 80 VAL G C 1
ATOM 5400 O O . VAL G 1 77 ? 18.631 56.803 77.510 1.00 55.38 80 VAL G O 1
ATOM 5404 N N . ASP G 1 78 ? 16.704 57.256 78.603 1.00 59.14 81 ASP G N 1
ATOM 5405 C CA . ASP G 1 78 ? 15.871 56.457 77.682 1.00 55.05 81 ASP G CA 1
ATOM 5406 C C . ASP G 1 78 ? 15.773 56.953 76.251 1.00 60.03 81 ASP G C 1
ATOM 5407 O O . ASP G 1 78 ? 15.886 56.094 75.409 1.00 57.22 81 ASP G O 1
ATOM 5412 N N . VAL G 1 79 ? 15.445 58.219 75.958 1.00 62.75 82 VAL G N 1
ATOM 5413 C CA . VAL G 1 79 ? 15.162 58.693 74.586 1.00 61.65 82 VAL G CA 1
ATOM 5414 C C . VAL G 1 79 ? 16.513 59.204 74.171 1.00 62.19 82 VAL G C 1
ATOM 5415 O O . VAL G 1 79 ? 16.994 60.093 74.879 1.00 61.81 82 VAL G O 1
ATOM 5419 N N . SER G 1 80 ? 17.159 58.616 73.183 1.00 61.40 83 SER G N 1
ATOM 5420 C CA . SER G 1 80 ? 18.497 59.067 72.739 1.00 63.90 83 SER G CA 1
ATOM 5421 C C . SER G 1 80 ? 18.389 60.533 72.296 1.00 61.18 83 SER G C 1
ATOM 5422 O O . SER G 1 80 ? 17.268 60.963 71.971 1.00 64.93 83 SER G O 1
ATOM 5425 N N . GLY G 1 81 ? 19.480 61.288 72.412 1.00 62.02 84 GLY G N 1
ATOM 5426 C CA . GLY G 1 81 ? 19.491 62.721 72.073 1.00 63.19 84 GLY G CA 1
ATOM 5427 C C . GLY G 1 81 ? 18.882 63.596 73.154 1.00 61.73 84 GLY G C 1
ATOM 5428 O O . GLY G 1 81 ? 18.969 64.803 72.989 1.00 66.59 84 GLY G O 1
ATOM 5429 N N . THR G 1 82 ? 18.241 63.056 74.194 1.00 59.34 85 THR G N 1
ATOM 5430 C CA . THR G 1 82 ? 17.752 63.875 75.353 1.00 62.62 85 THR G CA 1
ATOM 5431 C C . THR G 1 82 ? 18.846 64.025 76.416 1.00 60.43 85 THR G C 1
ATOM 5432 O O . THR G 1 82 ? 19.870 63.325 76.289 1.00 63.79 85 THR G O 1
ATOM 5436 N N . ALA G 1 83 ? 18.635 64.907 77.404 1.00 62.53 86 ALA G N 1
ATOM 5437 C CA . ALA G 1 83 ? 19.553 65.217 78.531 1.00 61.51 86 ALA G CA 1
ATOM 5438 C C . ALA G 1 83 ? 18.775 65.659 79.775 1.00 58.78 86 ALA G C 1
ATOM 5439 O O . ALA G 1 83 ? 17.814 66.421 79.658 1.00 59.92 86 ALA G O 1
ATOM 5441 N N . GLY G 1 84 ? 19.189 65.199 80.950 1.00 59.47 87 GLY G N 1
ATOM 5442 C CA . GLY G 1 84 ? 18.441 65.358 82.216 1.00 57.65 87 GLY G CA 1
ATOM 5443 C C . GLY G 1 84 ? 19.385 65.465 83.388 1.00 56.36 87 GLY G C 1
ATOM 5444 O O . GLY G 1 84 ? 20.514 64.865 83.310 1.00 61.35 87 GLY G O 1
ATOM 5445 N N . TRP G 1 85 ? 18.963 66.122 84.465 1.00 56.58 88 TRP G N 1
ATOM 5446 C CA . TRP G 1 85 ? 19.850 66.330 85.638 1.00 58.36 88 TRP G CA 1
ATOM 5447 C C . TRP G 1 85 ? 19.485 65.362 86.763 1.00 56.93 88 TRP G C 1
ATOM 5448 O O . TRP G 1 85 ? 18.295 65.285 87.112 1.00 57.35 88 TRP G O 1
ATOM 5459 N N . ILE G 1 86 ? 20.478 64.664 87.314 1.00 57.88 89 ILE G N 1
ATOM 5460 C CA . ILE G 1 86 ? 20.192 63.799 88.491 1.00 58.00 89 ILE G CA 1
ATOM 5461 C C . ILE G 1 86 ? 20.925 64.382 89.701 1.00 56.57 89 ILE G C 1
ATOM 5462 O O . ILE G 1 86 ? 22.135 64.620 89.603 1.00 57.38 89 ILE G O 1
ATOM 5467 N N . GLY G 1 87 ? 20.194 64.652 90.785 1.00 57.47 90 GLY G N 1
ATOM 5468 C CA . GLY G 1 87 ? 20.814 65.245 91.984 1.00 61.51 90 GLY G CA 1
ATOM 5469 C C . GLY G 1 87 ? 21.459 64.183 92.854 1.00 57.85 90 GLY G C 1
ATOM 5470 O O . GLY G 1 87 ? 21.055 63.007 92.750 1.00 56.18 90 GLY G O 1
ATOM 5471 N N . ARG G 1 88 ? 22.390 64.604 93.716 1.00 55.50 91 ARG G N 1
ATOM 5472 C CA . ARG G 1 88 ? 23.045 63.668 94.661 1.00 56.54 91 ARG G CA 1
ATOM 5473 C C . ARG G 1 88 ? 21.967 63.120 95.591 1.00 57.60 91 ARG G C 1
ATOM 5474 O O . ARG G 1 88 ? 21.995 61.919 95.894 1.00 58.14 91 ARG G O 1
ATOM 5482 N N . ASP G 1 89 ? 21.069 63.993 96.025 1.00 57.47 92 ASP G N 1
ATOM 5483 C CA . ASP G 1 89 ? 19.932 63.568 96.882 1.00 59.29 92 ASP G CA 1
ATOM 5484 C C . ASP G 1 89 ? 19.189 62.435 96.171 1.00 56.66 92 ASP G C 1
ATOM 5485 O O . ASP G 1 89 ? 18.948 61.390 96.806 1.00 57.99 92 ASP G O 1
ATOM 5490 N N . ASP G 1 90 ? 18.844 62.647 94.898 1.00 58.59 93 ASP G N 1
ATOM 5491 C CA . ASP G 1 90 ? 18.113 61.610 94.134 1.00 57.82 93 ASP G CA 1
ATOM 5492 C C . ASP G 1 90 ? 18.881 60.287 94.221 1.00 58.60 93 ASP G C 1
ATOM 5493 O O . ASP G 1 90 ? 18.235 59.262 94.463 1.00 53.53 93 ASP G O 1
ATOM 5498 N N . ILE G 1 91 ? 20.210 60.326 94.113 1.00 55.16 94 ILE G N 1
ATOM 5499 C CA . ILE G 1 91 ? 21.020 59.071 94.117 1.00 55.72 94 ILE G CA 1
ATOM 5500 C C . ILE G 1 91 ? 21.038 58.534 95.547 1.00 58.06 94 ILE G C 1
ATOM 5501 O O . ILE G 1 91 ? 20.923 57.311 95.712 1.00 56.90 94 ILE G O 1
ATOM 5506 N N . MET G 1 92 ? 21.169 59.415 96.533 1.00 56.84 95 MET G N 1
ATOM 5507 C CA . MET G 1 92 ? 21.077 59.025 97.972 1.00 56.78 95 MET G CA 1
ATOM 5508 C C . MET G 1 92 ? 19.794 58.205 98.188 1.00 57.26 95 MET G C 1
ATOM 5509 O O . MET G 1 92 ? 19.882 57.104 98.767 1.00 56.51 95 MET G O 1
ATOM 5514 N N . ASP G 1 93 ? 18.642 58.724 97.767 1.00 54.90 96 ASP G N 1
ATOM 5515 C CA . ASP G 1 93 ? 17.341 58.031 97.953 1.00 56.92 96 ASP G CA 1
ATOM 5516 C C . ASP G 1 93 ? 17.263 56.742 97.123 1.00 58.40 96 ASP G C 1
ATOM 5517 O O . ASP G 1 93 ? 16.847 55.707 97.684 1.00 57.65 96 ASP G O 1
ATOM 5522 N N . LEU G 1 94 ? 17.666 56.776 95.841 1.00 55.91 97 LEU G N 1
ATOM 5523 C CA . LEU G 1 94 ? 17.588 55.607 94.939 1.00 58.17 97 LEU G CA 1
ATOM 5524 C C . LEU G 1 94 ? 18.455 54.482 95.500 1.00 55.43 97 LEU G C 1
ATOM 5525 O O . LEU G 1 94 ? 18.000 53.329 95.467 1.00 55.02 97 LEU G O 1
ATOM 5530 N N . MET G 1 95 ? 19.634 54.815 96.039 1.00 54.59 98 MET G N 1
ATOM 5531 C CA . MET G 1 95 ? 20.569 53.834 96.624 1.00 56.26 98 MET G CA 1
ATOM 5532 C C . MET G 1 95 ? 19.996 53.268 97.922 1.00 54.67 98 MET G C 1
ATOM 5533 O O . MET G 1 95 ? 20.085 52.050 98.076 1.00 56.88 98 MET G O 1
ATOM 5538 N N . LYS G 1 96 ? 19.422 54.105 98.794 1.00 56.04 99 LYS G N 1
ATOM 5539 C CA . LYS G 1 96 ? 18.817 53.693 100.098 1.00 57.68 99 LYS G CA 1
ATOM 5540 C C . LYS G 1 96 ? 17.695 52.710 99.816 1.00 55.46 99 LYS G C 1
ATOM 5541 O O . LYS G 1 96 ? 17.694 51.642 100.410 1.00 55.75 99 LYS G O 1
ATOM 5547 N N . ASP G 1 97 ? 16.790 53.065 98.904 1.00 58.14 100 ASP G N 1
ATOM 5548 C CA . ASP G 1 97 ? 15.629 52.248 98.491 1.00 55.84 100 ASP G CA 1
ATOM 5549 C C . ASP G 1 97 ? 16.112 50.937 97.869 1.00 56.90 100 ASP G C 1
ATOM 5550 O O . ASP G 1 97 ? 15.496 49.907 98.195 1.00 55.99 100 ASP G O 1
ATOM 5555 N N . SER G 1 98 ? 17.153 50.959 97.027 1.00 56.03 101 SER G N 1
ATOM 5556 C CA . SER G 1 98 ? 17.655 49.767 96.300 1.00 58.22 101 SER G CA 1
ATOM 5557 C C . SER G 1 98 ? 18.243 48.767 97.293 1.00 54.36 101 SER G C 1
ATOM 5558 O O . SER G 1 98 ? 17.938 47.575 97.165 1.00 55.64 101 SER G O 1
ATOM 5561 N N . LEU G 1 99 ? 19.036 49.252 98.254 1.00 56.21 102 LEU G N 1
ATOM 5562 C CA . LEU G 1 99 ? 19.728 48.401 99.243 1.00 56.40 102 LEU G CA 1
ATOM 5563 C C . LEU G 1 99 ? 18.713 47.837 100.232 1.00 57.16 102 LEU G C 1
ATOM 5564 O O . LEU G 1 99 ? 18.919 46.690 100.642 1.00 54.79 102 LEU G O 1
ATOM 5569 N N . ASN G 1 100 ? 17.638 48.575 100.539 1.00 56.57 103 ASN G N 1
ATOM 5570 C CA . ASN G 1 100 ? 16.500 48.080 101.356 1.00 59.80 103 ASN G CA 1
ATOM 5571 C C . ASN G 1 100 ? 15.740 46.991 100.608 1.00 56.05 103 ASN G C 1
ATOM 5572 O O . ASN G 1 100 ? 15.390 46.024 101.250 1.00 61.76 103 ASN G O 1
ATOM 5577 N N . LEU G 1 101 ? 15.458 47.167 99.321 1.00 58.71 104 LEU G N 1
ATOM 5578 C CA . LEU G 1 101 ? 14.682 46.191 98.505 1.00 60.02 104 LEU G CA 1
ATOM 5579 C C . LEU G 1 101 ? 15.503 44.918 98.246 1.00 56.59 104 LEU G C 1
ATOM 5580 O O . LEU G 1 101 ? 14.930 43.886 98.103 1.00 59.02 104 LEU G O 1
ATOM 5585 N N . TRP G 1 102 ? 16.820 44.996 98.264 1.00 58.14 105 TRP G N 1
ATOM 5586 C CA . TRP G 1 102 ? 17.731 43.890 97.924 1.00 59.37 105 TRP G CA 1
ATOM 5587 C C . TRP G 1 102 ? 18.026 43.001 99.139 1.00 59.95 105 TRP G C 1
ATOM 5588 O O . TRP G 1 102 ? 18.705 43.471 100.052 1.00 62.14 105 TRP G O 1
ATOM 5599 N N . LYS G 1 103 ? 17.655 41.719 99.099 1.00 62.73 106 LYS G N 1
ATO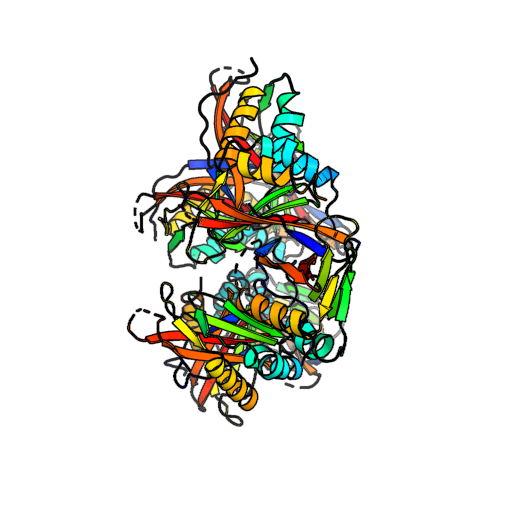M 5600 C CA . LYS G 1 103 ? 18.116 40.707 100.087 1.00 61.63 106 LYS G CA 1
ATOM 5601 C C . LYS G 1 103 ? 19.015 39.661 99.407 1.00 61.35 106 LYS G C 1
ATOM 5602 O O . LYS G 1 103 ? 20.291 39.691 99.711 1.00 62.44 106 LYS G O 1
ATOM 5604 N N . ALA G 1 113 ? 22.277 31.845 89.924 1.00 56.94 116 ALA G N 1
ATOM 5605 C CA . ALA G 1 113 ? 21.638 33.178 89.861 1.00 58.38 116 ALA G CA 1
ATOM 5606 C C . ALA G 1 113 ? 21.490 33.764 91.274 1.00 59.04 116 ALA G C 1
ATOM 5607 O O . ALA G 1 113 ? 21.402 33.008 92.242 1.00 58.65 116 ALA G O 1
ATOM 5609 N N . MET G 1 114 ? 21.525 35.083 91.335 1.00 59.52 117 MET G N 1
ATOM 5610 C CA . MET G 1 114 ? 21.292 35.940 92.518 1.00 58.31 117 MET G CA 1
ATOM 5611 C C . MET G 1 114 ? 20.923 37.336 91.984 1.00 54.99 117 MET G C 1
ATOM 5612 O O . MET G 1 114 ? 21.062 37.591 90.762 1.00 54.98 117 MET G O 1
ATOM 5617 N N . GLN G 1 115 ? 20.491 38.240 92.862 1.00 54.06 118 GLN G N 1
ATOM 5618 C CA . GLN G 1 115 ? 20.377 39.667 92.515 1.00 58.27 118 GLN G CA 1
ATOM 5619 C C . GLN G 1 115 ? 21.796 40.262 92.450 1.00 53.73 118 GLN G C 1
ATOM 5620 O O . GLN G 1 115 ? 22.589 40.072 93.375 1.00 55.31 118 GLN G O 1
ATOM 5626 N N . VAL G 1 116 ? 22.136 40.898 91.336 1.00 52.57 119 VAL G N 1
ATOM 5627 C CA . VAL G 1 116 ? 23.492 41.502 91.147 1.00 53.61 119 VAL G CA 1
ATOM 5628 C C . VAL G 1 116 ? 23.366 43.019 91.087 1.00 54.28 119 VAL G C 1
ATOM 5629 O O . VAL G 1 116 ? 24.434 43.704 91.008 1.00 52.96 119 VAL G O 1
ATOM 5633 N N . GLY G 1 117 ? 22.139 43.538 91.157 1.00 54.81 120 GLY G N 1
ATOM 5634 C CA . GLY G 1 117 ? 21.904 44.982 91.003 1.00 53.62 120 GLY G CA 1
ATOM 5635 C C . GLY G 1 117 ? 20.445 45.393 91.129 1.00 54.21 120 GLY G C 1
ATOM 5636 O O . GLY G 1 117 ? 19.575 44.543 91.402 1.00 52.59 120 GLY G O 1
ATOM 5637 N N . GLU G 1 118 ? 20.231 46.710 91.047 1.00 53.39 121 GLU G N 1
ATOM 5638 C CA . GLU G 1 118 ? 18.894 47.349 90.935 1.00 52.64 121 GLU G CA 1
ATOM 5639 C C . GLU G 1 118 ? 18.988 48.390 89.833 1.00 53.08 121 GLU G C 1
ATOM 5640 O O . GLU G 1 118 ? 19.997 49.126 89.780 1.00 53.15 121 GLU G O 1
ATOM 5646 N N . SER G 1 119 ? 17.989 48.434 88.980 1.00 54.18 122 SER G N 1
ATOM 5647 C CA . SER G 1 119 ? 17.774 49.493 87.984 1.00 52.99 122 SER G CA 1
ATOM 5648 C C . SER G 1 119 ? 16.387 50.116 88.181 1.00 53.85 122 SER G C 1
ATOM 5649 O O . SER G 1 119 ? 15.524 49.538 88.883 1.00 54.08 122 SER G O 1
ATOM 5652 N N . GLY G 1 120 ? 16.201 51.245 87.523 1.00 51.74 123 GLY G N 1
ATOM 5653 C CA . GLY G 1 120 ? 14.993 52.060 87.620 1.00 58.43 123 GLY G CA 1
ATOM 5654 C C . GLY G 1 120 ? 14.927 53.112 86.542 1.00 54.28 123 GLY G C 1
ATOM 5655 O O . GLY G 1 120 ? 15.964 53.479 85.926 1.00 53.41 123 GLY G O 1
ATOM 5656 N N . ASP G 1 121 ? 13.708 53.559 86.321 1.00 57.26 124 ASP G N 1
ATOM 5657 C CA . ASP G 1 121 ? 13.377 54.656 85.403 1.00 57.69 124 ASP G CA 1
ATOM 5658 C C . ASP G 1 121 ? 12.726 55.766 86.226 1.00 55.77 124 ASP G C 1
ATOM 5659 O O . ASP G 1 121 ? 11.777 55.488 86.996 1.00 56.99 124 ASP G O 1
ATOM 5664 N N . VAL G 1 122 ? 13.229 56.972 86.052 1.00 55.79 125 VAL G N 1
ATOM 5665 C CA . VAL G 1 122 ? 12.794 58.157 86.835 1.00 57.43 125 VAL G CA 1
ATOM 5666 C C . VAL G 1 122 ? 12.749 59.371 85.895 1.00 56.46 125 VAL G C 1
ATOM 5667 O O . VAL G 1 122 ? 13.513 59.398 84.895 1.00 56.91 125 VAL G O 1
ATOM 5671 N N . ASN G 1 123 ? 11.799 60.269 86.167 1.00 59.77 126 ASN G N 1
ATOM 5672 C CA . ASN G 1 123 ? 11.678 61.515 85.372 1.00 60.50 126 ASN G CA 1
ATOM 5673 C C . ASN G 1 123 ? 12.498 62.576 86.099 1.00 59.12 126 ASN G C 1
ATOM 5674 O O . ASN G 1 123 ? 12.361 62.686 87.326 1.00 63.77 126 ASN G O 1
ATOM 5679 N N . CYS G 1 124 ? 13.294 63.335 85.359 1.00 60.09 127 CYS G N 1
ATOM 5680 C CA . CYS G 1 124 ? 14.251 64.286 85.976 1.00 58.60 127 CYS G CA 1
ATOM 5681 C C . CYS G 1 124 ? 14.164 65.627 85.246 1.00 59.63 127 CYS G C 1
ATOM 5682 O O . CYS G 1 124 ? 13.619 65.654 84.134 1.00 59.43 127 CYS G O 1
ATOM 5685 N N . VAL G 1 125 ? 14.692 66.689 85.849 1.00 61.64 128 VAL G N 1
ATOM 5686 C CA . VAL G 1 125 ? 14.537 68.045 85.256 1.00 60.23 128 VAL G CA 1
ATOM 5687 C C . VAL G 1 125 ? 15.158 68.023 83.863 1.00 58.08 128 VAL G C 1
ATOM 5688 O O . VAL G 1 125 ? 16.234 67.429 83.707 1.00 59.09 128 VAL G O 1
ATOM 5692 N N . ALA G 1 126 ? 14.514 68.692 82.906 1.00 59.60 129 ALA G N 1
ATOM 5693 C CA . ALA G 1 126 ? 14.925 68.610 81.487 1.00 61.68 129 ALA G CA 1
ATOM 5694 C C . ALA G 1 126 ? 16.343 69.128 81.256 1.00 62.81 129 ALA G C 1
ATOM 5695 O O . ALA G 1 126 ? 17.016 68.554 80.415 1.00 67.54 129 ALA G O 1
ATOM 5697 N N . GLY G 1 127 ? 16.747 70.209 81.907 1.00 56.50 130 GLY G N 1
ATOM 5698 C CA . GLY G 1 127 ? 18.141 70.665 81.759 1.00 62.20 130 GLY G CA 1
ATOM 5699 C C . GLY G 1 127 ? 18.845 69.994 80.592 1.00 62.94 130 GLY G C 1
ATOM 5700 O O . GLY G 1 127 ? 18.852 70.599 79.504 1.00 65.99 130 GLY G O 1
ATOM 5701 N N . LYS G 1 134 ? 10.557 67.663 81.717 1.00 64.62 137 LYS G N 1
ATOM 5702 C CA . LYS G 1 134 ? 11.019 66.428 82.408 1.00 64.38 137 LYS G CA 1
ATOM 5703 C C . LYS G 1 134 ? 11.549 65.421 81.374 1.00 64.23 137 LYS G C 1
ATOM 5704 O O . LYS G 1 134 ? 11.016 65.344 80.289 1.00 65.37 137 LYS G O 1
ATOM 5710 N N . VAL G 1 135 ? 12.615 64.702 81.744 1.00 61.20 138 VAL G N 1
ATOM 5711 C CA . VAL G 1 135 ? 13.232 63.697 80.829 1.00 58.51 138 VAL G CA 1
ATOM 5712 C C . VAL G 1 135 ? 13.364 62.380 81.599 1.00 60.06 138 VAL G C 1
ATOM 5713 O O . VAL G 1 135 ? 13.907 62.408 82.722 1.00 58.73 138 VAL G O 1
ATOM 5717 N N . ARG G 1 136 ? 12.885 61.276 81.021 1.00 54.95 139 ARG G N 1
ATOM 5718 C CA . ARG G 1 136 ? 13.047 59.955 81.683 1.00 60.78 139 ARG G CA 1
ATOM 5719 C C . ARG G 1 136 ? 14.539 59.621 81.757 1.00 54.09 139 ARG G C 1
ATOM 5720 O O . ARG G 1 136 ? 15.256 59.901 80.776 1.00 58.42 139 ARG G O 1
ATOM 5728 N N . ILE G 1 137 ? 14.978 59.034 82.872 1.00 55.65 140 ILE G N 1
ATOM 5729 C CA . ILE G 1 137 ? 16.418 58.690 83.059 1.00 55.84 140 ILE G CA 1
ATOM 5730 C C . ILE G 1 137 ? 16.500 57.251 83.573 1.00 53.08 140 ILE G C 1
ATOM 5731 O O . ILE G 1 137 ? 15.730 56.908 84.493 1.00 55.14 140 ILE G O 1
ATOM 5736 N N . ALA G 1 138 ? 17.396 56.447 82.996 1.00 56.07 141 ALA G N 1
ATOM 5737 C CA . ALA G 1 138 ? 17.526 55.029 83.403 1.00 55.31 141 ALA G CA 1
ATOM 5738 C C . ALA G 1 138 ? 18.771 54.875 84.281 1.00 55.26 141 ALA G C 1
ATOM 5739 O O . ALA G 1 138 ? 19.888 55.021 83.747 1.00 56.69 141 ALA G O 1
ATOM 5741 N N . TRP G 1 139 ? 18.581 54.602 85.576 1.00 54.80 142 TRP G N 1
ATOM 5742 C CA . TRP G 1 139 ? 19.729 54.457 86.507 1.00 53.93 142 TRP G CA 1
ATOM 5743 C C . TRP G 1 139 ? 19.978 52.966 86.788 1.00 56.22 142 TRP G C 1
ATOM 5744 O O . TRP G 1 139 ? 19.054 52.129 86.519 1.00 52.67 142 TRP G O 1
ATOM 5755 N N . THR G 1 140 ? 21.202 52.653 87.216 1.00 53.13 143 THR G N 1
ATOM 5756 C CA . THR G 1 140 ? 21.698 51.316 87.591 1.00 54.57 143 THR G CA 1
ATOM 5757 C C . THR G 1 140 ? 22.603 51.436 88.824 1.00 56.19 143 THR G C 1
ATOM 5758 O O . THR G 1 140 ? 23.617 52.227 88.830 1.00 53.22 143 THR G O 1
ATOM 5762 N N . LEU G 1 141 ? 22.290 50.643 89.833 1.00 50.75 144 LEU G N 1
ATOM 5763 C CA . LEU G 1 141 ? 23.204 50.311 90.936 1.00 53.04 144 LEU G CA 1
ATOM 5764 C C . LEU G 1 141 ? 23.707 48.875 90.722 1.00 52.59 144 LEU G C 1
ATOM 5765 O O . LEU G 1 141 ? 22.898 47.984 90.626 1.00 52.90 144 LEU G O 1
ATOM 5770 N N . GLY G 1 142 ? 25.015 48.676 90.595 1.00 52.65 145 GLY G N 1
ATOM 5771 C CA . GLY G 1 142 ? 25.543 47.328 90.297 1.00 53.60 145 GLY G CA 1
ATOM 5772 C C . GLY G 1 142 ? 27.055 47.219 90.402 1.00 51.81 145 GLY G C 1
ATOM 5773 O O . GLY G 1 142 ? 27.670 48.112 90.910 1.00 54.45 145 GLY G O 1
ATOM 5774 N N . HIS G 1 143 ? 27.586 46.125 89.869 1.00 55.28 146 HIS G N 1
ATOM 5775 C CA . HIS G 1 143 ? 29.037 45.868 89.980 1.00 53.92 146 HIS G CA 1
ATOM 5776 C C . HIS G 1 143 ? 29.815 46.758 89.016 1.00 52.65 146 HIS G C 1
ATOM 5777 O O . HIS G 1 143 ? 29.292 47.068 87.936 1.00 54.94 146 HIS G O 1
ATOM 5784 N N . SER G 1 144 ? 31.019 47.152 89.419 1.00 55.07 147 SER G N 1
ATOM 5785 C CA . SER G 1 144 ? 31.902 47.936 88.527 1.00 57.26 147 SER G CA 1
ATOM 5786 C C . SER G 1 144 ? 32.415 47.017 87.416 1.00 57.22 147 SER G C 1
ATOM 5787 O O . SER G 1 144 ? 33.061 47.542 86.500 1.00 58.55 147 SER G O 1
ATOM 5790 N N . ASN H 1 20 ? 46.309 55.860 131.488 1.00 66.03 23 ASN H N 1
ATOM 5791 C CA . ASN H 1 20 ? 46.596 54.521 132.066 1.00 62.64 23 ASN H CA 1
ATOM 5792 C C . ASN H 1 20 ? 48.104 54.358 132.227 1.00 72.92 23 ASN H C 1
ATOM 5793 O O . ASN H 1 20 ? 48.523 53.293 132.720 1.00 67.85 23 ASN H O 1
ATOM 5798 N N . CYS H 1 21 ? 48.871 55.387 131.853 1.00 69.18 24 CYS H N 1
ATOM 5799 C CA . CYS H 1 21 ? 50.329 55.375 131.887 1.00 73.95 24 CYS H CA 1
ATOM 5800 C C . CYS H 1 21 ? 50.996 56.712 131.601 1.00 68.92 24 CYS H C 1
ATOM 5801 O O . CYS H 1 21 ? 50.305 57.549 130.999 1.00 70.88 24 CYS H O 1
ATOM 5804 N N . ASP H 1 22 ? 52.260 56.937 131.997 1.00 70.82 25 ASP H N 1
ATOM 5805 C CA . ASP H 1 22 ? 52.782 58.319 131.825 1.00 70.89 25 ASP H CA 1
ATOM 5806 C C . ASP H 1 22 ? 54.169 58.529 131.218 1.00 71.90 25 ASP H C 1
ATOM 5807 O O . ASP H 1 22 ? 55.030 57.644 131.366 1.00 76.73 25 ASP H O 1
ATOM 5812 N N . GLY H 1 23 ? 54.351 59.695 130.608 1.00 65.02 26 GLY H N 1
ATOM 5813 C CA . GLY H 1 23 ? 55.568 60.272 130.000 1.00 65.35 26 GLY H CA 1
ATOM 5814 C C . GLY H 1 23 ? 56.464 59.304 129.249 1.00 66.90 26 GLY H C 1
ATOM 5815 O O . GLY H 1 23 ? 57.112 58.466 129.901 1.00 70.63 26 GLY H O 1
ATOM 5816 N N . SER H 1 24 ? 56.533 59.445 127.931 1.00 63.58 27 SER H N 1
ATOM 5817 C CA . SER H 1 24 ? 57.390 58.619 127.027 1.00 65.04 27 SER H CA 1
ATOM 5818 C C . SER H 1 24 ? 58.531 59.412 126.373 1.00 61.38 27 SER H C 1
ATOM 5819 O O . SER H 1 24 ? 58.326 60.626 126.093 1.00 62.54 27 SER H O 1
ATOM 5822 N N . THR H 1 25 ? 59.601 58.710 126.006 1.00 59.77 28 THR H N 1
ATOM 5823 C CA . THR H 1 25 ? 60.623 59.177 125.047 1.00 64.33 28 THR H CA 1
ATOM 5824 C C . THR H 1 25 ? 60.095 58.941 123.626 1.00 60.44 28 THR H C 1
ATOM 5825 O O . THR H 1 25 ? 59.116 58.176 123.439 1.00 59.37 28 THR H O 1
ATOM 5829 N N . PHE H 1 26 ? 60.690 59.641 122.661 1.00 60.67 29 PHE H N 1
ATOM 5830 C CA . PHE H 1 26 ? 60.352 59.574 121.229 1.00 57.50 29 PHE H CA 1
ATOM 5831 C C . PHE H 1 26 ? 61.639 59.484 120.431 1.00 59.89 29 PHE H C 1
ATOM 5832 O O . PHE H 1 26 ? 62.430 60.448 120.448 1.00 61.52 29 PHE H O 1
ATOM 5840 N N . VAL H 1 27 ? 61.862 58.354 119.770 1.00 57.50 30 VAL H N 1
ATOM 5841 C CA . VAL H 1 27 ? 63.082 58.096 118.950 1.00 58.06 30 VAL H CA 1
ATOM 5842 C C . VAL H 1 27 ? 62.628 57.853 117.512 1.00 57.87 30 VAL H C 1
ATOM 5843 O O . VAL H 1 27 ? 61.891 56.901 117.249 1.00 58.72 30 VAL H O 1
ATOM 5847 N N . PRO H 1 28 ? 63.048 58.672 116.530 1.00 56.23 31 PRO H N 1
ATOM 5848 C CA . PRO H 1 28 ? 62.724 58.404 115.135 1.00 58.25 31 PRO H CA 1
ATOM 5849 C C . PRO H 1 28 ? 63.533 57.181 114.667 1.00 58.34 31 PRO H C 1
ATOM 5850 O O . PRO H 1 28 ? 64.737 57.096 114.904 1.00 59.77 31 PRO H O 1
ATOM 5854 N N . VAL H 1 29 ? 62.838 56.219 114.094 1.00 56.83 32 VAL H N 1
ATOM 5855 C CA . VAL H 1 29 ? 63.428 54.949 113.586 1.00 57.39 32 VAL H CA 1
ATOM 5856 C C . VAL H 1 29 ? 63.723 55.133 112.096 1.00 53.27 32 VAL H C 1
ATOM 5857 O O . VAL H 1 29 ? 62.838 55.532 111.349 1.00 53.88 32 VAL H O 1
ATOM 5861 N N . THR H 1 30 ? 64.970 54.895 111.698 1.00 56.08 33 THR H N 1
ATOM 5862 C CA . THR H 1 30 ? 65.437 55.031 110.296 1.00 57.66 33 THR H CA 1
ATOM 5863 C C . THR H 1 30 ? 65.439 53.651 109.615 1.00 56.84 33 THR H C 1
ATOM 5864 O O . THR H 1 30 ? 65.591 52.629 110.298 1.00 58.10 33 THR H O 1
ATOM 5868 N N . GLY H 1 31 ? 65.286 53.637 108.296 1.00 57.90 34 GLY H N 1
ATOM 5869 C CA . GLY H 1 31 ? 65.308 52.412 107.484 1.00 56.78 34 GLY H CA 1
ATOM 5870 C C . GLY H 1 31 ? 65.375 52.731 106.004 1.00 56.37 34 GLY H C 1
ATOM 5871 O O . GLY H 1 31 ? 65.424 53.913 105.648 1.00 56.06 34 GLY H O 1
ATOM 5872 N N . SER H 1 32 ? 65.365 51.690 105.182 1.00 56.33 35 SER H N 1
ATOM 5873 C CA . SER H 1 32 ? 65.316 51.784 103.699 1.00 57.14 35 SER H CA 1
ATOM 5874 C C . SER H 1 32 ? 64.042 52.513 103.224 1.00 54.41 35 SER H C 1
ATOM 5875 O O . SER H 1 32 ? 62.959 52.332 103.786 1.00 56.50 35 SER H O 1
ATOM 5878 N N . ALA H 1 33 ? 64.210 53.392 102.236 1.00 57.86 36 ALA H N 1
ATOM 5879 C CA . ALA H 1 33 ? 63.149 53.920 101.365 1.00 60.71 36 ALA H CA 1
ATOM 5880 C C . ALA H 1 33 ? 62.297 52.730 100.888 1.00 58.66 36 ALA H C 1
ATOM 5881 O O . ALA H 1 33 ? 62.872 51.710 100.375 1.00 60.33 36 ALA H O 1
ATOM 5883 N N . GLY H 1 34 ? 60.989 52.813 101.114 1.00 60.80 37 GLY H N 1
ATOM 5884 C CA . GLY H 1 34 ? 60.022 51.776 100.711 1.00 57.08 37 GLY H CA 1
ATOM 5885 C C . GLY H 1 34 ? 59.542 51.019 101.912 1.00 57.56 37 GLY H C 1
ATOM 5886 O O . GLY H 1 34 ? 58.549 50.304 101.780 1.00 61.78 37 GLY H O 1
ATOM 5887 N N . ASN H 1 35 ? 60.116 51.233 103.095 1.00 57.75 38 ASN H N 1
ATOM 5888 C CA . ASN H 1 35 ? 59.769 50.411 104.275 1.00 54.92 38 ASN H CA 1
ATOM 5889 C C . ASN H 1 35 ? 59.035 51.250 105.298 1.00 52.02 38 ASN H C 1
ATOM 5890 O O . ASN H 1 35 ? 58.839 50.727 106.405 1.00 58.37 38 ASN H O 1
ATOM 5895 N N . ALA H 1 36 ? 58.658 52.476 104.956 1.00 54.21 39 ALA H N 1
ATOM 5896 C CA . ALA H 1 36 ? 57.775 53.335 105.776 1.00 56.41 39 ALA H CA 1
ATOM 5897 C C . ALA H 1 36 ? 56.357 52.833 105.597 1.00 56.24 39 ALA H C 1
ATOM 5898 O O . ALA H 1 36 ? 55.992 52.509 104.491 1.00 56.42 39 ALA H O 1
ATOM 5900 N N . PRO H 1 37 ? 55.508 52.772 106.657 1.00 55.74 40 PRO H N 1
ATOM 5901 C CA . PRO H 1 37 ? 54.087 52.516 106.481 1.00 56.52 40 PRO H CA 1
ATOM 5902 C C . PRO H 1 37 ? 53.485 53.733 105.784 1.00 57.83 40 PRO H C 1
ATOM 5903 O O . PRO H 1 37 ? 54.016 54.849 105.933 1.00 57.66 40 PRO H O 1
ATOM 5907 N N . SER H 1 38 ? 52.389 53.518 105.061 1.00 57.52 41 SER H N 1
ATOM 5908 C CA . SER H 1 38 ? 51.484 54.599 104.621 1.00 58.09 41 SER H CA 1
ATOM 5909 C C . SER H 1 38 ? 50.941 55.317 105.852 1.00 59.06 41 SER H C 1
ATOM 5910 O O . SER H 1 38 ? 50.422 54.667 106.755 1.00 54.71 41 SER H O 1
ATOM 5913 N N . LYS H 1 39 ? 51.017 56.648 105.827 1.00 58.49 42 LYS H N 1
ATOM 5914 C CA . LYS H 1 39 ? 50.588 57.523 106.930 1.00 62.37 42 LYS H CA 1
ATOM 5915 C C . LYS H 1 39 ? 49.059 57.532 106.999 1.00 59.71 42 LYS H C 1
ATOM 5916 O O . LYS H 1 39 ? 48.557 57.640 108.112 1.00 61.21 42 LYS H O 1
ATOM 5922 N N . TRP H 1 40 ? 48.344 57.362 105.875 1.00 58.81 43 TRP H N 1
ATOM 5923 C CA . TRP H 1 40 ? 46.873 57.137 105.858 1.00 60.93 43 TRP H CA 1
ATOM 5924 C C . TRP H 1 40 ? 46.529 55.907 106.715 1.00 57.36 43 TRP H C 1
ATOM 5925 O O . TRP H 1 40 ? 45.624 56.031 107.568 1.00 59.11 43 TRP H O 1
ATOM 5936 N N . ASP H 1 41 ? 47.228 54.786 106.521 1.00 59.09 44 ASP H N 1
ATOM 5937 C CA . ASP H 1 41 ? 47.053 53.526 107.291 1.00 57.59 44 ASP H CA 1
ATOM 5938 C C . ASP H 1 41 ? 47.287 53.829 108.788 1.00 61.88 44 ASP H C 1
ATOM 5939 O O . ASP H 1 41 ? 46.469 53.370 109.610 1.00 56.12 44 ASP H O 1
ATOM 5944 N N . CYS H 1 42 ? 48.292 54.647 109.129 1.00 55.28 45 CYS H N 1
ATOM 5945 C CA . CYS H 1 42 ? 48.633 55.021 110.528 1.00 58.25 45 CYS H CA 1
ATOM 5946 C C . CYS H 1 42 ? 47.530 55.878 111.142 1.00 57.80 45 CYS H C 1
ATOM 5947 O O . CYS H 1 42 ? 47.186 55.620 112.309 1.00 58.51 45 CYS H O 1
ATOM 5950 N N . GLN H 1 43 ? 46.960 56.803 110.364 1.00 61.95 46 GLN H N 1
ATOM 5951 C CA . GLN H 1 43 ? 45.818 57.665 110.766 1.00 59.88 46 GLN H CA 1
ATOM 5952 C C . GLN H 1 43 ? 44.592 56.801 111.111 1.00 62.67 46 GLN H C 1
ATOM 5953 O O . GLN H 1 43 ? 44.001 57.000 112.196 1.00 60.80 46 GLN H O 1
ATOM 5959 N N . LEU H 1 44 ? 44.213 55.884 110.218 1.00 59.61 47 LEU H N 1
ATOM 5960 C CA . LEU H 1 44 ? 43.105 54.920 110.401 1.00 58.70 47 LEU H CA 1
ATOM 5961 C C . LEU H 1 44 ? 43.365 54.038 111.611 1.00 62.96 47 LEU H C 1
ATOM 5962 O O . LEU H 1 44 ? 42.389 53.755 112.317 1.00 65.69 47 LEU H O 1
ATOM 5967 N N . LEU H 1 45 ? 44.603 53.575 111.814 1.00 60.01 48 LEU H N 1
ATOM 5968 C CA . LEU H 1 45 ? 44.961 52.767 113.006 1.00 59.67 48 LEU H CA 1
ATOM 5969 C C . LEU H 1 45 ? 44.597 53.558 114.273 1.00 59.67 48 LEU H C 1
ATOM 5970 O O . LEU H 1 45 ? 43.961 52.978 115.144 1.00 59.95 48 LEU H O 1
ATOM 5975 N N . ARG H 1 46 ? 44.958 54.835 114.368 1.00 59.97 49 ARG H N 1
ATOM 5976 C CA . ARG H 1 46 ? 44.695 55.652 115.579 1.00 58.72 49 ARG H CA 1
ATOM 5977 C C . ARG H 1 46 ? 43.183 55.884 115.737 1.00 59.48 49 ARG H C 1
ATOM 5978 O O . ARG H 1 46 ? 42.629 55.499 116.789 1.00 63.09 49 ARG H O 1
ATOM 5986 N N . ASP H 1 47 ? 42.542 56.436 114.719 1.00 60.78 50 ASP H N 1
ATOM 5987 C CA . ASP H 1 47 ? 41.169 57.014 114.791 1.00 62.97 50 ASP H CA 1
ATOM 5988 C C . ASP H 1 47 ? 40.100 55.967 114.542 1.00 60.41 50 ASP H C 1
ATOM 5989 O O . ASP H 1 47 ? 39.053 56.059 115.212 1.00 65.00 50 ASP H O 1
ATOM 5994 N N . GLY H 1 48 ? 40.322 55.078 113.579 1.00 62.01 51 GLY H N 1
ATOM 5995 C CA . GLY H 1 48 ? 39.368 54.023 113.170 1.00 60.99 51 GLY H CA 1
ATOM 5996 C C . GLY H 1 48 ? 39.454 52.839 114.108 1.00 66.48 51 GLY H C 1
ATOM 5997 O O . GLY H 1 48 ? 38.392 52.303 114.468 1.00 69.53 51 GLY H O 1
ATOM 5998 N N . TYR H 1 49 ? 40.654 52.433 114.517 1.00 61.81 52 TYR H N 1
ATOM 5999 C CA . TYR H 1 49 ? 40.840 51.156 115.232 1.00 58.75 52 TYR H CA 1
ATOM 6000 C C . TYR H 1 49 ? 41.070 51.440 116.724 1.00 61.02 52 TYR H C 1
ATOM 6001 O O . TYR H 1 49 ? 40.192 51.028 117.485 1.00 60.52 52 TYR H O 1
ATOM 6010 N N . ILE H 1 50 ? 42.176 52.087 117.119 1.00 61.67 53 ILE H N 1
ATOM 6011 C CA . ILE H 1 50 ? 42.597 52.184 118.553 1.00 59.27 53 ILE H CA 1
ATOM 6012 C C . ILE H 1 50 ? 41.515 52.959 119.292 1.00 64.91 53 ILE H C 1
ATOM 6013 O O . ILE H 1 50 ? 41.121 52.508 120.389 1.00 58.98 53 ILE H O 1
ATOM 6018 N N . ALA H 1 51 ? 41.037 54.042 118.685 1.00 62.40 54 ALA H N 1
ATOM 6019 C CA . ALA H 1 51 ? 40.047 54.969 119.268 1.00 62.93 54 ALA H CA 1
ATOM 6020 C C . ALA H 1 51 ? 38.795 54.191 119.670 1.00 60.60 54 ALA H C 1
ATOM 6021 O O . ALA H 1 51 ? 38.194 54.599 120.611 1.00 65.88 54 ALA H O 1
ATOM 6023 N N . LYS H 1 52 ? 38.483 53.059 119.024 1.00 66.28 55 LYS H N 1
ATOM 6024 C CA . LYS H 1 52 ? 37.241 52.290 119.312 1.00 62.58 55 LYS H CA 1
ATOM 6025 C C . LYS H 1 52 ? 37.508 51.195 120.342 1.00 60.60 55 LYS H C 1
ATOM 6026 O O . LYS H 1 52 ? 36.577 50.523 120.702 1.00 67.40 55 LYS H O 1
ATOM 6032 N N . GLN H 1 53 ? 38.735 51.014 120.794 1.00 61.12 56 GLN H N 1
ATOM 6033 C CA . GLN H 1 53 ? 39.052 49.904 121.733 1.00 66.89 56 GLN H CA 1
ATOM 6034 C C . GLN H 1 53 ? 38.945 50.453 123.162 1.00 63.78 56 GLN H C 1
ATOM 6035 O O . GLN H 1 53 ? 39.924 51.071 123.643 1.00 66.97 56 GLN H O 1
ATOM 6041 N N . ASN H 1 54 ? 37.837 50.220 123.843 1.00 62.32 57 ASN H N 1
ATOM 6042 C CA . ASN H 1 54 ? 37.689 50.688 125.241 1.00 65.59 57 ASN H CA 1
ATOM 6043 C C . ASN H 1 54 ? 38.385 49.666 126.151 1.00 64.70 57 ASN H C 1
ATOM 6044 O O . ASN H 1 54 ? 37.715 48.905 126.799 1.00 67.45 57 ASN H O 1
ATOM 6049 N N . LYS H 1 55 ? 39.712 49.668 126.158 1.00 65.32 58 LYS H N 1
ATOM 6050 C CA . LYS H 1 55 ? 40.504 48.692 126.926 1.00 62.76 58 LYS H CA 1
ATOM 6051 C C . LYS H 1 55 ? 41.918 49.190 127.172 1.00 60.45 58 LYS H C 1
ATOM 6052 O O . LYS H 1 55 ? 42.305 50.249 126.662 1.00 61.44 58 LYS H O 1
ATOM 6058 N N . SER H 1 56 ? 42.607 48.382 127.971 1.00 65.30 59 SER H N 1
ATOM 6059 C CA . SER H 1 56 ? 44.055 48.424 128.241 1.00 67.87 59 SER H CA 1
ATOM 6060 C C . SER H 1 56 ? 44.633 47.051 127.872 1.00 65.63 59 SER H C 1
ATOM 6061 O O . SER H 1 56 ? 43.877 46.039 127.841 1.00 66.96 59 SER H O 1
ATOM 6064 N N . TRP H 1 57 ? 45.909 47.013 127.525 1.00 61.99 60 TRP H N 1
ATOM 6065 C CA . TRP H 1 57 ? 46.584 45.767 127.097 1.00 65.19 60 TRP H CA 1
ATOM 6066 C C . TRP H 1 57 ? 47.677 45.456 128.100 1.00 65.96 60 TRP H C 1
ATOM 6067 O O . TRP H 1 57 ? 48.446 46.380 128.447 1.00 61.66 60 TRP H O 1
ATOM 6078 N N . LEU H 1 58 ? 47.736 44.215 128.558 1.00 66.66 61 LEU H N 1
ATOM 6079 C CA . LEU H 1 58 ? 48.834 43.738 129.422 1.00 66.00 61 LEU H CA 1
ATOM 6080 C C . LEU H 1 58 ? 50.006 43.370 128.512 1.00 65.36 61 LEU H C 1
ATOM 6081 O O . LEU H 1 58 ? 49.815 42.524 127.600 1.00 64.01 61 LEU H O 1
ATOM 6086 N N . ILE H 1 59 ? 51.172 43.962 128.767 1.00 70.14 62 ILE H N 1
ATOM 6087 C CA . ILE H 1 59 ? 52.412 43.781 127.947 1.00 65.26 62 ILE H CA 1
ATOM 6088 C C . ILE H 1 59 ? 53.419 43.033 128.806 1.00 65.01 62 ILE H C 1
ATOM 6089 O O . ILE H 1 59 ? 53.858 43.596 129.820 1.00 64.69 62 ILE H O 1
ATOM 6094 N N . SER H 1 60 ? 53.762 41.816 128.427 1.00 64.27 63 SER H N 1
ATOM 6095 C CA . SER H 1 60 ? 54.739 40.966 129.141 1.00 67.63 63 SER H CA 1
ATOM 6096 C C . SER H 1 60 ? 55.749 40.417 128.148 1.00 66.12 63 SER H C 1
ATOM 6097 O O . SER H 1 60 ? 56.496 39.489 128.499 1.00 69.39 63 SER H O 1
ATOM 6100 N N . GLY H 1 61 ? 55.763 40.976 126.944 1.00 61.25 64 GLY H N 1
ATOM 6101 C CA . GLY H 1 61 ? 56.590 40.491 125.850 1.00 62.95 64 GLY H CA 1
ATOM 6102 C C . GLY H 1 61 ? 56.150 41.155 124.565 1.00 63.08 64 GLY H C 1
ATOM 6103 O O . GLY H 1 61 ? 55.217 41.952 124.561 1.00 60.59 64 GLY H O 1
ATOM 6104 N N . PRO H 1 62 ? 56.841 40.849 123.445 1.00 62.77 65 PRO H N 1
ATOM 6105 C CA . PRO H 1 62 ? 56.443 41.369 122.144 1.00 64.60 65 PRO H CA 1
ATOM 6106 C C . PRO H 1 62 ? 54.960 41.092 121.865 1.00 59.10 65 PRO H C 1
ATOM 6107 O O . PRO H 1 62 ? 54.546 39.957 121.870 1.00 60.56 65 PRO H O 1
ATOM 6111 N N . ARG H 1 63 ? 54.192 42.144 121.621 1.00 63.12 66 ARG H N 1
ATOM 6112 C CA . ARG H 1 63 ? 52.737 42.048 121.345 1.00 60.89 66 ARG H CA 1
ATOM 6113 C C . ARG H 1 63 ? 52.351 43.140 120.344 1.00 56.87 66 ARG H C 1
ATOM 6114 O O . ARG H 1 63 ? 52.632 44.306 120.588 1.00 60.16 66 ARG H O 1
ATOM 6122 N N . ILE H 1 64 ? 51.668 42.765 119.277 1.00 58.63 67 ILE H N 1
ATOM 6123 C CA . ILE H 1 64 ? 51.018 43.727 118.344 1.00 60.38 67 ILE H CA 1
ATOM 6124 C C . ILE H 1 64 ? 49.659 44.129 118.921 1.00 56.06 67 ILE H C 1
ATOM 6125 O O . ILE H 1 64 ? 48.888 43.267 119.266 1.00 59.44 67 ILE H O 1
ATOM 6130 N N . ILE H 1 65 ? 49.423 45.419 119.048 1.00 58.57 68 ILE H N 1
ATOM 6131 C CA . ILE H 1 65 ? 48.200 45.989 119.674 1.00 61.11 68 ILE H CA 1
ATOM 6132 C C . ILE H 1 65 ? 47.171 46.235 118.570 1.00 59.72 68 ILE H C 1
ATOM 6133 O O . ILE H 1 65 ? 45.993 45.942 118.797 1.00 55.99 68 ILE H O 1
ATOM 6138 N N . GLY H 1 66 ? 47.583 46.698 117.395 1.00 56.60 69 GLY H N 1
ATOM 6139 C CA . GLY H 1 66 ? 46.650 46.798 116.260 1.00 57.75 69 GLY H CA 1
ATOM 6140 C C . GLY H 1 66 ? 47.374 47.052 114.967 1.00 55.35 69 GLY H C 1
ATOM 6141 O O . GLY H 1 66 ? 48.569 47.546 115.041 1.00 59.10 69 GLY H O 1
ATOM 6142 N N . THR H 1 67 ? 46.712 46.669 113.857 1.00 57.80 70 THR H N 1
ATOM 6143 C CA . THR H 1 67 ? 47.249 46.750 112.469 1.00 61.81 70 THR H CA 1
ATOM 6144 C C . THR H 1 67 ? 46.163 47.313 111.547 1.00 59.82 70 THR H C 1
ATOM 6145 O O . THR H 1 67 ? 44.997 46.794 111.548 1.00 58.02 70 THR H O 1
ATOM 6149 N N . VAL H 1 68 ? 46.538 48.307 110.749 1.00 59.90 71 VAL H N 1
ATOM 6150 C CA . VAL H 1 68 ? 45.779 48.682 109.532 1.00 57.51 71 VAL H CA 1
ATOM 6151 C C . VAL H 1 68 ? 46.746 48.622 108.357 1.00 57.37 71 VAL H C 1
ATOM 6152 O O . VAL H 1 68 ? 47.569 49.537 108.244 1.00 56.66 71 VAL H O 1
ATOM 6156 N N . ARG H 1 69 ? 46.619 47.555 107.553 1.00 58.23 72 ARG H N 1
ATOM 6157 C CA . ARG H 1 69 ? 47.378 47.291 106.307 1.00 61.36 72 ARG H CA 1
ATOM 6158 C C . ARG H 1 69 ? 48.867 47.434 106.636 1.00 58.41 72 ARG H C 1
ATOM 6159 O O . ARG H 1 69 ? 49.345 46.615 107.429 1.00 58.36 72 ARG H O 1
ATOM 6167 N N . THR H 1 70 ? 49.508 48.486 106.121 1.00 57.23 73 THR H N 1
ATOM 6168 C CA . THR H 1 70 ? 50.975 48.732 106.215 1.00 60.19 73 THR H CA 1
ATOM 6169 C C . THR H 1 70 ? 51.371 49.285 107.599 1.00 57.51 73 THR H C 1
ATOM 6170 O O . THR H 1 70 ? 52.548 49.194 107.912 1.00 56.23 73 THR H O 1
ATOM 6174 N N . CYS H 1 71 ? 50.440 49.813 108.415 1.00 57.30 74 CYS H N 1
ATOM 6175 C CA . CYS H 1 71 ? 50.769 50.460 109.708 1.00 54.23 74 CYS H CA 1
ATOM 6176 C C . CYS H 1 71 ? 50.359 49.613 110.914 1.00 56.10 74 CYS H C 1
ATOM 6177 O O . CYS H 1 71 ? 49.295 48.992 110.911 1.00 58.48 74 CYS H O 1
ATOM 6180 N N . GLN H 1 72 ? 51.194 49.673 111.946 1.00 57.08 75 GLN H N 1
ATOM 6181 C CA . GLN H 1 72 ? 51.157 48.751 113.097 1.00 57.45 75 GLN H CA 1
ATOM 6182 C C . GLN H 1 72 ? 51.696 49.438 114.340 1.00 56.12 75 GLN H C 1
ATOM 6183 O O . GLN H 1 72 ? 52.810 50.058 114.333 1.00 57.39 75 GLN H O 1
ATOM 6189 N N . PHE H 1 73 ? 50.945 49.274 115.422 1.00 55.53 76 PHE H N 1
ATOM 6190 C CA . PHE H 1 73 ? 51.413 49.633 116.772 1.00 56.32 76 PHE H CA 1
ATOM 6191 C C . PHE H 1 73 ? 51.695 48.359 117.540 1.00 57.31 76 PHE H C 1
ATOM 6192 O O . PHE H 1 73 ? 50.818 47.480 117.650 1.00 56.58 76 PHE H O 1
ATOM 6200 N N . SER H 1 74 ? 52.885 48.312 118.129 1.00 56.04 77 SER H N 1
ATOM 6201 C CA . SER H 1 74 ? 53.316 47.150 118.945 1.00 62.45 77 SER H CA 1
ATOM 6202 C C . SER H 1 74 ? 54.121 47.604 120.172 1.00 59.50 77 SER H C 1
ATOM 6203 O O . SER H 1 74 ? 54.467 48.813 120.260 1.00 59.41 77 SER H O 1
ATOM 6206 N N . ALA H 1 75 ? 54.340 46.693 121.119 1.00 61.22 78 ALA H N 1
ATOM 6207 C CA . ALA H 1 75 ? 55.030 46.959 122.406 1.00 61.54 78 ALA H CA 1
ATOM 6208 C C . ALA H 1 75 ? 55.632 45.683 123.004 1.00 59.26 78 ALA H C 1
ATOM 6209 O O . ALA H 1 75 ? 55.203 44.537 122.699 1.00 60.80 78 ALA H O 1
ATOM 6211 N N . THR H 1 76 ? 56.631 45.902 123.858 1.00 61.35 79 THR H N 1
ATOM 6212 C CA . THR H 1 76 ? 57.280 44.861 124.668 1.00 60.24 79 THR H CA 1
ATOM 6213 C C . THR H 1 76 ? 57.640 45.485 126.018 1.00 59.96 79 THR H C 1
ATOM 6214 O O . THR H 1 76 ? 57.481 46.684 126.209 1.00 59.64 79 THR H O 1
ATOM 6218 N N . VAL H 1 77 ? 58.161 44.675 126.905 1.00 62.67 80 VAL H N 1
ATOM 6219 C CA . VAL H 1 77 ? 58.709 45.131 128.209 1.00 66.61 80 VAL H CA 1
ATOM 6220 C C . VAL H 1 77 ? 60.219 45.291 128.018 1.00 64.99 80 VAL H C 1
ATOM 6221 O O . VAL H 1 77 ? 60.814 44.439 127.387 1.00 62.78 80 VAL H O 1
ATOM 6225 N N . ASP H 1 78 ? 60.800 46.362 128.538 1.00 64.61 81 ASP H N 1
ATOM 6226 C CA . ASP H 1 78 ? 62.230 46.322 128.923 1.00 63.20 81 ASP H CA 1
ATOM 6227 C C . ASP H 1 78 ? 62.227 45.516 130.217 1.00 70.18 81 ASP H C 1
ATOM 6228 O O . ASP H 1 78 ? 61.263 45.743 131.088 1.00 73.84 81 ASP H O 1
ATOM 6233 N N . VAL H 1 79 ? 63.201 44.632 130.361 1.00 67.97 82 VAL H N 1
ATOM 6234 C CA . VAL H 1 79 ? 63.293 43.717 131.546 1.00 71.26 82 VAL H CA 1
ATOM 6235 C C . VAL H 1 79 ? 62.290 42.573 131.361 1.00 68.01 82 VAL H C 1
ATOM 6236 O O . VAL H 1 79 ? 61.050 42.714 131.619 1.00 74.81 82 VAL H O 1
ATOM 6240 N N . SER H 1 80 ? 62.807 41.459 130.865 1.00 67.99 83 SER H N 1
ATOM 6241 C CA . SER H 1 80 ? 62.008 40.224 130.700 1.00 65.51 83 SER H CA 1
ATOM 6242 C C . SER H 1 80 ? 61.506 39.813 132.090 1.00 72.10 83 SER H C 1
ATOM 6243 O O . SER H 1 80 ? 62.067 40.271 133.130 1.00 69.64 83 SER H O 1
ATOM 6246 N N . GLY H 1 81 ? 60.404 39.071 132.126 1.00 68.98 84 GLY H N 1
ATOM 6247 C CA . GLY H 1 81 ? 59.770 38.655 133.388 1.00 71.56 84 GLY H CA 1
ATOM 6248 C C . GLY H 1 81 ? 58.883 39.743 133.952 1.00 69.36 84 GLY H C 1
ATOM 6249 O O . GLY H 1 81 ? 58.131 39.408 134.868 1.00 74.99 84 GLY H O 1
ATOM 6250 N N . THR H 1 82 ? 58.961 41.006 133.508 1.00 72.99 85 THR H N 1
ATOM 6251 C CA . THR H 1 82 ? 58.023 42.075 133.976 1.00 70.13 85 THR H CA 1
ATOM 6252 C C . THR H 1 82 ? 56.784 42.116 133.078 1.00 72.37 85 THR H C 1
ATOM 6253 O O . THR H 1 82 ? 56.815 41.451 131.976 1.00 70.22 85 THR H O 1
ATOM 6257 N N . ALA H 1 83 ? 55.758 42.879 133.506 1.00 69.57 86 ALA H N 1
ATOM 6258 C CA . ALA H 1 83 ? 54.435 43.033 132.841 1.00 68.29 86 ALA H CA 1
ATOM 6259 C C . ALA H 1 83 ? 53.802 44.377 133.235 1.00 68.64 86 ALA H C 1
ATOM 6260 O O . ALA H 1 83 ? 53.862 44.762 134.406 1.00 73.13 86 ALA H O 1
ATOM 6262 N N . GLY H 1 84 ? 53.162 45.055 132.286 1.00 67.82 87 GLY H N 1
ATOM 6263 C CA . GLY H 1 84 ? 52.657 46.428 132.453 1.00 64.78 87 GLY H CA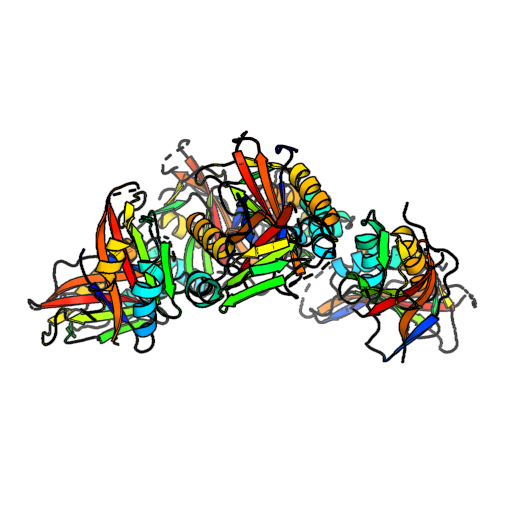 1
ATOM 6264 C C . GLY H 1 84 ? 51.449 46.669 131.577 1.00 61.41 87 GLY H C 1
ATOM 6265 O O . GLY H 1 84 ? 51.320 46.007 130.527 1.00 66.43 87 GLY H O 1
ATOM 6266 N N . TRP H 1 85 ? 50.615 47.616 131.981 1.00 63.96 88 TRP H N 1
ATOM 6267 C CA . TRP H 1 85 ? 49.335 47.971 131.323 1.00 65.56 88 TRP H CA 1
ATOM 6268 C C . TRP H 1 85 ? 49.551 49.229 130.479 1.00 62.68 88 TRP H C 1
ATOM 6269 O O . TRP H 1 85 ? 50.012 50.254 131.006 1.00 68.92 88 TRP H O 1
ATOM 6280 N N . ILE H 1 86 ? 49.235 49.136 129.196 1.00 61.30 89 ILE H N 1
ATOM 6281 C CA . ILE H 1 86 ? 49.175 50.326 128.299 1.00 62.78 89 ILE H CA 1
ATOM 6282 C C . ILE H 1 86 ? 47.716 50.481 127.877 1.00 61.30 89 ILE H C 1
ATOM 6283 O O . ILE H 1 86 ? 47.131 49.481 127.478 1.00 65.96 89 ILE H O 1
ATOM 6288 N N . GLY H 1 87 ? 47.153 51.680 127.997 1.00 65.10 90 GLY H N 1
ATOM 6289 C CA . GLY H 1 87 ? 45.734 51.942 127.704 1.00 70.29 90 GLY H CA 1
ATOM 6290 C C . GLY H 1 87 ? 45.524 52.606 126.362 1.00 60.85 90 GLY H C 1
ATOM 6291 O O . GLY H 1 87 ? 46.452 53.221 125.874 1.00 59.63 90 GLY H O 1
ATOM 6292 N N . ARG H 1 88 ? 44.306 52.484 125.847 1.00 63.02 91 ARG H N 1
ATOM 6293 C CA . ARG H 1 88 ? 43.813 53.178 124.641 1.00 62.35 91 ARG H CA 1
ATOM 6294 C C . ARG H 1 88 ? 44.348 54.612 124.568 1.00 60.02 91 ARG H C 1
ATOM 6295 O O . ARG H 1 88 ? 44.821 54.981 123.514 1.00 62.37 91 ARG H O 1
ATOM 6303 N N . ASP H 1 89 ? 44.212 55.387 125.639 1.00 64.56 92 ASP H N 1
ATOM 6304 C CA . ASP H 1 89 ? 44.487 56.852 125.612 1.00 66.06 92 ASP H CA 1
ATOM 6305 C C . ASP H 1 89 ? 45.991 57.087 125.587 1.00 59.92 92 ASP H C 1
ATOM 6306 O O . ASP H 1 89 ? 46.395 58.097 124.991 1.00 65.39 92 ASP H O 1
ATOM 6311 N N . ASP H 1 90 ? 46.779 56.186 126.183 1.00 65.10 93 ASP H N 1
ATOM 6312 C CA . ASP H 1 90 ? 48.263 56.230 126.046 1.00 65.35 93 ASP H CA 1
ATOM 6313 C C . ASP H 1 90 ? 48.618 56.136 124.564 1.00 61.40 93 ASP H C 1
ATOM 6314 O O . ASP H 1 90 ? 49.378 57.013 124.065 1.00 60.10 93 ASP H O 1
ATOM 6319 N N . ILE H 1 91 ? 48.072 55.130 123.884 1.00 62.67 94 ILE H N 1
ATOM 6320 C CA . ILE H 1 91 ? 48.415 54.795 122.481 1.00 59.99 94 ILE H CA 1
ATOM 6321 C C . ILE H 1 91 ? 47.923 55.917 121.578 1.00 62.64 94 ILE H C 1
ATOM 6322 O O . ILE H 1 91 ? 48.721 56.331 120.714 1.00 66.08 94 ILE H O 1
ATOM 6327 N N . MET H 1 92 ? 46.705 56.421 121.796 1.00 59.71 95 MET H N 1
ATOM 6328 C CA . MET H 1 92 ? 46.157 57.604 121.087 1.00 59.69 95 MET H CA 1
ATOM 6329 C C . MET H 1 92 ? 47.186 58.733 121.138 1.00 59.21 95 MET H C 1
ATOM 6330 O O . MET H 1 92 ? 47.504 59.324 120.095 1.00 62.26 95 MET H O 1
ATOM 6335 N N . ASP H 1 93 ? 47.654 59.093 122.336 1.00 61.12 96 ASP H N 1
ATOM 6336 C CA . ASP H 1 93 ? 48.627 60.213 122.503 1.00 59.08 96 ASP H CA 1
ATOM 6337 C C . ASP H 1 93 ? 49.983 59.877 121.865 1.00 55.52 96 ASP H C 1
ATOM 6338 O O . ASP H 1 93 ? 50.534 60.742 121.164 1.00 61.29 96 ASP H O 1
ATOM 6343 N N . LEU H 1 94 ? 50.521 58.678 122.079 1.00 59.78 97 LEU H N 1
ATOM 6344 C CA . LEU H 1 94 ? 51.840 58.264 121.529 1.00 60.82 97 LEU H CA 1
ATOM 6345 C C . LEU H 1 94 ? 51.803 58.315 120.008 1.00 62.51 97 LEU H C 1
ATOM 6346 O O . LEU H 1 94 ? 52.789 58.780 119.427 1.00 60.15 97 LEU H O 1
ATOM 6351 N N . MET H 1 95 ? 50.697 57.884 119.401 1.00 61.37 98 MET H N 1
ATOM 6352 C CA . MET H 1 95 ? 50.503 57.895 117.931 1.00 60.94 98 MET H CA 1
ATOM 6353 C C . MET H 1 95 ? 50.402 59.338 117.418 1.00 59.92 98 MET H C 1
ATOM 6354 O O . MET H 1 95 ? 51.058 59.625 116.411 1.00 60.98 98 MET H O 1
ATOM 6359 N N . LYS H 1 96 ? 49.627 60.197 118.087 1.00 63.29 99 LYS H N 1
ATOM 6360 C CA . LYS H 1 96 ? 49.444 61.625 117.729 1.00 62.96 99 LYS H CA 1
ATOM 6361 C C . LYS H 1 96 ? 50.812 62.325 117.744 1.00 62.10 99 LYS H C 1
ATOM 6362 O O . LYS H 1 96 ? 51.158 62.968 116.767 1.00 62.37 99 LYS H O 1
ATOM 6368 N N . ASP H 1 97 ? 51.556 62.167 118.827 1.00 64.08 100 ASP H N 1
ATOM 6369 C CA . ASP H 1 97 ? 52.903 62.760 119.058 1.00 62.31 100 ASP H CA 1
ATOM 6370 C C . ASP H 1 97 ? 53.874 62.231 118.001 1.00 63.63 100 ASP H C 1
ATOM 6371 O O . ASP H 1 97 ? 54.671 63.054 117.502 1.00 64.78 100 ASP H O 1
ATOM 6376 N N . SER H 1 98 ? 53.843 60.926 117.686 1.00 61.39 101 SER H N 1
ATOM 6377 C CA . SER H 1 98 ? 54.771 60.281 116.730 1.00 61.10 101 SER H CA 1
ATOM 6378 C C . SER H 1 98 ? 54.544 60.847 115.321 1.00 59.67 101 SER H C 1
ATOM 6379 O O . SER H 1 98 ? 55.563 61.173 114.638 1.00 59.12 101 SER H O 1
ATOM 6382 N N . LEU H 1 99 ? 53.274 60.958 114.900 1.00 56.99 102 LEU H N 1
ATOM 6383 C CA . LEU H 1 99 ? 52.925 61.415 113.543 1.00 58.58 102 LEU H CA 1
ATOM 6384 C C . LEU H 1 99 ? 53.216 62.918 113.411 1.00 57.95 102 LEU H C 1
ATOM 6385 O O . LEU H 1 99 ? 53.602 63.314 112.315 1.00 60.78 102 LEU H O 1
ATOM 6390 N N . ASN H 1 100 ? 53.100 63.691 114.499 1.00 59.10 103 ASN H N 1
ATOM 6391 C CA . ASN H 1 100 ? 53.503 65.122 114.548 1.00 65.61 103 ASN H CA 1
ATOM 6392 C C . ASN H 1 100 ? 55.024 65.254 114.416 1.00 60.20 103 ASN H C 1
ATOM 6393 O O . ASN H 1 100 ? 55.441 66.136 113.703 1.00 59.89 103 ASN H O 1
ATOM 6398 N N . LEU H 1 101 ? 55.805 64.422 115.112 1.00 64.42 104 LEU H N 1
ATOM 6399 C CA . LEU H 1 101 ? 57.292 64.518 115.115 1.00 62.95 104 LEU H CA 1
ATOM 6400 C C . LEU H 1 101 ? 57.879 64.047 113.792 1.00 58.72 104 LEU H C 1
ATOM 6401 O O . LEU H 1 101 ? 58.925 64.539 113.462 1.00 62.20 104 LEU H O 1
ATOM 6406 N N . TRP H 1 102 ? 57.167 63.234 113.031 1.00 63.07 105 TRP H N 1
ATOM 6407 C CA . TRP H 1 102 ? 57.644 62.621 111.782 1.00 61.04 105 TRP H CA 1
ATOM 6408 C C . TRP H 1 102 ? 57.560 63.536 110.537 1.00 65.10 105 TRP H C 1
ATOM 6409 O O . TRP H 1 102 ? 56.415 63.930 110.166 1.00 65.29 105 TRP H O 1
ATOM 6420 N N . LYS H 1 103 ? 58.661 63.734 109.774 1.00 62.23 106 LYS H N 1
ATOM 6421 C CA . LYS H 1 103 ? 58.585 64.189 108.353 1.00 62.60 106 LYS H CA 1
ATOM 6422 C C . LYS H 1 103 ? 58.505 62.985 107.398 1.00 62.61 106 LYS H C 1
ATOM 6423 O O . LYS H 1 103 ? 58.592 63.241 106.122 1.00 67.88 106 LYS H O 1
ATOM 6425 N N . GLN H 1 111 ? 69.704 59.713 100.936 1.00 65.67 114 GLN H N 1
ATOM 6426 C CA . GLN H 1 111 ? 68.932 59.474 99.691 1.00 59.67 114 GLN H CA 1
ATOM 6427 C C . GLN H 1 111 ? 68.230 58.116 99.787 1.00 69.12 114 GLN H C 1
ATOM 6428 O O . GLN H 1 111 ? 67.002 58.082 99.606 1.00 65.77 114 GLN H O 1
ATOM 6434 N N . GLY H 1 112 ? 68.980 57.050 100.073 1.00 65.77 115 GLY H N 1
ATOM 6435 C CA . GLY H 1 112 ? 68.403 55.694 100.153 1.00 65.74 115 GLY H CA 1
ATOM 6436 C C . GLY H 1 112 ? 67.677 55.419 101.459 1.00 58.51 115 GLY H C 1
ATOM 6437 O O . GLY H 1 112 ? 67.021 54.371 101.537 1.00 58.14 115 GLY H O 1
ATOM 6438 N N . ALA H 1 113 ? 67.784 56.305 102.455 1.00 58.85 116 ALA H N 1
ATOM 6439 C CA . ALA H 1 113 ? 66.992 56.101 103.692 1.00 60.71 116 ALA H CA 1
ATOM 6440 C C . ALA H 1 113 ? 65.885 57.129 103.956 1.00 58.41 116 ALA H C 1
ATOM 6441 O O . ALA H 1 113 ? 65.863 58.162 103.271 1.00 57.08 116 ALA H O 1
ATOM 6443 N N . MET H 1 114 ? 65.004 56.830 104.916 1.00 56.48 117 MET H N 1
ATOM 6444 C CA . MET H 1 114 ? 63.920 57.725 105.381 1.00 56.68 117 MET H CA 1
ATOM 6445 C C . MET H 1 114 ? 63.574 57.334 106.825 1.00 57.38 117 MET H C 1
ATOM 6446 O O . MET H 1 114 ? 64.046 56.294 107.301 1.00 54.24 117 MET H O 1
ATOM 6451 N N . GLN H 1 115 ? 62.737 58.115 107.503 1.00 55.92 118 GLN H N 1
ATOM 6452 C CA . GLN H 1 115 ? 62.077 57.679 108.755 1.00 58.19 118 GLN H CA 1
ATOM 6453 C C . GLN H 1 115 ? 61.025 56.604 108.406 1.00 54.93 118 GLN H C 1
ATOM 6454 O O . GLN H 1 115 ? 60.206 56.817 107.511 1.00 59.35 118 GLN H O 1
ATOM 6460 N N . VAL H 1 116 ? 61.106 55.438 109.035 1.00 53.76 119 VAL H N 1
ATOM 6461 C CA . VAL H 1 116 ? 60.152 54.324 108.761 1.00 57.53 119 VAL H CA 1
ATOM 6462 C C . VAL H 1 116 ? 59.276 54.078 109.989 1.00 58.03 119 VAL H C 1
ATOM 6463 O O . VAL H 1 116 ? 58.377 53.192 109.923 1.00 58.95 119 VAL H O 1
ATOM 6467 N N . GLY H 1 117 ? 59.498 54.837 111.056 1.00 57.37 120 GLY H N 1
ATOM 6468 C CA . GLY H 1 117 ? 58.803 54.599 112.330 1.00 60.82 120 GLY H CA 1
ATOM 6469 C C . GLY H 1 117 ? 59.190 55.537 113.451 1.00 55.79 120 GLY H C 1
ATOM 6470 O O . GLY H 1 117 ? 60.007 56.478 113.236 1.00 55.74 120 GLY H O 1
ATOM 6471 N N . GLU H 1 118 ? 58.473 55.382 114.576 1.00 59.56 121 GLU H N 1
ATOM 6472 C CA . GLU H 1 118 ? 58.803 56.029 115.868 1.00 55.67 121 GLU H CA 1
ATOM 6473 C C . GLU H 1 118 ? 58.733 54.959 116.945 1.00 58.69 121 GLU H C 1
ATOM 6474 O O . GLU H 1 118 ? 57.799 54.125 116.924 1.00 59.00 121 GLU H O 1
ATOM 6480 N N . SER H 1 119 ? 59.713 54.981 117.846 1.00 58.64 122 SER H N 1
ATOM 6481 C CA . SER H 1 119 ? 59.735 54.159 119.066 1.00 57.93 122 SER H CA 1
ATOM 6482 C C . SER H 1 119 ? 59.900 55.050 120.282 1.00 55.87 122 SER H C 1
ATOM 6483 O O . SER H 1 119 ? 60.275 56.247 120.139 1.00 61.23 122 SER H O 1
ATOM 6486 N N . GLY H 1 120 ? 59.654 54.464 121.447 1.00 59.60 123 GLY H N 1
ATOM 6487 C CA . GLY H 1 120 ? 59.662 55.168 122.739 1.00 55.04 123 GLY H CA 1
ATOM 6488 C C . GLY H 1 120 ? 59.659 54.209 123.899 1.00 56.05 123 GLY H C 1
ATOM 6489 O O . GLY H 1 120 ? 59.275 52.980 123.759 1.00 57.11 123 GLY H O 1
ATOM 6490 N N . ASP H 1 121 ? 60.107 54.758 125.022 1.00 62.39 124 ASP H N 1
ATOM 6491 C CA . ASP H 1 121 ? 60.118 54.056 126.315 1.00 67.49 124 ASP H CA 1
ATOM 6492 C C . ASP H 1 121 ? 59.241 54.854 127.272 1.00 63.30 124 ASP H C 1
ATOM 6493 O O . ASP H 1 121 ? 59.396 56.121 127.381 1.00 61.58 124 ASP H O 1
ATOM 6498 N N . VAL H 1 122 ? 58.365 54.143 127.980 1.00 62.04 125 VAL H N 1
ATOM 6499 C CA . VAL H 1 122 ? 57.407 54.818 128.900 1.00 69.32 125 VAL H CA 1
ATOM 6500 C C . VAL H 1 122 ? 57.305 53.998 130.186 1.00 63.36 125 VAL H C 1
ATOM 6501 O O . VAL H 1 122 ? 57.630 52.796 130.147 1.00 66.10 125 VAL H O 1
ATOM 6505 N N . ASN H 1 123 ? 56.838 54.620 131.270 1.00 70.97 126 ASN H N 1
ATOM 6506 C CA . ASN H 1 123 ? 56.625 53.876 132.537 1.00 65.71 126 ASN H CA 1
ATOM 6507 C C . ASN H 1 123 ? 55.117 53.723 132.682 1.00 67.06 126 ASN H C 1
ATOM 6508 O O . ASN H 1 123 ? 54.412 54.739 132.554 1.00 64.02 126 ASN H O 1
ATOM 6513 N N . CYS H 1 124 ? 54.650 52.503 132.925 1.00 64.36 127 CYS H N 1
ATOM 6514 C CA . CYS H 1 124 ? 53.185 52.251 132.908 1.00 68.81 127 CYS H CA 1
ATOM 6515 C C . CYS H 1 124 ? 52.765 51.428 134.131 1.00 71.18 127 CYS H C 1
ATOM 6516 O O . CYS H 1 124 ? 53.639 50.782 134.734 1.00 70.91 127 CYS H O 1
ATOM 6519 N N . VAL H 1 125 ? 51.471 51.447 134.464 1.00 68.85 128 VAL H N 1
ATOM 6520 C CA . VAL H 1 125 ? 50.962 50.726 135.666 1.00 66.63 128 VAL H CA 1
ATOM 6521 C C . VAL H 1 125 ? 51.309 49.256 135.457 1.00 67.55 128 VAL H C 1
ATOM 6522 O O . VAL H 1 125 ? 51.186 48.780 134.321 1.00 68.71 128 VAL H O 1
ATOM 6526 N N . ALA H 1 126 ? 51.720 48.568 136.515 1.00 61.01 129 ALA H N 1
ATOM 6527 C C . ALA H 1 126 ? 51.305 46.038 136.256 1.00 71.08 129 ALA H C 1
ATOM 6528 O O . ALA H 1 126 ? 51.287 45.387 135.201 1.00 78.17 129 ALA H O 1
ATOM 6530 N N . GLY H 1 127 ? 50.509 45.776 137.291 1.00 70.54 130 GLY H N 1
ATOM 6531 C CA . GLY H 1 127 ? 49.768 44.486 137.320 1.00 76.03 130 GLY H CA 1
ATOM 6532 C C . GLY H 1 127 ? 50.642 43.293 137.733 1.00 75.78 130 GLY H C 1
ATOM 6533 O O . GLY H 1 127 ? 51.067 42.516 136.800 1.00 70.39 130 GLY H O 1
ATOM 6534 N N . LYS H 1 134 ? 55.609 50.773 139.062 1.00 70.51 137 LYS H N 1
ATOM 6535 C CA . LYS H 1 134 ? 55.601 51.169 137.629 1.00 68.23 137 LYS H CA 1
ATOM 6536 C C . LYS H 1 134 ? 56.562 50.271 136.843 1.00 76.08 137 LYS H C 1
ATOM 6537 O O . LYS H 1 134 ? 57.568 49.838 137.427 1.00 70.40 137 LYS H O 1
ATOM 6543 N N . VAL H 1 135 ? 56.242 50.003 135.573 1.00 70.25 138 VAL H N 1
ATOM 6544 C CA . VAL H 1 135 ? 57.097 49.128 134.717 1.00 71.24 138 VAL H CA 1
ATOM 6545 C C . VAL H 1 135 ? 57.423 49.885 133.427 1.00 68.13 138 VAL H C 1
ATOM 6546 O O . VAL H 1 135 ? 56.782 50.921 133.180 1.00 65.84 138 VAL H O 1
ATOM 6550 N N . ARG H 1 136 ? 58.342 49.356 132.614 1.00 66.86 139 ARG H N 1
ATOM 6551 C CA . ARG H 1 136 ? 58.757 50.062 131.374 1.00 70.33 139 ARG H CA 1
ATOM 6552 C C . ARG H 1 136 ? 58.230 49.288 130.164 1.00 61.64 139 ARG H C 1
ATOM 6553 O O . ARG H 1 136 ? 58.484 48.070 130.083 1.00 64.87 139 ARG H O 1
ATOM 6561 N N . ILE H 1 137 ? 57.527 49.979 129.262 1.00 62.47 140 ILE H N 1
ATOM 6562 C CA . ILE H 1 137 ? 56.942 49.311 128.062 1.00 61.30 140 ILE H CA 1
ATOM 6563 C C . ILE H 1 137 ? 57.514 49.977 126.808 1.00 61.84 140 ILE H C 1
ATOM 6564 O O . ILE H 1 137 ? 57.150 51.137 126.536 1.00 65.75 140 ILE H O 1
ATOM 6569 N N . ALA H 1 138 ? 58.381 49.266 126.083 1.00 63.58 141 ALA H N 1
ATOM 6570 C CA . ALA H 1 138 ? 58.967 49.817 124.845 1.00 61.69 141 ALA H CA 1
ATOM 6571 C C . ALA H 1 138 ? 57.940 49.683 123.721 1.00 60.49 141 ALA H C 1
ATOM 6572 O O . ALA H 1 138 ? 57.585 48.543 123.382 1.00 61.62 141 ALA H O 1
ATOM 6574 N N . TRP H 1 139 ? 57.470 50.812 123.194 1.00 60.98 142 TRP H N 1
ATOM 6575 C CA . TRP H 1 139 ? 56.466 50.794 122.092 1.00 58.34 142 TRP H CA 1
ATOM 6576 C C . TRP H 1 139 ? 57.136 51.127 120.752 1.00 57.19 142 TRP H C 1
ATOM 6577 O O . TRP H 1 139 ? 58.272 51.683 120.742 1.00 60.45 142 TRP H O 1
ATOM 6588 N N . THR H 1 140 ? 56.483 50.726 119.659 1.00 62.89 143 THR H N 1
ATOM 6589 C CA . THR H 1 140 ? 56.858 50.956 118.247 1.00 56.61 143 THR H CA 1
ATOM 6590 C C . THR H 1 140 ? 55.604 51.262 117.418 1.00 56.07 143 THR H C 1
ATOM 6591 O O . THR H 1 140 ? 54.601 50.471 117.425 1.00 56.64 143 THR H O 1
ATOM 6595 N N . LEU H 1 141 ? 55.681 52.363 116.689 1.00 55.26 144 LEU H N 1
ATOM 6596 C CA . LEU H 1 141 ? 54.777 52.648 115.549 1.00 56.70 144 LEU H CA 1
ATOM 6597 C C . LEU H 1 141 ? 55.575 52.448 114.260 1.00 57.89 144 LEU H C 1
ATOM 6598 O O . LEU H 1 141 ? 56.614 53.095 114.099 1.00 59.83 144 LEU H O 1
ATOM 6603 N N . GLY H 1 142 ? 55.142 51.535 113.388 1.00 56.34 145 GLY H N 1
ATOM 6604 C CA . GLY H 1 142 ? 55.981 51.169 112.216 1.00 55.65 145 GLY H CA 1
ATOM 6605 C C . GLY H 1 142 ? 55.225 50.333 111.188 1.00 55.40 145 GLY H C 1
ATOM 6606 O O . GLY H 1 142 ? 54.002 50.151 111.353 1.00 58.66 145 GLY H O 1
ATOM 6607 N N . HIS H 1 143 ? 55.937 49.825 110.187 1.00 54.80 146 HIS H N 1
ATOM 6608 C CA . HIS H 1 143 ? 55.415 48.946 109.114 1.00 55.90 146 HIS H CA 1
ATOM 6609 C C . HIS H 1 143 ? 54.786 47.668 109.719 1.00 53.79 146 HIS H C 1
ATOM 6610 O O . HIS H 1 143 ? 55.488 47.007 110.523 1.00 56.58 146 HIS H O 1
#

Nearest PDB structures (foldseek):
  8acx-assembly1_D  TM=1.009E+00  e=2.252E-22  Zymoseptoria tritici
  8acx-assembly4_E  TM=9.982E-01  e=2.098E-20  Zymoseptoria tritici
  8acx-assembly1_A  TM=9.955E-01  e=3.944E-20  Zymoseptoria tritici
  8acx-assembly2_B  TM=9.972E-01  e=5.566E-20  Zymoseptoria tritici
  8acx-assembly3_F  TM=9.943E-01  e=8.206E-18  Zymoseptoria tritici

InterPro domains:
  IPR029226 Ecp2 effector protein-like [PF14856] (39-142)

Sequence (880 aa):
NNCDGSTFVPVTGSAGNAPSKWDCQLLRDGYIAKQNKSWLISGPRIIGTVRTCQFSATVDVSGTAGWIGRDDIMDLMKDSLNLWAMQVGESGDVNCVAGGQKVRIAWTLGHSLRNNCDGSTFVPVTGSAGNAPSKWDCQLLRDGYIAKQNKSWLISGPRIIGTVRTCQFSATVDVSGTAGWIGRDDIMDLMKDSLNLWAMQVGESGDVNCVAGQKVRIAWTLGHSGLRNNCDGSTFVPVTGSAGNAPSKWDCQLLRDGYIAKQNKSWLISGPRIIGTVRTCQFSATVDVSGTAGWIGRDDIMDLMKDSLNLWKAMQVGESGDVNCVKVRIAWTLGHSNCDGSTFVPVTGSAGNAPSKWDCQLLRDGYIAKQNKSWLISGPRIIGTVRTCQFSATVDVSGTAGWIGRDDIMDLMKDSLNLWKMQVGESGDVNCVAVRIAWTLGHSLRNNCDGSTFVPVTGSAGNAPSKWDCQLLRDGYIAKQNKSWLISGPRIIGTVRTCQFSATVDVSGTAGWIGRDDIMDLMKDSLNLWAMQVGESGDVNCVAKVRIAWTLGHSSTFVPVTGSAGNAPSKWDCQLLRDGYIAKQNKSWLISGPRIIGTVRTCQFSATVDVSGTAGWIGRDDIMDLMKDSLNLWAMQVGESGDVNCVAGVRIAWTLGHRNNCDGSTFVPVTGSAGNAPSKWDCQLLRDGYIAKQNKSWLISGPRIIGTVRTCQFSATVDVSGTAGWIGRDDIMDLMKDSLNLWKAMQVGESGDVNCVAGKVRIAWTLGHSNCDGSTFVPVTGSAGNAPSKWDCQLLRDGYIAKQNKSWLISGPRIIGTVRTCQFSATVDVSGTAGWIGRDDIMDLMKDSLNLWKQGAMQVGESGDVNCVGKVRIAWTLGH

B-factor: mean 60.33, std 5.17, range [49.1, 83.57]